Protein AF-A0A9N9B4T7-F1 (afdb_monomer)

Secondary structure (DSSP, 8-state):
---------S-SSSSSHHHHHHHHHHHHHHHHHHHH-TTS-HHHHHTT--GGGS----HHHHHHHHHHHHHHHTT-------S------HHHHHHHGGG-TTHHHHHHHHHHH-GGGHHHHHHHHHHHGGGS-HHHHHHHHHHHHHHTTSSS-HHHHHHHHHHHHHHTT--HHHHHHHHHHT-S-HHHHHHHHHHH-HHHHHTTHHHHHHHHHHHHHHHHHHHHHHHHH-PPPHHHHHHHHHHHHT--SHHHHHHHHHHHHHGGG-TTS--HHHHHHHHHHHTTSTTHHHHHHHHHHHHTT-HHHHHHHHHHHHTS-----TTSHHHHHHHHIIIIIIS-HHHHHHHHHHS-TTT--GGGT-S-HHHHHHHHHHHHHHTTHHHHTT---HHHHHHHHHH--SSPPTTHHHHHHHHHHHHHHT-BTTB-SSPPPPHHHHHHHHHH-SS---HHHHHHHHHHHHHHHHHHHHHHH-TTGGGG---PPPPHHHHHHS-HHHHHHHHHHGGGGTTTTTTHHHHHHHHHHH-GGG--HHHHHHHHHH-TTSS---------PPPHHHHHHHHHHHHHHTTT-HHHHHHHHHHHTTS-HHHHHHTHHHHHHHHHHHHTSTT--HHHHHHHHHHHHHHHTT-HHHHHHHHHHHTS--S-SS-TT-PPPPPPHHHHHH-GGGGGGS-TTGGG-HHHHHHHHHHHHHHHHHHHHHHHHHHHHHTTTS-TTTS-HHHHHHHHHHHHHHHHHHHHHHTS--GGGGG-HHHHHHHHHHHHHHHHHHHHH-HHHHHHHHHH---TTTHHHHHHH-GGGGGGGGTHHHHHT-SSHHHHHHHHHHHHHHHHH---HHHHHHIIIIIHHHHHHHHH-SSPPP--HHHHHHHHHHHHHHHH-HHHHHHHHHHHHHHHHHHHHHHHHHHHHHHHHH---S-EEEEE--HHHHHHHHHHHTTS-GGGEEEEE--HHHHTT-TTTTGGG-TTS----S-TT---S-EEEE-S-HHHHHHHHHHT-GGGGGSS-EEEE---HHHHHHHTPPTT-TT--HHHHHHHHH-------PPPGGGSSS----

Foldseek 3Di:
DDDDDDDDDPPPPCPDLLVVLVVVLQVLLVVLCVLPPPPDDSPPVQVPDDPVNQDEDDPVSVVSVLVCLVCQVVVPDDDDDDDDDDSDHPLSSLSSLLSYPCSLVVLLSNCLVPVVCLLVSLVSLLVNLVSHDPSSNVSSLVSLQSSLPNDPPSQVSLVSSLVSCLVSLGDVQSNLVSCLPRNDCLPVVVVVSCPVDVVSCVVCVVVCVVSVVSSVVVVVVVVVVCLVVDDPDLVVLVVLLVVLLVDQDPLSLLVNVLVVQQCLQPPVNDDPVSVLVSVLSSCPHPNVLVLLLVLLCLVLVVVVLVQLQSCQSSVHRDDGDCPDPSNVVVSCCSDPPPADLLNSLVSLLVLQLVPHPLSSRDPRSNLSSLVSNQSNLVVCSCQVNLHECAVVLLVCLVPAAFLGDLSLLVSLLSLLLQQPVRDDQQDGSYDHDDLVSLLVVLVPPLPDDGSSLLSSLSSLLSNQVSLLVCCVPPLPSVVRHPDHRDDVVSVLSRQLLQSLVCCCPPVNNSSQVNPNVVSVVSCCLQQVLLCDVVLVVVVVVLPVPPDDDDDPPPPDDDPLVCVLVVLVVLLVCCVPPPVVSLVVLQVLLNDQLSSLLVCLLSNQLSPVVVCLDPPHDPSVLVSVLSNLSSVCSGRVLVNLQSNLQSQAPPDPDDDPPDDDDRDDSVNCLQQVLVSLNGDLSCLLRLSSVLVSLSSSSSSLVSSLSVLVSVCSSCVSVDDCVVDPPVNSVVVSLVSVLVSLQSLLVSLDDDPVCPVPVVSSLSSLLSSLVSVLVVCVVPVVSVVVNLQVDHDLVCLLSNLVNRPSCLVVLVCLLVQCPDPDPVSVLSSLLNLLSSCQVDVDPSSLCCLVPGLLVSLCCQLVPPPNDDLFLSNVSSLVSNLSNCVSVCVPCVVSNVVSVVSSVVSVLVVLLVVLVVVVVPDPDQAEEAEEQDPSSVVSNVVVCVVPPVRRYHYHNDDPVVQLVDQPPPCVVCVPFAADDQDPDDEGPAEEEDADDVVSVLVCLVVCGDPSRSYDHHYDYDDDPLVLCQLCPDPPDPSDDPNVVSSVVRDDDDDDDDDDQRNDVVRDPD

Nearest PDB structures (foldseek):
  8rc4-assembly1_b  TM=6.427E-01  e=4.948E-29  Homo sapiens
  8rbx-assembly1_b  TM=6.292E-01  e=5.642E-28  Homo sapiens
  7ycx-assembly1_B  TM=6.363E-01  e=4.067E-27  Homo sapiens
  7pks-assembly1_b  TM=6.336E-01  e=2.732E-26  Homo sapiens
  7cun-assembly1_B  TM=6.127E-01  e=1.893E-21  Homo sapiens

Radius of gyration: 55.65 Å; Cα contacts (8 Å, |Δi|>4): 967; chains: 1; bounding box: 176×66×132 Å

Mean predicted aligned error: 20.14 Å

Organism: NCBI:txid144539

pLDDT: mean 72.72, std 13.68, range [26.34, 95.31]

Solvent-accessible surface area (backbone atoms only — not comparable to full-atom values): 62306 Å² total; per-residue (Å²): 135,88,87,83,82,96,82,78,84,90,77,82,86,67,81,63,66,55,58,51,50,52,49,49,50,51,49,49,35,52,52,36,50,70,58,62,43,94,87,58,75,42,69,68,64,55,69,68,65,48,85,88,73,47,64,71,81,54,74,77,56,50,61,56,49,60,74,47,44,68,46,46,74,67,74,56,86,84,84,81,90,75,91,85,80,78,88,76,50,54,68,53,55,60,71,28,32,54,61,33,81,59,28,60,59,55,52,49,55,53,42,73,79,40,61,88,47,50,69,59,52,52,49,54,58,58,69,48,41,85,68,48,44,74,74,38,40,51,41,45,50,51,40,59,58,56,61,31,72,76,58,95,62,32,52,62,49,40,52,51,53,38,49,58,35,58,77,69,72,44,66,66,63,52,42,52,50,42,37,64,76,59,48,90,54,56,68,69,47,49,55,49,59,61,67,75,48,61,69,71,49,66,78,47,40,89,79,34,47,72,57,51,54,50,41,48,50,53,51,50,54,50,48,54,56,44,63,75,74,47,87,80,57,70,69,60,52,52,50,50,54,53,53,53,68,68,51,82,48,71,68,49,45,53,50,46,50,47,50,55,64,70,52,40,86,45,82,87,77,58,58,76,66,61,51,52,55,42,52,58,55,57,54,71,41,100,66,32,65,60,58,50,52,52,47,51,30,59,76,67,66,41,61,66,60,50,32,52,45,47,16,59,74,71,73,46,94,54,89,73,77,76,85,44,73,55,39,54,52,49,50,45,44,41,50,68,75,73,40,38,59,58,54,48,49,54,48,50,67,69,44,37,49,94,76,45,79,33,90,81,64,49,100,54,30,44,60,53,34,51,50,53,47,40,49,40,55,75,70,42,41,40,62,80,55,59,48,62,52,45,70,58,54,53,49,53,36,66,70,41,54,82,58,56,63,74,66,54,54,61,37,44,47,51,52,38,41,52,37,60,79,65,43,58,88,39,53,40,55,41,57,78,82,55,68,67,66,55,49,53,60,55,69,77,40,80,86,64,87,52,52,28,58,50,50,50,51,46,38,55,51,42,34,41,49,43,48,50,54,48,57,76,74,42,70,78,70,57,82,62,46,72,79,72,57,77,60,68,72,60,61,73,66,50,62,61,52,44,47,51,53,45,46,53,56,38,76,78,31,60,27,34,57,85,45,46,67,57,46,52,51,54,42,50,76,74,47,52,45,76,68,46,65,71,58,54,50,56,50,55,75,66,48,71,85,69,90,60,96,68,84,86,75,79,67,79,82,70,57,74,71,53,52,55,54,51,51,52,49,36,66,70,32,44,90,78,40,51,70,63,34,45,54,53,43,51,55,58,48,72,50,62,40,72,67,51,45,77,45,39,69,61,54,42,59,66,40,51,64,56,62,66,38,94,84,56,58,68,72,54,50,53,38,48,46,49,38,51,57,39,26,42,69,42,41,47,69,65,48,49,39,50,49,54,54,40,38,43,62,82,88,82,85,80,64,102,82,59,84,82,75,76,68,48,68,68,56,42,34,76,40,49,64,62,66,75,68,38,39,74,62,43,76,72,33,60,70,60,35,53,56,49,53,51,50,52,53,34,27,50,50,39,20,55,52,50,52,51,50,51,47,66,67,43,51,85,78,49,59,58,91,82,56,35,76,67,55,52,53,50,50,52,42,50,55,52,32,51,42,51,49,56,54,52,60,64,60,55,89,49,88,79,40,77,85,44,56,68,55,55,53,50,42,39,47,56,52,27,52,52,50,32,52,50,34,71,77,38,57,64,42,52,53,51,40,63,75,69,55,74,66,76,83,48,46,67,56,50,59,72,60,16,83,65,53,68,64,50,66,80,55,41,66,68,36,44,70,41,91,49,66,69,53,17,45,49,30,39,36,50,50,16,52,49,28,61,78,48,81,41,75,69,42,51,49,45,40,63,72,48,45,47,53,51,50,50,51,56,70,70,35,93,76,57,69,79,95,43,71,65,60,55,49,41,53,50,17,50,44,48,36,25,66,70,38,50,92,85,29,46,69,60,36,52,53,52,50,51,53,50,53,52,51,54,48,52,49,54,39,48,55,48,49,55,51,63,75,72,53,90,63,82,63,47,76,50,68,45,58,55,68,73,57,52,55,44,49,50,63,52,40,70,78,45,72,58,88,38,54,46,82,41,89,38,47,72,75,65,47,78,73,40,92,68,65,53,66,81,76,43,81,87,62,74,70,44,70,87,56,96,85,66,64,48,92,56,72,47,77,47,84,61,74,61,68,64,52,54,51,26,61,77,69,40,36,63,75,32,56,39,15,61,52,49,72,48,75,58,75,48,67,72,55,54,53,22,41,67,31,55,94,90,44,90,62,41,47,76,57,14,58,50,42,64,74,76,47,94,81,76,90,86,78,87,80,58,56,86,76,39,88,74,62,50,95,106

Sequence (1066 aa):
MNPADPTADPTSDLTAETSAAIADICSIVSFGQTLYNPVNNVTLHCVQLTDSQVPQLKRERLEEVESVLPFLIYDLPVTTESNIQPSLALKDVIRCLPFLHNGIRLLRSILIEAPVTFHQIVDMLVEIHDFLPPNCQKKIGELLYSMCNVDSNTLDNAAVIRSKITNRHILPALALRLTLNYCNDEITFIYGFLTINPVWIKRQWGSLQSLADSIQRKIFEKMQLELENSEPCQRELELCTEVMKHAQSERLVKLSLCFVLMSVNQPNLWSGDGIRLTLRKLTKSEHSQLFMLIALYINTRQYREIEEIVSATLGTEVLLHFTTNPWKQLEAIFVSDLFPDEVLAQGALLLDPSTFSGLGVSNDPEHLSLKVFFQLLKAGTFHKTNIDIQDWIYRQIIQATTPVHPEMGPMLREYASSIFKWSTKGNSPITPIPESKIKALFETTLVDISASHVLMLLYVLYYNEQARMQVKHNVENWREASTTAYSVNLLESIPIRRILTFSETADKGKAFYDIYPELLGLVAANYPEMFDVVSLLIEEERNPQSDVDLPRTIEKIPPSDVIATEFESIMKMWLRAPDNSYSALKSMATWPPTCLAINAKTIISASLPRLLDSRTQERFLDAFRQIWESMNSVIPHELAVLTVNALMPDGQEEQPNKKVEPYSQQQLMMDPPLLLRCDSRVFRCPTIFRIFIRLVGFYLVGSRHRFRRLYECERAHIDQSRFSDKNFNTMLEVQDSLTLQLLLEICEEKPADQHKKGVLAEIQSITCDFLHQLFIENPNLQKLLHQQSYSTSLIPVVVKNIESMHVCIGYLPELIHQHDYEKRAFGLILASYLCEEWPMQKTLQIAREHVLPSVLEIVTSPKLPPINSTLFDIIQAAIRAAEKFPEELGELKLRMKEEMDELKQRIRDLTTEALLKNTKANKVVAIEGEREFINGFLKQVENENKDKYKLLEASPRSLYTAEYFLPKNFTEVEILPWKQGQLPKEKSFHNAQWLSWMSCIVRRNFVYEFGRVRTYLFCRSDFAQRLMAPKGNIKRNKYAALAESLGSVTEIMKIPAGGYLPKASR

Structure (mmCIF, N/CA/C/O backbone):
data_AF-A0A9N9B4T7-F1
#
_entry.id   AF-A0A9N9B4T7-F1
#
loop_
_atom_site.group_PDB
_atom_site.id
_atom_site.type_symbol
_atom_site.label_atom_id
_atom_site.label_alt_id
_atom_site.label_comp_id
_atom_site.label_asym_id
_atom_site.label_entity_id
_atom_site.label_seq_id
_atom_site.pdbx_PDB_ins_code
_atom_site.Cartn_x
_atom_site.Cartn_y
_atom_site.Cartn_z
_atom_site.occupancy
_atom_site.B_iso_or_equiv
_atom_site.auth_seq_id
_atom_site.auth_comp_id
_atom_site.auth_asym_id
_atom_site.auth_atom_id
_atom_site.pdbx_PDB_model_num
ATOM 1 N N . MET A 1 1 ? 109.302 3.961 -35.862 1.00 31.06 1 MET A N 1
ATOM 2 C CA . MET A 1 1 ? 110.582 3.819 -35.138 1.00 31.06 1 MET A CA 1
ATOM 3 C C . MET A 1 1 ? 110.862 2.332 -35.001 1.00 31.06 1 MET A C 1
ATOM 5 O O . MET A 1 1 ? 110.046 1.665 -34.395 1.00 31.06 1 MET A O 1
ATOM 9 N N . ASN A 1 2 ? 111.942 1.894 -35.655 1.00 26.34 2 ASN A N 1
ATOM 10 C CA . ASN A 1 2 ? 112.618 0.590 -35.756 1.00 26.34 2 ASN A CA 1
ATOM 11 C C . ASN A 1 2 ? 111.886 -0.779 -35.742 1.00 26.34 2 ASN A C 1
ATOM 13 O O . ASN A 1 2 ? 110.920 -0.963 -35.013 1.00 26.34 2 ASN A O 1
ATOM 17 N N . PRO A 1 3 ? 112.391 -1.743 -36.551 1.00 51.81 3 PRO A N 1
ATOM 18 C CA . PRO A 1 3 ? 111.720 -2.990 -36.929 1.00 51.81 3 PRO A CA 1
ATOM 19 C C . PRO A 1 3 ? 112.229 -4.208 -36.131 1.00 51.81 3 PRO A C 1
ATOM 21 O O . PRO A 1 3 ? 113.384 -4.216 -35.710 1.00 51.81 3 PRO A O 1
ATOM 24 N N . ALA A 1 4 ? 111.411 -5.254 -35.977 1.00 28.14 4 ALA A N 1
ATOM 25 C CA . ALA A 1 4 ? 111.887 -6.589 -35.602 1.00 28.14 4 ALA A CA 1
ATOM 26 C C . ALA A 1 4 ? 110.890 -7.687 -36.028 1.00 28.14 4 ALA A C 1
ATOM 28 O O . ALA A 1 4 ? 109.743 -7.687 -35.596 1.00 28.14 4 ALA A O 1
ATOM 29 N N . ASP A 1 5 ? 111.395 -8.561 -36.899 1.00 27.80 5 ASP A N 1
ATOM 30 C CA . ASP A 1 5 ? 111.076 -9.968 -37.181 1.00 27.80 5 ASP A CA 1
ATOM 31 C C . ASP A 1 5 ? 109.634 -10.472 -37.427 1.00 27.80 5 ASP A C 1
ATOM 33 O O . ASP A 1 5 ? 108.801 -10.499 -36.521 1.00 27.80 5 ASP A O 1
ATOM 37 N N . PRO A 1 6 ? 109.368 -11.025 -38.634 1.00 37.22 6 PRO A N 1
ATOM 38 C CA . PRO A 1 6 ? 108.157 -11.755 -38.974 1.00 37.22 6 PRO A CA 1
ATOM 39 C C . PRO A 1 6 ? 108.387 -13.269 -38.842 1.00 37.22 6 PRO A C 1
ATOM 41 O O . PRO A 1 6 ? 108.552 -13.952 -39.844 1.00 37.22 6 PRO A O 1
ATOM 44 N N . THR A 1 7 ? 108.408 -13.822 -37.631 1.00 32.09 7 THR A N 1
ATOM 45 C CA . THR A 1 7 ? 108.334 -15.286 -37.438 1.00 32.09 7 THR A CA 1
ATOM 46 C C . THR A 1 7 ? 107.678 -15.618 -36.101 1.00 32.09 7 THR A C 1
ATOM 48 O O . THR A 1 7 ? 108.343 -15.977 -35.131 1.00 32.09 7 THR A O 1
ATOM 51 N N . ALA A 1 8 ? 106.359 -15.487 -36.050 1.00 29.17 8 ALA A N 1
ATOM 52 C CA . ALA A 1 8 ? 105.518 -16.227 -35.121 1.00 29.17 8 ALA A CA 1
ATOM 53 C C . ALA A 1 8 ? 104.178 -16.441 -35.830 1.00 29.17 8 ALA A C 1
ATOM 55 O O . ALA A 1 8 ? 103.365 -15.526 -35.924 1.00 29.17 8 ALA A O 1
ATOM 56 N N . ASP A 1 9 ? 104.017 -17.627 -36.413 1.00 31.23 9 ASP A N 1
ATOM 57 C CA . ASP A 1 9 ? 102.750 -18.141 -36.923 1.00 31.23 9 ASP A CA 1
ATOM 58 C C . ASP A 1 9 ? 101.640 -17.993 -35.865 1.00 31.23 9 ASP A C 1
ATOM 60 O O . ASP A 1 9 ? 101.771 -18.564 -34.782 1.00 31.23 9 ASP A O 1
ATOM 64 N N . PRO A 1 10 ? 100.514 -17.319 -36.162 1.00 34.47 10 PRO A N 1
ATOM 65 C CA . PRO A 1 10 ? 99.258 -17.515 -35.452 1.00 34.47 10 PRO A CA 1
ATOM 66 C C . PRO A 1 10 ? 98.379 -18.528 -36.211 1.00 34.47 10 PRO A C 1
ATOM 68 O O . PRO A 1 10 ? 97.159 -18.401 -36.241 1.00 34.47 10 PRO A O 1
ATOM 71 N N . THR A 1 11 ? 98.986 -19.496 -36.905 1.00 39.53 11 THR A N 1
ATOM 72 C CA . THR A 1 11 ? 98.292 -20.479 -37.756 1.00 39.53 11 THR A CA 1
ATOM 73 C C . THR A 1 11 ? 98.155 -21.858 -37.104 1.00 39.53 11 THR A C 1
ATOM 75 O O . THR A 1 11 ? 97.725 -22.798 -37.767 1.00 39.53 11 THR A O 1
ATOM 78 N N . SER A 1 12 ? 98.462 -22.014 -35.810 1.00 39.22 12 SER A N 1
ATOM 79 C CA . SER A 1 12 ? 98.488 -23.341 -35.173 1.00 39.22 12 SER A CA 1
ATOM 80 C C . SER A 1 12 ? 97.297 -23.713 -34.282 1.00 39.22 12 SER A C 1
ATOM 82 O O . SER A 1 12 ? 97.234 -24.873 -33.894 1.00 39.22 12 SER A O 1
ATOM 84 N N . ASP A 1 13 ? 96.334 -22.822 -34.013 1.00 38.34 13 ASP A N 1
ATOM 85 C CA . ASP A 1 13 ? 95.231 -23.107 -33.062 1.00 38.34 13 ASP A CA 1
ATOM 86 C C . ASP A 1 13 ? 93.820 -23.123 -33.695 1.00 38.34 13 ASP A C 1
ATOM 88 O O . ASP A 1 13 ? 92.813 -23.031 -33.001 1.00 38.34 13 ASP A O 1
ATOM 92 N N . LEU A 1 14 ? 93.713 -23.274 -35.019 1.00 45.09 14 LEU A N 1
ATOM 93 C CA . LEU A 1 14 ? 92.432 -23.270 -35.754 1.00 45.09 14 LEU A CA 1
ATOM 94 C C . LEU A 1 14 ? 92.170 -24.572 -36.533 1.00 45.09 14 LEU A C 1
ATOM 96 O O . LEU A 1 14 ? 91.533 -24.528 -37.579 1.00 45.09 14 LEU A O 1
ATOM 100 N N . THR A 1 15 ? 92.664 -25.734 -36.090 1.00 51.78 15 THR A N 1
ATOM 101 C CA . THR A 1 15 ? 92.786 -26.911 -36.986 1.00 51.78 15 THR A CA 1
ATOM 102 C C . THR A 1 15 ? 91.996 -28.171 -36.610 1.00 51.78 15 THR A C 1
ATOM 104 O O . THR A 1 15 ? 92.133 -29.185 -37.287 1.00 51.78 15 THR A O 1
ATOM 107 N N . ALA A 1 16 ? 91.084 -28.129 -35.634 1.00 49.19 16 ALA A N 1
ATOM 108 C CA . ALA A 1 16 ? 90.151 -29.248 -35.394 1.00 49.19 16 ALA A CA 1
ATOM 109 C C . ALA A 1 16 ? 88.677 -28.818 -35.311 1.00 49.19 16 ALA A C 1
ATOM 111 O O . ALA A 1 16 ? 87.802 -29.484 -35.867 1.00 49.19 16 ALA A O 1
ATOM 112 N N . GLU A 1 17 ? 88.395 -27.685 -34.671 1.00 45.03 17 GLU A N 1
ATOM 113 C CA . GLU A 1 17 ? 87.023 -27.219 -34.419 1.00 45.03 17 GLU A CA 1
ATOM 114 C C . GLU A 1 17 ? 86.419 -26.482 -35.636 1.00 45.03 17 GLU A C 1
ATOM 116 O O . GLU A 1 17 ? 85.265 -26.719 -35.992 1.00 45.03 17 GLU A O 1
ATOM 121 N N . THR A 1 18 ? 87.225 -25.739 -36.404 1.00 50.09 18 THR A N 1
ATOM 122 C CA . THR A 1 18 ? 86.831 -25.120 -37.694 1.00 50.09 18 THR A CA 1
ATOM 123 C C . THR A 1 18 ? 86.441 -26.148 -38.762 1.00 50.09 18 THR A C 1
ATOM 125 O O . THR A 1 18 ? 85.475 -25.951 -39.499 1.00 50.09 18 THR A O 1
ATOM 128 N N . SER A 1 19 ? 87.144 -27.285 -38.812 1.00 52.88 19 SER A N 1
ATOM 129 C CA . SER A 1 19 ? 86.827 -28.425 -39.681 1.00 52.88 19 SER A CA 1
ATOM 130 C C . SER A 1 19 ? 85.450 -29.014 -39.354 1.00 52.88 19 SER A C 1
ATOM 132 O O . SER A 1 19 ? 84.716 -29.416 -40.257 1.00 52.88 19 SER A O 1
ATOM 134 N N . ALA A 1 20 ? 85.066 -29.041 -38.073 1.00 52.62 20 ALA A N 1
ATOM 135 C CA . ALA A 1 20 ? 83.757 -29.529 -37.643 1.00 52.62 20 ALA A CA 1
ATOM 136 C C . ALA A 1 20 ? 82.625 -28.557 -38.023 1.00 52.62 20 ALA A C 1
ATOM 138 O O . ALA A 1 20 ? 81.584 -29.000 -38.505 1.00 52.62 20 ALA A O 1
ATOM 139 N N . ALA A 1 21 ? 82.842 -27.243 -37.889 1.00 54.56 21 ALA A N 1
ATOM 140 C CA . ALA A 1 21 ? 81.880 -26.224 -38.318 1.00 54.56 21 ALA A CA 1
ATOM 141 C C . ALA A 1 21 ? 81.662 -26.230 -39.845 1.00 54.56 21 ALA A C 1
ATOM 143 O O . ALA A 1 21 ? 80.522 -26.181 -40.313 1.00 54.56 21 ALA A O 1
ATOM 144 N N . ILE A 1 22 ? 82.733 -26.372 -40.637 1.00 57.19 22 ILE A N 1
ATOM 145 C CA . ILE A 1 22 ? 82.646 -26.495 -42.101 1.00 57.19 22 ILE A CA 1
ATOM 146 C C . ILE A 1 22 ? 81.956 -27.811 -42.500 1.00 57.19 22 ILE A C 1
ATOM 148 O O . ILE A 1 22 ? 81.132 -27.813 -43.416 1.00 57.19 22 ILE A O 1
ATOM 152 N N . ALA A 1 23 ? 82.220 -28.921 -41.801 1.00 57.91 23 ALA A N 1
ATOM 153 C CA . ALA A 1 23 ? 81.545 -30.200 -42.038 1.00 57.91 23 ALA A CA 1
ATOM 154 C C . ALA A 1 23 ? 80.037 -30.141 -41.732 1.00 57.91 23 ALA A C 1
ATOM 156 O O . ALA A 1 23 ? 79.236 -30.677 -42.501 1.00 57.91 23 ALA A O 1
ATOM 157 N N . ASP A 1 24 ? 79.635 -29.443 -40.666 1.00 58.25 24 ASP A N 1
ATOM 158 C CA . ASP A 1 24 ? 78.227 -29.210 -40.335 1.00 58.25 24 ASP A CA 1
ATOM 159 C C . ASP A 1 24 ? 77.532 -28.341 -41.391 1.00 58.25 24 ASP A C 1
ATOM 161 O O . ASP A 1 24 ? 76.423 -28.666 -41.818 1.00 58.25 24 ASP A O 1
ATOM 165 N N . ILE A 1 25 ? 78.180 -27.272 -41.873 1.00 57.97 25 ILE A N 1
ATOM 166 C CA . ILE A 1 25 ? 77.633 -26.447 -42.960 1.00 57.97 25 ILE A CA 1
ATOM 167 C C . ILE A 1 25 ? 77.552 -27.254 -44.260 1.00 57.97 25 ILE A C 1
ATOM 169 O O . ILE A 1 25 ? 76.538 -27.179 -44.946 1.00 57.97 25 ILE A O 1
ATOM 173 N N . CYS A 1 26 ? 78.554 -28.072 -44.592 1.00 59.75 26 CYS A N 1
ATOM 174 C CA . CYS A 1 26 ? 78.506 -28.959 -45.758 1.00 59.75 26 CYS A CA 1
ATOM 175 C C . CYS A 1 26 ? 77.386 -30.002 -45.636 1.00 59.75 26 CYS A C 1
ATOM 177 O O . CYS A 1 26 ? 76.712 -30.289 -46.622 1.00 59.75 26 CYS A O 1
ATOM 179 N N . SER A 1 27 ? 77.134 -30.524 -44.433 1.00 59.22 27 SER A N 1
ATOM 180 C CA . SER A 1 27 ? 76.001 -31.408 -44.142 1.00 59.22 27 SER A CA 1
ATOM 181 C C . SER A 1 27 ? 74.664 -30.685 -44.349 1.00 59.22 27 SER A C 1
ATOM 183 O O . SER A 1 27 ? 73.803 -31.178 -45.075 1.00 59.22 27 SER A O 1
ATOM 185 N N . ILE A 1 28 ? 74.523 -29.462 -43.830 1.00 60.84 28 ILE A N 1
ATOM 186 C CA . ILE A 1 28 ? 73.334 -28.611 -44.001 1.00 60.84 28 ILE A CA 1
ATOM 187 C C . ILE A 1 28 ? 73.121 -28.218 -45.470 1.00 60.84 28 ILE A C 1
ATOM 189 O O . ILE A 1 28 ? 71.987 -28.222 -45.946 1.00 60.84 28 ILE A O 1
ATOM 193 N N . VAL A 1 29 ? 74.190 -27.901 -46.202 1.00 61.00 29 VAL A N 1
ATOM 194 C CA . VAL A 1 29 ? 74.127 -27.553 -47.625 1.00 61.00 29 VAL A CA 1
ATOM 195 C C . VAL A 1 29 ? 73.825 -28.780 -48.472 1.00 61.00 29 VAL A C 1
ATOM 197 O O . VAL A 1 29 ? 73.003 -28.683 -49.374 1.00 61.00 29 VAL A O 1
ATOM 200 N N . SER A 1 30 ? 74.377 -29.951 -48.146 1.00 60.88 30 SER A N 1
ATOM 201 C CA . SER A 1 30 ? 73.998 -31.208 -48.800 1.00 60.88 30 SER A CA 1
ATOM 202 C C . SER A 1 30 ? 72.523 -31.544 -48.550 1.00 60.88 30 SER A C 1
ATOM 204 O O . SER A 1 30 ? 71.806 -31.901 -49.483 1.00 60.88 30 SER A O 1
ATOM 206 N N . PHE A 1 31 ? 72.031 -31.312 -47.328 1.00 61.12 31 PHE A N 1
ATOM 207 C CA . PHE A 1 31 ? 70.626 -31.456 -46.963 1.00 61.12 31 PHE A CA 1
ATOM 208 C C . PHE A 1 31 ? 69.742 -30.481 -47.755 1.00 61.12 31 PHE A C 1
ATOM 210 O O . PHE A 1 31 ? 68.778 -30.897 -48.396 1.00 61.12 31 PHE A O 1
ATOM 217 N N . GLY A 1 32 ? 70.106 -29.200 -47.822 1.00 58.28 32 GLY A N 1
ATOM 218 C CA . GLY A 1 32 ? 69.401 -28.219 -48.645 1.00 58.28 32 GLY A CA 1
ATOM 219 C C . GLY A 1 32 ? 69.438 -28.555 -50.139 1.00 58.28 32 GLY A C 1
ATOM 220 O O . GLY A 1 32 ? 68.399 -28.530 -50.789 1.00 58.28 32 GLY A O 1
ATOM 221 N N . GLN A 1 33 ? 70.584 -28.955 -50.693 1.00 62.03 33 GLN A N 1
ATOM 222 C CA . GLN A 1 33 ? 70.728 -29.361 -52.097 1.00 62.03 33 GLN A CA 1
ATOM 223 C C . GLN A 1 33 ? 69.893 -30.608 -52.436 1.00 62.03 33 GLN A C 1
ATOM 225 O O . GLN A 1 33 ? 69.308 -30.661 -53.519 1.00 62.03 33 GLN A O 1
ATOM 230 N N . THR A 1 34 ? 69.760 -31.576 -51.515 1.00 60.19 34 THR A N 1
ATOM 231 C CA . THR A 1 34 ? 68.833 -32.711 -51.696 1.00 60.19 34 THR A CA 1
ATOM 232 C C . THR A 1 34 ? 67.366 -32.285 -51.730 1.00 60.19 34 THR A C 1
ATOM 234 O O . THR A 1 34 ? 66.577 -32.907 -52.439 1.00 60.19 34 THR A O 1
ATOM 237 N N . LEU A 1 35 ? 67.010 -31.198 -51.039 1.00 56.38 35 LEU A N 1
ATOM 238 C CA . LEU A 1 35 ? 65.668 -30.609 -51.069 1.00 56.38 35 LEU A CA 1
ATOM 239 C C . LEU A 1 35 ? 65.450 -29.693 -52.292 1.00 56.38 35 LEU A C 1
ATOM 241 O O . LEU A 1 35 ? 64.324 -29.585 -52.766 1.00 56.38 35 LEU A O 1
ATOM 245 N N . TYR A 1 36 ? 66.504 -29.072 -52.839 1.00 55.34 36 TYR A N 1
ATOM 246 C CA . TYR A 1 36 ? 66.443 -28.131 -53.974 1.00 55.34 36 TYR A CA 1
ATOM 247 C C . TYR A 1 36 ? 66.535 -28.758 -55.370 1.00 55.34 36 TYR A C 1
ATOM 249 O O . TYR A 1 36 ? 66.498 -28.027 -56.360 1.00 55.34 36 TYR A O 1
ATOM 257 N N . ASN A 1 37 ? 66.679 -30.078 -55.493 1.00 55.47 37 ASN A N 1
ATOM 258 C CA . ASN A 1 37 ? 66.933 -30.702 -56.790 1.00 55.47 37 ASN A CA 1
ATOM 259 C C . ASN A 1 37 ? 65.722 -30.523 -57.743 1.00 55.47 37 ASN A C 1
ATOM 261 O O . ASN A 1 37 ? 64.655 -31.083 -57.478 1.00 55.47 37 ASN A O 1
ATOM 265 N N . PRO A 1 38 ? 65.846 -29.785 -58.869 1.00 49.09 38 PRO A N 1
ATOM 266 C CA . PRO A 1 38 ? 64.700 -29.369 -59.689 1.00 49.09 38 PRO A CA 1
ATOM 267 C C . PRO A 1 38 ? 64.000 -30.522 -60.428 1.00 49.09 38 PRO A C 1
ATOM 269 O O . PRO A 1 38 ? 62.970 -30.309 -61.063 1.00 49.09 38 PRO A O 1
ATOM 272 N N . VAL A 1 39 ? 64.553 -31.738 -60.372 1.00 47.41 39 VAL A N 1
ATOM 273 C CA . VAL A 1 39 ? 64.129 -32.880 -61.194 1.00 47.41 39 VAL A CA 1
ATOM 274 C C . VAL A 1 39 ? 63.102 -33.785 -60.492 1.00 47.41 39 VAL A C 1
ATOM 276 O O . VAL A 1 39 ? 62.368 -34.482 -61.182 1.00 47.41 39 VAL A O 1
ATOM 279 N N . ASN A 1 40 ? 62.966 -33.751 -59.158 1.00 42.56 40 ASN A N 1
ATOM 280 C CA . ASN A 1 40 ? 62.052 -34.646 -58.430 1.00 42.56 40 ASN A CA 1
ATOM 281 C C . ASN A 1 40 ? 61.238 -33.911 -57.350 1.00 42.56 40 ASN A C 1
ATOM 283 O O . ASN A 1 40 ? 61.798 -33.474 -56.355 1.00 42.56 40 ASN A O 1
ATOM 287 N N . ASN A 1 41 ? 59.913 -33.825 -57.546 1.00 47.56 41 ASN A N 1
ATOM 288 C CA . ASN A 1 41 ? 58.846 -33.503 -56.575 1.00 47.56 41 ASN A CA 1
ATOM 289 C C . ASN A 1 41 ? 59.289 -32.954 -55.196 1.00 47.56 41 ASN A C 1
ATOM 291 O O . ASN A 1 41 ? 59.127 -33.608 -54.164 1.00 47.56 41 ASN A O 1
ATOM 295 N N . VAL A 1 42 ? 59.757 -31.702 -55.182 1.00 48.22 42 VAL A N 1
ATOM 296 C CA . VAL A 1 42 ? 60.159 -30.941 -53.981 1.00 48.22 42 VAL A CA 1
ATOM 297 C C . VAL A 1 42 ? 59.024 -30.842 -52.942 1.00 48.22 42 VAL A C 1
ATOM 299 O O . VAL A 1 42 ? 59.247 -30.802 -51.734 1.00 48.22 42 VAL A O 1
ATOM 302 N N . THR A 1 43 ? 57.768 -30.887 -53.390 1.00 48.03 43 THR A N 1
ATOM 303 C CA . THR A 1 43 ? 56.581 -30.686 -52.549 1.00 48.03 43 THR A CA 1
ATOM 304 C C . THR A 1 43 ? 56.267 -31.830 -51.583 1.00 48.03 43 THR A C 1
ATOM 306 O O . THR A 1 43 ? 55.606 -31.581 -50.580 1.00 48.03 43 THR A O 1
ATOM 309 N N . LEU A 1 44 ? 56.723 -33.066 -51.824 1.00 43.59 44 LEU A N 1
ATOM 310 C CA . LEU A 1 44 ? 56.310 -34.225 -51.012 1.00 43.59 44 LEU A CA 1
ATOM 311 C C . LEU A 1 44 ? 57.253 -34.503 -49.828 1.00 43.59 44 LEU A C 1
ATOM 313 O O . LEU A 1 44 ? 56.782 -34.861 -48.750 1.00 43.59 44 LEU A O 1
ATOM 317 N N . HIS A 1 45 ? 58.560 -34.261 -49.987 1.00 48.03 45 HIS A N 1
ATOM 318 C CA . HIS A 1 45 ? 59.546 -34.434 -48.910 1.00 48.03 45 HIS A CA 1
ATOM 319 C C . HIS A 1 45 ? 59.569 -33.256 -47.926 1.00 48.03 45 HIS A C 1
ATOM 321 O O . HIS A 1 45 ? 59.698 -33.458 -46.720 1.00 48.03 45 HIS A O 1
ATOM 327 N N . CYS A 1 46 ? 59.374 -32.026 -48.408 1.00 45.84 46 CYS A N 1
ATOM 328 C CA . CYS A 1 46 ? 59.389 -30.833 -47.562 1.00 45.84 46 CYS A CA 1
ATOM 329 C C . CYS A 1 46 ? 58.145 -30.680 -46.663 1.00 45.84 46 CYS A C 1
ATOM 331 O O . CYS A 1 46 ? 58.216 -30.005 -45.639 1.00 45.84 46 CYS A O 1
ATOM 333 N N . VAL A 1 47 ? 57.009 -31.299 -47.016 1.00 45.91 47 VAL A N 1
ATOM 334 C CA . VAL A 1 47 ? 55.764 -31.268 -46.216 1.00 45.91 47 VAL A CA 1
ATOM 335 C C . VAL A 1 47 ? 55.828 -32.214 -45.004 1.00 45.91 47 VAL A C 1
ATOM 337 O O . VAL A 1 47 ? 55.086 -32.023 -44.045 1.00 45.91 47 VAL A O 1
ATOM 340 N N . GLN A 1 48 ? 56.737 -33.196 -45.010 1.00 45.91 48 GLN A N 1
ATOM 341 C CA . GLN A 1 48 ? 56.910 -34.180 -43.930 1.00 45.91 48 GLN A CA 1
ATOM 342 C C . GLN A 1 48 ? 57.931 -33.769 -42.851 1.00 45.91 48 GLN A C 1
ATOM 344 O O . GLN A 1 48 ? 58.079 -34.483 -41.861 1.00 45.91 48 GLN A O 1
ATOM 349 N N . LEU A 1 49 ? 58.623 -32.632 -43.007 1.00 50.22 49 LEU A N 1
ATOM 350 C CA . LEU A 1 49 ? 59.597 -32.145 -42.025 1.00 50.22 49 LEU A CA 1
ATOM 351 C C . LEU A 1 49 ? 58.886 -31.610 -40.769 1.00 50.22 49 LEU A C 1
ATOM 353 O O . LEU A 1 49 ? 58.266 -30.546 -40.795 1.00 50.22 49 LEU A O 1
ATOM 357 N N . THR A 1 50 ? 58.993 -32.339 -39.657 1.00 47.44 50 THR A N 1
ATOM 358 C CA . THR A 1 50 ? 58.604 -31.872 -38.316 1.00 47.44 50 THR A CA 1
ATOM 359 C C . THR A 1 50 ? 59.699 -30.980 -37.717 1.00 47.44 50 THR A C 1
ATOM 361 O O . THR A 1 50 ? 60.870 -31.150 -38.049 1.00 47.44 50 THR A O 1
ATOM 364 N N . ASP A 1 51 ? 59.364 -30.066 -36.793 1.00 50.81 51 ASP A N 1
ATOM 365 C CA . ASP A 1 51 ? 60.334 -29.142 -36.155 1.00 50.81 51 ASP A CA 1
ATOM 366 C C . ASP A 1 51 ? 61.557 -29.850 -35.525 1.00 50.81 51 ASP A C 1
ATOM 368 O O . ASP A 1 51 ? 62.616 -29.247 -35.379 1.00 50.81 51 ASP A O 1
ATOM 372 N N . SER A 1 52 ? 61.443 -31.144 -35.205 1.00 46.25 52 SER A N 1
ATOM 373 C CA . SER A 1 52 ? 62.523 -31.999 -34.692 1.00 46.25 52 SER A CA 1
ATOM 374 C C . SER A 1 52 ? 63.575 -32.430 -35.726 1.00 46.25 52 SER A C 1
ATOM 376 O O . SER A 1 52 ? 64.642 -32.892 -35.331 1.00 46.25 52 SER A O 1
ATOM 378 N N . GLN A 1 53 ? 63.289 -32.319 -37.027 1.00 51.94 53 GLN A N 1
ATOM 379 C CA . GLN A 1 53 ? 64.185 -32.717 -38.126 1.00 51.94 53 GLN A CA 1
ATOM 380 C C . GLN A 1 53 ? 64.913 -31.527 -38.770 1.00 51.94 53 GLN A C 1
ATOM 382 O O . GLN A 1 53 ? 65.703 -31.706 -39.694 1.00 51.94 53 GLN A O 1
ATOM 387 N N . VAL A 1 54 ? 64.658 -30.310 -38.282 1.00 56.97 54 VAL A N 1
ATOM 388 C CA . VAL A 1 54 ? 65.343 -29.091 -38.715 1.00 56.97 54 VAL A CA 1
ATOM 389 C C . VAL A 1 54 ? 66.698 -28.987 -38.000 1.00 56.97 54 VAL A C 1
ATOM 391 O O . VAL A 1 54 ? 66.718 -28.909 -36.769 1.00 56.97 54 VAL A O 1
ATOM 394 N N . PRO A 1 55 ? 67.838 -28.953 -38.716 1.00 58.34 55 PRO A N 1
ATOM 395 C CA . PRO A 1 55 ? 69.144 -28.829 -38.076 1.00 58.34 55 PRO A CA 1
ATOM 396 C C . PRO A 1 55 ? 69.267 -27.499 -37.304 1.00 58.34 55 PRO A C 1
ATOM 398 O O . PRO A 1 55 ? 68.998 -26.415 -37.831 1.00 58.34 55 PRO A O 1
ATOM 401 N N . GLN A 1 56 ? 69.680 -27.582 -36.034 1.00 54.50 56 GLN A N 1
ATOM 402 C CA . GLN A 1 56 ? 70.003 -26.439 -35.174 1.00 54.50 56 GLN A CA 1
ATOM 403 C C . GLN A 1 56 ? 71.515 -26.364 -34.954 1.00 54.50 56 GLN A C 1
ATOM 405 O O . GLN A 1 56 ? 72.114 -27.269 -34.376 1.00 54.50 56 GLN A O 1
ATOM 410 N N . LEU A 1 57 ? 72.124 -25.248 -35.354 1.00 58.00 57 LEU A N 1
ATOM 411 C CA . LEU A 1 57 ? 73.497 -24.924 -34.967 1.00 58.00 57 LEU A CA 1
ATOM 412 C C . LEU A 1 57 ? 73.504 -24.475 -33.497 1.00 58.00 57 LEU A C 1
ATOM 414 O O . LEU A 1 57 ? 72.808 -23.519 -33.138 1.00 58.00 57 LEU A O 1
ATOM 418 N N . LYS A 1 58 ? 74.264 -25.172 -32.642 1.00 57.00 58 LYS A N 1
ATOM 419 C CA . LYS A 1 58 ? 74.487 -24.770 -31.241 1.00 57.00 58 LYS A CA 1
ATOM 420 C C . LYS A 1 58 ? 75.159 -23.391 -31.194 1.00 57.00 58 LYS A C 1
ATOM 422 O O . LYS A 1 58 ? 75.936 -23.055 -32.079 1.00 57.00 58 LYS A O 1
ATOM 427 N N . ARG A 1 59 ? 74.867 -22.603 -30.152 1.00 52.81 59 ARG A N 1
ATOM 428 C CA . ARG A 1 59 ? 75.312 -21.201 -30.009 1.00 52.81 59 ARG A CA 1
ATOM 429 C C . ARG A 1 59 ? 76.838 -21.034 -30.069 1.00 52.81 59 ARG A C 1
ATOM 431 O O . ARG A 1 59 ? 77.293 -20.100 -30.707 1.00 52.81 59 ARG A O 1
ATOM 438 N N . GLU A 1 60 ? 77.578 -21.970 -29.480 1.00 53.44 60 GLU A N 1
ATOM 439 C CA . GLU A 1 60 ? 79.052 -22.011 -29.471 1.00 53.44 60 GLU A CA 1
ATOM 440 C C . GLU A 1 60 ? 79.635 -22.160 -30.891 1.00 53.44 60 GLU A C 1
ATOM 442 O O . GLU A 1 60 ? 80.568 -21.460 -31.253 1.00 53.44 60 GLU A O 1
ATOM 447 N N . ARG A 1 61 ? 78.993 -22.955 -31.761 1.00 55.03 61 ARG A N 1
ATOM 448 C CA . ARG A 1 61 ? 79.416 -23.149 -33.163 1.00 55.03 61 ARG A CA 1
ATOM 449 C C . ARG A 1 61 ? 79.052 -21.981 -34.085 1.00 55.03 61 ARG A C 1
ATOM 451 O O . ARG A 1 61 ? 79.484 -21.943 -35.227 1.00 55.03 61 ARG A O 1
ATOM 458 N N . LEU A 1 62 ? 78.210 -21.048 -33.637 1.00 56.81 62 LEU A N 1
ATOM 459 C CA . LEU A 1 62 ? 77.773 -19.896 -34.436 1.00 56.81 62 LEU A CA 1
ATOM 460 C C . LEU A 1 62 ? 78.833 -18.785 -34.440 1.00 56.81 62 LEU A C 1
ATOM 462 O O . LEU A 1 62 ? 79.053 -18.181 -35.483 1.00 56.81 62 LEU A O 1
ATOM 466 N N . GLU A 1 63 ? 79.523 -18.590 -33.313 1.00 54.41 63 GLU A N 1
ATOM 467 C CA . GLU A 1 63 ? 80.667 -17.670 -33.182 1.00 54.41 63 GLU A CA 1
ATOM 468 C C . GLU A 1 63 ? 81.867 -18.163 -34.018 1.00 54.41 63 GLU A C 1
ATOM 470 O O . GLU A 1 63 ? 82.565 -17.378 -34.657 1.00 54.41 63 GLU A O 1
ATOM 475 N N . GLU A 1 64 ? 82.046 -19.485 -34.122 1.00 57.03 64 GLU A N 1
ATOM 476 C CA . GLU A 1 64 ? 83.054 -20.111 -34.988 1.00 57.03 64 GLU A CA 1
ATOM 477 C C . GLU A 1 64 ? 82.740 -19.919 -36.481 1.00 57.03 64 GLU A C 1
ATOM 479 O O . GLU A 1 64 ? 83.632 -19.610 -37.271 1.00 57.03 64 GLU A O 1
ATOM 484 N N . VAL A 1 65 ? 81.471 -20.034 -36.887 1.00 56.34 65 VAL A N 1
ATOM 485 C CA . VAL A 1 65 ? 81.048 -19.778 -38.276 1.00 56.34 65 VAL A CA 1
ATOM 486 C C . VAL A 1 65 ? 81.199 -18.302 -38.650 1.00 56.34 65 VAL A C 1
ATOM 488 O O . VAL A 1 65 ? 81.562 -18.004 -39.788 1.00 56.34 65 VAL A O 1
ATOM 491 N N . GLU A 1 66 ? 81.004 -17.380 -37.703 1.00 55.22 66 GLU A N 1
ATOM 492 C CA . GLU A 1 66 ? 81.262 -15.951 -37.914 1.00 55.22 66 GLU A CA 1
ATOM 493 C C . GLU A 1 66 ? 82.739 -15.663 -38.230 1.00 55.22 66 GLU A C 1
ATOM 495 O O . GLU A 1 66 ? 83.023 -14.830 -39.088 1.00 55.22 66 GLU A O 1
ATOM 500 N N . SER A 1 67 ? 83.678 -16.424 -37.654 1.00 54.56 67 SER A N 1
ATOM 501 C CA . SER A 1 67 ? 85.113 -16.310 -37.969 1.00 54.56 67 SER A CA 1
ATOM 502 C C . SER A 1 67 ? 85.495 -16.809 -39.378 1.00 54.56 67 SER A C 1
ATOM 504 O O . SER A 1 67 ? 86.512 -16.388 -39.931 1.00 54.56 67 SER A O 1
ATOM 506 N N . VAL A 1 68 ? 84.667 -17.671 -39.988 1.00 55.75 68 VAL A N 1
ATOM 507 C CA . VAL A 1 68 ? 84.890 -18.276 -41.320 1.00 55.75 68 VAL A CA 1
ATOM 508 C C . VAL A 1 68 ? 84.163 -17.508 -42.443 1.00 55.75 68 VAL A C 1
ATOM 510 O O . VAL A 1 68 ? 84.497 -17.659 -43.621 1.00 55.75 68 VAL A O 1
ATOM 513 N N . LEU A 1 69 ? 83.211 -16.628 -42.103 1.00 58.56 69 LEU A N 1
ATOM 514 C CA . LEU A 1 69 ? 82.433 -15.821 -43.056 1.00 58.56 69 LEU A CA 1
ATOM 515 C C . LEU A 1 69 ? 83.281 -15.036 -44.078 1.00 58.56 69 LEU A C 1
ATOM 517 O O . LEU A 1 69 ? 82.944 -15.100 -45.263 1.00 58.56 69 LEU A O 1
ATOM 521 N N . PRO A 1 70 ? 84.395 -14.368 -43.709 1.00 53.09 70 PRO A N 1
ATOM 522 C CA . PRO A 1 70 ? 85.233 -13.660 -44.680 1.00 53.09 70 PRO A CA 1
ATOM 523 C C . PRO A 1 70 ? 85.829 -14.590 -45.749 1.00 53.09 70 PRO A C 1
ATOM 525 O O . PRO A 1 70 ? 85.948 -14.208 -46.911 1.00 53.09 70 PRO A O 1
ATOM 528 N N . PHE A 1 71 ? 86.148 -15.839 -45.395 1.00 55.72 71 PHE A N 1
ATOM 529 C CA . PHE A 1 71 ? 86.709 -16.823 -46.327 1.00 55.72 71 PHE A CA 1
ATOM 530 C C . PHE A 1 71 ? 85.662 -17.357 -47.317 1.00 55.72 71 PHE A C 1
ATOM 532 O O . PHE A 1 71 ? 85.994 -17.614 -48.473 1.00 55.72 71 PHE A O 1
ATOM 539 N N . LEU A 1 72 ? 84.396 -17.459 -46.891 1.00 57.34 72 LEU A N 1
ATOM 540 C CA . LEU A 1 72 ? 83.252 -17.860 -47.726 1.00 57.34 72 LEU A CA 1
ATOM 541 C C . LEU A 1 72 ? 82.728 -16.734 -48.633 1.00 57.34 72 LEU A C 1
ATOM 543 O O . LEU A 1 72 ? 82.139 -17.010 -49.674 1.00 57.34 72 LEU A O 1
ATOM 547 N N . ILE A 1 73 ? 82.904 -15.469 -48.239 1.00 56.19 73 ILE A N 1
ATOM 548 C CA . ILE A 1 73 ? 82.456 -14.297 -49.010 1.00 56.19 73 ILE A CA 1
ATOM 549 C C . ILE A 1 73 ? 83.428 -13.970 -50.158 1.00 56.19 73 ILE A C 1
ATOM 551 O O . ILE A 1 73 ? 82.982 -13.548 -51.225 1.00 56.19 73 ILE A O 1
ATOM 555 N N . TYR A 1 74 ? 84.736 -14.171 -49.953 1.00 53.31 74 TYR A N 1
ATOM 556 C CA . TYR A 1 74 ? 85.794 -13.817 -50.913 1.00 53.31 74 TYR A CA 1
ATOM 557 C C . TYR A 1 74 ? 86.390 -15.013 -51.691 1.00 53.31 74 TYR A C 1
ATOM 559 O O . TYR A 1 74 ? 87.385 -14.826 -52.389 1.00 53.31 74 TYR A O 1
ATOM 567 N N . ASP A 1 75 ? 85.801 -16.216 -51.596 1.00 51.00 75 ASP A N 1
ATOM 568 C CA . ASP A 1 75 ? 86.250 -17.452 -52.276 1.00 51.00 75 ASP A CA 1
ATOM 569 C C . ASP A 1 75 ? 87.771 -17.730 -52.117 1.00 51.00 75 ASP A C 1
ATOM 571 O O . ASP A 1 75 ? 88.475 -18.063 -53.076 1.00 51.00 75 ASP A O 1
ATOM 575 N N . LEU A 1 76 ? 88.316 -17.578 -50.902 1.00 44.16 76 LEU A N 1
ATOM 576 C CA . LEU A 1 76 ? 89.740 -17.830 -50.623 1.00 44.16 76 LEU A CA 1
ATOM 577 C C . LEU A 1 76 ? 90.001 -19.332 -50.357 1.00 44.16 76 LEU A C 1
ATOM 579 O O . LEU A 1 76 ? 89.277 -19.942 -49.569 1.00 44.16 76 LEU A O 1
ATOM 583 N N . PRO A 1 77 ? 91.035 -19.959 -50.960 1.00 40.81 77 PRO A N 1
ATOM 584 C CA . PRO A 1 77 ? 91.303 -21.387 -50.784 1.00 40.81 77 PRO A CA 1
ATOM 585 C C . PRO A 1 77 ? 91.875 -21.693 -49.391 1.00 40.81 77 PRO A C 1
ATOM 587 O O . PRO A 1 77 ? 92.932 -21.184 -49.021 1.00 40.81 77 PRO A O 1
ATOM 590 N N . VAL A 1 78 ? 91.206 -22.572 -48.639 1.00 42.25 78 VAL A N 1
ATOM 591 C CA . VAL A 1 78 ? 91.699 -23.102 -47.357 1.00 42.25 78 VAL A CA 1
ATOM 592 C C . VAL A 1 78 ? 92.670 -24.258 -47.639 1.00 42.25 78 VAL A C 1
ATOM 594 O O . VAL A 1 78 ? 92.275 -25.311 -48.134 1.00 42.25 78 VAL A O 1
ATOM 597 N N . THR A 1 79 ? 93.957 -24.071 -47.358 1.00 38.03 79 THR A N 1
ATOM 598 C CA . THR A 1 79 ? 94.972 -25.144 -47.290 1.00 38.03 79 THR A CA 1
ATOM 599 C C . THR A 1 79 ? 94.830 -25.835 -45.919 1.00 38.03 79 THR A C 1
ATOM 601 O O . THR A 1 79 ? 94.690 -25.116 -44.939 1.00 38.03 79 THR A O 1
ATOM 604 N N . THR A 1 80 ? 94.796 -27.155 -45.695 1.00 36.12 80 THR A N 1
ATOM 605 C CA . THR A 1 80 ? 95.524 -28.303 -46.267 1.00 36.12 80 THR A CA 1
ATOM 606 C C . THR A 1 80 ? 94.930 -29.626 -45.732 1.00 36.12 80 THR A C 1
ATOM 608 O O . THR A 1 80 ? 94.499 -29.691 -44.588 1.00 36.12 80 THR A O 1
ATOM 611 N N . GLU A 1 81 ? 95.023 -30.684 -46.549 1.00 34.53 81 GLU A N 1
ATOM 612 C CA . GLU A 1 81 ? 95.118 -32.117 -46.189 1.00 34.53 81 GLU A CA 1
ATOM 613 C C . GLU A 1 81 ? 94.014 -32.782 -45.338 1.00 34.53 81 GLU A C 1
ATOM 615 O O . GLU A 1 81 ? 94.179 -33.100 -44.166 1.00 34.53 81 GLU A O 1
ATOM 620 N N . SER A 1 82 ? 92.924 -33.192 -45.984 1.00 30.25 82 SER A N 1
ATOM 621 C CA . SER A 1 82 ? 92.607 -34.613 -46.233 1.00 30.25 82 SER A CA 1
ATOM 622 C C . SER A 1 82 ? 91.205 -34.741 -46.840 1.00 30.25 82 SER A C 1
ATOM 624 O O . SER A 1 82 ? 90.306 -33.959 -46.572 1.00 30.25 82 SER A O 1
ATOM 626 N N . ASN A 1 83 ? 91.090 -35.696 -47.759 1.00 39.94 83 ASN A N 1
ATOM 627 C CA . ASN A 1 83 ? 89.971 -36.003 -48.647 1.00 39.94 83 ASN A CA 1
ATOM 628 C C . ASN A 1 83 ? 88.545 -35.562 -48.241 1.00 39.94 83 ASN A C 1
ATOM 630 O O . ASN A 1 83 ? 88.032 -35.936 -47.191 1.00 39.94 83 ASN A O 1
ATOM 634 N N . ILE A 1 84 ? 87.874 -34.997 -49.261 1.00 39.12 84 ILE A N 1
ATOM 635 C CA . ILE A 1 84 ? 86.446 -34.662 -49.425 1.00 39.12 84 ILE A CA 1
ATOM 636 C C . ILE A 1 84 ? 86.078 -33.251 -48.948 1.00 39.12 84 ILE A C 1
ATOM 638 O O . ILE A 1 84 ? 85.878 -33.050 -47.760 1.00 39.12 84 ILE A O 1
ATOM 642 N N . GLN A 1 85 ? 85.845 -32.323 -49.891 1.00 41.75 85 GLN A N 1
ATOM 643 C CA . GLN A 1 85 ? 84.705 -31.391 -49.831 1.00 41.75 85 GLN A CA 1
ATOM 644 C C . GLN A 1 85 ? 84.472 -30.654 -51.171 1.00 41.75 85 GLN A C 1
ATOM 646 O O . GLN A 1 85 ? 85.436 -30.291 -51.847 1.00 41.75 85 GLN A O 1
ATOM 651 N N . PRO A 1 86 ? 83.206 -30.453 -51.594 1.00 44.44 86 PRO A N 1
ATOM 652 C CA . PRO A 1 86 ? 82.870 -29.596 -52.728 1.00 44.44 86 PRO A CA 1
ATOM 653 C C . PRO A 1 86 ? 83.092 -28.128 -52.334 1.00 44.44 86 PRO A C 1
ATOM 655 O O . PRO A 1 86 ? 82.868 -27.758 -51.185 1.00 44.44 86 PRO A O 1
ATOM 658 N N . SER A 1 87 ? 83.514 -27.285 -53.277 1.00 49.50 87 SER A N 1
ATOM 659 C CA . SER A 1 87 ? 83.595 -25.832 -53.086 1.00 49.50 87 SER A CA 1
ATOM 660 C C . SER A 1 87 ? 82.244 -25.295 -52.598 1.00 49.50 87 SER A C 1
ATOM 662 O O . SER A 1 87 ? 81.274 -25.274 -53.360 1.00 49.50 87 SER A O 1
ATOM 664 N N . LEU A 1 88 ? 82.158 -24.911 -51.327 1.00 56.53 88 LEU A N 1
ATOM 665 C CA . LEU A 1 88 ? 80.930 -24.416 -50.723 1.00 56.53 88 LEU A CA 1
ATOM 666 C C . LEU A 1 88 ? 80.701 -22.964 -51.167 1.00 56.53 88 LEU A C 1
ATOM 668 O O . LEU A 1 88 ? 81.246 -22.038 -50.578 1.00 56.53 88 LEU A O 1
ATOM 672 N N . ALA A 1 89 ? 79.917 -22.755 -52.224 1.00 61.31 89 ALA A N 1
ATOM 673 C CA . ALA A 1 89 ? 79.620 -21.411 -52.707 1.00 61.31 89 ALA A CA 1
ATOM 674 C C . ALA A 1 89 ? 78.660 -20.682 -51.749 1.00 61.31 89 ALA A C 1
ATOM 676 O O . ALA A 1 89 ? 77.650 -21.253 -51.324 1.00 61.31 89 ALA A O 1
ATOM 677 N N . LEU A 1 90 ? 78.894 -19.387 -51.492 1.00 63.91 90 LEU A N 1
ATOM 678 C CA . LEU A 1 90 ? 78.014 -18.519 -50.685 1.00 63.91 90 LEU A CA 1
ATOM 679 C C . LEU A 1 90 ? 76.535 -18.615 -51.110 1.00 63.91 90 LEU A C 1
ATOM 681 O O . LEU A 1 90 ? 75.625 -18.584 -50.281 1.00 63.91 90 LEU A O 1
ATOM 685 N N . LYS A 1 91 ? 76.295 -18.804 -52.414 1.00 63.25 91 LYS A N 1
ATOM 686 C CA . LYS A 1 91 ? 74.960 -19.006 -52.988 1.00 63.25 91 LYS A CA 1
ATOM 687 C C . LYS A 1 91 ? 74.237 -20.195 -52.361 1.00 63.25 91 LYS A C 1
ATOM 689 O O . LYS A 1 91 ? 73.072 -20.056 -52.007 1.00 63.25 91 LYS A O 1
ATOM 694 N N . ASP A 1 92 ? 74.913 -21.327 -52.189 1.00 63.88 92 ASP A N 1
ATOM 695 C CA . ASP A 1 92 ? 74.311 -22.556 -51.665 1.00 63.88 92 ASP A CA 1
ATOM 696 C C . ASP A 1 92 ? 74.008 -22.454 -50.167 1.00 63.88 92 ASP A C 1
ATOM 698 O O . ASP A 1 92 ? 72.980 -22.954 -49.712 1.00 63.88 92 ASP A O 1
ATOM 702 N N . VAL A 1 93 ? 74.822 -21.705 -49.419 1.00 66.81 93 VAL A N 1
ATOM 703 C CA . VAL A 1 93 ? 74.554 -21.376 -48.010 1.00 66.81 93 VAL A CA 1
ATOM 704 C C . VAL A 1 93 ? 73.298 -20.511 -47.883 1.00 66.81 93 VAL A C 1
ATOM 706 O O . VAL A 1 93 ? 72.420 -20.821 -47.077 1.00 66.81 93 VAL A O 1
ATOM 709 N N . ILE A 1 94 ? 73.159 -19.478 -48.724 1.00 68.44 94 ILE A N 1
ATOM 710 C CA . ILE A 1 94 ? 71.983 -18.590 -48.732 1.00 68.44 94 ILE A CA 1
ATOM 711 C C . ILE A 1 94 ? 70.703 -19.371 -49.051 1.00 68.44 94 ILE A C 1
ATOM 713 O O . ILE A 1 94 ? 69.678 -19.153 -48.400 1.00 68.44 94 ILE A O 1
ATOM 717 N N . ARG A 1 95 ? 70.758 -20.326 -49.994 1.00 68.50 95 ARG A N 1
ATOM 718 C CA . ARG A 1 95 ? 69.606 -21.185 -50.322 1.00 68.50 95 ARG A CA 1
ATOM 719 C C . ARG A 1 95 ? 69.130 -22.005 -49.120 1.00 68.50 95 ARG A C 1
ATOM 721 O O . ARG A 1 95 ? 67.941 -22.269 -48.998 1.00 68.50 95 ARG A O 1
ATOM 728 N N . CYS A 1 96 ? 70.028 -22.380 -48.213 1.00 68.25 96 CYS A N 1
ATOM 729 C CA . CYS A 1 96 ? 69.712 -23.246 -47.074 1.00 68.25 96 CYS A CA 1
ATOM 730 C C . CYS A 1 96 ? 69.181 -22.494 -45.839 1.00 68.25 96 CYS A C 1
ATOM 732 O O . CYS A 1 96 ? 68.609 -23.118 -44.944 1.00 68.25 96 CYS A O 1
ATOM 734 N N . LEU A 1 97 ? 69.305 -21.161 -45.792 1.00 68.88 97 LEU A N 1
ATOM 735 C CA . LEU A 1 97 ? 68.870 -20.324 -44.662 1.00 68.88 97 LEU A CA 1
ATOM 736 C C . LEU A 1 97 ? 67.406 -20.524 -44.219 1.00 68.88 97 LEU A C 1
ATOM 738 O O . LEU A 1 97 ? 67.174 -20.554 -43.007 1.00 68.88 97 LEU A O 1
ATOM 742 N N . PRO A 1 98 ? 66.410 -20.703 -45.116 1.00 68.44 98 PRO A N 1
ATOM 743 C CA . PRO A 1 98 ? 65.011 -20.908 -44.715 1.00 68.44 98 PRO A CA 1
ATOM 744 C C . PRO A 1 98 ? 64.770 -22.207 -43.935 1.00 68.44 98 PRO A C 1
ATOM 746 O O . PRO A 1 98 ? 63.767 -22.333 -43.225 1.00 68.44 98 PRO A O 1
ATOM 749 N N . PHE A 1 99 ? 65.678 -23.177 -44.067 1.00 66.81 99 PHE A N 1
ATOM 750 C CA . PHE A 1 99 ? 65.617 -24.468 -43.391 1.00 66.81 99 PHE A CA 1
ATOM 751 C C . PHE A 1 99 ? 66.345 -24.473 -42.049 1.00 66.81 99 PHE A C 1
ATOM 753 O O . PHE A 1 99 ? 66.271 -25.472 -41.349 1.00 66.81 99 PHE A O 1
ATOM 760 N N . LEU A 1 100 ? 67.008 -23.381 -41.657 1.00 67.81 100 LEU A N 1
ATOM 761 C CA . LEU A 1 100 ? 67.738 -23.279 -40.395 1.00 67.81 100 LEU A CA 1
ATOM 762 C C . LEU A 1 100 ? 66.936 -22.534 -39.332 1.00 67.81 100 LEU A C 1
ATOM 764 O O . LEU A 1 100 ? 66.330 -21.495 -39.590 1.00 67.81 100 LEU A O 1
ATOM 768 N N . HIS A 1 101 ? 66.991 -23.022 -38.092 1.00 64.06 101 HIS A N 1
ATOM 769 C CA . HIS A 1 101 ? 66.335 -22.346 -36.968 1.00 64.06 101 HIS A CA 1
ATOM 770 C C . HIS A 1 101 ? 66.999 -20.997 -36.624 1.00 64.06 101 HIS A C 1
ATOM 772 O O . HIS A 1 101 ? 66.315 -20.039 -36.284 1.00 64.06 101 HIS A O 1
ATOM 778 N N . ASN A 1 102 ? 68.325 -20.895 -36.788 1.00 66.44 102 ASN A N 1
ATOM 779 C CA . ASN A 1 102 ? 69.105 -19.673 -36.540 1.00 66.44 102 ASN A CA 1
ATOM 780 C C . ASN A 1 102 ? 69.407 -18.867 -37.822 1.00 66.44 102 ASN A C 1
ATOM 782 O O . ASN A 1 102 ? 70.268 -17.987 -37.799 1.00 66.44 102 ASN A O 1
ATOM 786 N N . GLY A 1 103 ? 68.713 -19.136 -38.937 1.00 67.69 103 GLY A N 1
ATOM 787 C CA . GLY A 1 103 ? 69.013 -18.542 -40.250 1.00 67.69 103 GLY A CA 1
ATOM 788 C C . GLY A 1 103 ? 68.986 -17.008 -40.276 1.00 67.69 103 GLY A C 1
ATOM 789 O O . GLY A 1 103 ? 69.776 -16.395 -40.984 1.00 67.69 103 GLY A O 1
ATOM 790 N N . ILE A 1 104 ? 68.150 -16.376 -39.444 1.00 69.31 104 ILE A N 1
ATOM 791 C CA . ILE A 1 104 ? 68.064 -14.908 -39.327 1.00 69.31 104 ILE A CA 1
ATOM 792 C C . ILE A 1 104 ? 69.351 -14.305 -38.751 1.00 69.31 104 ILE A C 1
ATOM 794 O O . ILE A 1 104 ? 69.773 -13.236 -39.182 1.00 69.31 104 ILE A O 1
ATOM 798 N N . ARG A 1 105 ? 69.989 -14.975 -37.783 1.00 67.94 105 ARG A N 1
ATOM 799 C CA . ARG A 1 105 ? 71.248 -14.498 -37.192 1.00 67.94 105 ARG A CA 1
ATOM 800 C C . ARG A 1 105 ? 72.391 -14.602 -38.190 1.00 67.94 105 ARG A C 1
ATOM 802 O O . ARG A 1 105 ? 73.068 -13.610 -38.408 1.00 67.94 105 ARG A O 1
ATOM 809 N N . LEU A 1 106 ? 72.511 -15.750 -38.859 1.00 69.25 106 LEU A N 1
ATOM 810 C CA . LEU A 1 106 ? 73.540 -15.965 -39.876 1.00 69.25 106 LEU A CA 1
ATOM 811 C C . LEU A 1 106 ? 73.409 -14.963 -41.032 1.00 69.25 106 LEU A C 1
ATOM 813 O O . LEU A 1 106 ? 74.393 -14.375 -41.461 1.00 69.25 106 LEU A O 1
ATOM 817 N N . LEU A 1 107 ? 72.178 -14.725 -41.498 1.00 73.19 107 LEU A N 1
ATOM 818 C CA . LEU A 1 107 ? 71.887 -13.744 -42.542 1.00 73.19 107 LEU A CA 1
ATOM 819 C C . LEU A 1 107 ? 72.308 -12.327 -42.134 1.00 73.19 107 LEU A C 1
ATOM 821 O O . LEU A 1 107 ? 72.862 -11.600 -42.953 1.00 73.19 107 LEU A O 1
ATOM 825 N N . ARG A 1 108 ? 72.066 -11.933 -40.878 1.00 69.44 108 ARG A N 1
ATOM 826 C CA . ARG A 1 108 ? 72.507 -10.631 -40.360 1.00 69.44 108 ARG A CA 1
ATOM 827 C C . ARG A 1 108 ? 74.028 -10.527 -40.324 1.00 69.44 108 ARG A C 1
ATOM 829 O O . ARG A 1 108 ? 74.544 -9.528 -40.803 1.00 69.44 108 ARG A O 1
ATOM 836 N N . SER A 1 109 ? 74.726 -11.549 -39.835 1.00 66.94 109 SER A N 1
ATOM 837 C CA . SER A 1 109 ? 76.194 -11.555 -39.792 1.00 66.94 109 SER A CA 1
ATOM 838 C C . SER A 1 109 ? 76.807 -11.512 -41.206 1.00 66.94 109 SER A C 1
ATOM 840 O O . SER A 1 109 ? 77.737 -10.751 -41.437 1.00 66.94 109 SER A O 1
ATOM 842 N N . ILE A 1 110 ? 76.221 -12.212 -42.193 1.00 69.31 110 ILE A N 1
ATOM 843 C CA . ILE A 1 110 ? 76.632 -12.136 -43.615 1.00 69.31 110 ILE A CA 1
ATOM 844 C C . ILE A 1 110 ? 76.467 -10.718 -44.181 1.00 69.31 110 ILE A C 1
ATOM 846 O O . ILE A 1 110 ? 77.323 -10.231 -44.917 1.00 69.31 110 ILE A O 1
ATOM 850 N N . LEU A 1 111 ? 75.356 -10.053 -43.861 1.00 70.19 111 LEU A N 1
ATOM 851 C CA . LEU A 1 111 ? 75.061 -8.715 -44.374 1.00 70.19 111 LEU A CA 1
ATOM 852 C C . LEU A 1 111 ? 75.935 -7.628 -43.738 1.00 70.19 111 LEU A C 1
ATOM 854 O O . LEU A 1 111 ? 76.310 -6.698 -44.444 1.00 70.19 111 LEU A O 1
ATOM 858 N N . ILE A 1 112 ? 76.287 -7.770 -42.453 1.00 68.62 112 ILE A N 1
ATOM 859 C CA . ILE A 1 112 ? 77.199 -6.856 -41.743 1.00 68.62 112 ILE A CA 1
ATOM 860 C C . ILE A 1 112 ? 78.603 -6.891 -42.369 1.00 68.62 112 ILE A C 1
ATOM 862 O O . ILE A 1 112 ? 79.217 -5.844 -42.552 1.00 68.62 112 ILE A O 1
ATOM 866 N N . GLU A 1 113 ? 79.089 -8.077 -42.743 1.00 65.25 113 GLU A N 1
ATOM 867 C CA . GLU A 1 113 ? 80.421 -8.258 -43.340 1.00 65.25 113 GLU A CA 1
ATOM 868 C C . GLU A 1 113 ? 80.480 -7.870 -44.836 1.00 65.25 113 GLU A C 1
ATOM 870 O O . GLU A 1 113 ? 81.535 -7.471 -45.332 1.00 65.25 113 GLU A O 1
ATOM 875 N N . ALA A 1 114 ? 79.366 -7.958 -45.584 1.00 65.88 114 ALA A N 1
ATOM 876 C CA . ALA A 1 114 ? 79.336 -7.684 -47.029 1.00 65.88 114 ALA A CA 1
ATOM 877 C C . ALA A 1 114 ? 78.025 -7.030 -47.536 1.00 65.88 114 ALA A C 1
ATOM 879 O O . ALA A 1 114 ? 77.256 -7.660 -48.279 1.00 65.88 114 ALA A O 1
ATOM 880 N N . PRO A 1 115 ? 77.793 -5.731 -47.264 1.00 63.78 115 PRO A N 1
ATOM 881 C CA . PRO A 1 115 ? 76.545 -5.035 -47.612 1.00 63.78 115 PRO A CA 1
ATOM 882 C C . PRO A 1 115 ? 76.278 -4.948 -49.128 1.00 63.78 115 PRO A C 1
ATOM 884 O O . PRO A 1 115 ? 75.130 -4.910 -49.570 1.00 63.78 115 PRO A O 1
ATOM 887 N N . VAL A 1 116 ? 77.323 -5.001 -49.966 1.00 62.25 116 VAL A N 1
ATOM 888 C CA . VAL A 1 116 ? 77.216 -4.946 -51.443 1.00 62.25 116 VAL A CA 1
ATOM 889 C C . VAL A 1 116 ? 76.442 -6.146 -52.020 1.00 62.25 116 VAL A C 1
ATOM 891 O O . VAL A 1 116 ? 75.876 -6.067 -53.111 1.00 62.25 116 VAL A O 1
ATOM 894 N N . THR A 1 117 ? 76.355 -7.256 -51.281 1.00 68.00 117 THR A N 1
ATOM 895 C CA . THR A 1 117 ? 75.658 -8.480 -51.715 1.00 68.00 117 THR A CA 1
ATOM 896 C C . THR A 1 117 ? 74.146 -8.465 -51.449 1.00 68.00 117 THR A C 1
ATOM 898 O O . THR A 1 117 ? 73.438 -9.368 -51.898 1.00 68.00 117 THR A O 1
ATOM 901 N N . PHE A 1 118 ? 73.614 -7.418 -50.801 1.00 74.69 118 PHE A N 1
ATOM 902 C CA . PHE A 1 118 ? 72.208 -7.305 -50.388 1.00 74.69 118 PHE A CA 1
ATOM 903 C C . PHE A 1 118 ? 71.207 -7.623 -51.511 1.00 74.69 118 PHE A C 1
ATOM 905 O O . PHE A 1 118 ? 70.344 -8.487 -51.354 1.00 74.69 118 PHE A O 1
ATOM 912 N N . HIS A 1 119 ? 71.338 -6.985 -52.680 1.00 74.44 119 HIS A N 1
ATOM 913 C CA . HIS A 1 119 ? 70.407 -7.203 -53.794 1.00 74.44 119 HIS A CA 1
ATOM 914 C C . HIS A 1 119 ? 70.434 -8.639 -54.320 1.00 74.44 119 HIS A C 1
ATOM 916 O O . HIS A 1 119 ? 69.374 -9.168 -54.655 1.00 74.44 119 HIS A O 1
ATOM 922 N N . GLN A 1 120 ? 71.622 -9.252 -54.358 1.00 73.19 120 GLN A N 1
ATOM 923 C CA . GLN A 1 120 ? 71.823 -10.623 -54.822 1.00 73.19 120 GLN A CA 1
ATOM 924 C C . GLN A 1 120 ? 71.213 -11.625 -53.836 1.00 73.19 120 GLN A C 1
ATOM 926 O O . GLN A 1 120 ? 70.573 -12.586 -54.254 1.00 73.19 120 GLN A O 1
ATOM 931 N N . ILE A 1 121 ? 71.349 -11.376 -52.529 1.00 73.38 121 ILE A N 1
ATOM 932 C CA . ILE A 1 121 ? 70.730 -12.188 -51.475 1.00 73.38 121 ILE A CA 1
ATOM 933 C C . ILE A 1 121 ? 69.200 -12.113 -51.556 1.00 73.38 121 ILE A C 1
ATOM 935 O O . ILE A 1 121 ? 68.538 -13.150 -51.508 1.00 73.38 121 ILE A O 1
ATOM 939 N N . VAL A 1 122 ? 68.632 -10.913 -51.742 1.00 77.88 122 VAL A N 1
ATOM 940 C CA . VAL A 1 122 ? 67.178 -10.745 -51.918 1.00 77.88 122 VAL A CA 1
ATOM 941 C C . VAL A 1 122 ? 66.681 -11.494 -53.158 1.00 77.88 122 VAL A C 1
ATOM 943 O O . VAL A 1 122 ? 65.669 -12.184 -53.063 1.00 77.88 122 VAL A O 1
ATOM 946 N N . ASP A 1 123 ? 67.383 -11.405 -54.294 1.00 76.56 123 ASP A N 1
ATOM 947 C CA . ASP A 1 123 ? 67.003 -12.137 -55.515 1.00 76.56 123 ASP A CA 1
ATOM 948 C C . ASP A 1 123 ? 67.017 -13.651 -55.293 1.00 76.56 123 ASP A C 1
ATOM 950 O O . ASP A 1 123 ? 66.043 -14.327 -55.620 1.00 76.56 123 ASP A O 1
ATOM 954 N N . MET A 1 124 ? 68.058 -14.176 -54.645 1.00 73.06 124 MET A N 1
ATOM 955 C CA . MET A 1 124 ? 68.169 -15.608 -54.361 1.00 73.06 124 MET A CA 1
ATOM 956 C C . MET A 1 124 ? 67.070 -16.114 -53.417 1.00 73.06 124 MET A C 1
ATOM 958 O O . MET A 1 124 ? 66.498 -17.174 -53.663 1.00 73.06 124 MET A O 1
ATOM 962 N N . LEU A 1 125 ? 66.738 -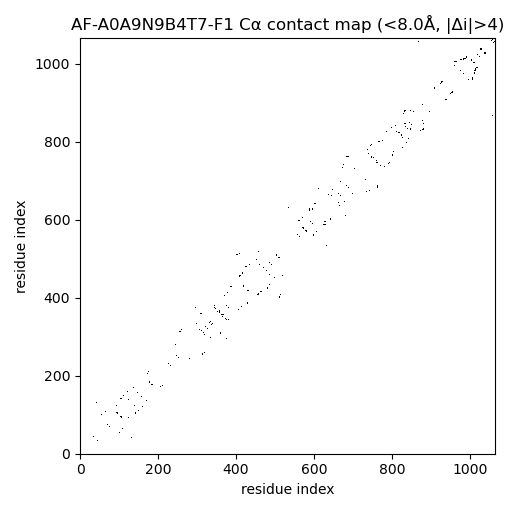15.368 -52.357 1.00 74.94 125 LEU A N 1
ATOM 963 C CA . LEU A 1 125 ? 65.673 -15.749 -51.419 1.00 74.94 125 LEU A CA 1
ATOM 964 C C . LEU A 1 125 ? 64.276 -15.672 -52.057 1.00 74.94 125 LEU A C 1
ATOM 966 O O . LEU A 1 125 ? 63.414 -16.498 -51.753 1.00 74.94 125 LEU A O 1
ATOM 970 N N . VAL A 1 126 ? 64.052 -14.708 -52.955 1.00 79.88 126 VAL A N 1
ATOM 971 C CA . VAL A 1 126 ? 62.789 -14.542 -53.688 1.00 79.88 126 VAL A CA 1
ATOM 972 C C . VAL A 1 126 ? 62.605 -15.623 -54.759 1.00 79.88 126 VAL A C 1
ATOM 974 O O . VAL A 1 126 ? 61.513 -16.170 -54.870 1.00 79.88 126 VAL A O 1
ATOM 977 N N . GLU A 1 127 ? 63.649 -15.983 -55.513 1.00 77.12 127 GLU A N 1
ATOM 978 C CA . GLU A 1 127 ? 63.595 -17.035 -56.549 1.00 77.12 127 GLU A CA 1
ATOM 979 C C . GLU A 1 127 ? 63.237 -18.414 -55.992 1.00 77.12 127 GLU A C 1
ATOM 981 O O . GLU A 1 127 ? 62.594 -19.233 -56.644 1.00 77.12 127 GLU A O 1
ATOM 986 N N . ILE A 1 128 ? 63.660 -18.663 -54.763 1.00 72.06 128 ILE A N 1
ATOM 987 C CA . ILE A 1 128 ? 63.510 -19.932 -54.067 1.00 72.06 128 ILE A CA 1
ATOM 988 C C . ILE A 1 128 ? 62.113 -20.119 -53.457 1.00 72.06 128 ILE A C 1
ATOM 990 O O . ILE A 1 128 ? 61.686 -21.252 -53.229 1.00 72.06 128 ILE A O 1
ATOM 994 N N . HIS A 1 129 ? 61.402 -19.024 -53.186 1.00 75.81 129 HIS A N 1
ATOM 995 C CA . HIS A 1 129 ? 60.133 -19.015 -52.457 1.00 75.81 129 HIS A CA 1
ATOM 996 C C . HIS A 1 129 ? 59.084 -19.984 -53.039 1.00 75.81 129 HIS A C 1
ATOM 998 O O . HIS A 1 129 ? 58.419 -20.703 -52.287 1.00 75.81 129 HIS A O 1
ATOM 1004 N N . ASP A 1 130 ? 58.955 -20.035 -54.367 1.00 68.12 130 ASP A N 1
ATOM 1005 C CA . ASP A 1 130 ? 57.911 -20.812 -55.053 1.00 68.12 130 ASP A CA 1
ATOM 1006 C C . ASP A 1 130 ? 58.106 -22.329 -54.933 1.00 68.12 130 ASP A C 1
ATOM 1008 O O . ASP A 1 130 ? 57.152 -23.095 -55.062 1.00 68.12 130 ASP A O 1
ATOM 1012 N N . PHE A 1 131 ? 59.329 -22.762 -54.626 1.00 65.62 131 PHE A N 1
ATOM 1013 C CA . PHE A 1 131 ? 59.697 -24.170 -54.503 1.00 65.62 131 PHE A CA 1
ATOM 1014 C C . PHE A 1 131 ? 59.583 -24.696 -53.064 1.00 65.62 131 PHE A C 1
ATOM 1016 O O . PHE A 1 131 ? 59.812 -25.878 -52.827 1.00 65.62 131 PHE A O 1
ATOM 1023 N N . LEU A 1 132 ? 59.225 -23.850 -52.092 1.00 66.50 132 LEU A N 1
ATOM 1024 C CA . LEU A 1 132 ? 59.269 -24.180 -50.665 1.00 66.50 132 LEU A CA 1
ATOM 1025 C C . LEU A 1 132 ? 57.897 -24.481 -50.036 1.00 66.50 132 LEU A C 1
ATOM 1027 O O . LEU A 1 132 ? 56.877 -23.961 -50.483 1.00 66.50 132 LEU A O 1
ATOM 1031 N N . PRO A 1 133 ? 57.847 -25.271 -48.944 1.00 66.19 133 PRO A N 1
ATOM 1032 C CA . PRO A 1 133 ? 56.622 -25.504 -48.177 1.00 66.19 133 PRO A CA 1
ATOM 1033 C C . PRO A 1 133 ? 56.163 -24.232 -47.430 1.00 66.19 133 PRO A C 1
ATOM 1035 O O . PRO A 1 133 ? 56.983 -23.361 -47.117 1.00 66.19 133 PRO A O 1
ATOM 1038 N N . PRO A 1 134 ? 54.877 -24.137 -47.035 1.00 66.25 134 PRO A N 1
ATOM 1039 C CA . PRO A 1 134 ? 54.291 -22.917 -46.463 1.00 66.25 134 PRO A CA 1
ATOM 1040 C C . PRO A 1 134 ? 54.971 -22.426 -45.170 1.00 66.25 134 PRO A C 1
ATOM 1042 O O . PRO A 1 134 ? 55.036 -21.221 -44.929 1.00 66.25 134 PRO A O 1
ATOM 1045 N N . ASN A 1 135 ? 55.524 -23.325 -44.347 1.00 65.88 135 ASN A N 1
ATOM 1046 C CA . ASN A 1 135 ? 56.257 -22.951 -43.127 1.00 65.88 135 ASN A CA 1
ATOM 1047 C C . ASN A 1 135 ? 57.608 -22.280 -43.439 1.00 65.88 135 ASN A C 1
ATOM 1049 O O . ASN A 1 135 ? 57.997 -21.329 -42.763 1.00 65.88 135 ASN A O 1
ATOM 1053 N N . CYS A 1 136 ? 58.301 -22.724 -44.491 1.00 67.88 136 CYS A N 1
ATOM 1054 C CA . CYS A 1 136 ? 59.560 -22.127 -44.944 1.00 67.88 136 CYS A CA 1
ATOM 1055 C C . CYS A 1 136 ? 59.324 -20.838 -45.743 1.00 67.88 136 CYS A C 1
ATOM 1057 O O . CYS A 1 136 ? 60.095 -19.893 -45.607 1.00 67.88 136 CYS A O 1
ATOM 1059 N N . GLN A 1 137 ? 58.221 -20.746 -46.495 1.00 73.19 137 GLN A N 1
ATOM 1060 C CA . GLN A 1 137 ? 57.789 -19.499 -47.142 1.00 73.19 137 GLN A CA 1
ATOM 1061 C C . GLN A 1 137 ? 57.544 -18.379 -46.115 1.00 73.19 137 GLN A C 1
ATOM 1063 O O . GLN A 1 137 ? 57.975 -17.245 -46.317 1.00 73.19 137 GLN A O 1
ATOM 1068 N N . LYS A 1 138 ? 56.935 -18.698 -44.961 1.00 72.00 138 LYS A N 1
ATOM 1069 C CA . LYS A 1 138 ? 56.793 -17.747 -43.841 1.00 72.00 138 LYS A CA 1
ATOM 1070 C C . LYS A 1 138 ? 58.145 -17.304 -43.272 1.00 72.00 138 LYS A C 1
ATOM 1072 O O . LYS A 1 138 ? 58.347 -16.106 -43.087 1.00 72.00 138 LYS A O 1
ATOM 1077 N N . LYS A 1 139 ? 59.084 -18.238 -43.070 1.00 72.38 139 LYS A N 1
ATOM 1078 C CA . LYS A 1 139 ? 60.456 -17.926 -42.621 1.00 72.38 139 LYS A CA 1
ATOM 1079 C C . LYS A 1 139 ? 61.222 -17.055 -43.618 1.00 72.38 139 LYS A C 1
ATOM 1081 O O . LYS A 1 139 ? 61.964 -16.183 -43.186 1.00 72.38 139 LYS A O 1
ATOM 1086 N N . ILE A 1 140 ? 61.013 -17.215 -44.930 1.00 79.00 140 ILE A N 1
ATOM 1087 C CA . ILE A 1 140 ? 61.549 -16.274 -45.932 1.00 79.00 140 ILE A CA 1
ATOM 1088 C C . ILE A 1 140 ? 61.016 -14.866 -45.686 1.00 79.00 140 ILE A C 1
ATOM 1090 O O . ILE A 1 140 ? 61.786 -13.911 -45.727 1.00 79.00 140 ILE A O 1
ATOM 1094 N N . GLY A 1 141 ? 59.725 -14.730 -45.376 1.00 77.56 141 GLY A N 1
ATOM 1095 C CA . GLY A 1 141 ? 59.152 -13.442 -44.998 1.00 77.56 141 GLY A CA 1
ATOM 1096 C C . GLY A 1 141 ? 59.839 -12.814 -43.778 1.00 77.56 141 GLY A C 1
ATOM 1097 O O . GLY A 1 141 ? 60.127 -11.620 -43.776 1.00 77.56 141 GLY A O 1
ATOM 1098 N N . GLU A 1 142 ? 60.158 -13.611 -42.758 1.00 77.31 142 GLU A N 1
ATOM 1099 C CA . GLU A 1 142 ? 60.880 -13.154 -41.561 1.00 77.31 142 GLU A CA 1
ATOM 1100 C C . GLU A 1 142 ? 62.348 -12.807 -41.848 1.00 77.31 142 GLU A C 1
ATOM 1102 O O . GLU A 1 142 ? 62.842 -11.790 -41.357 1.00 77.31 142 GLU A O 1
ATOM 1107 N N . LEU A 1 143 ? 63.025 -13.603 -42.683 1.00 77.38 143 LEU A N 1
ATOM 1108 C CA . LEU A 1 143 ? 64.387 -13.347 -43.149 1.00 77.38 143 LEU A CA 1
ATOM 1109 C C . LEU A 1 143 ? 64.448 -12.018 -43.904 1.00 77.38 143 LEU A C 1
ATOM 1111 O O . LEU A 1 143 ? 65.183 -11.130 -43.482 1.00 77.38 143 LEU A O 1
ATOM 1115 N N . LEU A 1 144 ? 63.613 -11.833 -44.931 1.00 80.94 144 LEU A N 1
ATOM 1116 C CA . LEU A 1 144 ? 63.549 -10.602 -45.727 1.00 80.94 144 LEU A CA 1
ATOM 1117 C C . LEU A 1 144 ? 63.188 -9.380 -44.871 1.00 80.94 144 LEU A C 1
ATOM 1119 O O . LEU A 1 144 ? 63.804 -8.329 -45.019 1.00 80.94 144 LEU A O 1
ATOM 1123 N N . TYR A 1 145 ? 62.255 -9.515 -43.923 1.00 80.94 145 TYR A N 1
ATOM 1124 C CA . TYR A 1 145 ? 61.932 -8.437 -42.982 1.00 80.94 145 TYR A CA 1
ATOM 1125 C C . TYR A 1 145 ? 63.119 -8.080 -42.075 1.00 80.94 145 TYR A C 1
ATOM 1127 O O . TYR A 1 145 ? 63.358 -6.913 -41.774 1.00 80.94 145 TYR A O 1
ATOM 1135 N N . SER A 1 146 ? 63.890 -9.079 -41.636 1.00 74.25 146 SER A N 1
ATOM 1136 C CA . SER A 1 146 ? 65.049 -8.866 -40.767 1.00 74.25 146 SER A CA 1
ATOM 1137 C C . SER A 1 146 ? 66.209 -8.143 -41.461 1.00 74.25 146 SER A C 1
ATOM 1139 O O . SER A 1 146 ? 66.960 -7.453 -40.769 1.00 74.25 146 SER A O 1
ATOM 1141 N N . MET A 1 147 ? 66.316 -8.257 -42.793 1.00 74.81 147 MET A N 1
ATOM 1142 C CA . MET A 1 147 ? 67.324 -7.571 -43.615 1.00 74.81 147 MET A CA 1
ATOM 1143 C C . MET A 1 147 ? 67.111 -6.054 -43.651 1.00 74.81 147 MET A C 1
ATOM 1145 O O . MET A 1 147 ? 68.068 -5.305 -43.817 1.00 74.81 147 MET A O 1
ATOM 1149 N N . CYS A 1 148 ? 65.878 -5.578 -43.448 1.00 73.75 148 CYS A N 1
ATOM 1150 C CA . CYS A 1 148 ? 65.571 -4.147 -43.446 1.00 73.75 148 CYS A CA 1
ATOM 1151 C C . CYS A 1 148 ? 66.203 -3.381 -42.269 1.00 73.75 148 CYS A C 1
ATOM 1153 O O . CYS A 1 148 ? 66.299 -2.165 -42.354 1.00 73.75 148 CYS A O 1
ATOM 1155 N N . ASN A 1 149 ? 66.633 -4.062 -41.196 1.00 68.81 149 ASN A N 1
ATOM 1156 C CA . ASN A 1 149 ? 67.127 -3.446 -39.952 1.00 68.81 149 ASN A CA 1
ATOM 1157 C C . ASN A 1 149 ? 68.658 -3.511 -39.770 1.00 68.81 149 ASN A C 1
ATOM 1159 O O . ASN A 1 149 ? 69.134 -3.243 -38.669 1.00 68.81 149 ASN A O 1
ATOM 1163 N N . VAL A 1 150 ? 69.417 -3.939 -40.785 1.00 65.94 150 VAL A N 1
ATOM 1164 C CA . VAL A 1 150 ? 70.863 -4.211 -40.644 1.00 65.94 150 VAL A CA 1
ATOM 1165 C C . VAL A 1 150 ? 71.731 -2.962 -40.865 1.00 65.94 150 VAL A C 1
ATOM 1167 O O . VAL A 1 150 ? 72.712 -2.800 -40.149 1.00 65.94 150 VAL A O 1
ATOM 1170 N N . ASP A 1 151 ? 71.321 -2.039 -41.746 1.00 60.88 151 ASP A N 1
ATOM 1171 C CA . ASP A 1 151 ? 72.091 -0.839 -42.126 1.00 60.88 151 ASP A CA 1
ATOM 1172 C C . ASP A 1 151 ? 71.319 0.475 -41.893 1.00 60.88 151 ASP A C 1
ATOM 1174 O O . ASP A 1 151 ? 70.100 0.478 -41.724 1.00 60.88 151 ASP A O 1
ATOM 1178 N N . SER A 1 152 ? 72.010 1.622 -41.959 1.00 58.94 152 SER A N 1
ATOM 1179 C CA . SER A 1 152 ? 71.417 2.968 -41.834 1.00 58.94 152 SER A CA 1
ATOM 1180 C C . SER A 1 152 ? 70.404 3.333 -42.938 1.00 58.94 152 SER A C 1
ATOM 1182 O O . SER A 1 152 ? 69.550 4.188 -42.709 1.00 58.94 152 SER A O 1
ATOM 1184 N N . ASN A 1 153 ? 70.427 2.655 -44.095 1.00 65.56 153 ASN A N 1
ATOM 1185 C CA . ASN A 1 153 ? 69.524 2.881 -45.240 1.00 65.56 153 ASN A CA 1
ATOM 1186 C C . ASN A 1 153 ? 68.275 1.971 -45.215 1.00 65.56 153 ASN A C 1
ATOM 1188 O O . ASN A 1 153 ? 67.924 1.311 -46.195 1.00 65.56 153 ASN A O 1
ATOM 1192 N N . THR A 1 154 ? 67.589 1.922 -44.073 1.00 66.12 154 THR A N 1
ATOM 1193 C CA . THR A 1 154 ? 66.427 1.039 -43.832 1.00 66.12 154 THR A CA 1
ATOM 1194 C C . THR A 1 154 ? 65.248 1.279 -44.794 1.00 66.12 154 THR A C 1
ATOM 1196 O O . THR A 1 154 ? 64.600 0.326 -45.232 1.00 66.12 154 THR A O 1
ATOM 1199 N N . LEU A 1 155 ? 64.999 2.539 -45.170 1.00 67.56 155 LEU A N 1
ATOM 1200 C CA . LEU A 1 155 ? 63.913 2.976 -46.061 1.00 67.56 155 LEU A CA 1
ATOM 1201 C C . LEU A 1 155 ? 64.066 2.441 -47.496 1.00 67.56 155 LEU A C 1
ATOM 1203 O O . LEU A 1 155 ? 63.138 1.837 -48.040 1.00 67.56 155 LEU A O 1
ATOM 1207 N N . ASP A 1 156 ? 65.251 2.606 -48.083 1.00 71.62 156 ASP A N 1
ATOM 1208 C CA . ASP A 1 156 ? 65.534 2.185 -49.461 1.00 71.62 156 ASP A CA 1
ATOM 1209 C C . ASP A 1 156 ? 65.557 0.657 -49.578 1.00 71.62 156 ASP A C 1
ATOM 1211 O O . ASP A 1 156 ? 64.980 0.076 -50.502 1.00 71.62 156 ASP A O 1
ATOM 1215 N N . ASN A 1 157 ? 66.132 -0.015 -48.577 1.00 75.31 157 ASN A N 1
ATOM 1216 C CA . ASN A 1 157 ? 66.164 -1.472 -48.491 1.00 75.31 157 ASN A CA 1
ATOM 1217 C C . ASN A 1 157 ? 64.748 -2.071 -48.422 1.00 75.31 157 ASN A C 1
ATOM 1219 O O . ASN A 1 157 ? 64.443 -3.044 -49.121 1.00 75.31 157 ASN A O 1
ATOM 1223 N N . ALA A 1 158 ? 63.854 -1.470 -47.629 1.00 78.62 158 ALA A N 1
ATOM 1224 C CA . ALA A 1 158 ? 62.455 -1.881 -47.544 1.00 78.62 158 ALA A CA 1
ATOM 1225 C C . ALA A 1 158 ? 61.693 -1.653 -48.864 1.00 78.62 158 ALA A C 1
ATOM 1227 O O . ALA A 1 158 ? 60.919 -2.522 -49.278 1.00 78.62 158 ALA A O 1
ATOM 1228 N N . ALA A 1 159 ? 61.933 -0.534 -49.558 1.00 77.31 159 ALA A N 1
ATOM 1229 C CA . ALA A 1 159 ? 61.308 -0.236 -50.849 1.00 77.31 159 ALA A CA 1
ATOM 1230 C C . ALA A 1 159 ? 61.728 -1.229 -51.949 1.00 77.31 159 ALA A C 1
ATOM 1232 O O . ALA A 1 159 ? 60.884 -1.715 -52.709 1.00 77.31 159 ALA A O 1
ATOM 1233 N N . VAL A 1 160 ? 63.011 -1.597 -51.994 1.00 80.00 160 VAL A N 1
ATOM 1234 C CA . VAL A 1 160 ? 63.553 -2.585 -52.942 1.00 80.00 160 VAL A CA 1
ATOM 1235 C C . VAL A 1 160 ? 62.949 -3.970 -52.707 1.00 80.00 160 VAL A C 1
ATOM 1237 O O . VAL A 1 160 ? 62.486 -4.608 -53.657 1.00 80.00 160 VAL A O 1
ATOM 1240 N N . ILE A 1 161 ? 62.919 -4.433 -51.452 1.00 80.19 161 ILE A N 1
ATOM 1241 C CA . ILE A 1 161 ? 62.330 -5.731 -51.091 1.00 80.19 161 ILE A CA 1
ATOM 1242 C C . ILE A 1 161 ? 60.831 -5.743 -51.427 1.00 80.19 161 ILE A C 1
ATOM 1244 O O . ILE A 1 161 ? 60.356 -6.678 -52.075 1.00 80.19 161 ILE A O 1
ATOM 1248 N N . ARG A 1 162 ? 60.094 -4.679 -51.072 1.00 85.19 162 ARG A N 1
ATOM 1249 C CA . ARG A 1 162 ? 58.663 -4.527 -51.388 1.00 85.19 162 ARG A CA 1
ATOM 1250 C C . ARG A 1 162 ? 58.401 -4.595 -52.894 1.00 85.19 162 ARG A C 1
ATOM 1252 O O . ARG A 1 162 ? 57.483 -5.301 -53.308 1.00 85.19 162 ARG A O 1
ATOM 1259 N N . SER A 1 163 ? 59.213 -3.927 -53.714 1.00 81.06 163 SER A N 1
ATOM 1260 C CA . SER A 1 163 ? 59.090 -3.955 -55.179 1.00 81.06 163 SER A CA 1
ATOM 1261 C C . SER A 1 163 ? 59.325 -5.358 -55.755 1.00 81.06 163 SER A C 1
ATOM 1263 O O . SER A 1 163 ? 58.482 -5.874 -56.492 1.00 81.06 163 SER A O 1
ATOM 1265 N N . LYS A 1 164 ? 60.411 -6.038 -55.356 1.00 78.56 164 LYS A N 1
ATOM 1266 C CA . LYS A 1 164 ? 60.746 -7.391 -55.847 1.00 78.56 164 LYS A CA 1
ATOM 1267 C C . LYS A 1 164 ? 59.685 -8.437 -55.483 1.00 78.56 164 LYS A C 1
ATOM 1269 O O . LYS A 1 164 ? 59.306 -9.244 -56.329 1.00 78.56 164 LYS A O 1
ATOM 1274 N N . ILE A 1 165 ? 59.164 -8.383 -54.257 1.00 81.06 165 ILE A N 1
ATOM 1275 C CA . ILE A 1 165 ? 58.094 -9.267 -53.770 1.00 81.06 165 ILE A CA 1
ATOM 1276 C C . ILE A 1 165 ? 56.774 -9.007 -54.512 1.00 81.06 165 ILE A C 1
ATOM 1278 O O . ILE A 1 165 ? 56.100 -9.951 -54.929 1.00 81.06 165 ILE A O 1
ATOM 1282 N N . THR A 1 166 ? 56.421 -7.733 -54.722 1.00 78.62 166 THR A N 1
ATOM 1283 C CA . THR A 1 166 ? 55.171 -7.343 -55.397 1.00 78.62 166 THR A CA 1
ATOM 1284 C C . THR A 1 166 ? 55.187 -7.734 -56.877 1.00 78.62 166 THR A C 1
ATOM 1286 O O . THR A 1 166 ? 54.200 -8.282 -57.366 1.00 78.62 166 THR A O 1
ATOM 1289 N N . ASN A 1 167 ? 56.321 -7.551 -57.566 1.00 79.81 167 ASN A N 1
ATOM 1290 C CA . ASN A 1 167 ? 56.499 -7.932 -58.974 1.00 79.81 167 ASN A CA 1
ATOM 1291 C C . ASN A 1 167 ? 56.419 -9.450 -59.205 1.00 79.81 167 ASN A C 1
ATOM 1293 O O . ASN A 1 167 ? 56.019 -9.887 -60.280 1.00 79.81 167 ASN A O 1
ATOM 1297 N N . ARG A 1 168 ? 56.793 -10.260 -58.207 1.00 74.25 168 ARG A N 1
ATOM 1298 C CA . ARG A 1 168 ? 56.701 -11.730 -58.247 1.00 74.25 168 ARG A CA 1
ATOM 1299 C C . ARG A 1 168 ? 55.376 -12.276 -57.693 1.00 74.25 168 ARG A C 1
ATOM 1301 O O . ARG A 1 168 ? 55.155 -13.477 -57.771 1.00 74.25 168 ARG A O 1
ATOM 1308 N N . HIS A 1 169 ? 54.495 -11.424 -57.159 1.00 77.94 169 HIS A N 1
ATOM 1309 C CA . HIS A 1 169 ? 53.220 -11.804 -56.527 1.00 77.94 169 HIS A CA 1
ATOM 1310 C C . HIS A 1 169 ? 53.363 -12.845 -55.400 1.00 77.94 169 HIS A C 1
ATOM 1312 O O . HIS A 1 169 ? 52.562 -13.774 -55.276 1.00 77.94 169 HIS A O 1
ATOM 1318 N N . ILE A 1 170 ? 54.371 -12.679 -54.544 1.00 76.69 170 ILE A N 1
ATOM 1319 C CA . ILE A 1 170 ? 54.625 -13.543 -53.378 1.00 76.69 170 ILE A CA 1
ATOM 1320 C C . ILE A 1 170 ? 54.469 -12.744 -52.074 1.00 76.69 170 ILE A C 1
ATOM 1322 O O . ILE A 1 170 ? 54.469 -11.523 -52.103 1.00 76.69 170 ILE A O 1
ATOM 1326 N N . LEU A 1 171 ? 54.282 -13.405 -50.925 1.00 76.56 171 LEU A N 1
ATOM 1327 C CA . LEU A 1 171 ? 54.270 -12.794 -49.575 1.00 76.56 171 LEU A CA 1
ATOM 1328 C C . LEU A 1 171 ? 53.528 -11.431 -49.430 1.00 76.56 171 LEU A C 1
ATOM 1330 O O . LEU A 1 171 ? 54.120 -10.450 -48.964 1.00 76.56 171 LEU A O 1
ATOM 1334 N N . PRO A 1 172 ? 52.218 -11.346 -49.736 1.00 75.19 172 PRO A N 1
ATOM 1335 C CA . PRO A 1 172 ? 51.454 -10.092 -49.662 1.00 75.19 172 PRO A CA 1
ATOM 1336 C C . PRO A 1 172 ? 51.429 -9.481 -48.249 1.00 75.19 172 PRO A C 1
ATOM 1338 O O . PRO A 1 172 ? 51.439 -8.261 -48.101 1.00 75.19 172 PRO A O 1
ATOM 1341 N N . ALA A 1 173 ? 51.468 -10.309 -47.198 1.00 74.81 173 ALA A N 1
ATOM 1342 C CA . ALA A 1 173 ? 51.505 -9.845 -45.808 1.00 74.81 173 ALA A CA 1
ATOM 1343 C C . ALA A 1 173 ? 52.793 -9.079 -45.473 1.00 74.81 173 ALA A C 1
ATOM 1345 O O . ALA A 1 173 ? 52.754 -8.089 -44.744 1.00 74.81 173 ALA A O 1
ATOM 1346 N N . LEU A 1 174 ? 53.931 -9.502 -46.035 1.00 80.62 174 LEU A N 1
ATOM 1347 C CA . LEU A 1 174 ? 55.199 -8.802 -45.862 1.00 80.62 174 LEU A CA 1
ATOM 1348 C C . LEU A 1 174 ? 55.189 -7.469 -46.618 1.00 80.62 174 LEU A C 1
ATOM 1350 O O . LEU A 1 174 ? 55.616 -6.464 -46.061 1.00 80.62 174 LEU A O 1
ATOM 1354 N N . ALA A 1 175 ? 54.648 -7.433 -47.840 1.00 78.00 175 ALA A N 1
ATOM 1355 C CA . ALA A 1 175 ? 54.522 -6.196 -48.612 1.00 78.00 175 ALA A CA 1
ATOM 1356 C C . ALA A 1 175 ? 53.689 -5.132 -47.868 1.00 78.00 175 ALA A C 1
ATOM 1358 O O . ALA A 1 175 ? 54.108 -3.976 -47.771 1.00 78.00 175 ALA A O 1
ATOM 1359 N N . LEU A 1 176 ? 52.562 -5.527 -47.263 1.00 76.62 176 LEU A N 1
ATOM 1360 C CA . LEU A 1 176 ? 51.751 -4.636 -46.423 1.00 76.62 176 LEU A CA 1
ATOM 1361 C C . LEU A 1 176 ? 52.482 -4.226 -45.135 1.00 76.62 176 LEU A C 1
ATOM 1363 O O . LEU A 1 176 ? 52.477 -3.052 -44.779 1.00 76.62 176 LEU A O 1
ATOM 1367 N N . ARG A 1 177 ? 53.179 -5.151 -44.464 1.00 77.69 177 ARG A N 1
ATOM 1368 C CA . ARG A 1 177 ? 53.950 -4.849 -43.245 1.00 77.69 177 ARG A CA 1
ATOM 1369 C C . ARG A 1 177 ? 55.110 -3.877 -43.499 1.00 77.69 177 ARG A C 1
ATOM 1371 O O . ARG A 1 177 ? 55.353 -2.996 -42.679 1.00 77.69 177 ARG A O 1
ATOM 1378 N N . LEU A 1 178 ? 55.805 -4.010 -44.630 1.00 79.31 178 LEU A N 1
ATOM 1379 C CA . LEU A 1 178 ? 56.849 -3.070 -45.057 1.00 79.31 178 LEU A CA 1
ATOM 1380 C C . LEU A 1 178 ? 56.263 -1.692 -45.387 1.00 79.31 178 LEU A C 1
ATOM 1382 O O . LEU A 1 178 ? 56.863 -0.671 -45.052 1.00 79.31 178 LEU A O 1
ATOM 1386 N N . THR A 1 179 ? 55.070 -1.666 -45.984 1.00 79.88 179 THR A N 1
ATOM 1387 C CA . THR A 1 179 ? 54.338 -0.426 -46.273 1.00 79.88 179 THR A CA 1
ATOM 1388 C C . THR A 1 179 ? 53.905 0.283 -44.987 1.00 79.88 179 THR A C 1
ATOM 1390 O O . THR A 1 179 ? 54.081 1.489 -44.865 1.00 79.88 179 THR A O 1
ATOM 1393 N N . LEU A 1 180 ? 53.416 -0.463 -43.990 1.00 77.12 180 LEU A N 1
ATOM 1394 C CA . LEU A 1 180 ? 53.018 0.077 -42.688 1.00 77.12 180 LEU A CA 1
ATOM 1395 C C . LEU A 1 180 ? 54.209 0.696 -41.936 1.00 77.12 180 LEU A C 1
ATOM 1397 O O . LEU A 1 180 ? 54.096 1.815 -41.439 1.00 77.12 180 LEU A O 1
ATOM 1401 N N . ASN A 1 181 ? 55.336 -0.019 -41.860 1.00 76.12 181 ASN A N 1
ATOM 1402 C CA . ASN A 1 181 ? 56.423 0.320 -40.935 1.00 76.12 181 ASN A CA 1
ATOM 1403 C C . ASN A 1 181 ? 57.508 1.225 -41.528 1.00 76.12 181 ASN A C 1
ATOM 1405 O O . ASN A 1 181 ? 58.116 1.983 -40.779 1.00 76.12 181 ASN A O 1
ATOM 1409 N N . TYR A 1 182 ? 57.771 1.141 -42.836 1.00 74.25 182 TYR A N 1
ATOM 1410 C CA . TYR A 1 182 ? 58.937 1.797 -43.440 1.00 74.25 182 TYR A CA 1
ATOM 1411 C C . TYR A 1 182 ? 58.603 2.694 -44.631 1.00 74.25 182 TYR A C 1
ATOM 1413 O O . TYR A 1 182 ? 59.395 3.571 -44.935 1.00 74.25 182 TYR A O 1
ATOM 1421 N N . CYS A 1 183 ? 57.470 2.521 -45.320 1.00 72.75 183 CYS A N 1
ATOM 1422 C CA . CYS A 1 183 ? 57.182 3.295 -46.534 1.00 72.75 183 CYS A CA 1
ATOM 1423 C C . CYS A 1 183 ? 56.211 4.464 -46.269 1.00 72.75 183 CYS A C 1
ATOM 1425 O O . CYS A 1 183 ? 55.371 4.388 -45.373 1.00 72.75 183 CYS A O 1
ATOM 1427 N N . ASN A 1 184 ? 56.324 5.533 -47.069 1.00 67.31 184 ASN A N 1
ATOM 1428 C CA . ASN A 1 184 ? 55.504 6.755 -4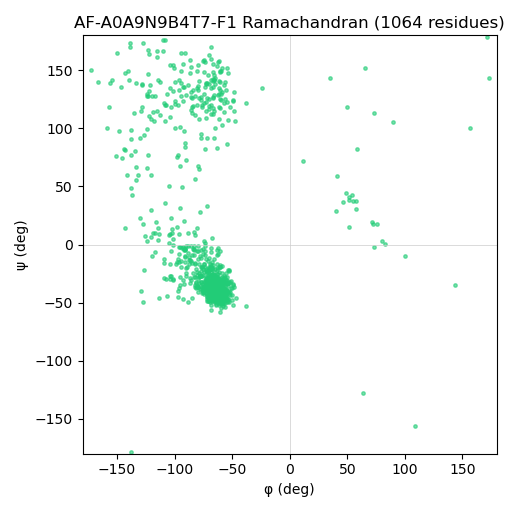6.983 1.00 67.31 184 ASN A CA 1
ATOM 1429 C C . ASN A 1 184 ? 54.586 6.971 -48.209 1.00 67.31 184 ASN A C 1
ATOM 1431 O O . ASN A 1 184 ? 54.009 8.044 -48.355 1.00 67.31 184 ASN A O 1
ATOM 1435 N N . ASP A 1 185 ? 54.478 5.980 -49.099 1.00 73.75 185 ASP A N 1
ATOM 1436 C CA . ASP A 1 185 ? 53.688 5.980 -50.340 1.00 73.75 185 ASP A CA 1
ATOM 1437 C C . ASP A 1 185 ? 52.450 5.065 -50.244 1.00 73.75 185 ASP A C 1
ATOM 1439 O O . ASP A 1 185 ? 52.078 4.404 -51.217 1.00 73.75 185 ASP A O 1
ATOM 1443 N N . GLU A 1 186 ? 51.817 4.987 -49.068 1.00 72.56 186 GLU A N 1
ATOM 1444 C CA . GLU A 1 186 ? 50.793 3.979 -48.764 1.00 72.56 186 GLU A CA 1
ATOM 1445 C C . GLU A 1 186 ? 49.618 4.010 -49.756 1.00 72.56 186 GLU A C 1
ATOM 1447 O O . GLU A 1 186 ? 49.185 2.961 -50.226 1.00 72.56 186 GLU A O 1
ATOM 1452 N N . ILE A 1 187 ? 49.144 5.200 -50.138 1.00 67.94 187 ILE A N 1
ATOM 1453 C CA . ILE A 1 187 ? 47.992 5.376 -51.039 1.00 67.94 187 ILE A CA 1
ATOM 1454 C C . ILE A 1 187 ? 48.327 4.912 -52.465 1.00 67.94 187 ILE A C 1
ATOM 1456 O O . ILE A 1 187 ? 47.618 4.079 -53.037 1.00 67.94 187 ILE A O 1
ATOM 1460 N N . THR A 1 188 ? 49.431 5.406 -53.031 1.00 70.94 188 THR A N 1
ATOM 1461 C CA . THR A 1 188 ? 49.871 5.084 -54.398 1.00 70.94 188 THR A CA 1
ATOM 1462 C C . THR A 1 188 ? 50.194 3.599 -54.536 1.00 70.94 188 THR A C 1
ATOM 1464 O O . THR A 1 188 ? 49.841 2.965 -55.534 1.00 70.94 188 THR A O 1
ATOM 1467 N N . PHE A 1 189 ? 50.819 3.020 -53.507 1.00 76.25 189 PHE A N 1
ATOM 1468 C CA . PHE A 1 189 ? 51.121 1.600 -53.486 1.00 76.25 189 PHE A CA 1
ATOM 1469 C C . PHE A 1 189 ? 49.871 0.742 -53.351 1.00 76.25 189 PHE A C 1
ATOM 1471 O O . PHE A 1 189 ? 49.746 -0.206 -54.111 1.00 76.25 189 PHE A O 1
ATOM 1478 N N . ILE A 1 190 ? 48.939 1.050 -52.440 1.00 70.50 190 ILE A N 1
ATOM 1479 C CA . ILE A 1 190 ? 47.707 0.259 -52.277 1.00 70.50 190 ILE A CA 1
ATOM 1480 C C . ILE A 1 190 ? 46.869 0.285 -53.551 1.00 70.50 190 ILE A C 1
ATOM 1482 O O . ILE A 1 190 ? 46.331 -0.749 -53.948 1.00 70.50 190 ILE A O 1
ATOM 1486 N N . TYR A 1 191 ? 46.803 1.433 -54.229 1.00 68.50 191 TYR A N 1
ATOM 1487 C CA . TYR A 1 191 ? 46.135 1.536 -55.521 1.00 68.50 191 TYR A CA 1
ATOM 1488 C C . TYR A 1 191 ? 46.752 0.579 -56.555 1.00 68.50 191 TYR A C 1
ATOM 1490 O O . TYR A 1 191 ? 46.029 -0.201 -57.177 1.00 68.50 191 TYR A O 1
ATOM 1498 N N . GLY A 1 192 ? 48.084 0.557 -56.688 1.00 68.75 192 GLY A N 1
ATOM 1499 C CA . GLY A 1 192 ? 48.792 -0.410 -57.539 1.00 68.75 192 GLY A CA 1
ATOM 1500 C C . GLY A 1 192 ? 48.627 -1.863 -57.070 1.00 68.75 192 GLY A C 1
ATOM 1501 O O . GLY A 1 192 ? 48.341 -2.763 -57.852 1.00 68.75 192 GLY A O 1
ATOM 1502 N N . PHE A 1 193 ? 48.731 -2.100 -55.767 1.00 70.25 193 PHE A N 1
ATOM 1503 C CA . PHE A 1 193 ? 48.633 -3.408 -55.128 1.00 70.25 193 PHE A CA 1
ATOM 1504 C C . PHE A 1 193 ? 47.276 -4.071 -55.399 1.00 70.25 193 PHE A C 1
ATOM 1506 O O . PHE A 1 193 ? 47.230 -5.244 -55.761 1.00 70.25 193 PHE A O 1
ATOM 1513 N N . LEU A 1 194 ? 46.177 -3.316 -55.302 1.00 66.06 194 LEU A N 1
ATOM 1514 C CA . LEU A 1 194 ? 44.820 -3.810 -55.556 1.00 66.06 194 LEU A CA 1
ATOM 1515 C C . LEU A 1 194 ? 44.500 -3.978 -57.051 1.00 66.06 194 LEU A C 1
ATOM 1517 O O . LEU A 1 194 ? 43.669 -4.819 -57.398 1.00 66.06 194 LEU A O 1
ATOM 1521 N N . THR A 1 195 ? 45.139 -3.208 -57.938 1.00 66.31 195 THR A N 1
ATOM 1522 C CA . THR A 1 195 ? 44.855 -3.228 -59.386 1.00 66.31 195 THR A CA 1
ATOM 1523 C C . THR A 1 195 ? 45.636 -4.293 -60.157 1.00 66.31 195 THR A C 1
ATOM 1525 O O . THR A 1 195 ? 45.133 -4.791 -61.162 1.00 66.31 195 THR A O 1
ATOM 1528 N N . ILE A 1 196 ? 46.830 -4.685 -59.698 1.00 64.12 196 ILE A N 1
ATOM 1529 C CA . ILE A 1 196 ? 47.735 -5.554 -60.470 1.00 64.12 196 ILE A CA 1
ATOM 1530 C C . ILE A 1 196 ? 47.293 -7.035 -60.488 1.00 64.12 196 ILE A C 1
ATOM 1532 O O . ILE A 1 196 ? 47.377 -7.668 -61.540 1.00 64.12 196 ILE A O 1
ATOM 1536 N N . ASN A 1 197 ? 46.807 -7.619 -59.377 1.00 64.81 197 ASN A N 1
ATOM 1537 C CA . ASN A 1 197 ? 46.273 -8.997 -59.376 1.00 64.81 197 ASN A CA 1
ATOM 1538 C C . ASN A 1 197 ? 45.321 -9.294 -58.187 1.00 64.81 197 ASN A C 1
ATOM 1540 O O . ASN A 1 197 ? 45.779 -9.624 -57.088 1.00 64.81 197 ASN A O 1
ATOM 1544 N N . PRO A 1 198 ? 43.989 -9.277 -58.381 1.00 62.19 198 PRO A N 1
ATOM 1545 C CA . PRO A 1 198 ? 43.026 -9.467 -57.292 1.00 62.19 198 PRO A CA 1
ATOM 1546 C C . PRO A 1 198 ? 42.947 -10.916 -56.768 1.00 62.19 198 PRO A C 1
ATOM 1548 O O . PRO A 1 198 ? 42.519 -11.144 -55.635 1.00 62.19 198 PRO A O 1
ATOM 1551 N N . VAL A 1 199 ? 43.367 -11.917 -57.555 1.00 64.50 199 VAL A N 1
ATOM 1552 C CA . VAL A 1 199 ? 43.289 -13.344 -57.175 1.00 64.50 199 VAL A CA 1
ATOM 1553 C C . VAL A 1 199 ? 44.362 -13.708 -56.146 1.00 64.50 199 VAL A C 1
ATOM 1555 O O . VAL A 1 199 ? 44.097 -14.484 -55.224 1.00 64.50 199 VAL A O 1
ATOM 1558 N N . TRP A 1 200 ? 45.548 -13.111 -56.277 1.00 67.81 200 TRP A N 1
ATOM 1559 C CA . TRP A 1 200 ? 46.662 -13.225 -55.332 1.00 67.81 200 TRP A CA 1
ATOM 1560 C C . TRP A 1 200 ? 46.261 -12.787 -53.914 1.00 67.81 200 TRP A C 1
ATOM 1562 O O . TRP A 1 200 ? 46.532 -13.484 -52.936 1.00 67.81 200 TRP A O 1
ATOM 1572 N N . ILE A 1 201 ? 45.515 -11.686 -53.821 1.00 65.25 201 ILE A N 1
ATOM 1573 C CA . ILE A 1 201 ? 45.073 -11.069 -52.566 1.00 65.25 201 ILE A CA 1
ATOM 1574 C C . ILE A 1 201 ? 43.916 -11.853 -51.936 1.00 65.25 201 ILE A C 1
ATOM 1576 O O . ILE A 1 201 ? 43.909 -12.120 -50.732 1.00 65.25 201 ILE A O 1
ATOM 1580 N N . LYS A 1 202 ? 42.954 -12.297 -52.755 1.00 64.44 202 LYS A N 1
ATOM 1581 C CA . LYS A 1 202 ? 41.740 -12.978 -52.282 1.00 64.44 202 LYS A CA 1
ATOM 1582 C C . LYS A 1 202 ? 42.029 -14.300 -51.560 1.00 64.44 202 LYS A C 1
ATOM 1584 O O . LYS A 1 202 ? 41.297 -14.662 -50.645 1.00 64.44 202 LYS A O 1
ATOM 1589 N N . ARG A 1 203 ? 43.107 -15.005 -51.931 1.00 67.12 203 ARG A N 1
ATOM 1590 C CA . ARG A 1 203 ? 43.513 -16.277 -51.300 1.00 67.12 203 ARG A CA 1
ATOM 1591 C C . ARG A 1 203 ? 44.054 -16.118 -49.876 1.00 67.12 203 ARG A C 1
ATOM 1593 O O . ARG A 1 203 ? 43.984 -17.074 -49.113 1.00 67.12 203 ARG A O 1
ATOM 1600 N N . GLN A 1 204 ? 44.589 -14.948 -49.519 1.00 66.38 204 GLN A N 1
ATOM 1601 C CA . GLN A 1 204 ? 45.231 -14.706 -48.217 1.00 66.38 204 GLN A CA 1
ATOM 1602 C C . GLN A 1 204 ? 44.566 -13.587 -47.401 1.00 66.38 204 GLN A C 1
ATOM 1604 O O . GLN A 1 204 ? 45.051 -13.255 -46.320 1.00 66.38 204 GLN A O 1
ATOM 1609 N N . TRP A 1 205 ? 43.430 -13.052 -47.864 1.00 67.00 205 TRP A N 1
ATOM 1610 C CA . TRP A 1 205 ? 42.740 -11.904 -47.260 1.00 67.00 205 TRP A CA 1
ATOM 1611 C C . TRP A 1 205 ? 42.472 -12.051 -45.757 1.00 67.00 205 TRP A C 1
ATOM 1613 O O . TRP A 1 205 ? 42.727 -11.118 -45.002 1.00 67.00 205 TRP A O 1
ATOM 1623 N N . GLY A 1 206 ? 42.066 -13.240 -45.296 1.00 64.00 206 GLY A N 1
ATOM 1624 C CA . GLY A 1 206 ? 41.818 -13.491 -43.868 1.00 64.00 206 GLY A CA 1
ATOM 1625 C C . GLY A 1 206 ? 43.044 -13.270 -42.968 1.00 64.00 206 GLY A C 1
ATOM 1626 O O . GLY A 1 206 ? 42.893 -12.879 -41.819 1.00 64.00 206 GLY A O 1
ATOM 1627 N N . SER A 1 207 ? 44.263 -13.454 -43.491 1.00 63.72 207 SER A N 1
ATOM 1628 C CA . SER A 1 207 ? 45.517 -13.158 -42.771 1.00 63.72 207 SER A CA 1
ATOM 1629 C C . SER A 1 207 ? 45.998 -11.709 -42.926 1.00 63.72 207 SER A C 1
ATOM 1631 O O . SER A 1 207 ? 46.886 -11.275 -42.198 1.00 63.72 207 SER A O 1
ATOM 1633 N N . LEU A 1 208 ? 45.421 -10.965 -43.875 1.00 68.00 208 LEU A N 1
ATOM 1634 C CA . LEU A 1 208 ? 45.794 -9.589 -44.214 1.00 68.00 208 LEU A CA 1
ATOM 1635 C C . LEU A 1 208 ? 44.889 -8.552 -43.543 1.00 68.00 208 LEU A C 1
ATOM 1637 O O . LEU A 1 208 ? 45.264 -7.387 -43.499 1.00 68.00 208 LEU A O 1
ATOM 1641 N N . GLN A 1 209 ? 43.730 -8.956 -43.016 1.00 66.12 209 GLN A N 1
ATOM 1642 C CA . GLN A 1 209 ? 42.702 -8.048 -42.506 1.00 66.12 209 GLN A CA 1
ATOM 1643 C C . GLN A 1 209 ? 43.220 -7.119 -41.395 1.00 66.12 209 GLN A C 1
ATOM 1645 O O . GLN A 1 209 ? 43.106 -5.909 -41.524 1.00 66.12 209 GLN A O 1
ATOM 1650 N N . SER A 1 210 ? 43.927 -7.641 -40.388 1.00 71.38 210 SER A N 1
ATOM 1651 C CA . SER A 1 210 ? 44.487 -6.814 -39.302 1.00 71.38 210 SER A CA 1
ATOM 1652 C C . SER A 1 210 ? 45.564 -5.821 -39.767 1.00 71.38 210 SER A C 1
ATOM 1654 O O . SER A 1 210 ? 45.703 -4.729 -39.207 1.00 71.38 210 SER A O 1
ATOM 1656 N N . LEU A 1 211 ? 46.334 -6.180 -40.801 1.00 70.25 211 LEU A N 1
ATOM 1657 C CA . LEU A 1 211 ? 47.318 -5.293 -41.427 1.00 70.25 211 LEU A CA 1
ATOM 1658 C C . LEU A 1 211 ? 46.631 -4.241 -42.300 1.00 70.25 211 LEU A C 1
ATOM 1660 O O . LEU A 1 211 ? 47.019 -3.079 -42.248 1.00 70.25 211 LEU A O 1
ATOM 1664 N N . ALA A 1 212 ? 45.600 -4.625 -43.050 1.00 66.81 212 ALA A N 1
ATOM 1665 C CA . ALA A 1 212 ? 44.783 -3.710 -43.835 1.00 66.81 212 ALA A CA 1
ATOM 1666 C C . ALA A 1 212 ? 44.078 -2.684 -42.934 1.00 66.81 212 ALA A C 1
ATOM 1668 O O . ALA A 1 212 ? 44.165 -1.497 -43.224 1.00 66.81 212 ALA A O 1
ATOM 1669 N N . ASP A 1 213 ? 43.511 -3.103 -41.799 1.00 68.88 213 ASP A N 1
ATOM 1670 C CA . ASP A 1 213 ? 42.888 -2.211 -40.809 1.00 68.88 213 ASP A CA 1
ATOM 1671 C C . ASP A 1 213 ? 43.914 -1.249 -40.181 1.00 68.88 213 ASP A C 1
ATOM 1673 O O . ASP A 1 213 ? 43.619 -0.095 -39.874 1.00 68.88 213 ASP A O 1
ATOM 1677 N N . SER A 1 214 ? 45.155 -1.705 -39.985 1.00 72.62 214 SER A N 1
ATOM 1678 C CA . SER A 1 214 ? 46.241 -0.869 -39.449 1.00 72.62 214 SER A CA 1
ATOM 1679 C C . SER A 1 214 ? 46.751 0.145 -40.475 1.00 72.62 214 SER A C 1
ATOM 1681 O O . SER A 1 214 ? 47.027 1.290 -40.128 1.00 72.62 214 SER A O 1
ATOM 1683 N N . ILE A 1 215 ? 46.831 -0.248 -41.748 1.00 71.12 215 ILE A N 1
ATOM 1684 C CA . ILE A 1 215 ? 47.170 0.657 -42.849 1.00 71.12 215 ILE A CA 1
ATOM 1685 C C . ILE A 1 215 ? 46.035 1.653 -43.092 1.00 71.12 215 ILE A C 1
ATOM 1687 O O . ILE A 1 215 ? 46.303 2.834 -43.279 1.00 71.12 215 ILE A O 1
ATOM 1691 N N . GLN A 1 216 ? 44.779 1.206 -43.036 1.00 68.88 216 GLN A N 1
ATOM 1692 C CA . GLN A 1 216 ? 43.608 2.070 -43.115 1.00 68.88 216 GLN A CA 1
ATOM 1693 C C . GLN A 1 216 ? 43.669 3.139 -42.022 1.00 68.88 216 GLN A C 1
ATOM 1695 O O . GLN A 1 216 ? 43.600 4.317 -42.350 1.00 68.88 216 GLN A O 1
ATOM 1700 N N . ARG A 1 217 ? 43.898 2.763 -40.756 1.00 69.81 217 ARG A N 1
ATOM 1701 C CA . ARG A 1 217 ? 44.084 3.729 -39.658 1.00 69.81 217 ARG A CA 1
ATOM 1702 C C . ARG A 1 217 ? 45.210 4.726 -39.936 1.00 69.81 217 ARG A C 1
ATOM 1704 O O . ARG A 1 217 ? 44.968 5.921 -39.858 1.00 69.81 217 ARG A O 1
ATOM 1711 N N . LYS A 1 218 ? 46.389 4.259 -40.366 1.00 70.25 218 LYS A N 1
ATOM 1712 C CA . LYS A 1 218 ? 47.529 5.132 -40.710 1.00 70.25 218 LYS A CA 1
ATOM 1713 C C . LYS A 1 218 ? 47.206 6.111 -41.850 1.00 70.25 218 LYS A C 1
ATOM 1715 O O . LYS A 1 218 ? 47.626 7.264 -41.809 1.00 70.25 218 LYS A O 1
ATOM 1720 N N . ILE A 1 219 ? 46.467 5.667 -42.871 1.00 70.12 219 ILE A N 1
ATOM 1721 C CA . ILE A 1 219 ? 46.018 6.522 -43.982 1.00 70.12 219 ILE A CA 1
ATOM 1722 C C . ILE A 1 219 ? 44.989 7.538 -43.491 1.00 70.12 219 ILE A C 1
ATOM 1724 O O . ILE A 1 219 ? 45.088 8.701 -43.857 1.00 70.12 219 ILE A O 1
ATOM 1728 N N . PHE A 1 220 ? 44.035 7.134 -42.652 1.00 65.12 220 PHE A N 1
ATOM 1729 C CA . PHE A 1 220 ? 43.046 8.044 -42.074 1.00 65.12 220 PHE A CA 1
ATOM 1730 C C . PHE A 1 220 ? 43.682 9.080 -41.140 1.00 65.12 220 PHE A C 1
ATOM 1732 O O . PHE A 1 220 ? 43.346 10.250 -41.259 1.00 65.12 220 PHE A O 1
ATOM 1739 N N . GLU A 1 221 ? 44.648 8.699 -40.301 1.00 65.69 221 GLU A N 1
ATOM 1740 C CA . GLU A 1 221 ? 45.418 9.632 -39.463 1.00 65.69 221 GLU A CA 1
ATOM 1741 C C . GLU A 1 221 ? 46.199 10.645 -40.316 1.00 65.69 221 GLU A C 1
ATOM 1743 O O . GLU A 1 221 ? 46.147 11.847 -40.052 1.00 65.69 221 GLU A O 1
ATOM 1748 N N . LYS A 1 222 ? 46.874 10.186 -41.384 1.00 66.00 222 LYS A N 1
ATOM 1749 C CA . LYS A 1 222 ? 47.546 11.076 -42.350 1.00 66.00 222 LYS A CA 1
ATOM 1750 C C . LYS A 1 222 ? 46.557 11.992 -43.072 1.00 66.00 222 LYS A C 1
ATOM 1752 O O . LYS A 1 222 ? 46.816 13.185 -43.164 1.00 66.00 222 LYS A O 1
ATOM 1757 N N . MET A 1 223 ? 45.426 11.464 -43.543 1.00 62.03 223 MET A N 1
ATOM 1758 C CA . MET A 1 223 ? 44.383 12.260 -44.196 1.00 62.03 223 MET A CA 1
ATOM 1759 C C . MET A 1 223 ? 43.790 13.296 -43.243 1.00 62.03 223 MET A C 1
ATOM 1761 O O . MET A 1 223 ? 43.571 14.420 -43.662 1.00 62.03 223 MET A O 1
ATOM 1765 N N . GLN A 1 224 ? 43.547 12.955 -41.977 1.00 57.59 224 GLN A N 1
ATOM 1766 C CA . GLN A 1 224 ? 43.012 13.883 -40.979 1.00 57.59 224 GLN A CA 1
ATOM 1767 C C . GLN A 1 224 ? 44.003 15.024 -40.699 1.00 57.59 224 GLN A C 1
ATOM 1769 O O . GLN A 1 224 ? 43.611 16.188 -40.721 1.00 57.59 224 GLN A O 1
ATOM 1774 N N . LEU A 1 225 ? 45.297 14.705 -40.566 1.00 59.47 225 LEU A N 1
ATOM 1775 C CA . LEU A 1 225 ? 46.376 15.694 -40.471 1.00 59.47 225 LEU A CA 1
ATOM 1776 C C . LEU A 1 225 ? 46.511 16.553 -41.742 1.00 59.47 225 LEU A C 1
ATOM 1778 O O . LEU A 1 225 ? 46.795 17.744 -41.643 1.00 59.47 225 LEU A O 1
ATOM 1782 N N . GLU A 1 226 ? 46.319 15.993 -42.938 1.00 58.69 226 GLU A N 1
ATOM 1783 C CA . GLU A 1 226 ? 46.358 16.746 -44.203 1.00 58.69 226 GLU A CA 1
ATOM 1784 C C . GLU A 1 226 ? 45.106 17.611 -44.418 1.00 58.69 226 GLU A C 1
ATOM 1786 O O . GLU A 1 226 ? 45.230 18.734 -44.898 1.00 58.69 226 GLU A O 1
ATOM 1791 N N . LEU A 1 227 ? 43.917 17.151 -44.020 1.00 55.66 227 LEU A N 1
ATOM 1792 C CA . LEU A 1 227 ? 42.657 17.911 -44.055 1.00 55.66 227 LEU A CA 1
ATOM 1793 C C . LEU A 1 227 ? 42.653 19.092 -43.074 1.00 55.66 227 LEU A C 1
ATOM 1795 O O . LEU A 1 227 ? 41.983 20.092 -43.329 1.00 55.66 227 LEU A O 1
ATOM 1799 N N . GLU A 1 228 ? 43.392 18.990 -41.968 1.00 52.91 228 GLU A N 1
ATOM 1800 C CA . GLU A 1 228 ? 43.606 20.097 -41.027 1.00 52.91 228 GLU A CA 1
ATOM 1801 C C . GLU A 1 228 ? 44.636 21.120 -41.541 1.00 52.91 228 GLU A C 1
ATOM 1803 O O . GLU A 1 228 ? 44.550 22.296 -41.188 1.00 52.91 228 GLU A O 1
ATOM 1808 N N . ASN A 1 229 ? 45.583 20.702 -42.395 1.00 52.59 229 ASN A N 1
ATOM 1809 C CA . ASN A 1 229 ? 46.722 21.524 -42.827 1.00 52.59 229 ASN A CA 1
ATOM 1810 C C . ASN A 1 229 ? 46.681 21.998 -44.296 1.00 52.59 229 ASN A C 1
ATOM 1812 O O . ASN A 1 229 ? 47.468 22.872 -44.663 1.00 52.59 229 ASN A O 1
ATOM 1816 N N . SER A 1 230 ? 45.804 21.456 -45.148 1.00 52.50 230 SER A N 1
ATOM 1817 C CA . SER A 1 230 ? 45.719 21.797 -46.577 1.00 52.50 230 SER A CA 1
ATOM 1818 C C . SER A 1 230 ? 44.296 22.164 -47.011 1.00 52.50 230 SER A C 1
ATOM 1820 O O . SER A 1 230 ? 43.324 21.510 -46.640 1.00 52.50 230 SER A O 1
ATOM 1822 N N . GLU A 1 231 ? 44.168 23.224 -47.818 1.00 52.81 231 GLU A N 1
ATOM 1823 C CA . GLU A 1 231 ? 42.914 23.549 -48.502 1.00 52.81 231 GLU A CA 1
ATOM 1824 C C . GLU A 1 231 ? 42.728 22.583 -49.689 1.00 52.81 231 GLU A C 1
ATOM 1826 O O . GLU A 1 231 ? 43.559 22.583 -50.604 1.00 52.81 231 GLU A O 1
ATOM 1831 N N . PRO A 1 232 ? 41.670 21.753 -49.720 1.00 57.75 232 PRO A N 1
ATOM 1832 C CA . PRO A 1 232 ? 41.402 20.878 -50.858 1.00 57.75 232 PRO A CA 1
ATOM 1833 C C . PRO A 1 232 ? 41.174 21.691 -52.140 1.00 57.75 232 PRO A C 1
ATOM 1835 O O . PRO A 1 232 ? 40.511 22.731 -52.137 1.00 57.75 232 PRO A O 1
ATOM 1838 N N . CYS A 1 233 ? 41.701 21.209 -53.267 1.00 56.28 233 CYS A N 1
ATOM 1839 C CA . CYS A 1 233 ? 41.589 21.913 -54.539 1.00 56.28 233 CYS A CA 1
ATOM 1840 C C . CYS A 1 233 ? 40.116 21.942 -54.996 1.00 56.28 233 CYS A C 1
ATOM 1842 O O . CYS A 1 233 ? 39.471 20.899 -55.107 1.00 56.28 233 CYS A O 1
ATOM 1844 N N . GLN A 1 234 ? 39.571 23.125 -55.305 1.00 56.94 234 GLN A N 1
ATOM 1845 C CA . GLN A 1 234 ? 38.148 23.338 -55.639 1.00 56.94 234 GLN A CA 1
ATOM 1846 C C . GLN A 1 234 ? 37.615 22.379 -56.727 1.00 56.94 234 GLN A C 1
ATOM 1848 O O . GLN A 1 234 ? 36.466 21.945 -56.684 1.00 56.94 234 GLN A O 1
ATOM 1853 N N . ARG A 1 235 ? 38.479 21.972 -57.663 1.00 58.47 235 ARG A N 1
ATOM 1854 C CA . ARG A 1 235 ? 38.161 21.046 -58.759 1.00 58.47 235 ARG A CA 1
ATOM 1855 C C . ARG A 1 235 ? 37.931 19.597 -58.307 1.00 58.47 235 ARG A C 1
ATOM 1857 O O . ARG A 1 235 ? 37.110 18.898 -58.892 1.00 58.47 235 ARG A O 1
ATOM 1864 N N . GLU A 1 236 ? 38.649 19.139 -57.286 1.00 62.53 236 GLU A N 1
ATOM 1865 C CA . GLU A 1 236 ? 38.496 17.788 -56.721 1.00 62.53 236 GLU A CA 1
ATOM 1866 C C . GLU A 1 236 ? 37.203 17.688 -55.908 1.00 62.53 236 GLU A C 1
ATOM 1868 O O . GLU A 1 236 ? 36.488 16.689 -55.965 1.00 62.53 236 GLU A O 1
ATOM 1873 N N . LEU A 1 237 ? 36.847 18.777 -55.230 1.00 60.53 237 LEU A N 1
ATOM 1874 C CA . LEU A 1 237 ? 35.600 18.904 -54.486 1.00 60.53 237 LEU A CA 1
ATOM 1875 C C . LEU A 1 237 ? 34.375 18.921 -55.406 1.00 60.53 237 LEU A C 1
ATOM 1877 O O . LEU A 1 237 ? 33.398 18.226 -55.130 1.00 60.53 237 LEU A O 1
ATOM 1881 N N . GLU A 1 238 ? 34.431 19.643 -56.529 1.00 63.06 238 GLU A N 1
ATOM 1882 C CA . GLU A 1 238 ? 33.371 19.623 -57.548 1.00 63.06 238 GLU A CA 1
ATOM 1883 C C . GLU A 1 238 ? 33.134 18.203 -58.084 1.00 63.06 238 GLU A C 1
ATOM 1885 O O . GLU A 1 238 ? 31.987 17.753 -58.155 1.00 63.06 238 GLU A O 1
ATOM 1890 N N . LEU A 1 239 ? 34.207 17.456 -58.359 1.00 67.38 239 LEU A N 1
ATOM 1891 C CA . LEU A 1 239 ? 34.131 16.050 -58.765 1.00 67.38 239 LEU A CA 1
ATOM 1892 C C . LEU A 1 239 ? 33.476 15.175 -57.686 1.00 67.38 239 LEU A C 1
ATOM 1894 O O . LEU A 1 239 ? 32.570 14.403 -58.002 1.00 67.38 239 LEU A O 1
ATOM 1898 N N . CYS A 1 240 ? 33.858 15.331 -56.415 1.00 67.81 240 CYS A N 1
ATOM 1899 C CA . CYS A 1 240 ? 33.223 14.620 -55.302 1.00 67.81 240 CYS A CA 1
ATOM 1900 C C . CYS A 1 240 ? 31.725 14.945 -55.190 1.00 67.81 240 CYS A C 1
ATOM 1902 O O . CYS A 1 240 ? 30.912 14.038 -55.010 1.00 67.81 240 CYS A O 1
ATOM 1904 N N . THR A 1 241 ? 31.324 16.212 -55.358 1.00 65.62 241 THR A N 1
ATOM 1905 C CA . THR A 1 241 ? 29.897 16.584 -55.354 1.00 65.62 241 THR A CA 1
ATOM 1906 C C . THR A 1 241 ? 29.120 15.990 -56.522 1.00 65.62 241 THR A C 1
ATOM 1908 O O . THR A 1 241 ? 27.956 15.626 -56.353 1.00 65.62 241 THR A O 1
ATOM 1911 N N . GLU A 1 242 ? 29.747 15.827 -57.685 1.00 67.56 242 GLU A N 1
ATOM 1912 C CA . GLU A 1 242 ? 29.116 15.181 -58.834 1.00 67.56 242 GLU A CA 1
ATOM 1913 C C . GLU A 1 242 ? 28.950 13.672 -58.612 1.00 67.56 242 GLU A C 1
ATOM 1915 O O . GLU A 1 242 ? 27.880 13.122 -58.878 1.00 67.56 242 GLU A O 1
ATOM 1920 N N . VAL A 1 243 ? 29.943 13.012 -58.005 1.00 72.56 243 VAL A N 1
ATOM 1921 C CA . VAL A 1 243 ? 29.844 11.602 -57.591 1.00 72.56 243 VAL A CA 1
ATOM 1922 C C . VAL A 1 243 ? 28.715 11.402 -56.575 1.00 72.56 243 VAL A C 1
ATOM 1924 O O . VAL A 1 243 ? 27.914 10.477 -56.725 1.00 72.56 243 VAL A O 1
ATOM 1927 N N . MET A 1 244 ? 28.584 12.298 -55.589 1.00 70.62 244 MET A N 1
ATOM 1928 C CA . MET A 1 244 ? 27.504 12.239 -54.595 1.00 70.62 244 MET A CA 1
ATOM 1929 C C . MET A 1 244 ? 26.110 12.361 -55.230 1.00 70.62 244 MET A C 1
ATOM 1931 O O . MET A 1 244 ? 25.184 11.671 -54.809 1.00 70.62 244 MET A O 1
ATOM 1935 N N . LYS A 1 245 ? 25.938 13.181 -56.278 1.00 68.31 245 LYS A N 1
ATOM 1936 C CA . LYS A 1 245 ? 24.646 13.317 -56.986 1.00 68.31 245 LYS A CA 1
ATOM 1937 C C . LYS A 1 245 ? 24.218 12.044 -57.724 1.00 68.31 245 LYS A C 1
ATOM 1939 O O . LYS A 1 245 ? 23.024 11.879 -57.972 1.00 68.31 245 LYS A O 1
ATOM 1944 N N . HIS A 1 246 ? 25.166 11.176 -58.076 1.00 71.00 246 HIS A N 1
ATOM 1945 C CA . HIS A 1 246 ? 24.934 9.916 -58.786 1.00 71.00 246 HIS A CA 1
ATOM 1946 C C . HIS A 1 246 ? 24.967 8.678 -57.872 1.00 71.00 246 HIS A C 1
ATOM 1948 O O . HIS A 1 246 ? 24.853 7.552 -58.361 1.00 71.00 246 HIS A O 1
ATOM 1954 N N . ALA A 1 247 ? 25.092 8.855 -56.553 1.00 67.50 247 ALA A N 1
ATOM 1955 C CA . ALA A 1 247 ? 25.114 7.752 -55.599 1.00 67.50 247 ALA A CA 1
ATOM 1956 C C . ALA A 1 247 ? 23.751 7.030 -55.537 1.00 67.50 247 ALA A C 1
ATOM 1958 O O . ALA A 1 247 ? 22.764 7.584 -55.060 1.00 67.50 247 ALA A O 1
ATOM 1959 N N . GLN A 1 248 ? 23.707 5.777 -56.007 1.00 64.69 248 GLN A N 1
ATOM 1960 C CA . GLN A 1 248 ? 22.508 4.917 -55.976 1.00 64.69 248 GLN A CA 1
ATOM 1961 C C . GLN A 1 248 ? 22.609 3.750 -54.980 1.00 64.69 248 GLN A C 1
ATOM 1963 O O . GLN A 1 248 ? 21.605 3.134 -54.649 1.00 64.69 248 GLN A O 1
ATOM 1968 N N . SER A 1 249 ? 23.814 3.428 -54.500 1.00 70.75 249 SER A N 1
ATOM 1969 C CA . SER A 1 249 ? 24.038 2.349 -53.529 1.00 70.75 249 SER A CA 1
ATOM 1970 C C . SER A 1 249 ? 23.904 2.861 -52.094 1.00 70.75 249 SER A C 1
ATOM 1972 O O . SER A 1 249 ? 24.493 3.890 -51.766 1.00 70.75 249 SER A O 1
ATOM 1974 N N . GLU A 1 250 ? 23.238 2.098 -51.219 1.00 65.56 250 GLU A N 1
ATOM 1975 C CA . GLU A 1 250 ? 23.099 2.388 -49.780 1.00 65.56 250 GLU A CA 1
ATOM 1976 C C . GLU A 1 250 ? 24.428 2.785 -49.120 1.00 65.56 250 GLU A C 1
ATOM 1978 O O . GLU A 1 250 ? 24.513 3.784 -48.406 1.00 65.56 250 GLU A O 1
ATOM 1983 N N . ARG A 1 251 ? 25.499 2.034 -49.402 1.00 70.31 251 ARG A N 1
ATOM 1984 C CA . ARG A 1 251 ? 26.826 2.289 -48.831 1.00 70.31 251 ARG A CA 1
ATOM 1985 C C . ARG A 1 251 ? 27.404 3.623 -49.300 1.00 70.31 251 ARG A C 1
ATOM 1987 O O . ARG A 1 251 ? 27.979 4.349 -48.498 1.00 70.31 251 ARG A O 1
ATOM 1994 N N . LEU A 1 252 ? 27.238 3.959 -50.580 1.00 71.50 252 LEU A N 1
ATOM 1995 C CA . LEU A 1 252 ? 27.710 5.233 -51.129 1.00 71.50 252 LEU A CA 1
ATOM 1996 C C . LEU A 1 252 ? 26.906 6.411 -50.585 1.00 71.50 252 LEU A C 1
ATOM 1998 O O . LEU A 1 252 ? 27.489 7.451 -50.303 1.00 71.50 252 LEU A O 1
ATOM 2002 N N . VAL A 1 253 ? 25.599 6.247 -50.385 1.00 72.06 253 VAL A N 1
ATOM 2003 C CA . VAL A 1 253 ? 24.735 7.272 -49.786 1.00 72.06 253 VAL A CA 1
ATOM 2004 C C . VAL A 1 253 ? 25.139 7.549 -48.330 1.00 72.06 253 VAL A C 1
ATOM 2006 O O . VAL A 1 253 ? 25.301 8.712 -47.960 1.00 72.06 253 VAL A O 1
ATOM 2009 N N . LYS A 1 254 ? 25.395 6.502 -47.530 1.00 71.75 254 LYS A N 1
ATOM 2010 C CA . LYS A 1 254 ? 25.903 6.627 -46.150 1.00 71.75 254 LYS A CA 1
ATOM 2011 C C . LYS A 1 254 ? 27.272 7.320 -46.099 1.00 71.75 254 LYS A C 1
ATOM 2013 O O . LYS A 1 254 ? 27.451 8.268 -45.342 1.00 71.75 254 LYS A O 1
ATOM 2018 N N . LEU A 1 255 ? 28.212 6.908 -46.953 1.00 75.25 255 LEU A N 1
ATOM 2019 C CA . LEU A 1 255 ? 29.544 7.523 -47.035 1.00 75.25 255 LEU A CA 1
ATOM 2020 C C . LEU A 1 255 ? 29.494 8.980 -47.516 1.00 75.25 255 LEU A C 1
ATOM 2022 O O . LEU A 1 255 ? 30.232 9.814 -46.999 1.00 75.25 255 LEU A O 1
ATOM 2026 N N . SER A 1 256 ? 28.598 9.299 -48.455 1.00 74.44 256 SER A N 1
ATOM 2027 C CA . SER A 1 256 ? 28.377 10.671 -48.931 1.00 74.44 256 SER A CA 1
ATOM 2028 C C . SER A 1 256 ? 27.898 11.577 -47.797 1.00 74.44 256 SER A C 1
ATOM 2030 O O . SER A 1 256 ? 28.347 12.713 -47.682 1.00 74.44 256 SER A O 1
ATOM 2032 N N . LEU A 1 257 ? 27.030 11.073 -46.917 1.00 74.31 257 LEU A N 1
ATOM 2033 C CA . LEU A 1 257 ? 26.566 11.825 -45.754 1.00 74.31 257 LEU A CA 1
ATOM 2034 C C . LEU A 1 257 ? 27.669 12.025 -44.707 1.00 74.31 257 LEU A C 1
ATOM 2036 O O . LEU A 1 257 ? 27.843 13.145 -44.234 1.00 74.31 257 LEU A O 1
ATOM 2040 N N . CYS A 1 258 ? 28.454 10.992 -44.389 1.00 74.75 258 CYS A N 1
ATOM 2041 C CA . CYS A 1 258 ? 29.609 11.142 -43.498 1.00 74.75 258 CYS A CA 1
ATOM 2042 C C . CYS A 1 258 ? 30.625 12.151 -44.057 1.00 74.75 258 CYS A C 1
ATOM 2044 O O . CYS A 1 258 ? 31.141 12.980 -43.313 1.00 74.75 258 CYS A O 1
ATOM 2046 N N . PHE A 1 259 ? 30.866 12.137 -45.372 1.00 75.38 259 PHE A N 1
ATOM 2047 C CA . PHE A 1 259 ? 31.724 13.119 -46.036 1.00 75.38 259 PHE A CA 1
ATOM 2048 C C . PHE A 1 259 ? 31.181 14.546 -45.892 1.00 75.38 259 PHE A C 1
ATOM 2050 O O . PHE A 1 259 ? 31.940 15.453 -45.548 1.00 75.38 259 PHE A O 1
ATOM 2057 N N . VAL A 1 260 ? 29.870 14.748 -46.082 1.00 74.00 260 VAL A N 1
ATOM 2058 C CA . VAL A 1 260 ? 29.223 16.053 -45.864 1.00 74.00 260 VAL A CA 1
ATOM 2059 C C . VAL A 1 260 ? 29.402 16.523 -44.420 1.00 74.00 260 VAL A C 1
ATOM 2061 O O . VAL A 1 260 ? 29.753 17.678 -44.221 1.00 74.00 260 VAL A O 1
ATOM 2064 N N . LEU A 1 261 ? 29.219 15.641 -43.430 1.00 73.50 261 LEU A N 1
ATOM 2065 C CA . LEU A 1 261 ? 29.342 15.965 -42.000 1.00 73.50 261 LEU A CA 1
ATOM 2066 C C . LEU A 1 261 ? 30.788 16.250 -41.551 1.00 73.50 261 LEU A C 1
ATOM 2068 O O . LEU A 1 261 ? 30.997 17.100 -40.689 1.00 73.50 261 LEU A O 1
ATOM 2072 N N . MET A 1 262 ? 31.791 15.594 -42.141 1.00 72.50 262 MET A N 1
ATOM 2073 C CA . MET A 1 262 ? 33.207 15.862 -41.840 1.00 72.50 262 MET A CA 1
ATOM 2074 C C . MET A 1 262 ? 33.732 17.141 -42.510 1.00 72.50 262 MET A C 1
ATOM 2076 O O . MET A 1 262 ? 34.578 17.836 -41.954 1.00 72.50 262 MET A O 1
ATOM 2080 N N . SER A 1 263 ? 33.220 17.489 -43.693 1.00 68.88 263 SER A N 1
ATOM 2081 C CA . SER A 1 263 ? 33.692 18.637 -44.488 1.00 68.88 263 SER A CA 1
ATOM 2082 C C . SER A 1 263 ? 32.987 19.962 -44.159 1.00 68.88 263 SER A C 1
ATOM 2084 O O . SER A 1 263 ? 33.168 20.959 -44.857 1.00 68.88 263 SER A O 1
ATOM 2086 N N . VAL A 1 264 ? 32.195 20.009 -43.081 1.00 65.81 264 VAL A N 1
ATOM 2087 C CA . VAL A 1 264 ? 31.409 21.191 -42.674 1.00 65.81 264 VAL A CA 1
ATOM 2088 C C . VAL A 1 264 ? 32.289 22.371 -42.272 1.00 65.81 264 VAL A C 1
ATOM 2090 O O . VAL A 1 264 ? 31.927 23.516 -42.512 1.00 65.81 264 VAL A O 1
ATOM 2093 N N . ASN A 1 265 ? 33.471 22.122 -41.709 1.00 59.34 265 ASN A N 1
ATOM 2094 C CA . ASN A 1 265 ? 34.362 23.179 -41.215 1.00 59.34 265 ASN A CA 1
ATOM 2095 C C . ASN A 1 265 ? 35.075 23.979 -42.312 1.00 59.34 265 ASN A C 1
ATOM 2097 O O . ASN A 1 265 ? 35.812 24.908 -41.994 1.00 59.34 265 ASN A O 1
ATOM 2101 N N . GLN A 1 266 ? 34.857 23.645 -43.582 1.00 63.56 266 GLN A N 1
ATOM 2102 C CA . GLN A 1 266 ? 35.481 24.308 -44.718 1.00 63.56 266 GLN A CA 1
ATOM 2103 C C . GLN A 1 266 ? 34.498 25.331 -45.329 1.00 63.56 266 GLN A C 1
ATOM 2105 O O . GLN A 1 266 ? 33.587 24.956 -46.070 1.00 63.56 266 GLN A O 1
ATOM 2110 N N . PRO A 1 267 ? 34.640 26.638 -45.036 1.00 52.62 267 PRO A N 1
ATOM 2111 C CA . PRO A 1 267 ? 33.659 27.659 -45.418 1.00 52.62 267 PRO A CA 1
ATOM 2112 C C . PRO A 1 267 ? 33.587 27.924 -46.934 1.00 52.62 267 PRO A C 1
ATOM 2114 O O . PRO A 1 267 ? 32.556 28.381 -47.421 1.00 52.62 267 PRO A O 1
ATOM 2117 N N . ASN A 1 268 ? 34.643 27.602 -47.693 1.00 53.59 268 ASN A N 1
ATOM 2118 C CA . ASN A 1 268 ? 34.707 27.779 -49.154 1.00 53.59 268 ASN A CA 1
ATOM 2119 C C . ASN A 1 268 ? 34.054 26.629 -49.945 1.00 53.59 268 ASN A C 1
ATOM 2121 O O . ASN A 1 268 ? 33.910 26.709 -51.163 1.00 53.59 268 ASN A O 1
ATOM 2125 N N . LEU A 1 269 ? 33.682 25.545 -49.263 1.00 53.91 269 LEU A N 1
ATOM 2126 C CA . LEU A 1 269 ? 33.370 24.241 -49.860 1.00 53.91 269 LEU A CA 1
ATOM 2127 C C . LEU A 1 269 ? 31.907 24.130 -50.332 1.00 53.91 269 LEU A C 1
ATOM 2129 O O . LEU A 1 269 ? 31.533 23.230 -51.080 1.00 53.91 269 LEU A O 1
ATOM 2133 N N . TRP A 1 270 ? 31.066 25.066 -49.899 1.00 55.94 270 TRP A N 1
ATOM 2134 C CA . TRP A 1 270 ? 29.637 24.845 -49.771 1.00 55.94 270 TRP A CA 1
ATOM 2135 C C . TRP A 1 270 ? 28.840 26.106 -50.125 1.00 55.94 270 TRP A C 1
ATOM 2137 O O . TRP A 1 270 ? 28.398 26.862 -49.264 1.00 55.94 270 TRP A O 1
ATOM 2147 N N . SER A 1 271 ? 28.614 26.337 -51.422 1.00 56.53 271 SER A N 1
ATOM 2148 C CA . SER A 1 271 ? 27.571 27.283 -51.846 1.00 56.53 271 SER A CA 1
ATOM 2149 C C . SER A 1 271 ? 26.217 26.796 -51.309 1.00 56.53 271 SER A C 1
ATOM 2151 O O . SER A 1 271 ? 25.874 25.622 -51.493 1.00 56.53 271 SER A O 1
ATOM 2153 N N . GLY A 1 272 ? 25.458 27.671 -50.642 1.00 57.53 272 GLY A N 1
ATOM 2154 C CA . GLY A 1 272 ? 24.221 27.289 -49.947 1.00 57.53 272 GLY A CA 1
ATOM 2155 C C . GLY A 1 272 ? 23.250 26.481 -50.817 1.00 57.53 272 GLY A C 1
ATOM 2156 O O . GLY A 1 272 ? 22.677 25.501 -50.350 1.00 57.53 272 GLY A O 1
ATOM 2157 N N . ASP A 1 273 ? 23.133 26.803 -52.108 1.00 59.12 273 ASP A N 1
ATOM 2158 C CA . ASP A 1 273 ? 22.195 26.138 -53.021 1.00 59.12 273 ASP A CA 1
ATOM 2159 C C . ASP A 1 273 ? 22.684 24.777 -53.557 1.00 59.12 273 ASP A C 1
ATOM 2161 O O . ASP A 1 273 ? 21.873 23.876 -53.798 1.00 59.12 273 ASP A O 1
ATOM 2165 N N . GLY A 1 274 ? 24.000 24.572 -53.691 1.00 61.50 274 GLY A N 1
ATOM 2166 C CA . GLY A 1 274 ? 24.586 23.324 -54.199 1.00 61.50 274 GLY A CA 1
ATOM 2167 C C . GLY A 1 274 ? 24.465 22.149 -53.221 1.00 61.50 274 GLY A C 1
ATOM 2168 O O . GLY A 1 274 ? 24.081 21.043 -53.624 1.00 61.50 274 GLY A O 1
ATOM 2169 N N . ILE A 1 275 ? 24.707 22.389 -51.924 1.00 65.06 275 ILE A N 1
ATOM 2170 C CA . ILE A 1 275 ? 24.454 21.391 -50.867 1.00 65.06 275 ILE A CA 1
ATOM 2171 C C . ILE A 1 275 ? 22.976 21.051 -50.817 1.00 65.06 275 ILE A C 1
ATOM 2173 O O . ILE A 1 275 ? 22.618 19.877 -50.793 1.00 65.06 275 ILE A O 1
ATOM 2177 N N . ARG A 1 276 ? 22.113 22.076 -50.803 1.00 66.69 276 ARG A N 1
ATOM 2178 C CA . ARG A 1 276 ? 20.662 21.907 -50.675 1.00 66.69 276 ARG A CA 1
ATOM 2179 C C . ARG A 1 276 ? 20.121 20.990 -51.763 1.00 66.69 276 ARG A C 1
ATOM 2181 O O . ARG A 1 276 ? 19.354 20.079 -51.466 1.00 66.69 276 ARG A O 1
ATOM 2188 N N . LEU A 1 277 ? 20.548 21.178 -53.012 1.00 66.44 277 LEU A N 1
ATOM 2189 C CA . LEU A 1 277 ? 20.150 20.318 -54.131 1.00 66.44 277 LEU A CA 1
ATOM 2190 C C . LEU A 1 277 ? 20.704 18.892 -54.014 1.00 66.44 277 LEU A C 1
ATOM 2192 O O . LEU A 1 277 ? 20.006 17.940 -54.363 1.00 66.44 277 LEU A O 1
ATOM 2196 N N . THR A 1 278 ? 21.929 18.736 -53.513 1.00 66.62 278 THR A N 1
ATOM 2197 C CA . THR A 1 278 ? 22.577 17.427 -53.347 1.00 66.62 278 THR A CA 1
ATOM 2198 C C . THR A 1 278 ? 21.933 16.635 -52.203 1.00 66.62 278 THR A C 1
ATOM 2200 O O . THR A 1 278 ? 21.505 15.502 -52.413 1.00 66.62 278 THR A O 1
ATOM 2203 N N . LEU A 1 279 ? 21.717 17.255 -51.038 1.00 70.00 279 LEU A N 1
ATOM 2204 C CA . LEU A 1 279 ? 20.989 16.662 -49.911 1.00 70.00 279 LEU A CA 1
ATOM 2205 C C . LEU A 1 279 ? 19.522 16.367 -50.263 1.00 70.00 279 LEU A C 1
ATOM 2207 O O . LEU A 1 279 ? 19.026 15.294 -49.929 1.00 70.00 279 LEU A O 1
ATOM 2211 N N . ARG A 1 280 ? 18.829 17.235 -51.017 1.00 69.69 280 ARG A N 1
ATOM 2212 C CA . ARG A 1 280 ? 17.460 16.956 -51.513 1.00 69.69 280 ARG A CA 1
ATOM 2213 C C . ARG A 1 280 ? 17.382 15.768 -52.474 1.00 69.69 280 ARG A C 1
ATOM 2215 O O . ARG A 1 280 ? 16.330 15.147 -52.580 1.00 69.69 280 ARG A O 1
ATOM 2222 N N . LYS A 1 281 ? 18.450 15.463 -53.216 1.00 68.25 281 LYS A N 1
ATOM 2223 C CA . LYS A 1 281 ? 18.505 14.273 -54.081 1.00 68.25 281 LYS A CA 1
ATOM 2224 C C . LYS A 1 281 ? 18.818 13.012 -53.278 1.00 68.25 281 LYS A C 1
ATOM 2226 O O . LYS A 1 281 ? 18.165 11.998 -53.495 1.00 68.25 281 LYS A O 1
ATOM 2231 N N . LEU A 1 282 ? 19.740 13.096 -52.320 1.00 66.25 282 LEU A N 1
ATOM 2232 C CA . LEU A 1 282 ? 20.098 11.979 -51.440 1.00 66.25 282 LEU A CA 1
ATOM 2233 C C . LEU A 1 282 ? 18.933 11.557 -50.524 1.00 66.25 282 LEU A C 1
ATOM 2235 O O . LEU A 1 282 ? 18.699 10.365 -50.335 1.00 66.25 282 LEU A O 1
ATOM 2239 N N . THR A 1 283 ? 18.140 12.517 -50.038 1.00 63.72 283 THR A N 1
ATOM 2240 C CA . THR A 1 283 ? 16.947 12.274 -49.197 1.00 63.72 283 THR A CA 1
ATOM 2241 C C . THR A 1 283 ? 15.766 11.642 -49.939 1.00 63.72 283 THR A C 1
ATOM 2243 O O . THR A 1 283 ? 14.915 11.034 -49.299 1.00 63.72 283 THR A O 1
ATOM 2246 N N . LYS A 1 284 ? 15.713 11.733 -51.277 1.00 62.31 284 LYS A N 1
ATOM 2247 C CA . LYS A 1 284 ? 14.684 11.080 -52.112 1.00 62.31 284 LYS A CA 1
ATOM 2248 C C . LYS A 1 284 ? 14.956 9.596 -52.387 1.00 62.31 284 LYS A C 1
ATOM 2250 O O . LYS A 1 284 ? 14.131 8.950 -53.026 1.00 62.31 284 LYS A O 1
ATOM 2255 N N . SER A 1 285 ? 16.105 9.070 -51.964 1.00 61.03 285 SER A N 1
ATOM 2256 C CA . SER A 1 285 ? 16.427 7.645 -52.094 1.00 61.03 285 SER A CA 1
ATOM 2257 C C . SER A 1 285 ? 15.651 6.795 -51.077 1.00 61.03 285 SER A C 1
ATOM 2259 O O . SER A 1 285 ? 15.227 7.292 -50.035 1.00 61.03 285 SER A O 1
ATOM 2261 N N . GLU A 1 286 ? 15.511 5.493 -51.346 1.00 54.16 286 GLU A N 1
ATOM 2262 C CA . GLU A 1 286 ? 14.868 4.506 -50.454 1.00 54.16 286 GLU A CA 1
ATOM 2263 C C . GLU A 1 286 ? 15.563 4.373 -49.073 1.00 54.16 286 GLU A C 1
ATOM 2265 O O . GLU A 1 286 ? 15.049 3.718 -48.172 1.00 54.16 286 GLU A O 1
ATOM 2270 N N . HIS A 1 287 ? 16.705 5.043 -48.868 1.00 56.19 287 HIS A N 1
ATOM 2271 C CA . HIS A 1 287 ? 17.534 5.015 -47.655 1.00 56.19 287 HIS A CA 1
ATOM 2272 C C . HIS A 1 287 ? 17.379 6.269 -46.763 1.00 56.19 287 HIS A C 1
ATOM 2274 O O . HIS A 1 287 ? 18.260 6.598 -45.964 1.00 56.19 287 HIS A O 1
ATOM 2280 N N . SER A 1 288 ? 16.251 6.977 -46.879 1.00 62.66 288 SER A N 1
ATOM 2281 C CA . SER A 1 288 ? 15.928 8.228 -46.168 1.00 62.66 288 SER A CA 1
ATOM 2282 C C . SER A 1 288 ? 15.904 8.125 -44.633 1.00 62.66 288 SER A C 1
ATOM 2284 O O . SER A 1 288 ? 16.035 9.139 -43.949 1.00 62.66 288 SER A O 1
ATOM 2286 N N . GLN A 1 289 ? 15.803 6.917 -44.072 1.00 64.00 289 GLN A N 1
ATOM 2287 C CA . GLN A 1 289 ? 15.705 6.682 -42.626 1.00 64.00 289 GLN A CA 1
ATOM 2288 C C . GLN A 1 289 ? 16.953 7.116 -41.842 1.00 64.00 289 GLN A C 1
ATOM 2290 O O . GLN A 1 289 ? 16.821 7.645 -40.742 1.00 64.00 289 GLN A O 1
ATOM 2295 N N . LEU A 1 290 ? 18.157 6.971 -42.413 1.00 68.75 290 LEU A N 1
ATOM 2296 C CA . LEU A 1 290 ? 19.396 7.418 -41.762 1.00 68.75 290 LEU A CA 1
ATOM 2297 C C . LEU A 1 290 ? 19.513 8.951 -41.752 1.00 68.75 290 LEU A C 1
ATOM 2299 O O . LEU A 1 290 ? 19.961 9.537 -40.769 1.00 68.75 290 LEU A O 1
ATOM 2303 N N . PHE A 1 291 ? 19.052 9.610 -42.819 1.00 70.06 291 PHE A N 1
ATOM 2304 C CA . PHE A 1 291 ? 18.982 11.072 -42.876 1.00 70.06 291 PHE A CA 1
ATOM 2305 C C . PHE A 1 291 ? 17.959 11.622 -41.884 1.00 70.06 291 PHE A C 1
ATOM 2307 O O . PHE A 1 291 ? 18.249 12.614 -41.222 1.00 70.06 291 PHE A O 1
ATOM 2314 N N . MET A 1 292 ? 16.802 10.962 -41.743 1.00 69.69 292 MET A N 1
ATOM 2315 C CA . MET A 1 292 ? 15.818 11.305 -40.714 1.00 69.69 292 MET A CA 1
ATOM 2316 C C . MET A 1 292 ? 16.418 11.145 -39.316 1.00 69.69 292 MET A C 1
ATOM 2318 O O . MET A 1 292 ? 16.336 12.071 -38.524 1.00 69.69 292 MET A O 1
ATOM 2322 N N . LEU A 1 293 ? 17.091 10.028 -39.028 1.00 70.69 293 LEU A N 1
ATOM 2323 C CA . LEU A 1 293 ? 17.722 9.781 -37.730 1.00 70.69 293 LEU A CA 1
ATOM 2324 C C . LEU A 1 293 ? 18.767 10.852 -37.361 1.00 70.69 293 LEU A C 1
ATOM 2326 O O . LEU A 1 293 ? 18.752 11.372 -36.249 1.00 70.69 293 LEU A O 1
ATOM 2330 N N . ILE A 1 294 ? 19.647 11.223 -38.295 1.00 72.81 294 ILE A N 1
ATOM 2331 C CA . ILE A 1 294 ? 20.648 12.274 -38.057 1.00 72.81 294 ILE A CA 1
ATOM 2332 C C . ILE A 1 294 ? 19.981 13.645 -37.911 1.00 72.81 294 ILE A C 1
ATOM 2334 O O . ILE A 1 294 ? 20.349 14.403 -37.018 1.00 72.81 294 ILE A O 1
ATOM 2338 N N . ALA A 1 295 ? 18.959 13.957 -38.714 1.00 72.19 295 ALA A N 1
ATOM 2339 C CA . ALA A 1 295 ? 18.191 15.192 -38.559 1.00 72.19 295 ALA A CA 1
ATOM 2340 C C . ALA A 1 295 ? 17.485 15.268 -37.189 1.00 72.19 295 ALA A C 1
ATOM 2342 O O . ALA A 1 295 ? 17.454 16.329 -36.564 1.00 72.19 295 ALA A O 1
ATOM 2343 N N . LEU A 1 296 ? 16.985 14.136 -36.687 1.00 69.12 296 LEU A N 1
ATOM 2344 C CA . LEU A 1 296 ? 16.390 14.006 -35.357 1.00 69.12 296 LEU A CA 1
ATOM 2345 C C . LEU A 1 296 ? 17.426 14.228 -34.242 1.00 69.12 296 LEU A C 1
ATOM 2347 O O . LEU A 1 296 ? 17.143 14.958 -33.289 1.00 69.12 296 LEU A O 1
ATOM 2351 N N . TYR A 1 297 ? 18.641 13.686 -34.366 1.00 72.75 297 TYR A N 1
ATOM 2352 C CA . TYR A 1 297 ? 19.726 13.950 -33.410 1.00 72.75 297 TYR A CA 1
ATOM 2353 C C . TYR A 1 297 ? 20.223 15.395 -33.427 1.00 72.75 297 TYR A C 1
ATOM 2355 O O . TYR A 1 297 ? 20.505 15.961 -32.371 1.00 72.75 297 TYR A O 1
ATOM 2363 N N . ILE A 1 298 ? 20.255 16.028 -34.602 1.00 74.38 298 ILE A N 1
ATOM 2364 C CA . ILE A 1 298 ? 20.574 17.453 -34.728 1.00 74.38 298 ILE A CA 1
ATOM 2365 C C . ILE A 1 298 ? 19.507 18.300 -34.013 1.00 74.38 298 ILE A C 1
ATOM 2367 O O . ILE A 1 298 ? 19.859 19.150 -33.198 1.00 74.38 298 ILE A O 1
ATOM 2371 N N . ASN A 1 299 ? 18.213 18.027 -34.229 1.00 72.12 299 ASN A N 1
ATOM 2372 C CA . ASN A 1 299 ? 17.122 18.780 -33.588 1.00 72.12 299 ASN A CA 1
ATOM 2373 C C . ASN A 1 299 ? 17.121 18.611 -32.053 1.00 72.12 299 ASN A C 1
ATOM 2375 O O . ASN A 1 299 ? 16.895 19.556 -31.298 1.00 72.12 299 ASN A O 1
ATOM 2379 N N . THR A 1 300 ? 17.439 17.406 -31.575 1.00 66.75 300 THR A N 1
ATOM 2380 C CA . THR A 1 300 ? 17.527 17.084 -30.139 1.00 66.75 300 THR A CA 1
ATOM 2381 C C . THR A 1 300 ? 18.874 17.464 -29.504 1.00 66.75 300 THR A C 1
ATOM 2383 O O . THR A 1 300 ? 19.035 17.318 -28.291 1.00 66.75 300 THR A O 1
ATOM 2386 N N . ARG A 1 301 ? 19.822 18.006 -30.289 1.00 72.56 301 ARG A N 1
ATOM 2387 C CA . ARG A 1 301 ? 21.189 18.401 -29.886 1.00 72.56 301 ARG A CA 1
ATOM 2388 C C . ARG A 1 301 ? 22.025 17.263 -29.286 1.00 72.56 301 ARG A C 1
ATOM 2390 O O . ARG A 1 301 ? 22.898 17.491 -28.448 1.00 72.56 301 ARG A O 1
ATOM 2397 N N . GLN A 1 302 ? 21.765 16.039 -29.726 1.00 72.50 302 GLN A N 1
ATOM 2398 C CA . GLN A 1 302 ? 22.479 14.822 -29.342 1.00 72.50 302 GLN A CA 1
ATOM 2399 C C . GLN A 1 302 ? 23.652 14.574 -30.299 1.00 72.50 302 GLN A C 1
ATOM 2401 O O . GLN A 1 302 ? 23.602 13.733 -31.192 1.00 72.50 302 GLN A O 1
ATOM 2406 N N . TYR A 1 303 ? 24.701 15.391 -30.162 1.00 78.75 303 TYR A N 1
ATOM 2407 C CA . TYR A 1 303 ? 25.835 15.390 -31.093 1.00 78.75 303 TYR A CA 1
ATOM 2408 C C . TYR A 1 303 ? 26.746 14.163 -30.962 1.00 78.75 303 TYR A C 1
ATOM 2410 O O . TYR A 1 303 ? 27.312 13.714 -31.954 1.00 78.75 303 TYR A O 1
ATOM 2418 N N . ARG A 1 304 ? 26.849 13.588 -29.760 1.00 73.06 304 ARG A N 1
ATOM 2419 C CA . ARG A 1 304 ? 27.683 12.410 -29.486 1.00 73.06 304 ARG A CA 1
ATOM 2420 C C . ARG A 1 304 ? 27.193 11.182 -30.251 1.00 73.06 304 ARG A C 1
ATOM 2422 O O . ARG A 1 304 ? 27.980 10.436 -30.816 1.00 73.06 304 ARG A O 1
ATOM 2429 N N . GLU A 1 305 ? 25.882 11.012 -30.320 1.00 70.50 305 GLU A N 1
ATOM 2430 C CA . GLU A 1 305 ? 25.233 9.942 -31.064 1.00 70.50 305 GLU A CA 1
ATOM 2431 C C . GLU A 1 305 ? 25.515 10.070 -32.568 1.00 70.50 305 GLU A C 1
ATOM 2433 O O . GLU A 1 305 ? 25.692 9.067 -33.250 1.00 70.50 305 GLU A O 1
ATOM 2438 N N . ILE A 1 306 ? 25.638 11.295 -33.091 1.00 75.81 306 ILE A N 1
ATOM 2439 C CA . ILE A 1 306 ? 26.035 11.533 -34.486 1.00 75.81 306 ILE A CA 1
ATOM 2440 C C . ILE A 1 306 ? 27.491 11.101 -34.712 1.00 75.81 306 ILE A C 1
ATOM 2442 O O . ILE A 1 306 ? 27.771 10.457 -35.723 1.00 75.81 306 ILE A O 1
ATOM 2446 N N . GLU A 1 307 ? 28.405 11.399 -33.783 1.00 73.19 307 GLU A N 1
ATOM 2447 C CA . GLU A 1 307 ? 29.801 10.937 -33.860 1.00 73.19 307 GLU A CA 1
ATOM 2448 C C . GLU A 1 307 ? 29.898 9.414 -33.819 1.00 73.19 307 GLU A C 1
ATOM 2450 O O . GLU A 1 307 ? 30.636 8.835 -34.612 1.00 73.19 307 GLU A O 1
ATOM 2455 N N . GLU A 1 308 ? 29.124 8.755 -32.954 1.00 71.56 308 GLU A N 1
ATOM 2456 C CA . GLU A 1 308 ? 29.075 7.293 -32.858 1.00 71.56 308 GLU A CA 1
ATOM 2457 C C . GLU A 1 308 ? 28.536 6.666 -34.155 1.00 71.56 308 GLU A C 1
ATOM 2459 O O . GLU A 1 308 ? 29.126 5.716 -34.665 1.00 71.56 308 GLU A O 1
ATOM 2464 N N . ILE A 1 309 ? 27.486 7.238 -34.760 1.00 71.69 309 ILE A N 1
ATOM 2465 C CA . ILE A 1 309 ? 26.933 6.787 -36.052 1.00 71.69 309 ILE A CA 1
ATOM 2466 C C . ILE A 1 309 ? 27.953 6.954 -37.183 1.00 71.69 309 ILE A C 1
ATOM 2468 O O . ILE A 1 309 ? 28.137 6.048 -38.004 1.00 71.69 309 ILE A O 1
ATOM 2472 N N . VAL A 1 310 ? 28.616 8.110 -37.248 1.00 72.81 310 VAL A N 1
ATOM 2473 C CA . VAL A 1 310 ? 29.626 8.411 -38.272 1.00 72.81 310 VAL A CA 1
ATOM 2474 C C . VAL A 1 310 ? 30.848 7.510 -38.093 1.00 72.81 310 VAL A C 1
ATOM 2476 O O . VAL A 1 310 ? 31.322 6.928 -39.071 1.00 72.81 310 VAL A O 1
ATOM 2479 N N . SER A 1 311 ? 31.290 7.309 -36.852 1.00 72.12 311 SER A N 1
ATOM 2480 C CA . SER A 1 311 ? 32.418 6.442 -36.506 1.00 72.12 311 SER A CA 1
ATOM 2481 C C . SER A 1 311 ? 32.117 4.969 -36.790 1.00 72.12 311 SER A C 1
ATOM 2483 O O . SER A 1 311 ? 32.944 4.274 -37.378 1.00 72.12 311 SER A O 1
ATOM 2485 N N . ALA A 1 312 ? 30.906 4.495 -36.478 1.00 68.50 312 ALA A N 1
ATOM 2486 C CA . ALA A 1 312 ? 30.453 3.141 -36.802 1.00 68.50 312 ALA A CA 1
ATOM 2487 C C . ALA A 1 312 ? 30.348 2.912 -38.318 1.00 68.50 312 ALA A C 1
ATOM 2489 O O . ALA A 1 312 ? 30.697 1.843 -38.818 1.00 68.50 312 ALA A O 1
ATOM 2490 N N . THR A 1 313 ? 29.916 3.928 -39.071 1.00 69.00 313 THR A N 1
ATOM 2491 C CA . THR A 1 313 ? 29.792 3.847 -40.536 1.00 69.00 313 THR A CA 1
ATOM 2492 C C . THR A 1 313 ? 31.158 3.851 -41.236 1.00 69.00 313 THR A C 1
ATOM 2494 O O . THR A 1 313 ? 31.317 3.207 -42.275 1.00 69.00 313 THR A O 1
ATOM 2497 N N . LEU A 1 314 ? 32.143 4.571 -40.688 1.00 68.62 314 LEU A N 1
ATOM 2498 C CA . LEU A 1 314 ? 33.499 4.681 -41.242 1.00 68.62 314 LEU A CA 1
ATOM 2499 C C . LEU A 1 314 ? 34.464 3.603 -40.713 1.00 68.62 314 LEU A C 1
ATOM 2501 O O . LEU A 1 314 ? 35.461 3.306 -41.371 1.00 68.62 314 LEU A O 1
ATOM 2505 N N . GLY A 1 315 ? 34.151 2.982 -39.570 1.00 63.91 315 GLY A N 1
ATOM 2506 C CA . GLY A 1 315 ? 35.000 1.991 -38.903 1.00 63.91 315 GLY A CA 1
ATOM 2507 C C . GLY A 1 315 ? 36.204 2.595 -38.167 1.00 63.91 315 GLY A C 1
ATOM 2508 O O . GLY A 1 315 ? 37.165 1.881 -37.886 1.00 63.91 315 GLY A O 1
ATOM 2509 N N . THR A 1 316 ? 36.176 3.899 -37.882 1.00 64.88 316 THR A N 1
ATOM 2510 C CA . THR A 1 316 ? 37.251 4.671 -37.232 1.00 64.88 316 THR A CA 1
ATOM 2511 C C . THR A 1 316 ? 36.645 5.723 -36.306 1.00 64.88 316 THR A C 1
ATOM 2513 O O . THR A 1 316 ? 35.586 6.254 -36.624 1.00 64.88 316 THR A O 1
ATOM 2516 N N . GLU A 1 317 ? 37.309 6.063 -35.199 1.00 64.06 317 GLU A N 1
ATOM 2517 C CA . GLU A 1 317 ? 36.868 7.156 -34.319 1.00 64.06 317 GLU A CA 1
ATOM 2518 C C . GLU A 1 317 ? 37.032 8.506 -35.030 1.00 64.06 317 GLU A C 1
ATOM 2520 O O . GLU A 1 317 ? 38.135 8.873 -35.435 1.00 64.06 317 GLU A O 1
ATOM 2525 N N . VAL A 1 318 ? 35.927 9.232 -35.208 1.00 67.00 318 VAL A N 1
ATOM 2526 C CA . VAL A 1 318 ? 35.905 10.553 -35.846 1.00 67.00 318 VAL A CA 1
ATOM 2527 C C . VAL A 1 318 ? 35.363 11.579 -34.861 1.00 67.00 318 VAL A C 1
ATOM 2529 O O . VAL A 1 318 ? 34.269 11.411 -34.328 1.00 67.00 318 VAL A O 1
ATOM 2532 N N . LEU A 1 319 ? 36.112 12.666 -34.665 1.00 65.75 319 LEU A N 1
ATOM 2533 C CA . LEU A 1 319 ? 35.700 13.814 -33.856 1.00 65.75 319 LEU A CA 1
ATOM 2534 C C . LEU A 1 319 ? 35.134 14.909 -34.761 1.00 65.75 319 LEU A C 1
ATOM 2536 O O . LEU A 1 319 ? 35.827 15.432 -35.639 1.00 65.75 319 LEU A O 1
ATOM 2540 N N . LEU A 1 320 ? 33.873 15.275 -34.542 1.00 69.19 320 LEU A N 1
ATOM 2541 C CA . LEU A 1 320 ? 33.198 16.318 -35.307 1.00 69.19 320 LEU A CA 1
ATOM 2542 C C . LEU A 1 320 ? 33.175 17.617 -34.490 1.00 69.19 320 LEU A C 1
ATOM 2544 O O . LEU A 1 320 ? 32.808 17.654 -33.319 1.00 69.19 320 LEU A O 1
ATOM 2548 N N . HIS A 1 321 ? 33.555 18.735 -35.111 1.00 66.88 321 HIS A N 1
ATOM 2549 C CA . HIS A 1 321 ? 33.601 20.025 -34.415 1.00 66.88 321 HIS A CA 1
ATOM 2550 C C . HIS A 1 321 ? 32.265 20.768 -34.555 1.00 66.88 321 HIS A C 1
ATOM 2552 O O . HIS A 1 321 ? 32.080 21.597 -35.443 1.00 66.88 321 HIS A O 1
ATOM 2558 N N . PHE A 1 322 ? 31.330 20.492 -33.647 1.00 64.56 322 PHE A N 1
ATOM 2559 C CA . PHE A 1 322 ? 29.960 21.030 -33.676 1.00 64.56 322 PHE A CA 1
ATOM 2560 C C . PHE A 1 322 ? 29.819 22.516 -33.284 1.00 64.56 322 PHE A C 1
ATOM 2562 O O . PHE A 1 322 ? 28.729 23.084 -33.336 1.00 64.56 322 PHE A O 1
ATOM 2569 N N . THR A 1 323 ? 30.896 23.174 -32.847 1.00 58.41 323 THR A N 1
ATOM 2570 C CA . THR A 1 323 ? 30.869 24.549 -32.306 1.00 58.41 323 THR A CA 1
ATOM 2571 C C . THR A 1 323 ? 31.115 25.645 -33.347 1.00 58.41 323 THR A C 1
ATOM 2573 O O . THR A 1 323 ? 31.032 26.832 -33.021 1.00 58.41 323 THR A O 1
ATOM 2576 N N . THR A 1 324 ? 31.398 25.285 -34.598 1.00 64.69 324 THR A N 1
ATOM 2577 C CA . THR A 1 324 ? 31.754 26.231 -35.662 1.00 64.69 324 THR A CA 1
ATOM 2578 C C . THR A 1 324 ? 30.512 26.907 -36.277 1.00 64.69 324 THR A C 1
ATOM 2580 O O . THR A 1 324 ? 29.418 26.348 -36.335 1.00 64.69 324 THR A O 1
ATOM 2583 N N . ASN A 1 325 ? 30.650 28.151 -36.756 1.00 62.62 325 ASN A N 1
ATOM 2584 C CA . ASN A 1 325 ? 29.582 28.859 -37.484 1.00 62.62 325 ASN A CA 1
ATOM 2585 C C . ASN A 1 325 ? 29.021 28.104 -38.713 1.00 62.62 325 ASN A C 1
ATOM 2587 O O . ASN A 1 325 ? 27.802 28.140 -38.892 1.00 62.62 325 ASN A O 1
ATOM 2591 N N . PRO A 1 326 ? 29.826 27.417 -39.549 1.00 65.19 326 PRO A N 1
ATOM 2592 C CA . PRO A 1 326 ? 29.285 26.616 -40.648 1.00 65.19 326 PRO A CA 1
ATOM 2593 C C . PRO A 1 326 ? 28.442 25.421 -40.178 1.00 65.19 326 PRO A C 1
ATOM 2595 O O . PRO A 1 326 ? 27.465 25.085 -40.846 1.00 65.19 326 PRO A O 1
ATOM 2598 N N . TRP A 1 327 ? 28.713 24.843 -38.999 1.00 71.31 327 TRP A N 1
ATOM 2599 C CA . TRP A 1 327 ? 27.833 23.822 -38.420 1.00 71.31 327 TRP A CA 1
ATOM 2600 C C . TRP A 1 327 ? 26.436 24.372 -38.125 1.00 71.31 327 TRP A C 1
ATOM 2602 O O . TRP A 1 327 ? 25.446 23.750 -38.493 1.00 71.31 327 TRP A O 1
ATOM 2612 N N . LYS A 1 328 ? 26.331 25.585 -37.568 1.00 69.38 328 LYS A N 1
ATOM 2613 C CA . LYS A 1 328 ? 25.030 26.243 -37.329 1.00 69.38 328 LYS A CA 1
ATOM 2614 C C . LYS A 1 328 ? 24.259 26.534 -38.621 1.00 69.38 328 LYS A C 1
ATOM 2616 O O . LYS A 1 328 ? 23.031 26.511 -38.627 1.00 69.38 328 LYS A O 1
ATOM 2621 N N . GLN A 1 329 ? 24.962 26.820 -39.718 1.00 68.81 329 GLN A N 1
ATOM 2622 C CA . GLN A 1 329 ? 24.336 26.998 -41.033 1.00 68.81 329 GLN A CA 1
ATOM 2623 C C . GLN A 1 329 ? 23.808 25.670 -41.581 1.00 68.81 329 GLN A C 1
ATOM 2625 O O . GLN A 1 329 ? 22.709 25.628 -42.130 1.00 68.81 329 GLN A O 1
ATOM 2630 N N . LEU A 1 330 ? 24.550 24.580 -41.394 1.00 70.88 330 LEU A N 1
ATOM 2631 C CA . LEU A 1 330 ? 24.107 23.241 -41.765 1.00 70.88 330 LEU A CA 1
ATOM 2632 C C . LEU A 1 330 ? 22.949 22.755 -40.882 1.00 70.88 330 LEU A C 1
ATOM 2634 O O . LEU A 1 330 ? 21.971 22.243 -41.415 1.00 70.88 330 LEU A O 1
ATOM 2638 N N . GLU A 1 331 ? 23.002 22.990 -39.570 1.00 69.94 331 GLU A N 1
ATOM 2639 C CA . GLU A 1 331 ? 21.896 22.762 -38.630 1.00 69.94 331 GLU A CA 1
ATOM 2640 C C . GLU A 1 331 ? 20.634 23.490 -39.106 1.00 69.94 331 GLU A C 1
ATOM 2642 O O . GLU A 1 331 ? 19.576 22.876 -39.223 1.00 69.94 331 GLU A O 1
ATOM 2647 N N . ALA A 1 332 ? 20.751 24.764 -39.499 1.00 69.25 332 ALA A N 1
ATOM 2648 C CA . ALA A 1 332 ? 19.636 25.510 -40.071 1.00 69.25 332 ALA A CA 1
ATOM 2649 C C . ALA A 1 332 ? 19.116 24.877 -41.376 1.00 69.25 332 ALA A C 1
ATOM 2651 O O . ALA A 1 332 ? 17.905 24.770 -41.549 1.00 69.25 332 ALA A O 1
ATOM 2652 N N . ILE A 1 333 ? 19.983 24.402 -42.276 1.00 70.25 333 ILE A N 1
ATOM 2653 C CA . ILE A 1 333 ? 19.564 23.728 -43.519 1.00 70.25 333 ILE A CA 1
ATOM 2654 C C . ILE A 1 333 ? 18.841 22.400 -43.221 1.00 70.25 333 ILE A C 1
ATOM 2656 O O . ILE A 1 333 ? 17.823 22.099 -43.844 1.00 70.25 333 ILE A O 1
ATOM 2660 N N . PHE A 1 334 ? 19.317 21.611 -42.257 1.00 69.56 334 PHE A N 1
ATOM 2661 C CA . PHE A 1 334 ? 18.665 20.357 -41.871 1.00 69.56 334 PHE A CA 1
ATOM 2662 C C . PHE A 1 334 ? 17.313 20.593 -41.182 1.00 69.56 334 PHE A C 1
ATOM 2664 O O . PHE A 1 334 ? 16.335 19.953 -41.562 1.00 69.56 334 PHE A O 1
ATOM 2671 N N . VAL A 1 335 ? 17.244 21.532 -40.232 1.00 68.50 335 VAL A N 1
ATOM 2672 C CA . VAL A 1 335 ? 16.055 21.791 -39.396 1.00 68.50 335 VAL A CA 1
ATOM 2673 C C . VAL A 1 335 ? 14.987 22.628 -40.116 1.00 68.50 335 VAL A C 1
ATOM 2675 O O . VAL A 1 335 ? 13.799 22.389 -39.930 1.00 68.50 335 VAL A O 1
ATOM 2678 N N . SER A 1 336 ? 15.373 23.608 -40.943 1.00 66.44 336 SER A N 1
ATOM 2679 C CA . SER A 1 336 ? 14.412 24.526 -41.586 1.00 66.44 336 SER A CA 1
ATOM 2680 C C . SER A 1 336 ? 14.091 24.205 -43.051 1.00 66.44 336 SER A C 1
ATOM 2682 O O . SER A 1 336 ? 12.966 24.456 -43.478 1.00 66.44 336 SER A O 1
ATOM 2684 N N . ASP A 1 337 ? 15.029 23.627 -43.817 1.00 65.69 337 ASP A N 1
ATOM 2685 C CA . ASP A 1 337 ? 14.892 23.459 -45.277 1.00 65.69 337 ASP A CA 1
ATOM 2686 C C . ASP A 1 337 ? 14.681 22.004 -45.746 1.00 65.69 337 ASP A C 1
ATOM 2688 O O . ASP A 1 337 ? 14.109 21.792 -46.823 1.00 65.69 337 ASP A O 1
ATOM 2692 N N . LEU A 1 338 ? 15.193 21.006 -45.011 1.00 67.31 338 LEU A N 1
ATOM 2693 C CA . LEU A 1 338 ? 15.164 19.587 -45.408 1.00 67.31 338 LEU A CA 1
ATOM 2694 C C . LEU A 1 338 ? 14.160 18.759 -44.603 1.00 67.31 338 LEU A C 1
ATOM 2696 O O . LEU A 1 338 ? 13.430 17.964 -45.193 1.00 67.31 338 LEU A O 1
ATOM 2700 N N . PHE A 1 339 ? 14.113 18.951 -43.285 1.00 70.31 339 PHE A N 1
ATOM 2701 C CA . PHE A 1 339 ? 13.241 18.202 -42.388 1.00 70.31 339 PHE A CA 1
ATOM 2702 C C . PHE A 1 339 ? 12.533 19.145 -41.405 1.00 70.31 339 PHE A C 1
ATOM 2704 O O . PHE A 1 339 ? 12.969 19.272 -40.262 1.00 70.31 339 PHE A O 1
ATOM 2711 N N . PRO A 1 340 ? 11.445 19.814 -41.829 1.00 73.06 340 PRO A N 1
ATOM 2712 C CA . PRO A 1 340 ? 10.628 20.600 -40.909 1.00 73.06 340 PRO A CA 1
ATOM 2713 C C . PRO A 1 340 ? 10.020 19.703 -39.821 1.00 73.06 340 PRO A C 1
ATOM 2715 O O . PRO A 1 340 ? 9.853 18.496 -40.028 1.00 73.06 340 PRO A O 1
ATOM 2718 N N . ASP A 1 341 ? 9.636 20.302 -38.688 1.00 71.31 341 ASP A N 1
ATOM 2719 C CA . ASP A 1 341 ? 9.093 19.590 -37.518 1.00 71.31 341 ASP A CA 1
ATOM 2720 C C . ASP A 1 341 ? 7.966 18.596 -37.888 1.00 71.31 341 ASP A C 1
ATOM 2722 O O . ASP A 1 341 ? 7.901 17.511 -37.314 1.00 71.31 341 ASP A O 1
ATOM 2726 N N . GLU A 1 342 ? 7.123 18.906 -38.885 1.00 73.12 342 GLU A N 1
ATOM 2727 C CA . GLU A 1 342 ? 6.059 18.013 -39.386 1.00 73.12 342 GLU A CA 1
ATOM 2728 C C . GLU A 1 342 ? 6.600 16.715 -40.007 1.00 73.12 342 GLU A C 1
ATOM 2730 O O . GLU A 1 342 ? 6.096 15.626 -39.728 1.00 73.12 342 GLU A O 1
ATOM 2735 N N . VAL A 1 343 ? 7.650 16.815 -40.828 1.00 73.38 343 VAL A N 1
ATOM 2736 C CA . VAL A 1 343 ? 8.280 15.663 -41.492 1.00 73.38 343 VAL A CA 1
ATOM 2737 C C . VAL A 1 343 ? 9.072 14.841 -40.479 1.00 73.38 343 VAL A C 1
ATOM 2739 O O . VAL A 1 343 ? 9.078 13.615 -40.563 1.00 73.38 343 VAL A O 1
ATOM 2742 N N . LEU A 1 344 ? 9.693 15.488 -39.488 1.00 74.00 344 LEU A N 1
ATOM 2743 C CA . LEU A 1 344 ? 10.376 14.800 -38.388 1.00 74.00 344 LEU A CA 1
ATOM 2744 C C . LEU A 1 344 ? 9.393 14.029 -37.501 1.00 74.00 344 LEU A C 1
ATOM 2746 O O . LEU A 1 344 ? 9.654 12.876 -37.164 1.00 74.00 344 LEU A O 1
ATOM 2750 N N . ALA A 1 345 ? 8.250 14.628 -37.166 1.00 73.56 345 ALA A N 1
ATOM 2751 C CA . ALA A 1 345 ? 7.215 13.983 -36.367 1.00 73.56 345 ALA A CA 1
ATOM 2752 C C . ALA A 1 345 ? 6.572 12.792 -37.104 1.00 73.56 345 ALA A C 1
ATOM 2754 O O . ALA A 1 345 ? 6.412 11.722 -36.518 1.00 73.56 345 ALA A O 1
ATOM 2755 N N . GLN A 1 346 ? 6.271 12.925 -38.402 1.00 74.31 346 GLN A N 1
ATOM 2756 C CA . GLN A 1 346 ? 5.792 11.803 -39.222 1.00 74.31 346 GLN A CA 1
ATOM 2757 C C . GLN A 1 346 ? 6.871 10.727 -39.421 1.00 74.31 346 GLN A C 1
ATOM 2759 O O . GLN A 1 346 ? 6.579 9.535 -39.339 1.00 74.31 346 GLN A O 1
ATOM 2764 N N . GLY A 1 347 ? 8.125 11.133 -39.628 1.00 71.12 347 GLY A N 1
ATOM 2765 C CA . GLY A 1 347 ? 9.271 10.233 -39.748 1.00 71.12 347 GLY A CA 1
ATOM 2766 C C . GLY A 1 347 ? 9.509 9.406 -38.486 1.00 71.12 347 GLY A C 1
ATOM 2767 O O . GLY A 1 347 ? 9.769 8.211 -38.579 1.00 71.12 347 GLY A O 1
ATOM 2768 N N . ALA A 1 348 ? 9.340 10.000 -37.303 1.00 73.94 348 ALA A N 1
ATOM 2769 C CA . ALA A 1 348 ? 9.452 9.294 -36.029 1.00 73.94 348 ALA A CA 1
ATOM 2770 C C . ALA A 1 348 ? 8.359 8.230 -35.833 1.00 73.94 348 ALA A C 1
ATOM 2772 O O . ALA A 1 348 ? 8.636 7.170 -35.283 1.00 73.94 348 ALA A O 1
ATOM 2773 N N . LEU A 1 349 ? 7.139 8.467 -36.331 1.00 74.44 349 LEU A N 1
ATOM 2774 C CA . LEU A 1 349 ? 6.064 7.467 -36.307 1.00 74.44 349 LEU A CA 1
ATOM 2775 C C . LEU A 1 349 ? 6.335 6.280 -37.245 1.00 74.44 349 LEU A C 1
ATOM 2777 O O . LEU A 1 349 ? 5.871 5.174 -36.970 1.00 74.44 349 LEU A O 1
ATOM 2781 N N . LEU A 1 350 ? 7.076 6.510 -38.337 1.00 71.44 350 LEU A N 1
ATOM 2782 C CA . LEU A 1 350 ? 7.501 5.478 -39.291 1.00 71.44 350 LEU A CA 1
ATOM 2783 C C . LEU A 1 350 ? 8.681 4.638 -38.775 1.00 71.44 350 LEU A C 1
ATOM 2785 O O . LEU A 1 350 ? 8.857 3.507 -39.220 1.00 71.44 350 LEU A O 1
ATOM 2789 N N . LEU A 1 351 ? 9.472 5.166 -37.836 1.00 70.38 351 LEU A N 1
ATOM 2790 C CA . LEU A 1 351 ? 10.553 4.454 -37.145 1.00 70.38 351 LEU A CA 1
ATOM 2791 C C . LEU A 1 351 ? 9.990 3.611 -35.985 1.00 70.38 351 LEU A C 1
ATOM 2793 O O . LEU A 1 351 ? 10.369 3.787 -34.831 1.00 70.38 351 LEU A O 1
ATOM 2797 N N . ASP A 1 352 ? 9.044 2.718 -36.286 1.00 67.94 352 ASP A N 1
ATOM 2798 C CA . ASP A 1 352 ? 8.443 1.823 -35.292 1.00 67.94 352 ASP A CA 1
ATOM 2799 C C . ASP A 1 352 ? 9.479 0.764 -34.843 1.00 67.94 352 ASP A C 1
ATOM 2801 O O . ASP A 1 352 ? 10.011 0.060 -35.715 1.00 67.94 352 ASP A O 1
ATOM 2805 N N . PRO A 1 353 ? 9.756 0.618 -33.526 1.00 66.94 353 PRO A N 1
ATOM 2806 C CA . PRO A 1 353 ? 10.726 -0.340 -32.985 1.00 66.94 353 PRO A CA 1
ATOM 2807 C C . PRO A 1 353 ? 10.561 -1.759 -33.539 1.00 66.94 353 PRO A C 1
ATOM 2809 O O . PRO A 1 353 ? 11.544 -2.428 -33.841 1.00 66.94 353 PRO A O 1
ATOM 2812 N N . SER A 1 354 ? 9.314 -2.182 -33.763 1.00 60.59 354 SER A N 1
ATOM 2813 C CA . SER A 1 354 ? 8.962 -3.519 -34.261 1.00 60.59 354 SER A CA 1
ATOM 2814 C C . SER A 1 354 ? 9.368 -3.790 -35.718 1.00 60.59 354 SER A C 1
ATOM 2816 O O . SER A 1 354 ? 9.438 -4.943 -36.144 1.00 60.59 354 SER A O 1
ATOM 2818 N N . THR A 1 355 ? 9.625 -2.742 -36.502 1.00 59.59 355 THR A N 1
ATOM 2819 C CA . THR A 1 355 ? 9.923 -2.834 -37.945 1.00 59.59 355 THR A CA 1
ATOM 2820 C C . THR A 1 355 ? 11.298 -2.283 -38.314 1.00 59.59 355 THR A C 1
ATOM 2822 O O . THR A 1 355 ? 11.758 -2.462 -39.444 1.00 59.59 355 THR A O 1
ATOM 2825 N N . PHE A 1 356 ? 11.969 -1.613 -37.376 1.00 64.00 356 PHE A N 1
ATOM 2826 C CA . PHE A 1 356 ? 13.211 -0.908 -37.638 1.00 64.00 356 PHE A CA 1
ATOM 2827 C C . PHE A 1 356 ? 14.421 -1.849 -37.572 1.00 64.00 356 PHE A C 1
ATOM 2829 O O . PHE A 1 356 ? 14.745 -2.421 -36.538 1.00 64.00 356 PHE A O 1
ATOM 2836 N N . SER A 1 357 ? 15.147 -1.973 -38.685 1.00 56.59 357 SER A N 1
ATOM 2837 C CA . SER A 1 357 ? 16.309 -2.865 -38.822 1.00 56.59 357 SER A CA 1
ATOM 2838 C C . SER A 1 357 ? 17.622 -2.292 -38.267 1.00 56.59 357 SER A C 1
ATOM 2840 O O . SER A 1 357 ? 18.693 -2.848 -38.511 1.00 56.59 357 SER A O 1
ATOM 2842 N N . GLY A 1 358 ? 17.586 -1.147 -37.572 1.00 58.44 358 GLY A N 1
ATOM 2843 C CA . GLY A 1 358 ? 18.780 -0.525 -36.980 1.00 58.44 358 GLY A CA 1
ATOM 2844 C C . GLY A 1 358 ? 19.730 0.133 -37.971 1.00 58.44 358 GLY A C 1
ATOM 2845 O O . GLY A 1 358 ? 20.757 0.670 -37.557 1.00 58.44 358 GLY A O 1
ATOM 2846 N N . LEU A 1 359 ? 19.431 0.056 -39.275 1.00 57.00 359 LEU A N 1
ATOM 2847 C CA . LEU A 1 359 ? 20.275 0.530 -40.380 1.00 57.00 359 LEU A CA 1
ATOM 2848 C C . LEU A 1 359 ? 21.731 0.002 -40.335 1.00 57.00 359 LEU A C 1
ATOM 2850 O O . LEU A 1 359 ? 22.592 0.534 -41.044 1.00 57.00 359 LEU A O 1
ATOM 2854 N N . GLY A 1 360 ? 22.003 -1.039 -39.532 1.00 53.75 360 GLY A N 1
ATOM 2855 C CA . GLY A 1 360 ? 23.334 -1.598 -39.263 1.00 53.75 360 GLY A CA 1
ATOM 2856 C C . GLY A 1 360 ? 24.243 -0.742 -38.368 1.00 53.75 360 GLY A C 1
ATOM 2857 O O . GLY A 1 360 ? 25.453 -0.938 -38.408 1.00 53.75 360 GLY A O 1
ATOM 2858 N N . VAL A 1 361 ? 23.692 0.227 -37.625 1.00 53.44 361 VAL A N 1
ATOM 2859 C CA . VAL A 1 361 ? 24.457 1.261 -36.896 1.00 53.44 361 VAL A CA 1
ATOM 2860 C C . VAL A 1 361 ? 24.534 1.015 -35.383 1.00 53.44 361 VAL A C 1
ATOM 2862 O O . VAL A 1 361 ? 25.512 1.394 -34.748 1.00 53.44 361 VAL A O 1
ATOM 2865 N N . SER A 1 362 ? 23.519 0.371 -34.804 1.00 54.88 362 SER A N 1
ATOM 2866 C CA . SER A 1 362 ? 23.442 0.036 -33.377 1.00 54.88 362 SER A CA 1
ATOM 2867 C C . SER A 1 362 ? 23.251 -1.469 -33.208 1.00 54.88 362 SER A C 1
ATOM 2869 O O . SER A 1 362 ? 22.562 -2.091 -34.018 1.00 54.88 362 SER A O 1
ATOM 2871 N N . ASN A 1 363 ? 23.818 -2.034 -32.138 1.00 57.16 363 ASN A N 1
ATOM 2872 C CA . ASN A 1 363 ? 23.557 -3.417 -31.732 1.00 57.16 363 ASN A CA 1
ATOM 2873 C C . ASN A 1 363 ? 22.088 -3.615 -31.307 1.00 57.16 363 ASN A C 1
ATOM 2875 O O . ASN A 1 363 ? 21.560 -4.706 -31.498 1.00 57.16 363 ASN A O 1
ATOM 2879 N N . ASP A 1 364 ? 21.427 -2.544 -30.837 1.00 65.69 364 ASP A N 1
ATOM 2880 C CA . ASP A 1 364 ? 20.033 -2.539 -30.379 1.00 65.69 364 ASP A CA 1
ATOM 2881 C C . ASP A 1 364 ? 19.202 -1.489 -31.156 1.00 65.69 364 ASP A C 1
ATOM 2883 O O . ASP A 1 364 ? 19.275 -0.286 -30.863 1.00 65.69 364 ASP A O 1
ATOM 2887 N N . PRO A 1 365 ? 18.425 -1.897 -32.178 1.00 66.88 365 PRO A N 1
ATOM 2888 C CA . PRO A 1 365 ? 17.623 -0.987 -33.003 1.00 66.88 365 PRO A CA 1
ATOM 2889 C C . PRO A 1 365 ? 16.406 -0.411 -32.264 1.00 66.88 365 PRO A C 1
ATOM 2891 O O . PRO A 1 365 ? 16.035 0.745 -32.478 1.00 66.88 365 PRO A O 1
ATOM 2894 N N . GLU A 1 366 ? 15.817 -1.193 -31.360 1.00 71.00 366 GLU A N 1
ATOM 2895 C CA . GLU A 1 366 ? 14.652 -0.801 -30.564 1.00 71.00 366 GLU A CA 1
ATOM 2896 C C . GLU A 1 366 ? 14.987 0.367 -29.625 1.00 71.00 366 GLU A C 1
ATOM 2898 O O . GLU A 1 366 ? 14.264 1.367 -29.596 1.00 71.00 366 GLU A O 1
ATOM 2903 N N . HIS A 1 367 ? 16.139 0.307 -28.946 1.00 74.75 367 HIS A N 1
ATOM 2904 C CA . HIS A 1 367 ? 16.614 1.372 -28.057 1.00 74.75 367 HIS A CA 1
ATOM 2905 C C . HIS A 1 367 ? 16.725 2.720 -28.773 1.00 74.75 367 HIS A C 1
ATOM 2907 O O . HIS A 1 367 ? 16.284 3.752 -28.264 1.00 74.75 367 HIS A O 1
ATOM 2913 N N . LEU A 1 368 ? 17.269 2.696 -29.990 1.00 71.94 368 LEU A N 1
ATOM 2914 C CA . LEU A 1 368 ? 17.465 3.877 -30.822 1.00 71.94 368 LEU A CA 1
ATOM 2915 C C . LEU A 1 368 ? 16.131 4.553 -31.164 1.00 71.94 368 LEU A C 1
ATOM 2917 O O . LEU A 1 368 ? 15.976 5.760 -30.985 1.00 71.94 368 LEU A O 1
ATOM 2921 N N . SER A 1 369 ? 15.159 3.763 -31.625 1.00 75.94 369 SER A N 1
ATOM 2922 C CA . SER A 1 369 ? 13.836 4.263 -32.014 1.00 75.94 369 SER A CA 1
ATOM 2923 C C . SER A 1 369 ? 13.065 4.867 -30.832 1.00 75.94 369 SER A C 1
ATOM 2925 O O . SER A 1 369 ? 12.544 5.980 -30.941 1.00 75.94 369 SER A O 1
ATOM 2927 N N . LEU A 1 370 ? 13.075 4.201 -29.670 1.00 79.69 370 LEU A N 1
ATOM 2928 C CA . LEU A 1 370 ? 12.421 4.686 -28.452 1.00 79.69 370 LEU A CA 1
ATOM 2929 C C . LEU A 1 370 ? 13.086 5.954 -27.906 1.00 79.69 370 LEU A C 1
ATOM 2931 O O . LEU A 1 370 ? 12.389 6.902 -27.544 1.00 79.69 370 LEU A O 1
ATOM 2935 N N . LYS A 1 371 ? 14.425 6.012 -27.892 1.00 78.00 371 LYS A N 1
ATOM 2936 C CA . LYS A 1 371 ? 15.180 7.187 -27.433 1.00 78.00 371 LYS A CA 1
ATOM 2937 C C . LYS A 1 371 ? 14.870 8.412 -28.290 1.00 78.00 371 LYS A C 1
ATOM 2939 O O . LYS A 1 371 ? 14.576 9.478 -27.755 1.00 78.00 371 LYS A O 1
ATOM 2944 N N . VAL A 1 372 ? 14.884 8.265 -29.613 1.00 75.56 372 VAL A N 1
ATOM 2945 C CA . VAL A 1 372 ? 14.579 9.358 -30.549 1.00 75.56 372 VAL A CA 1
ATOM 2946 C C . VAL A 1 372 ? 13.145 9.853 -30.370 1.00 75.56 372 VAL A C 1
ATOM 2948 O O . VAL A 1 372 ? 12.919 11.061 -30.256 1.00 75.56 372 VAL A O 1
ATOM 2951 N N . PHE A 1 373 ? 12.183 8.932 -30.277 1.00 83.50 373 PHE A N 1
ATOM 2952 C CA . PHE A 1 373 ? 10.786 9.276 -30.030 1.00 83.50 373 PHE A CA 1
ATOM 2953 C C . PHE A 1 373 ? 10.612 10.035 -28.703 1.00 83.50 373 PHE A C 1
ATOM 2955 O O . PHE A 1 373 ? 9.968 11.086 -28.661 1.00 83.50 373 PHE A O 1
ATOM 2962 N N . PHE A 1 374 ? 11.241 9.556 -27.626 1.00 82.56 374 PHE A N 1
ATOM 2963 C CA . PHE A 1 374 ? 11.192 10.195 -26.312 1.00 82.56 374 PHE A CA 1
ATOM 2964 C C . PHE A 1 374 ? 11.767 11.620 -26.320 1.00 82.56 374 PHE A C 1
ATOM 2966 O O . PHE A 1 374 ? 11.168 12.536 -25.752 1.00 82.56 374 PHE A O 1
ATOM 2973 N N . GLN A 1 375 ? 12.896 11.849 -26.993 1.00 80.75 375 GLN A N 1
ATOM 2974 C CA . GLN A 1 375 ? 13.489 13.188 -27.068 1.00 80.75 375 GLN A CA 1
ATOM 2975 C C . GLN A 1 375 ? 12.626 14.166 -27.869 1.00 80.75 375 GLN A C 1
ATOM 2977 O O . GLN A 1 375 ? 12.484 15.323 -27.473 1.00 80.75 375 GLN A O 1
ATOM 2982 N N . LEU A 1 376 ? 11.998 13.709 -28.956 1.00 79.00 376 LEU A N 1
ATOM 2983 C CA . LEU A 1 376 ? 11.047 14.521 -29.719 1.00 79.00 376 LEU A CA 1
ATOM 2984 C C . LEU A 1 376 ? 9.816 14.905 -28.902 1.00 79.00 376 LEU A C 1
ATOM 2986 O O . LEU A 1 376 ? 9.356 16.052 -28.981 1.00 79.00 376 LEU A O 1
ATOM 2990 N N . LEU A 1 377 ? 9.313 13.962 -28.103 1.00 82.50 377 LEU A N 1
ATOM 2991 C CA . LEU A 1 377 ? 8.214 14.189 -27.175 1.00 82.50 377 LEU A CA 1
ATOM 2992 C C . LEU A 1 377 ? 8.590 15.247 -26.134 1.00 82.50 377 LEU A C 1
ATOM 2994 O O . LEU A 1 377 ? 7.865 16.226 -25.965 1.00 82.50 377 LEU A O 1
ATOM 2998 N N . LYS A 1 378 ? 9.775 15.124 -25.527 1.00 81.50 378 LYS A N 1
ATOM 2999 C CA . LYS A 1 378 ? 10.314 16.104 -24.575 1.00 81.50 378 LYS A CA 1
ATOM 3000 C C . LYS A 1 378 ? 10.535 17.489 -25.200 1.00 81.50 378 LYS A C 1
ATOM 3002 O O . LYS A 1 378 ? 10.323 18.502 -24.536 1.00 81.50 378 LYS A O 1
ATOM 3007 N N . ALA A 1 379 ? 10.934 17.550 -26.470 1.00 77.12 379 ALA A N 1
ATOM 3008 C CA . ALA A 1 379 ? 11.103 18.796 -27.221 1.00 77.12 379 ALA A CA 1
ATOM 3009 C C . ALA A 1 379 ? 9.767 19.456 -27.637 1.00 77.12 379 ALA A C 1
ATOM 3011 O O . ALA A 1 379 ? 9.766 20.587 -28.132 1.00 77.12 379 ALA A O 1
ATOM 3012 N N . GLY A 1 380 ? 8.628 18.775 -27.449 1.00 74.69 380 GLY A N 1
ATOM 3013 C CA . GLY A 1 380 ? 7.293 19.285 -27.777 1.00 74.69 380 GLY A CA 1
ATOM 3014 C C . GLY A 1 380 ? 6.998 19.370 -29.279 1.00 74.69 380 GLY A C 1
ATOM 3015 O O . GLY A 1 380 ? 6.096 20.098 -29.688 1.00 74.69 380 GLY A O 1
ATOM 3016 N N . THR A 1 381 ? 7.748 18.650 -30.117 1.00 77.12 381 THR A N 1
ATOM 3017 C CA . THR A 1 381 ? 7.613 18.692 -31.589 1.00 77.12 381 THR A CA 1
ATOM 3018 C C . THR A 1 381 ? 6.244 18.193 -32.070 1.00 77.12 381 THR A C 1
ATOM 3020 O O . THR A 1 381 ? 5.616 18.838 -32.910 1.00 77.12 381 THR A O 1
ATOM 3023 N N . PHE A 1 382 ? 5.716 17.121 -31.471 1.00 79.50 382 PHE A N 1
ATOM 3024 C CA . PHE A 1 382 ? 4.376 16.587 -31.768 1.00 79.50 382 PHE A CA 1
ATOM 3025 C C . PHE A 1 382 ? 3.244 17.568 -31.426 1.00 79.50 382 PHE A C 1
ATOM 3027 O O . PHE A 1 382 ? 2.236 17.632 -32.125 1.00 79.50 382 PHE A O 1
ATOM 3034 N N . HIS A 1 383 ? 3.427 18.388 -30.384 1.00 75.81 383 HIS A N 1
ATOM 3035 C CA . HIS A 1 383 ? 2.453 19.417 -30.022 1.00 75.81 383 HIS A CA 1
ATOM 3036 C C . HIS A 1 383 ? 2.417 20.542 -31.064 1.00 75.81 383 HIS A C 1
ATOM 3038 O O . HIS A 1 383 ? 1.345 20.903 -31.543 1.00 75.81 383 HIS A O 1
ATOM 3044 N N . LYS A 1 384 ? 3.589 21.061 -31.458 1.00 77.81 384 LYS A N 1
ATOM 3045 C CA . LYS A 1 384 ? 3.705 22.135 -32.463 1.00 77.81 384 LYS A CA 1
ATOM 3046 C C . LYS A 1 384 ? 3.107 21.750 -33.818 1.00 77.81 384 LYS A C 1
ATOM 3048 O O . LYS A 1 384 ? 2.631 22.617 -34.540 1.00 77.81 384 LYS A O 1
ATOM 3053 N N . THR A 1 385 ? 3.145 20.463 -34.143 1.00 72.56 385 THR A N 1
ATOM 3054 C CA . THR A 1 385 ? 2.702 19.899 -35.425 1.00 72.56 385 THR A CA 1
ATOM 3055 C C . THR A 1 385 ? 1.274 19.352 -35.392 1.00 72.56 385 THR A C 1
ATOM 3057 O O . THR A 1 385 ? 0.771 18.928 -36.427 1.00 72.56 385 THR A O 1
ATOM 3060 N N . ASN A 1 386 ? 0.597 19.389 -34.235 1.00 77.56 386 ASN A N 1
ATOM 3061 C CA . ASN A 1 386 ? -0.769 18.885 -34.048 1.00 77.56 386 ASN A CA 1
ATOM 3062 C C . ASN A 1 386 ? -0.942 17.404 -34.463 1.00 77.56 386 ASN A C 1
ATOM 3064 O O . ASN A 1 386 ? -1.961 17.026 -35.041 1.00 77.56 386 ASN A O 1
ATOM 3068 N N . ILE A 1 387 ? 0.073 16.573 -34.204 1.00 80.69 387 ILE A N 1
ATOM 3069 C CA . ILE A 1 387 ? 0.054 15.135 -34.496 1.00 80.69 387 ILE A CA 1
ATOM 3070 C C . ILE A 1 387 ? -0.274 14.370 -33.216 1.00 80.69 387 ILE A C 1
ATOM 3072 O O . ILE A 1 387 ? 0.440 14.484 -32.217 1.00 80.69 387 ILE A O 1
ATOM 3076 N N . ASP A 1 388 ? -1.327 13.554 -33.264 1.00 83.50 388 ASP A N 1
ATOM 3077 C CA . ASP A 1 388 ? -1.693 12.690 -32.147 1.00 83.50 388 ASP A CA 1
ATOM 3078 C C . ASP A 1 388 ? -0.865 11.397 -32.153 1.00 83.50 388 ASP A C 1
ATOM 3080 O O . ASP A 1 388 ? -0.783 10.674 -33.147 1.00 83.50 388 ASP A O 1
ATOM 3084 N N . ILE A 1 389 ? -0.247 11.108 -31.012 1.00 86.44 389 ILE A N 1
ATOM 3085 C CA . ILE A 1 389 ? 0.672 9.982 -30.805 1.00 86.44 389 ILE A CA 1
ATOM 3086 C C . ILE A 1 389 ? 0.037 8.833 -30.009 1.00 86.44 389 ILE A C 1
ATOM 3088 O O . ILE A 1 389 ? 0.689 7.817 -29.755 1.00 86.44 389 ILE A O 1
ATOM 3092 N N . GLN A 1 390 ? -1.236 8.974 -29.628 1.00 90.00 390 GLN A N 1
ATOM 3093 C CA . GLN A 1 390 ? -1.969 8.032 -28.785 1.00 90.00 390 GLN A CA 1
ATOM 3094 C C . GLN A 1 390 ? -1.916 6.580 -29.300 1.00 90.00 390 GLN A C 1
ATOM 3096 O O . GLN A 1 390 ? -1.580 5.663 -28.548 1.00 90.00 390 GLN A O 1
ATOM 3101 N N . ASP A 1 391 ? -2.211 6.354 -30.584 1.00 85.69 391 ASP A N 1
ATOM 3102 C CA . ASP A 1 391 ? -2.235 5.005 -31.170 1.00 85.69 391 ASP A CA 1
ATOM 3103 C C . ASP A 1 391 ? -0.840 4.381 -31.296 1.00 85.69 391 ASP A C 1
ATOM 3105 O O . ASP A 1 391 ? -0.700 3.158 -31.232 1.00 85.69 391 ASP A O 1
ATOM 3109 N N . TRP A 1 392 ? 0.205 5.196 -31.454 1.00 87.69 392 TRP A N 1
ATOM 3110 C CA . TRP A 1 392 ? 1.580 4.701 -31.476 1.00 87.69 392 TRP A CA 1
ATOM 3111 C C . TRP A 1 392 ? 1.989 4.204 -30.085 1.00 87.69 392 TRP A C 1
ATOM 3113 O O . TRP A 1 392 ? 2.403 3.055 -29.951 1.00 87.69 392 TRP A O 1
ATOM 3123 N N . ILE A 1 393 ? 1.763 5.006 -29.037 1.00 88.12 393 ILE A N 1
ATOM 3124 C CA . ILE A 1 393 ? 2.088 4.629 -27.650 1.00 88.12 393 ILE A CA 1
ATOM 3125 C C . ILE A 1 393 ? 1.275 3.412 -27.204 1.00 88.12 393 ILE A C 1
ATOM 3127 O O . ILE A 1 393 ? 1.820 2.496 -26.593 1.00 88.12 393 ILE A O 1
ATOM 3131 N N . TYR A 1 394 ? -0.012 3.355 -27.553 1.00 89.12 394 TYR A N 1
ATOM 3132 C CA . TYR A 1 394 ? -0.855 2.201 -27.244 1.00 89.12 394 TYR A CA 1
ATOM 3133 C C . TYR A 1 394 ? -0.316 0.903 -27.868 1.00 89.12 394 TYR A C 1
ATOM 3135 O O . TYR A 1 394 ? -0.276 -0.127 -27.192 1.00 89.12 394 TYR A O 1
ATOM 3143 N N . ARG A 1 395 ? 0.156 0.945 -29.125 1.00 87.12 395 ARG A N 1
ATOM 3144 C CA . ARG A 1 395 ? 0.796 -0.212 -29.776 1.00 87.12 395 ARG A CA 1
ATOM 3145 C C . ARG A 1 395 ? 2.085 -0.627 -29.069 1.00 87.12 395 ARG A C 1
ATOM 3147 O O . ARG A 1 395 ? 2.245 -1.818 -28.816 1.00 87.12 395 ARG A O 1
ATOM 3154 N N . GLN A 1 396 ? 2.935 0.328 -28.683 1.00 87.19 396 GLN A N 1
ATOM 3155 C CA . GLN A 1 396 ? 4.167 0.028 -27.944 1.00 87.19 396 GLN A CA 1
ATOM 3156 C C . GLN A 1 396 ? 3.886 -0.609 -26.575 1.00 87.19 396 GLN A C 1
ATOM 3158 O O . GLN A 1 396 ? 4.573 -1.547 -26.185 1.00 87.19 396 GLN A O 1
ATOM 3163 N N . ILE A 1 397 ? 2.835 -0.172 -25.867 1.00 87.69 397 ILE A N 1
ATOM 3164 C CA . ILE A 1 397 ? 2.426 -0.797 -24.599 1.00 87.69 397 ILE A CA 1
ATOM 3165 C C . ILE A 1 397 ? 1.967 -2.244 -24.824 1.00 87.69 397 ILE A C 1
ATOM 3167 O O . ILE A 1 397 ? 2.360 -3.124 -24.064 1.00 87.69 397 ILE A O 1
ATOM 3171 N N . ILE A 1 398 ? 1.145 -2.510 -25.847 1.00 87.00 398 ILE A N 1
ATOM 3172 C CA . ILE A 1 398 ? 0.641 -3.868 -26.125 1.00 87.00 398 ILE A CA 1
ATOM 3173 C C . ILE A 1 398 ? 1.767 -4.816 -26.546 1.00 87.00 398 ILE A C 1
ATOM 3175 O O . ILE A 1 398 ? 1.758 -5.978 -26.146 1.00 87.00 398 ILE A O 1
ATOM 3179 N N . GLN A 1 399 ? 2.708 -4.333 -27.358 1.00 85.06 399 GLN A N 1
ATOM 3180 C CA . GLN A 1 399 ? 3.807 -5.131 -27.908 1.00 85.06 399 GLN A CA 1
ATOM 3181 C C . GLN A 1 399 ? 4.997 -5.282 -26.949 1.00 85.06 399 GLN A C 1
ATOM 3183 O O . GLN A 1 399 ? 5.938 -6.002 -27.271 1.00 85.06 399 GLN A O 1
ATOM 3188 N N . ALA A 1 400 ? 4.963 -4.637 -25.779 1.00 83.75 400 ALA A N 1
ATOM 3189 C CA . ALA A 1 400 ? 6.045 -4.700 -24.808 1.00 83.75 400 ALA A CA 1
ATOM 3190 C C . ALA A 1 400 ? 6.309 -6.135 -24.323 1.00 83.75 400 ALA A C 1
ATOM 3192 O O . ALA A 1 400 ? 5.396 -6.861 -23.916 1.00 83.75 400 ALA A O 1
ATOM 3193 N N . THR A 1 401 ? 7.584 -6.513 -24.314 1.00 81.25 401 THR A N 1
ATOM 3194 C CA . THR A 1 401 ? 8.088 -7.802 -23.830 1.00 81.25 401 THR A CA 1
ATOM 3195 C C . THR A 1 401 ? 8.889 -7.620 -22.535 1.00 81.25 401 THR A C 1
ATOM 3197 O O . THR A 1 401 ? 9.194 -6.501 -22.122 1.00 81.25 401 THR A O 1
ATOM 3200 N N . THR A 1 402 ? 9.166 -8.723 -21.835 1.00 78.88 402 THR A N 1
ATOM 3201 C CA . THR A 1 402 ? 10.044 -8.749 -20.654 1.00 78.88 402 THR A CA 1
ATOM 3202 C C . THR A 1 402 ? 11.457 -9.168 -21.075 1.00 78.88 402 THR A C 1
ATOM 3204 O O . THR A 1 402 ? 11.573 -10.176 -21.780 1.00 78.88 402 THR A O 1
ATOM 3207 N N . PRO A 1 403 ? 12.527 -8.474 -20.643 1.00 80.94 403 PRO A N 1
ATOM 3208 C CA . PRO A 1 403 ? 12.559 -7.320 -19.735 1.00 80.94 403 PRO A CA 1
ATOM 3209 C C . PRO A 1 403 ? 12.083 -6.016 -20.394 1.00 80.94 403 PRO A C 1
ATOM 3211 O O . PRO A 1 403 ? 12.281 -5.801 -21.586 1.00 80.94 403 PRO A O 1
ATOM 3214 N N . VAL A 1 404 ? 11.470 -5.132 -19.604 1.00 83.19 404 VAL A N 1
ATOM 3215 C CA . VAL A 1 404 ? 10.970 -3.847 -20.105 1.00 83.19 404 VAL A CA 1
ATOM 3216 C C . VAL A 1 404 ? 12.123 -2.893 -20.392 1.00 83.19 404 VAL A C 1
ATOM 3218 O O . VAL A 1 404 ? 13.058 -2.766 -19.608 1.00 83.19 404 VAL A O 1
ATOM 3221 N N . HIS A 1 405 ? 12.017 -2.177 -21.508 1.00 83.12 405 HIS A N 1
ATOM 3222 C CA . HIS A 1 405 ? 13.019 -1.213 -21.932 1.00 83.12 405 HIS A CA 1
ATOM 3223 C C . HIS A 1 405 ? 13.119 0.008 -20.977 1.00 83.12 405 HIS A C 1
ATOM 3225 O O . HIS A 1 405 ? 12.081 0.604 -20.666 1.00 83.12 405 HIS A O 1
ATOM 3231 N N . PRO A 1 406 ? 14.330 0.469 -20.589 1.00 84.00 406 PRO A N 1
ATOM 3232 C CA . PRO A 1 406 ? 14.524 1.541 -19.598 1.00 84.00 406 PRO A CA 1
ATOM 3233 C C . PRO A 1 406 ? 13.834 2.874 -19.939 1.00 84.00 406 PRO A C 1
ATOM 3235 O O . PRO A 1 406 ? 13.281 3.544 -19.071 1.00 84.00 406 PRO A O 1
ATOM 3238 N N . GLU A 1 407 ? 13.809 3.251 -21.223 1.00 83.75 407 GLU A N 1
ATOM 3239 C CA . GLU A 1 407 ? 13.192 4.510 -21.690 1.00 83.75 407 GLU A CA 1
ATOM 3240 C C . GLU A 1 407 ? 11.652 4.495 -21.655 1.00 83.75 407 GLU A C 1
ATOM 3242 O O . GLU A 1 407 ? 11.016 5.543 -21.773 1.00 83.75 407 GLU A O 1
ATOM 3247 N N . MET A 1 408 ? 11.022 3.327 -21.476 1.00 87.06 408 MET A N 1
ATOM 3248 C CA . MET A 1 408 ? 9.563 3.201 -21.536 1.00 87.06 408 MET A CA 1
ATOM 3249 C C . MET A 1 408 ? 8.870 3.948 -20.385 1.00 87.06 408 MET A C 1
ATOM 3251 O O . MET A 1 408 ? 7.889 4.655 -20.610 1.00 87.06 408 MET A O 1
ATOM 3255 N N . GLY A 1 409 ? 9.399 3.851 -19.160 1.00 88.12 409 GLY A N 1
ATOM 3256 C CA . GLY A 1 409 ? 8.866 4.566 -17.993 1.00 88.12 409 GLY A CA 1
ATOM 3257 C C . GLY A 1 409 ? 8.896 6.096 -18.162 1.00 88.12 409 GLY A C 1
ATOM 3258 O O . GLY A 1 409 ? 7.832 6.727 -18.149 1.00 88.12 409 GLY A O 1
ATOM 3259 N N . PRO A 1 410 ? 10.078 6.706 -18.393 1.00 89.94 410 PRO A N 1
ATOM 3260 C CA . PRO A 1 410 ? 10.213 8.143 -18.642 1.00 89.94 410 PRO A CA 1
ATOM 3261 C C . PRO A 1 410 ? 9.359 8.646 -19.811 1.00 89.94 410 PRO A C 1
ATOM 3263 O O . PRO A 1 410 ? 8.754 9.718 -19.715 1.00 89.94 410 PRO A O 1
ATOM 3266 N N . MET A 1 411 ? 9.257 7.864 -20.891 1.00 89.75 411 MET A N 1
ATOM 3267 C CA . MET A 1 411 ? 8.434 8.208 -22.049 1.00 89.75 411 MET A CA 1
ATOM 3268 C C . MET A 1 411 ? 6.946 8.280 -21.700 1.00 89.75 411 MET A C 1
ATOM 3270 O O . MET A 1 411 ? 6.288 9.259 -22.057 1.00 89.75 411 MET A O 1
ATOM 3274 N N . LEU A 1 412 ? 6.412 7.300 -20.964 1.00 91.44 412 LEU A N 1
ATOM 3275 C CA . LEU A 1 412 ? 5.013 7.318 -20.520 1.00 91.44 412 LEU A CA 1
ATOM 3276 C C . LEU A 1 412 ? 4.722 8.496 -19.584 1.00 91.44 412 LEU A C 1
ATOM 3278 O O . LEU A 1 412 ? 3.660 9.115 -19.692 1.00 91.44 412 LEU A O 1
ATOM 3282 N N . ARG A 1 413 ? 5.673 8.850 -18.711 1.00 90.50 413 ARG A N 1
ATOM 3283 C CA . ARG A 1 413 ? 5.558 10.017 -17.827 1.00 90.50 413 ARG A CA 1
ATOM 3284 C C . ARG A 1 413 ? 5.483 11.324 -18.620 1.00 90.50 413 ARG A C 1
ATOM 3286 O O . ARG A 1 413 ? 4.606 12.152 -18.365 1.00 90.50 413 ARG A O 1
ATOM 3293 N N . GLU A 1 414 ? 6.380 11.519 -19.588 1.00 88.69 414 GLU A N 1
ATOM 3294 C CA . GLU A 1 414 ? 6.399 12.736 -20.409 1.00 88.69 414 GLU A CA 1
ATOM 3295 C C . GLU A 1 414 ? 5.191 12.806 -21.352 1.00 88.69 414 GLU A C 1
ATOM 3297 O O . GLU A 1 414 ? 4.646 13.891 -21.557 1.00 88.69 414 GLU A O 1
ATOM 3302 N N . TYR A 1 415 ? 4.702 11.667 -21.854 1.00 89.69 415 TYR A N 1
ATOM 3303 C CA . TYR A 1 415 ? 3.457 11.594 -22.624 1.00 89.69 415 TYR A CA 1
ATOM 3304 C C . TYR A 1 415 ? 2.262 12.052 -21.788 1.00 89.69 415 TYR A C 1
ATOM 3306 O O . TYR A 1 415 ? 1.547 12.971 -22.191 1.00 89.69 415 TYR A O 1
ATOM 3314 N N . ALA A 1 416 ? 2.094 11.482 -20.590 1.00 87.88 416 ALA A N 1
ATOM 3315 C CA . ALA A 1 416 ? 1.044 11.889 -19.664 1.00 87.88 416 ALA A CA 1
ATOM 3316 C C . ALA A 1 416 ? 1.129 13.388 -19.334 1.00 87.88 416 ALA A C 1
ATOM 3318 O O . ALA A 1 416 ? 0.112 14.073 -19.324 1.00 87.88 416 ALA A O 1
ATOM 3319 N N . SER A 1 417 ? 2.336 13.921 -19.118 1.00 86.31 417 SER A N 1
ATOM 3320 C CA . SER A 1 417 ? 2.546 15.344 -18.830 1.00 86.31 417 SER A CA 1
ATOM 3321 C C . SER A 1 417 ? 2.254 16.245 -20.040 1.00 86.31 417 SER A C 1
ATOM 3323 O O . SER A 1 417 ? 1.658 17.312 -19.885 1.00 86.31 417 SER A O 1
ATOM 3325 N N . SER A 1 418 ? 2.603 15.811 -21.253 1.00 83.88 418 SER A N 1
ATOM 3326 C CA . SER A 1 418 ? 2.402 16.563 -22.501 1.00 83.88 418 SER A CA 1
ATOM 3327 C C . SER A 1 418 ? 0.931 16.785 -22.845 1.00 83.88 418 SER A C 1
ATOM 3329 O O . SER A 1 418 ? 0.597 17.838 -23.388 1.00 83.88 418 SER A O 1
ATOM 3331 N N . ILE A 1 419 ? 0.045 15.854 -22.468 1.00 83.50 419 ILE A N 1
ATOM 3332 C CA . ILE A 1 419 ? -1.412 16.017 -22.616 1.00 83.50 419 ILE A CA 1
ATOM 3333 C C . ILE A 1 419 ? -1.887 17.286 -21.891 1.00 83.50 419 ILE A C 1
ATOM 3335 O O . ILE A 1 419 ? -2.735 18.012 -22.409 1.00 83.50 419 ILE A O 1
ATOM 3339 N N . PHE A 1 420 ? -1.301 17.590 -20.728 1.00 77.44 420 PHE A N 1
ATOM 3340 C CA . PHE A 1 420 ? -1.711 18.707 -19.879 1.00 77.44 420 PHE A CA 1
ATOM 3341 C C . PHE A 1 420 ? -0.880 19.985 -20.063 1.00 77.44 420 PHE A C 1
ATOM 3343 O O . PHE A 1 420 ? -1.451 21.073 -20.065 1.00 77.44 420 PHE A O 1
ATOM 3350 N N . LYS A 1 421 ? 0.450 19.878 -20.225 1.00 73.56 421 LYS A N 1
ATOM 3351 C CA . LYS A 1 421 ? 1.391 21.018 -20.329 1.00 73.56 421 LYS A CA 1
ATOM 3352 C C . LYS A 1 421 ? 1.006 22.024 -21.414 1.00 73.56 421 LYS A C 1
ATOM 3354 O O . LYS A 1 421 ? 1.223 23.219 -21.244 1.00 73.56 421 LYS A O 1
ATOM 3359 N N . TRP A 1 422 ? 0.453 21.529 -22.517 1.00 62.91 422 TRP A N 1
ATOM 3360 C CA . TRP A 1 422 ? 0.207 22.314 -23.721 1.00 62.91 422 TRP A CA 1
ATOM 3361 C C . TRP A 1 422 ? -1.282 22.484 -24.058 1.00 62.91 422 TRP A C 1
ATOM 3363 O O . TRP A 1 422 ? -1.638 22.876 -25.169 1.00 62.91 422 TRP A O 1
ATOM 3373 N N . SER A 1 423 ? -2.170 22.180 -23.108 1.00 63.06 423 SER A N 1
ATOM 3374 C CA . SER A 1 423 ? -3.613 22.342 -23.294 1.00 63.06 423 SER A CA 1
ATOM 3375 C C . SER A 1 423 ? -3.976 23.829 -23.336 1.00 63.06 423 SER A C 1
ATOM 3377 O O . SER A 1 423 ? -3.806 24.552 -22.353 1.00 63.06 423 SER A O 1
ATOM 3379 N N . THR A 1 424 ? -4.490 24.301 -24.475 1.00 55.34 424 THR A N 1
ATOM 3380 C CA . THR A 1 424 ? -5.050 25.655 -24.605 1.00 55.34 424 THR A CA 1
ATOM 3381 C C . THR A 1 424 ? -6.570 25.548 -24.715 1.00 55.34 424 THR A C 1
ATOM 3383 O O . THR A 1 424 ? -7.092 24.873 -25.598 1.00 55.34 424 THR A O 1
ATOM 3386 N N . LYS A 1 425 ? -7.302 26.170 -23.777 1.00 53.72 425 LYS A N 1
ATOM 3387 C CA . LYS A 1 425 ? -8.782 26.138 -23.709 1.00 53.72 425 LYS A CA 1
ATOM 3388 C C . LYS A 1 425 ? -9.392 24.724 -23.763 1.00 53.72 425 LYS A C 1
ATOM 3390 O O . LYS A 1 425 ? -10.413 24.506 -24.406 1.00 53.72 425 LYS A O 1
ATOM 3395 N N . GLY A 1 426 ? -8.746 23.752 -23.119 1.00 55.03 426 GLY A N 1
ATOM 3396 C CA . GLY A 1 426 ? -9.289 22.401 -22.976 1.00 55.03 426 GLY A CA 1
ATOM 3397 C C . GLY A 1 426 ? -9.125 21.480 -24.187 1.00 55.03 426 GLY A C 1
ATOM 3398 O O . GLY A 1 426 ? -9.569 20.342 -24.090 1.00 55.03 426 GLY A O 1
ATOM 3399 N N . ASN A 1 427 ? -8.467 21.907 -25.271 1.00 59.22 427 ASN A N 1
ATOM 3400 C CA . ASN A 1 427 ? -8.100 21.028 -26.383 1.00 59.22 427 ASN A CA 1
ATOM 3401 C C . ASN A 1 427 ? -6.579 20.874 -26.447 1.00 59.22 427 ASN A C 1
ATOM 3403 O O . ASN A 1 427 ? -5.852 21.813 -26.774 1.00 59.22 427 ASN A O 1
ATOM 3407 N N . SER A 1 428 ? -6.109 19.668 -26.133 1.00 67.00 428 SER A N 1
ATOM 3408 C CA . SER A 1 428 ? -4.738 19.248 -26.410 1.00 67.00 428 SER A CA 1
ATOM 3409 C C . SER A 1 428 ? -4.712 18.504 -27.747 1.00 67.00 428 SER A C 1
ATOM 3411 O O . SER A 1 428 ? -5.623 17.716 -28.002 1.00 67.00 428 SER A O 1
ATOM 3413 N N . PRO A 1 429 ? -3.699 18.723 -28.601 1.00 71.31 429 PRO A N 1
ATOM 3414 C CA . PRO A 1 429 ? -3.535 17.945 -29.828 1.00 71.31 429 PRO A CA 1
ATOM 3415 C C . PRO A 1 429 ? -3.185 16.476 -29.555 1.00 71.31 429 PRO A C 1
ATOM 3417 O O . PRO A 1 429 ? -3.370 15.626 -30.418 1.00 71.31 429 PRO A O 1
ATOM 3420 N N . ILE A 1 430 ? -2.683 16.180 -28.352 1.00 82.00 430 ILE A N 1
ATOM 3421 C CA . ILE A 1 430 ? -2.352 14.830 -27.905 1.00 82.00 430 ILE A CA 1
ATOM 3422 C C . ILE A 1 430 ? -3.500 14.326 -27.036 1.00 82.00 430 ILE A C 1
ATOM 3424 O O . ILE A 1 430 ? -3.810 14.932 -26.005 1.00 82.00 430 ILE A O 1
ATOM 3428 N N . THR A 1 431 ? -4.111 13.209 -27.429 1.00 84.62 431 THR A N 1
ATOM 3429 C CA . THR A 1 431 ? -5.267 12.660 -26.713 1.00 84.62 431 THR A CA 1
ATOM 3430 C C . THR A 1 431 ? -4.853 11.602 -25.682 1.00 84.62 431 THR A C 1
ATOM 3432 O O . THR A 1 431 ? -3.831 10.928 -25.851 1.00 84.62 431 THR A O 1
ATOM 3435 N N . PRO A 1 432 ? -5.602 11.455 -24.570 1.00 87.31 432 PRO A N 1
ATOM 3436 C CA . PRO A 1 432 ? -5.414 10.351 -23.633 1.00 87.31 432 PRO A CA 1
ATOM 3437 C C . PRO A 1 432 ? -5.948 9.029 -24.199 1.00 87.31 432 PRO A C 1
ATOM 3439 O O . PRO A 1 432 ? -6.846 9.003 -25.040 1.00 87.31 432 PRO A O 1
ATOM 3442 N N . ILE A 1 433 ? -5.441 7.906 -23.688 1.00 88.12 433 ILE A N 1
ATOM 3443 C CA . ILE A 1 433 ? -5.942 6.580 -24.069 1.00 88.12 433 ILE A CA 1
ATOM 3444 C C . ILE A 1 433 ? -7.391 6.424 -23.558 1.00 88.12 433 ILE A C 1
ATOM 3446 O O . ILE A 1 433 ? -7.647 6.595 -22.370 1.00 88.12 433 ILE A O 1
ATOM 3450 N N . PRO A 1 434 ? -8.372 6.076 -24.408 1.00 87.31 434 PRO A N 1
ATOM 3451 C CA . PRO A 1 434 ? -9.766 6.010 -24.000 1.00 87.31 434 PRO A CA 1
ATOM 3452 C C . PRO A 1 434 ? -9.990 4.893 -22.983 1.00 87.31 434 PRO A C 1
ATOM 3454 O O . PRO A 1 434 ? -9.467 3.784 -23.115 1.00 87.31 434 PRO A O 1
ATOM 3457 N N . GLU A 1 435 ? -10.860 5.169 -22.011 1.00 86.69 435 GLU A N 1
ATOM 3458 C CA . GLU A 1 435 ? -11.188 4.256 -20.913 1.00 86.69 435 GLU A CA 1
ATOM 3459 C C . GLU A 1 435 ? -11.661 2.873 -21.401 1.00 86.69 435 GLU A C 1
ATOM 3461 O O . GLU A 1 435 ? -11.350 1.860 -20.780 1.00 86.69 435 GLU A O 1
ATOM 3466 N N . SER A 1 436 ? -12.349 2.803 -22.547 1.00 86.50 436 SER A N 1
ATOM 3467 C CA . SER A 1 436 ? -12.799 1.542 -23.155 1.00 86.50 436 SER A CA 1
ATOM 3468 C C . SER A 1 436 ? -11.647 0.628 -23.591 1.00 86.50 436 SER A C 1
ATOM 3470 O O . SER A 1 436 ? -11.727 -0.578 -23.371 1.00 86.50 436 SER A O 1
ATOM 3472 N N . LYS A 1 437 ? -10.559 1.180 -24.157 1.00 86.44 437 LYS A N 1
ATOM 3473 C CA . LYS A 1 437 ? -9.360 0.404 -24.537 1.00 86.44 437 LYS A CA 1
ATOM 3474 C C . LYS A 1 437 ? -8.629 -0.124 -23.298 1.00 86.44 437 LYS A C 1
ATOM 3476 O O . LYS A 1 437 ? -8.079 -1.221 -23.341 1.00 86.44 437 LYS A O 1
ATOM 3481 N N . ILE A 1 438 ? -8.636 0.643 -22.205 1.00 87.56 438 ILE A N 1
ATOM 3482 C CA . ILE A 1 438 ? -8.015 0.254 -20.933 1.00 87.56 438 ILE A CA 1
ATOM 3483 C C . ILE A 1 438 ? -8.824 -0.875 -20.279 1.00 87.56 438 ILE A C 1
ATOM 3485 O O . ILE A 1 438 ? -8.248 -1.897 -19.920 1.00 87.56 438 ILE A O 1
ATOM 3489 N N . LYS A 1 439 ? -10.157 -0.742 -20.193 1.00 84.44 439 LYS A N 1
ATOM 3490 C CA . LYS A 1 439 ? -11.041 -1.800 -19.664 1.00 84.44 439 LYS A CA 1
ATOM 3491 C C . LYS A 1 439 ? -10.910 -3.101 -20.441 1.00 84.44 439 LYS A C 1
ATOM 3493 O O . LYS A 1 439 ? -10.699 -4.142 -19.832 1.00 84.44 439 LYS A O 1
ATOM 3498 N N . ALA A 1 440 ? -10.938 -3.032 -21.773 1.00 84.62 440 ALA A N 1
ATOM 3499 C CA . ALA A 1 440 ? -10.811 -4.215 -22.618 1.00 84.62 440 ALA A CA 1
ATOM 3500 C C . ALA A 1 440 ? -9.516 -5.002 -22.345 1.00 84.62 440 ALA A C 1
ATOM 3502 O O . ALA A 1 440 ? -9.559 -6.231 -22.324 1.00 84.62 440 ALA A O 1
ATOM 3503 N N . LEU A 1 441 ? -8.394 -4.310 -22.087 1.00 84.31 441 LEU A N 1
ATOM 3504 C CA . LEU A 1 441 ? -7.112 -4.937 -21.743 1.00 84.31 441 LEU A CA 1
ATOM 3505 C C . LEU A 1 441 ? -7.185 -5.708 -20.416 1.00 84.31 441 LEU A C 1
ATOM 3507 O O . LEU A 1 441 ? -6.652 -6.803 -20.322 1.00 84.31 441 LEU A O 1
ATOM 3511 N N . PHE A 1 442 ? -7.842 -5.158 -19.393 1.00 81.50 442 PHE A N 1
ATOM 3512 C CA . PHE A 1 442 ? -7.916 -5.800 -18.075 1.00 81.50 442 PHE A CA 1
ATOM 3513 C C . PHE A 1 442 ? -9.039 -6.848 -17.962 1.00 81.50 442 PHE A C 1
ATOM 3515 O O . PHE A 1 442 ? -8.924 -7.769 -17.157 1.00 81.50 442 PHE A O 1
ATOM 3522 N N . GLU A 1 443 ? -10.094 -6.757 -18.778 1.00 71.25 443 GLU A N 1
ATOM 3523 C CA . GLU A 1 443 ? -11.214 -7.712 -18.798 1.00 71.25 443 GLU A CA 1
ATOM 3524 C C . GLU A 1 443 ? -10.873 -9.035 -19.508 1.00 71.25 443 GLU A C 1
ATOM 3526 O O . GLU A 1 443 ? -11.362 -10.092 -19.108 1.00 71.25 443 GLU A O 1
ATOM 3531 N N . THR A 1 444 ? -10.037 -9.008 -20.554 1.00 56.66 444 THR A N 1
ATOM 3532 C CA . THR A 1 444 ? -9.758 -10.196 -21.389 1.00 56.66 444 THR A CA 1
ATOM 3533 C C . THR A 1 444 ? -8.701 -11.148 -20.816 1.00 56.66 444 THR A C 1
ATOM 3535 O O . THR A 1 444 ? -8.657 -12.310 -21.219 1.00 56.66 444 THR A O 1
ATOM 3538 N N . 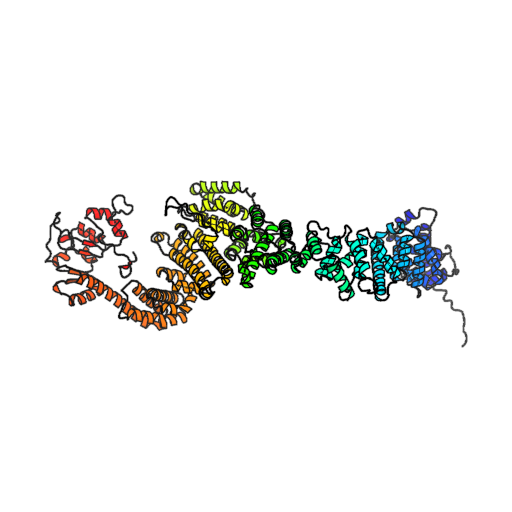THR A 1 445 ? -7.886 -10.709 -19.853 1.00 53.72 445 THR A N 1
ATOM 3539 C CA . THR A 1 445 ? -6.673 -11.427 -19.403 1.00 53.72 445 THR A CA 1
ATOM 3540 C C . THR A 1 445 ? -6.506 -11.440 -17.883 1.00 53.72 445 THR A C 1
ATOM 3542 O O . THR A 1 445 ? -5.406 -11.324 -17.350 1.00 53.72 445 THR A O 1
ATOM 3545 N N . LEU A 1 446 ? -7.590 -11.678 -17.138 1.00 54.47 446 LEU A N 1
ATOM 3546 C CA . LEU A 1 446 ? -7.500 -11.914 -15.689 1.00 54.47 446 LEU A CA 1
ATOM 3547 C C . LEU A 1 446 ? -6.697 -13.181 -15.325 1.00 54.47 446 LEU A C 1
ATOM 3549 O O . LEU A 1 446 ? -6.422 -13.392 -14.149 1.00 54.47 446 LEU A O 1
ATOM 3553 N N . VAL A 1 447 ? -6.304 -14.042 -16.266 1.00 56.66 447 VAL A N 1
ATOM 3554 C CA . VAL A 1 447 ? -5.533 -15.265 -15.967 1.00 56.66 447 VAL A CA 1
ATOM 3555 C C . VAL A 1 447 ? -4.020 -15.021 -16.067 1.00 56.66 447 VAL A C 1
ATOM 3557 O O . VAL A 1 447 ? -3.323 -15.308 -15.094 1.00 56.66 447 VAL A O 1
ATOM 3560 N N . ASP A 1 448 ? -3.542 -14.372 -17.136 1.00 69.31 448 ASP A N 1
ATOM 3561 C CA . ASP A 1 448 ? -2.111 -14.166 -17.413 1.00 69.31 448 ASP A CA 1
ATOM 3562 C C . ASP A 1 448 ? -1.752 -12.674 -17.493 1.00 69.31 448 ASP A C 1
ATOM 3564 O O . ASP A 1 448 ? -2.084 -11.975 -18.452 1.00 69.31 448 ASP A O 1
ATOM 3568 N N . ILE A 1 449 ? -1.048 -12.179 -16.472 1.00 80.31 449 ILE A N 1
ATOM 3569 C CA . ILE A 1 449 ? -0.526 -10.808 -16.449 1.00 80.31 449 ILE A CA 1
ATOM 3570 C C . ILE A 1 449 ? 0.746 -10.754 -17.293 1.00 80.31 449 ILE A C 1
ATOM 3572 O O . ILE A 1 449 ? 1.609 -11.621 -17.194 1.00 80.31 449 ILE A O 1
ATOM 3576 N N . SER A 1 450 ? 0.863 -9.714 -18.111 1.00 86.50 450 SER A N 1
ATOM 3577 C CA . SER A 1 450 ? 1.995 -9.474 -19.012 1.00 86.50 450 SER A CA 1
ATOM 3578 C C . SER A 1 450 ? 2.583 -8.070 -18.815 1.00 86.50 450 SER A C 1
ATOM 3580 O O . SER A 1 450 ? 2.014 -7.241 -18.100 1.00 86.50 450 SER A O 1
ATOM 3582 N N . ALA A 1 451 ? 3.706 -7.771 -19.479 1.00 86.38 451 ALA A N 1
ATOM 3583 C CA . ALA A 1 451 ? 4.353 -6.456 -19.421 1.00 86.38 451 ALA A CA 1
ATOM 3584 C C . ALA A 1 451 ? 3.425 -5.297 -19.835 1.00 86.38 451 ALA A C 1
ATOM 3586 O O . ALA A 1 451 ? 3.498 -4.214 -19.249 1.00 86.38 451 ALA A O 1
ATOM 3587 N N . SER A 1 452 ? 2.495 -5.532 -20.769 1.00 88.19 452 SER A N 1
ATOM 3588 C CA . SER A 1 452 ? 1.529 -4.520 -21.213 1.00 88.19 452 SER A CA 1
ATOM 3589 C C . SER A 1 452 ? 0.588 -4.066 -20.093 1.00 88.19 452 SER A C 1
ATOM 3591 O O . SER A 1 452 ? 0.263 -2.884 -20.004 1.00 88.19 452 SER A O 1
ATOM 3593 N N . HIS A 1 453 ? 0.212 -4.966 -19.179 1.00 89.25 453 HIS A N 1
ATOM 3594 C CA . HIS A 1 453 ? -0.620 -4.644 -18.017 1.00 89.25 453 HIS A CA 1
ATOM 3595 C C . HIS A 1 453 ? 0.120 -3.754 -17.011 1.00 89.25 453 HIS A C 1
ATOM 3597 O O . HIS A 1 453 ? -0.465 -2.813 -16.474 1.00 89.25 453 HIS A O 1
ATOM 3603 N N . VAL A 1 454 ? 1.411 -4.028 -16.780 1.00 90.12 454 VAL A N 1
ATOM 3604 C CA . VAL A 1 454 ? 2.271 -3.241 -15.879 1.00 90.12 454 VAL A CA 1
ATOM 3605 C C . VAL A 1 454 ? 2.439 -1.820 -16.419 1.00 90.12 454 VAL A C 1
ATOM 3607 O O . VAL A 1 454 ? 2.205 -0.849 -15.701 1.00 90.12 454 VAL A O 1
ATOM 3610 N N . LEU A 1 455 ? 2.776 -1.693 -17.705 1.00 90.81 455 LEU A N 1
ATOM 3611 C CA . LEU A 1 455 ? 2.957 -0.402 -18.370 1.00 90.81 455 LEU A CA 1
ATOM 3612 C C . LEU A 1 455 ? 1.651 0.394 -18.480 1.00 90.81 455 LEU A C 1
ATOM 3614 O O . LEU A 1 455 ? 1.656 1.611 -18.288 1.00 90.81 455 LEU A O 1
ATOM 3618 N N . MET A 1 456 ? 0.523 -0.276 -18.735 1.00 92.44 456 MET A N 1
ATOM 3619 C CA . MET A 1 456 ? -0.785 0.379 -18.769 1.00 92.44 456 MET A CA 1
ATOM 3620 C C . MET A 1 456 ? -1.185 0.910 -17.388 1.00 92.44 456 MET A C 1
ATOM 3622 O O . MET A 1 456 ? -1.652 2.045 -17.286 1.00 92.44 456 MET A O 1
ATOM 3626 N N . LEU A 1 457 ? -0.968 0.134 -16.317 1.00 91.94 457 LEU A N 1
ATOM 3627 C CA . LEU A 1 457 ? -1.190 0.611 -14.950 1.00 91.94 457 LEU A CA 1
ATOM 3628 C C . LEU A 1 457 ? -0.304 1.828 -14.653 1.00 91.94 457 LEU A C 1
ATOM 3630 O O . LEU A 1 457 ? -0.814 2.841 -14.178 1.00 91.94 457 LEU A O 1
ATOM 3634 N N . LEU A 1 458 ? 0.990 1.755 -14.976 1.00 92.19 458 LEU A N 1
ATOM 3635 C CA . LEU A 1 458 ? 1.927 2.861 -14.782 1.00 92.19 458 LEU A CA 1
ATOM 3636 C C . LEU A 1 458 ? 1.442 4.142 -15.485 1.00 92.19 458 LEU A C 1
ATOM 3638 O O . LEU A 1 458 ? 1.383 5.204 -14.866 1.00 92.19 458 LEU A O 1
ATOM 3642 N N . TYR A 1 459 ? 1.015 4.036 -16.748 1.00 93.31 459 TYR A N 1
ATOM 3643 C CA . TYR A 1 459 ? 0.442 5.157 -17.495 1.00 93.31 459 TYR A CA 1
ATOM 3644 C C . TYR A 1 459 ? -0.808 5.740 -16.819 1.00 93.31 459 TYR A C 1
ATOM 3646 O O . TYR A 1 459 ? -0.908 6.958 -16.659 1.00 93.31 459 TYR A O 1
ATOM 3654 N N . VAL A 1 460 ? -1.755 4.895 -16.397 1.00 91.50 460 VAL A N 1
ATOM 3655 C CA . VAL A 1 460 ? -2.988 5.343 -15.727 1.00 91.50 460 VAL A CA 1
ATOM 3656 C C . VAL A 1 460 ? -2.672 6.096 -14.432 1.00 91.50 460 VAL A C 1
ATOM 3658 O O . VAL A 1 460 ? -3.312 7.112 -14.138 1.00 91.50 460 VAL A O 1
ATOM 3661 N N . LEU A 1 461 ? -1.680 5.630 -13.666 1.00 90.69 461 LEU A N 1
ATOM 3662 C CA . LEU A 1 461 ? -1.229 6.300 -12.446 1.00 90.69 461 LEU A CA 1
ATOM 3663 C C . LEU A 1 461 ? -0.592 7.659 -12.759 1.00 90.69 461 LEU A C 1
ATOM 3665 O O . LEU A 1 461 ? -1.008 8.652 -12.159 1.00 90.69 461 LEU A O 1
ATOM 3669 N N . TYR A 1 462 ? 0.313 7.735 -13.741 1.00 91.12 462 TYR A N 1
ATOM 3670 C CA . TYR A 1 462 ? 0.900 9.006 -14.174 1.00 91.12 462 TYR A CA 1
ATOM 3671 C C . TYR A 1 462 ? -0.141 10.002 -14.655 1.00 91.12 462 TYR A C 1
ATOM 3673 O O . TYR A 1 462 ? -0.130 11.155 -14.233 1.00 91.12 462 TYR A O 1
ATOM 3681 N N . TYR A 1 463 ? -1.051 9.578 -15.529 1.00 89.31 463 TYR A N 1
ATOM 3682 C CA . TYR A 1 463 ? -2.084 10.456 -16.064 1.00 89.31 463 TYR A CA 1
ATOM 3683 C C . TYR A 1 463 ? -2.939 11.042 -14.938 1.00 89.31 463 TYR A C 1
ATOM 3685 O O . TYR A 1 463 ? -3.161 12.252 -14.883 1.00 89.31 463 TYR A O 1
ATOM 3693 N N . ASN A 1 464 ? -3.364 10.202 -13.991 1.00 86.56 464 ASN A N 1
ATOM 3694 C CA . ASN A 1 464 ? -4.155 10.648 -12.851 1.00 86.56 464 ASN A CA 1
ATOM 3695 C C . ASN A 1 464 ? -3.377 11.554 -11.892 1.00 86.56 464 ASN A C 1
ATOM 3697 O O . ASN A 1 464 ? -3.989 12.409 -11.254 1.00 86.56 464 ASN A O 1
ATOM 3701 N N . GLU A 1 465 ? -2.065 11.376 -11.753 1.00 84.69 465 GLU A N 1
ATOM 3702 C CA . GLU A 1 465 ? -1.215 12.275 -10.972 1.00 84.69 465 GLU A CA 1
ATOM 3703 C C . GLU A 1 465 ? -1.042 13.634 -11.668 1.00 84.69 465 GLU A C 1
ATOM 3705 O O . GLU A 1 465 ? -1.232 14.678 -11.041 1.00 84.69 465 GLU A O 1
ATOM 3710 N N . GLN A 1 466 ? -0.776 13.641 -12.978 1.00 83.19 466 GLN A N 1
ATOM 3711 C CA . GLN A 1 466 ? -0.651 14.867 -13.774 1.00 83.19 466 GLN A CA 1
ATOM 3712 C C . GLN A 1 466 ? -1.965 15.660 -13.797 1.00 83.19 466 GLN A C 1
ATOM 3714 O O . GLN A 1 466 ? -1.952 16.874 -13.583 1.00 83.19 466 GLN A O 1
ATOM 3719 N N . ALA A 1 467 ? -3.106 14.976 -13.944 1.00 78.31 467 ALA A N 1
ATOM 3720 C CA . ALA A 1 467 ? -4.429 15.587 -13.839 1.00 78.31 467 ALA A CA 1
ATOM 3721 C C . ALA A 1 467 ? -4.617 16.322 -12.498 1.00 78.31 467 ALA A C 1
ATOM 3723 O O . ALA A 1 467 ? -5.161 17.425 -12.468 1.00 78.31 467 ALA A O 1
ATOM 3724 N N . ARG A 1 468 ? -4.117 15.757 -11.387 1.00 73.50 468 ARG A N 1
ATOM 3725 C CA . ARG A 1 468 ? -4.170 16.392 -10.056 1.00 73.50 468 ARG A CA 1
ATOM 3726 C C . ARG A 1 468 ? -3.209 17.569 -9.921 1.00 73.50 468 ARG A C 1
ATOM 3728 O O . ARG A 1 468 ? -3.574 18.586 -9.336 1.00 73.50 468 ARG A O 1
ATOM 3735 N N . MET A 1 469 ? -1.985 17.453 -10.437 1.00 73.44 469 MET A N 1
ATOM 3736 C CA . MET A 1 469 ? -0.989 18.531 -10.359 1.00 73.44 469 MET A CA 1
ATOM 3737 C C . MET A 1 469 ? -1.465 19.808 -11.063 1.00 73.44 469 MET A C 1
ATOM 3739 O O . MET A 1 469 ? -1.220 20.909 -10.564 1.00 73.44 469 MET A O 1
ATOM 3743 N N . GLN A 1 470 ? -2.208 19.673 -12.165 1.00 67.44 470 GLN A N 1
ATOM 3744 C CA . GLN A 1 470 ? -2.791 20.808 -12.888 1.00 67.44 470 GLN A CA 1
ATOM 3745 C C . GLN A 1 470 ? -3.842 21.570 -12.078 1.00 67.44 470 GLN A C 1
ATOM 3747 O O . GLN A 1 470 ? -3.829 22.801 -12.075 1.00 67.44 470 GLN A O 1
ATOM 3752 N N . VAL A 1 471 ? -4.696 20.857 -11.335 1.00 61.72 471 VAL A N 1
ATOM 3753 C CA . VAL A 1 471 ? -5.684 21.475 -10.432 1.00 61.72 471 VAL A CA 1
ATOM 3754 C C . VAL A 1 471 ? -4.996 22.359 -9.383 1.00 61.72 471 VAL A C 1
ATOM 3756 O O . VAL A 1 471 ? -5.511 23.418 -9.032 1.00 61.72 471 VAL A O 1
ATOM 3759 N N . LYS A 1 472 ? -3.796 21.973 -8.921 1.00 60.47 472 LYS A N 1
ATOM 3760 C CA . LYS A 1 472 ? -3.016 22.746 -7.939 1.00 60.47 472 LYS A CA 1
ATOM 3761 C C . LYS A 1 472 ? -2.396 24.029 -8.515 1.00 60.47 472 LYS A C 1
ATOM 3763 O O . LYS A 1 472 ? -2.214 24.977 -7.758 1.00 60.47 472 LYS A O 1
ATOM 3768 N N . HIS A 1 473 ? -2.061 24.066 -9.808 1.00 57.19 473 HIS A N 1
ATOM 3769 C CA . HIS A 1 473 ? -1.264 25.155 -10.399 1.00 57.19 473 HIS A CA 1
ATOM 3770 C C . HIS A 1 473 ? -2.079 26.159 -11.231 1.00 57.19 473 HIS A C 1
ATOM 3772 O O . HIS A 1 473 ? -1.683 27.317 -11.300 1.00 57.19 473 HIS A O 1
ATOM 3778 N N . ASN A 1 474 ? -3.217 25.768 -11.825 1.00 57.16 474 ASN A N 1
ATOM 3779 C CA . ASN A 1 474 ? -3.980 26.609 -12.763 1.00 57.16 474 ASN A CA 1
ATOM 3780 C C . ASN A 1 474 ? -5.492 26.629 -12.459 1.00 57.16 474 ASN A C 1
ATOM 3782 O O . ASN A 1 474 ? -6.306 26.155 -13.249 1.00 57.16 474 ASN A O 1
ATOM 3786 N N . VAL A 1 475 ? -5.881 27.215 -11.322 1.00 56.16 475 VAL A N 1
ATOM 3787 C CA . VAL A 1 475 ? -7.276 27.245 -10.824 1.00 56.16 475 VAL A CA 1
ATOM 3788 C C . VAL A 1 475 ? -8.257 27.995 -11.750 1.00 56.16 475 VAL A C 1
ATOM 3790 O O . VAL A 1 475 ? -9.431 27.635 -11.828 1.00 56.16 475 VAL A O 1
ATOM 3793 N N . GLU A 1 476 ? -7.805 29.021 -12.478 1.00 51.25 476 GLU A N 1
ATOM 3794 C CA . GLU A 1 476 ? -8.684 29.871 -13.305 1.00 51.25 476 GLU A CA 1
ATOM 3795 C C . GLU A 1 476 ? -9.001 29.275 -14.689 1.00 51.25 476 GLU A C 1
ATOM 3797 O O . GLU A 1 476 ? -10.142 29.367 -15.140 1.00 51.25 476 GLU A O 1
ATOM 3802 N N . ASN A 1 477 ? -8.040 28.590 -15.325 1.00 49.03 477 ASN A N 1
ATOM 3803 C CA . ASN A 1 477 ? -8.206 27.973 -16.653 1.00 49.03 477 ASN A CA 1
ATOM 3804 C C . ASN A 1 477 ? -8.832 26.567 -16.607 1.00 49.03 477 ASN A C 1
ATOM 3806 O O . ASN A 1 477 ? -9.298 26.067 -17.630 1.00 49.03 477 ASN A O 1
ATOM 3810 N N . TRP A 1 478 ? -8.868 25.922 -15.436 1.00 50.16 478 TRP A N 1
ATOM 3811 C CA . TRP A 1 478 ? -9.444 24.580 -15.277 1.00 50.16 478 TRP A CA 1
ATOM 3812 C C . TRP A 1 478 ? -10.978 24.558 -15.398 1.00 50.16 478 TRP A C 1
ATOM 3814 O O . TRP A 1 478 ? -11.567 23.501 -15.598 1.00 50.16 478 TRP A O 1
ATOM 3824 N N . ARG A 1 479 ? -11.633 25.729 -15.333 1.00 48.12 479 ARG A N 1
ATOM 3825 C CA . ARG A 1 479 ? -13.096 25.888 -15.445 1.00 48.12 479 ARG A CA 1
ATOM 3826 C C . ARG A 1 479 ? -13.681 25.399 -16.780 1.00 48.12 479 ARG A C 1
ATOM 3828 O O . ARG A 1 479 ? -14.878 25.142 -16.837 1.00 48.12 479 ARG A O 1
ATOM 3835 N N . GLU A 1 480 ? -12.858 25.271 -17.823 1.00 47.09 480 GLU A N 1
ATOM 3836 C CA . GLU A 1 480 ? -13.275 24.931 -19.197 1.00 47.09 480 GLU A CA 1
ATOM 3837 C C . GLU A 1 480 ? -12.531 23.705 -19.774 1.00 47.09 480 GLU A C 1
ATOM 3839 O O . GLU A 1 480 ? -12.660 23.397 -20.958 1.00 47.09 480 GLU A O 1
ATOM 3844 N N . ALA A 1 481 ? -11.728 22.996 -18.969 1.00 50.62 481 ALA A N 1
ATOM 3845 C CA . ALA A 1 481 ? -10.910 21.886 -19.457 1.00 50.62 481 ALA A CA 1
ATOM 3846 C C . ALA A 1 481 ? -11.742 20.606 -19.681 1.00 50.62 481 ALA A C 1
ATOM 3848 O O . ALA A 1 481 ? -12.424 20.128 -18.777 1.00 50.62 481 ALA A O 1
ATOM 3849 N N . SER A 1 482 ? -11.648 20.019 -20.880 1.00 50.22 482 SER A N 1
ATOM 3850 C CA . SER A 1 482 ? -12.350 18.778 -21.254 1.00 50.22 482 SER A CA 1
ATOM 3851 C C . SER A 1 482 ? -11.722 17.501 -20.665 1.00 50.22 482 SER A C 1
ATOM 3853 O O . SER A 1 482 ? -12.375 16.462 -20.584 1.00 50.22 482 SER A O 1
ATOM 3855 N N . THR A 1 483 ? -10.455 17.565 -20.242 1.00 61.75 483 THR A N 1
ATOM 3856 C CA . THR A 1 483 ? -9.662 16.410 -19.799 1.00 61.75 483 THR A CA 1
ATOM 3857 C C . THR A 1 483 ? -9.702 16.244 -18.282 1.00 61.75 483 THR A C 1
ATOM 3859 O O . THR A 1 483 ? -8.980 16.926 -17.551 1.00 61.75 483 THR A O 1
ATOM 3862 N N . THR A 1 484 ? -10.524 15.308 -17.813 1.00 71.88 484 THR A N 1
ATOM 3863 C CA . THR A 1 484 ? -10.613 14.896 -16.406 1.00 71.88 484 THR A CA 1
ATOM 3864 C C . THR A 1 484 ? -9.730 13.677 -16.116 1.00 71.88 484 THR A C 1
ATOM 3866 O O . THR A 1 484 ? -9.245 12.995 -17.024 1.00 71.88 484 THR A O 1
ATOM 3869 N N . ALA A 1 485 ? -9.486 13.414 -14.828 1.00 78.38 485 ALA A N 1
ATOM 3870 C CA . ALA A 1 485 ? -8.864 12.168 -14.382 1.00 78.38 485 ALA A CA 1
ATOM 3871 C C . ALA A 1 485 ? -9.754 10.959 -14.731 1.00 78.38 485 ALA A C 1
ATOM 3873 O O . ALA A 1 485 ? -10.977 11.094 -14.811 1.00 78.38 485 ALA A O 1
ATOM 3874 N N . TYR A 1 486 ? -9.154 9.775 -14.892 1.00 84.50 486 TYR A N 1
ATOM 3875 C CA . TYR A 1 486 ? -9.916 8.557 -15.176 1.00 84.50 486 TYR A CA 1
ATOM 3876 C C . TYR A 1 486 ? -10.920 8.235 -14.067 1.00 84.50 486 TYR A C 1
ATOM 3878 O O . TYR A 1 486 ? -10.688 8.522 -12.885 1.00 84.50 486 TYR A O 1
ATOM 3886 N N . SER A 1 487 ? -12.029 7.604 -14.464 1.00 81.38 487 SER A N 1
ATOM 3887 C CA . SER A 1 487 ? -13.119 7.264 -13.556 1.00 81.38 487 SER A CA 1
ATOM 3888 C C . SER A 1 487 ? -12.660 6.319 -12.441 1.00 81.38 487 SER A C 1
ATOM 3890 O O . SER A 1 487 ? -11.775 5.479 -12.620 1.00 81.38 487 SER A O 1
ATOM 3892 N N . VAL A 1 488 ? -13.291 6.423 -11.269 1.00 74.69 488 VAL A N 1
ATOM 3893 C CA . VAL A 1 488 ? -12.974 5.522 -10.152 1.00 74.69 488 VAL A CA 1
ATOM 3894 C C . VAL A 1 488 ? -13.391 4.080 -10.463 1.00 74.69 488 VAL A C 1
ATOM 3896 O O . VAL A 1 488 ? -12.683 3.150 -10.096 1.00 74.69 488 VAL A O 1
ATOM 3899 N N . ASN A 1 489 ? -14.460 3.898 -11.242 1.00 76.19 489 ASN A N 1
ATOM 3900 C CA . ASN A 1 489 ? -14.918 2.582 -11.692 1.00 76.19 489 ASN A CA 1
ATOM 3901 C C . ASN A 1 489 ? -13.867 1.860 -12.549 1.00 76.19 489 ASN A C 1
ATOM 3903 O O . ASN A 1 489 ? -13.752 0.641 -12.477 1.00 76.19 489 ASN A O 1
ATOM 3907 N N . LEU A 1 490 ? -13.096 2.595 -13.364 1.00 81.69 490 LEU A N 1
ATOM 3908 C CA . LEU A 1 490 ? -11.960 2.018 -14.083 1.00 81.69 490 LEU A CA 1
ATOM 3909 C C . LEU A 1 490 ? -10.891 1.541 -13.103 1.00 81.69 490 LEU A C 1
ATOM 3911 O O . LEU A 1 490 ? -10.442 0.406 -13.194 1.00 81.69 490 LEU A O 1
ATOM 3915 N N . LEU A 1 491 ? -10.486 2.400 -12.171 1.00 79.75 491 LEU A N 1
ATOM 3916 C CA . LEU A 1 491 ? -9.413 2.097 -11.224 1.00 79.75 491 LEU A CA 1
ATOM 3917 C C . LEU A 1 491 ? -9.730 0.882 -10.347 1.00 79.75 491 LEU A C 1
ATOM 3919 O O . LEU A 1 491 ? -8.848 0.070 -10.094 1.00 79.75 491 LEU A O 1
ATOM 3923 N N . GLU A 1 492 ? -10.992 0.732 -9.944 1.00 73.50 492 GLU A N 1
ATOM 3924 C CA . GLU A 1 492 ? -11.468 -0.414 -9.163 1.00 73.50 492 GLU A CA 1
ATOM 3925 C C . GLU A 1 492 ? -11.459 -1.730 -9.965 1.00 73.50 492 GLU A C 1
ATOM 3927 O O . GLU A 1 492 ? -11.344 -2.796 -9.367 1.00 73.50 492 GLU A O 1
ATOM 3932 N N . SER A 1 493 ? -11.520 -1.678 -11.303 1.00 77.38 493 SER A N 1
ATOM 3933 C CA . SER A 1 493 ? -11.446 -2.874 -12.161 1.00 77.38 493 SER A CA 1
ATOM 3934 C C . SER A 1 493 ? -10.025 -3.416 -12.362 1.00 77.38 493 SER A C 1
ATOM 3936 O O . SER A 1 493 ? -9.856 -4.555 -12.794 1.00 77.38 493 SER A O 1
ATOM 3938 N N . ILE A 1 494 ? -8.991 -2.621 -12.063 1.00 83.56 494 ILE A N 1
ATOM 3939 C CA . ILE A 1 494 ? -7.600 -2.992 -12.341 1.00 83.56 494 ILE A CA 1
ATOM 3940 C C . ILE A 1 494 ? -7.046 -3.856 -11.190 1.00 83.56 494 ILE A C 1
ATOM 3942 O O . ILE A 1 494 ? -7.047 -3.412 -10.040 1.00 83.56 494 ILE A O 1
ATOM 3946 N N . PRO A 1 495 ? -6.492 -5.058 -11.455 1.00 81.75 495 PRO A N 1
ATOM 3947 C CA . PRO A 1 495 ? -5.949 -5.940 -10.419 1.00 81.75 495 PRO A CA 1
ATOM 3948 C C . PRO A 1 495 ? -4.537 -5.515 -9.964 1.00 81.75 495 PRO A C 1
ATOM 3950 O O . PRO A 1 495 ? -3.549 -6.216 -10.187 1.00 81.75 495 PRO A O 1
ATOM 3953 N N . ILE A 1 496 ? -4.434 -4.359 -9.301 1.00 86.19 496 ILE A N 1
ATOM 3954 C CA . ILE A 1 496 ? -3.165 -3.698 -8.938 1.00 86.19 496 ILE A CA 1
ATOM 3955 C C . ILE A 1 496 ? -2.207 -4.627 -8.173 1.00 86.19 496 ILE A C 1
ATOM 3957 O O . ILE A 1 496 ? -1.034 -4.727 -8.531 1.00 86.19 496 ILE A O 1
ATOM 3961 N N . ARG A 1 497 ? -2.687 -5.355 -7.151 1.00 83.44 497 ARG A N 1
ATOM 3962 C CA . ARG A 1 497 ? -1.821 -6.223 -6.326 1.00 83.44 497 ARG A CA 1
ATOM 3963 C C . ARG A 1 497 ? -1.190 -7.355 -7.128 1.00 83.44 497 ARG A C 1
ATOM 3965 O O . ARG A 1 497 ? -0.019 -7.678 -6.929 1.00 83.44 497 ARG A O 1
ATOM 3972 N N . ARG A 1 498 ? -1.944 -7.932 -8.065 1.00 79.56 498 ARG A N 1
ATOM 3973 C CA . ARG A 1 498 ? -1.441 -8.992 -8.942 1.00 79.56 498 ARG A CA 1
ATOM 3974 C C . ARG A 1 498 ? -0.372 -8.472 -9.888 1.00 79.56 498 ARG A C 1
ATOM 3976 O O . ARG A 1 498 ? 0.609 -9.167 -10.120 1.00 79.56 498 ARG A O 1
ATOM 3983 N N . ILE A 1 499 ? -0.559 -7.258 -10.403 1.00 85.69 499 ILE A N 1
ATOM 3984 C CA . ILE A 1 499 ? 0.418 -6.590 -11.265 1.00 85.69 499 ILE A CA 1
ATOM 3985 C C . ILE A 1 499 ? 1.714 -6.340 -10.483 1.00 85.69 499 ILE A C 1
ATOM 3987 O O . ILE A 1 499 ? 2.784 -6.652 -10.996 1.00 85.69 499 ILE A O 1
ATOM 3991 N N . LEU A 1 500 ? 1.621 -5.886 -9.225 1.00 85.44 500 LEU A N 1
ATOM 3992 C CA . LEU A 1 500 ? 2.787 -5.731 -8.344 1.00 85.44 500 LEU A CA 1
ATOM 3993 C C . LEU A 1 500 ? 3.499 -7.065 -8.081 1.00 85.44 500 LEU A C 1
ATOM 3995 O O . LEU A 1 500 ? 4.700 -7.177 -8.316 1.00 85.44 500 LEU A O 1
ATOM 3999 N N . THR A 1 501 ? 2.749 -8.101 -7.698 1.00 80.25 501 THR A N 1
ATOM 4000 C CA . THR A 1 501 ? 3.300 -9.445 -7.444 1.00 80.25 501 THR A CA 1
ATOM 4001 C C . THR A 1 501 ? 3.981 -10.012 -8.694 1.00 80.25 501 THR A C 1
ATOM 4003 O O . THR A 1 501 ? 5.056 -10.606 -8.620 1.00 80.25 501 THR A O 1
ATOM 4006 N N . PHE A 1 502 ? 3.386 -9.808 -9.872 1.00 81.44 502 PHE A N 1
ATOM 4007 C CA . PHE A 1 502 ? 3.989 -10.194 -11.146 1.00 81.44 502 PHE A CA 1
ATOM 4008 C C . PHE A 1 502 ? 5.282 -9.416 -11.413 1.00 81.44 502 PHE A C 1
ATOM 4010 O O . PHE A 1 502 ? 6.290 -10.026 -11.754 1.00 81.44 502 PHE A O 1
ATOM 4017 N N . SER A 1 503 ? 5.292 -8.097 -11.199 1.00 84.00 503 SER A N 1
ATOM 4018 C CA . SER A 1 503 ? 6.497 -7.284 -11.396 1.00 84.00 503 SER A CA 1
ATOM 4019 C C . SER A 1 503 ? 7.644 -7.634 -10.436 1.00 84.00 503 SER A C 1
ATOM 4021 O O . SER A 1 503 ? 8.803 -7.531 -10.826 1.00 84.00 503 SER A O 1
ATOM 4023 N N . GLU A 1 504 ? 7.332 -8.109 -9.226 1.00 81.50 504 GLU A N 1
ATOM 4024 C CA . GLU A 1 504 ? 8.310 -8.582 -8.231 1.00 81.50 504 GLU A CA 1
ATOM 4025 C C . GLU A 1 504 ? 8.881 -9.964 -8.581 1.00 81.50 504 GLU A C 1
ATOM 4027 O O . GLU A 1 504 ? 10.070 -10.226 -8.394 1.00 81.50 504 GLU A O 1
ATOM 4032 N N . THR A 1 505 ? 8.040 -10.866 -9.096 1.00 78.12 505 THR A N 1
ATOM 4033 C CA . THR A 1 505 ? 8.409 -12.272 -9.338 1.00 78.12 505 THR A CA 1
ATOM 4034 C C . THR A 1 505 ? 8.984 -12.528 -10.733 1.00 78.12 505 THR A C 1
ATOM 4036 O O . THR A 1 505 ? 9.802 -13.440 -10.898 1.00 78.12 505 THR A O 1
ATOM 4039 N N . ALA A 1 506 ? 8.611 -11.723 -11.733 1.00 74.81 506 ALA A N 1
ATOM 4040 C CA . ALA A 1 506 ? 9.071 -11.864 -13.113 1.00 74.81 506 ALA A CA 1
ATOM 4041 C C . ALA A 1 506 ? 10.599 -11.724 -13.221 1.00 74.81 506 ALA A C 1
ATOM 4043 O O . ALA A 1 506 ? 11.189 -10.748 -12.755 1.00 74.81 506 ALA A O 1
ATOM 4044 N N . ASP A 1 507 ? 11.253 -12.727 -13.817 1.00 69.50 507 ASP A N 1
ATOM 4045 C CA . ASP A 1 507 ? 12.715 -12.841 -13.944 1.00 69.50 507 ASP A CA 1
ATOM 4046 C C . ASP A 1 507 ? 13.490 -12.545 -12.644 1.00 69.50 507 ASP A C 1
ATOM 4048 O O . ASP A 1 507 ? 14.574 -11.955 -12.667 1.00 69.50 507 ASP A O 1
ATOM 4052 N N . LYS A 1 508 ? 12.937 -12.953 -11.487 1.00 72.00 508 LYS A N 1
ATOM 4053 C CA . LYS A 1 508 ? 13.492 -12.670 -10.145 1.00 72.00 508 LYS A CA 1
ATOM 4054 C C . LYS A 1 508 ? 13.649 -11.164 -9.870 1.00 72.00 508 LYS A C 1
ATOM 4056 O O . LYS A 1 508 ? 14.655 -10.741 -9.300 1.00 72.00 508 LYS A O 1
ATOM 4061 N N . GLY A 1 509 ? 12.699 -10.360 -10.343 1.00 72.94 509 GLY A N 1
ATOM 4062 C CA . GLY A 1 509 ? 12.669 -8.906 -10.179 1.00 72.94 509 GLY A CA 1
ATOM 4063 C C . GLY A 1 509 ? 13.525 -8.130 -11.186 1.00 72.94 509 GLY A C 1
ATOM 4064 O O . GLY A 1 509 ? 13.562 -6.903 -11.134 1.00 72.94 509 GLY A O 1
ATOM 4065 N N . LYS A 1 510 ? 14.209 -8.802 -12.125 1.00 79.88 510 LYS A N 1
ATOM 4066 C CA . LYS A 1 510 ? 15.045 -8.125 -13.134 1.00 79.88 510 LYS A CA 1
ATOM 4067 C C . LYS A 1 510 ? 14.246 -7.573 -14.313 1.00 79.88 510 LYS A C 1
ATOM 4069 O O . LYS A 1 510 ? 14.680 -6.602 -14.919 1.00 79.88 510 LYS A O 1
ATOM 4074 N N . ALA A 1 511 ? 13.084 -8.153 -14.620 1.00 82.38 511 ALA A N 1
ATOM 4075 C CA . ALA A 1 511 ? 12.283 -7.771 -15.786 1.00 82.38 511 ALA A CA 1
ATOM 4076 C C . ALA A 1 511 ? 11.759 -6.324 -15.736 1.00 82.38 511 ALA A C 1
ATOM 4078 O O . ALA A 1 511 ? 11.530 -5.726 -16.785 1.00 82.38 511 ALA A O 1
ATOM 4079 N N . PHE A 1 512 ? 11.564 -5.773 -14.534 1.00 86.06 512 PHE A N 1
ATOM 4080 C CA . PHE A 1 512 ? 10.948 -4.460 -14.306 1.00 86.06 512 PHE A CA 1
ATOM 4081 C C . PHE A 1 512 ? 11.806 -3.537 -13.430 1.00 86.06 512 PHE A C 1
ATOM 4083 O O . PHE A 1 512 ? 11.286 -2.564 -12.889 1.00 86.06 512 PHE A O 1
ATOM 4090 N N . TYR A 1 513 ? 13.100 -3.831 -13.278 1.00 86.06 513 TYR A N 1
ATOM 4091 C CA . TYR A 1 513 ? 13.991 -3.166 -12.319 1.00 86.06 513 TYR A CA 1
ATOM 4092 C C . TYR A 1 513 ? 13.945 -1.629 -12.391 1.00 86.06 513 TYR A C 1
ATOM 4094 O O . TYR A 1 513 ? 13.833 -0.974 -11.357 1.00 86.06 513 TYR A O 1
ATOM 4102 N N . ASP A 1 514 ? 13.946 -1.059 -13.599 1.00 84.94 514 ASP A N 1
ATOM 4103 C CA . ASP A 1 514 ? 13.997 0.396 -13.799 1.00 84.94 514 ASP A CA 1
ATOM 4104 C C . ASP A 1 514 ? 12.672 1.113 -13.493 1.00 84.94 514 ASP A C 1
ATOM 4106 O O . ASP A 1 514 ? 12.657 2.306 -13.200 1.00 84.94 514 ASP A O 1
ATOM 4110 N N . ILE A 1 515 ? 11.547 0.397 -13.559 1.00 88.31 515 ILE A N 1
ATOM 4111 C CA . ILE A 1 515 ? 10.196 0.975 -13.464 1.00 88.31 515 ILE A CA 1
ATOM 4112 C C . ILE A 1 515 ? 9.535 0.639 -12.124 1.00 88.31 515 ILE A C 1
ATOM 4114 O O . ILE A 1 515 ? 8.724 1.411 -11.612 1.00 88.31 515 ILE A O 1
ATOM 4118 N N . TYR A 1 516 ? 9.875 -0.507 -11.534 1.00 90.62 516 TYR A N 1
ATOM 4119 C CA . TYR A 1 516 ? 9.223 -1.029 -10.339 1.00 90.62 516 TYR A CA 1
ATOM 4120 C C . TYR A 1 516 ? 9.273 -0.083 -9.122 1.00 90.62 516 TYR A C 1
ATOM 4122 O O . TYR A 1 516 ? 8.219 0.110 -8.516 1.00 90.62 516 TYR A O 1
ATOM 4130 N N . PRO A 1 517 ? 10.404 0.568 -8.765 1.00 90.75 517 PRO A N 1
ATOM 4131 C CA . PRO A 1 517 ? 10.444 1.480 -7.616 1.00 90.75 517 PRO A CA 1
ATOM 4132 C C . PRO A 1 517 ? 9.452 2.637 -7.747 1.00 90.75 517 PRO A C 1
ATOM 4134 O O . PRO A 1 517 ? 8.809 3.046 -6.781 1.00 90.75 517 PRO A O 1
ATOM 4137 N N . GLU A 1 518 ? 9.304 3.147 -8.966 1.00 89.94 518 GLU A N 1
ATOM 4138 C CA . GLU A 1 518 ? 8.378 4.225 -9.258 1.00 89.94 518 GLU A CA 1
ATOM 4139 C C . GLU A 1 518 ? 6.929 3.743 -9.277 1.00 89.94 518 GLU A C 1
ATOM 4141 O O . GLU A 1 518 ? 6.064 4.387 -8.686 1.00 89.94 518 GLU A O 1
ATOM 4146 N N . LEU A 1 519 ? 6.664 2.582 -9.882 1.00 91.81 519 LEU A N 1
ATOM 4147 C CA . LEU A 1 519 ? 5.348 1.952 -9.840 1.00 91.81 519 LEU A CA 1
ATOM 4148 C C . LEU A 1 519 ? 4.895 1.717 -8.393 1.00 91.81 519 LEU A C 1
ATOM 4150 O O . LEU A 1 519 ? 3.778 2.084 -8.034 1.00 91.81 519 LEU A O 1
ATOM 4154 N N . LEU A 1 520 ? 5.765 1.149 -7.557 1.00 90.88 520 LEU A N 1
ATOM 4155 C CA . LEU A 1 520 ? 5.490 0.893 -6.148 1.00 90.88 520 LEU A CA 1
ATOM 4156 C C . LEU A 1 520 ? 5.217 2.197 -5.392 1.00 90.88 520 LEU A C 1
ATOM 4158 O O . LEU A 1 520 ? 4.229 2.276 -4.666 1.00 90.88 520 LEU A O 1
ATOM 4162 N N . GLY A 1 521 ? 6.033 3.235 -5.606 1.00 90.25 521 GLY A N 1
ATOM 4163 C CA . GLY A 1 521 ? 5.821 4.556 -5.011 1.00 90.25 521 GLY A CA 1
ATOM 4164 C C . GLY A 1 521 ? 4.480 5.180 -5.409 1.00 90.25 521 GLY A C 1
ATOM 4165 O O . GLY A 1 521 ? 3.753 5.690 -4.554 1.00 90.25 521 GLY A O 1
ATOM 4166 N N . LEU A 1 522 ? 4.101 5.080 -6.687 1.00 89.31 522 LEU A N 1
ATOM 4167 C CA . LEU A 1 522 ? 2.812 5.566 -7.184 1.00 89.31 522 LEU A CA 1
ATOM 4168 C C . LEU A 1 522 ? 1.637 4.770 -6.618 1.00 89.31 522 LEU A C 1
ATOM 4170 O O . LEU A 1 522 ? 0.601 5.358 -6.304 1.00 89.31 522 LEU A O 1
ATOM 4174 N N . VAL A 1 523 ? 1.761 3.449 -6.482 1.00 90.25 523 VAL A N 1
ATOM 4175 C CA . VAL A 1 523 ? 0.703 2.630 -5.880 1.00 90.25 523 VAL A CA 1
ATOM 4176 C C . VAL A 1 523 ? 0.595 2.914 -4.383 1.00 90.25 523 VAL A C 1
ATOM 4178 O O . VAL A 1 523 ? -0.515 3.132 -3.916 1.00 90.25 523 VAL A O 1
ATOM 4181 N N . ALA A 1 524 ? 1.702 3.022 -3.647 1.00 88.75 524 ALA A N 1
ATOM 4182 C CA . ALA A 1 524 ? 1.704 3.367 -2.222 1.00 88.75 524 ALA A CA 1
ATOM 4183 C C . ALA A 1 524 ? 1.083 4.744 -1.947 1.00 88.75 524 ALA A C 1
ATOM 4185 O O . ALA A 1 524 ? 0.334 4.906 -0.987 1.00 88.75 524 ALA A O 1
ATOM 4186 N N . ALA A 1 525 ? 1.325 5.723 -2.822 1.00 85.50 525 ALA A N 1
ATOM 4187 C CA . ALA A 1 525 ? 0.719 7.047 -2.710 1.00 85.50 525 ALA A CA 1
ATOM 4188 C C . ALA A 1 525 ? -0.787 7.065 -3.042 1.00 85.50 525 ALA A C 1
ATOM 4190 O O . ALA A 1 525 ? -1.515 7.930 -2.554 1.00 85.50 525 ALA A O 1
ATOM 4191 N N . ASN A 1 526 ? -1.262 6.154 -3.902 1.00 82.94 526 ASN A N 1
ATOM 4192 C CA . ASN A 1 526 ? -2.644 6.155 -4.393 1.00 82.94 526 ASN A CA 1
ATOM 4193 C C . ASN A 1 526 ? -3.569 5.138 -3.707 1.00 82.94 526 ASN A C 1
ATOM 4195 O O . ASN A 1 526 ? -4.768 5.406 -3.646 1.00 82.94 526 ASN A O 1
ATOM 4199 N N . TYR A 1 527 ? -3.029 4.014 -3.234 1.00 86.19 527 TYR A N 1
ATOM 4200 C CA . TYR A 1 527 ? -3.742 2.871 -2.651 1.00 86.19 527 TYR A CA 1
ATOM 4201 C C . TYR A 1 527 ? -2.961 2.292 -1.455 1.00 86.19 527 TYR A C 1
ATOM 4203 O O . TYR A 1 527 ? -2.526 1.136 -1.492 1.00 86.19 527 TYR A O 1
ATOM 4211 N N . PRO A 1 528 ? -2.709 3.079 -0.398 1.00 87.62 528 PRO A N 1
ATOM 4212 C CA . PRO A 1 528 ? -2.001 2.597 0.794 1.00 87.62 528 PRO A CA 1
ATOM 4213 C C . PRO A 1 528 ? -2.697 1.418 1.482 1.00 87.62 528 PRO A C 1
ATOM 4215 O O . PRO A 1 528 ? -2.026 0.596 2.097 1.00 87.62 528 PRO A O 1
ATOM 4218 N N . GLU A 1 529 ? -4.025 1.303 1.365 1.00 87.19 529 GLU A N 1
ATOM 4219 C CA . GLU A 1 529 ? -4.826 0.228 1.955 1.00 87.19 529 GLU A CA 1
ATOM 4220 C C . GLU A 1 529 ? -4.397 -1.167 1.473 1.00 87.19 529 GLU A C 1
ATOM 4222 O O . GLU A 1 529 ? -4.664 -2.169 2.130 1.00 87.19 529 GLU A O 1
ATOM 4227 N N . MET A 1 530 ? -3.677 -1.232 0.353 1.00 83.69 530 MET A N 1
ATOM 4228 C CA . MET A 1 530 ? -3.141 -2.460 -0.231 1.00 83.69 530 MET A CA 1
ATOM 4229 C C . MET A 1 530 ? -1.903 -2.995 0.497 1.00 83.69 530 MET A C 1
ATOM 4231 O O . MET A 1 530 ? -1.567 -4.167 0.329 1.00 83.69 530 MET A O 1
ATOM 4235 N N . PHE A 1 531 ? -1.220 -2.158 1.283 1.00 82.00 531 PHE A N 1
ATOM 4236 C CA . PHE A 1 531 ? 0.057 -2.471 1.932 1.00 82.00 531 PHE A CA 1
ATOM 4237 C C . PHE A 1 531 ? -0.108 -2.748 3.428 1.00 82.00 531 PHE A C 1
ATOM 4239 O O . PHE A 1 531 ? 0.606 -2.200 4.266 1.00 82.00 531 PHE A O 1
ATOM 4246 N N . ASP A 1 532 ? -1.052 -3.620 3.775 1.00 78.69 532 ASP A N 1
ATOM 4247 C CA . ASP A 1 532 ? -1.173 -4.118 5.143 1.00 78.69 532 ASP A CA 1
ATOM 4248 C C . ASP A 1 532 ? 0.049 -4.978 5.506 1.00 78.69 532 ASP A C 1
ATOM 4250 O O . ASP A 1 532 ? 0.283 -6.035 4.911 1.00 78.69 532 ASP A O 1
ATOM 4254 N N . VAL A 1 533 ? 0.808 -4.530 6.511 1.00 78.31 533 VAL A N 1
ATOM 4255 C CA . VAL A 1 533 ? 2.050 -5.164 6.982 1.00 78.31 533 VAL A CA 1
ATOM 4256 C C . VAL A 1 533 ? 1.823 -6.634 7.317 1.00 78.31 533 VAL A C 1
ATOM 4258 O O . VAL A 1 533 ? 2.631 -7.482 6.949 1.00 78.31 533 VAL A O 1
ATOM 4261 N N . VAL A 1 534 ? 0.690 -6.962 7.944 1.00 76.38 534 VAL A N 1
ATOM 4262 C CA . VAL A 1 534 ? 0.362 -8.348 8.300 1.00 76.38 534 VAL A CA 1
ATOM 4263 C C . VAL A 1 534 ? 0.186 -9.207 7.045 1.00 76.38 534 VAL A C 1
ATOM 4265 O O . VAL A 1 534 ? 0.604 -10.360 7.024 1.00 76.38 534 VAL A O 1
ATOM 4268 N N . SER A 1 535 ? -0.380 -8.648 5.970 1.00 75.12 535 SER A N 1
ATOM 4269 C CA . SER A 1 535 ? -0.513 -9.339 4.680 1.00 75.12 535 SER A CA 1
ATOM 4270 C C . SER A 1 535 ? 0.835 -9.655 4.068 1.00 75.12 535 SER A C 1
ATOM 4272 O O . SER A 1 535 ? 1.058 -10.782 3.640 1.00 75.12 535 SER A O 1
ATOM 4274 N N . LEU A 1 536 ? 1.714 -8.656 4.045 1.00 76.50 536 LEU A N 1
ATOM 4275 C CA . LEU A 1 536 ? 3.033 -8.762 3.436 1.00 76.50 536 LEU A CA 1
ATOM 4276 C C . LEU A 1 536 ? 3.900 -9.785 4.181 1.00 76.50 536 LEU A C 1
ATOM 4278 O O . LEU A 1 536 ? 4.548 -10.608 3.543 1.00 76.50 536 LEU A O 1
ATOM 4282 N N . LEU A 1 537 ? 3.832 -9.809 5.517 1.00 77.94 537 LEU A N 1
ATOM 4283 C CA . LEU A 1 537 ? 4.528 -10.807 6.337 1.00 77.94 537 LEU A CA 1
ATOM 4284 C C . LEU A 1 537 ? 4.006 -12.232 6.093 1.00 77.94 537 LEU A C 1
ATOM 4286 O O . LEU A 1 537 ? 4.797 -13.157 5.944 1.00 77.94 537 LEU A O 1
ATOM 4290 N N . ILE A 1 538 ? 2.683 -12.419 5.986 1.00 74.00 538 ILE A N 1
ATOM 4291 C CA . ILE A 1 538 ? 2.093 -13.733 5.663 1.00 74.00 538 ILE A CA 1
ATOM 4292 C C . ILE A 1 538 ? 2.552 -14.220 4.280 1.00 74.00 538 ILE A C 1
ATOM 4294 O O . ILE A 1 538 ? 2.732 -15.419 4.062 1.00 74.00 538 ILE A O 1
ATOM 4298 N N . GLU A 1 539 ? 2.714 -13.312 3.319 1.00 71.56 539 GLU A N 1
ATOM 4299 C CA . GLU A 1 539 ? 3.229 -13.649 1.992 1.00 71.56 539 GLU A CA 1
ATOM 4300 C C . GLU A 1 539 ? 4.714 -14.033 2.022 1.00 71.56 539 GLU A C 1
ATOM 4302 O O . GLU A 1 539 ? 5.102 -14.995 1.355 1.00 71.56 539 GLU A O 1
ATOM 4307 N N . GLU A 1 540 ? 5.526 -13.338 2.821 1.00 71.50 540 GLU A N 1
ATOM 4308 C CA . GLU A 1 540 ? 6.939 -13.665 3.031 1.00 71.50 540 GLU A CA 1
ATOM 4309 C C . GLU A 1 540 ? 7.104 -15.049 3.674 1.00 71.50 540 GLU A C 1
ATOM 4311 O O . GLU A 1 540 ? 7.856 -15.876 3.162 1.00 71.50 540 GLU A O 1
ATOM 4316 N N . GLU A 1 541 ? 6.326 -15.355 4.718 1.00 69.00 541 GLU A N 1
ATOM 4317 C CA . GLU A 1 541 ? 6.318 -16.672 5.374 1.00 69.00 541 GLU A CA 1
ATOM 4318 C C . GLU A 1 541 ? 5.894 -17.810 4.431 1.00 69.00 541 GLU A C 1
ATOM 4320 O O . GLU A 1 541 ? 6.337 -18.951 4.577 1.00 69.00 541 GLU A O 1
ATOM 4325 N N . ARG A 1 542 ? 5.020 -17.519 3.461 1.00 64.69 542 ARG A N 1
ATOM 4326 C CA . ARG A 1 542 ? 4.537 -18.504 2.483 1.00 64.69 542 ARG A CA 1
ATOM 4327 C C . ARG A 1 542 ? 5.492 -18.740 1.330 1.00 64.69 542 ARG A C 1
ATOM 4329 O O . ARG A 1 542 ? 5.364 -19.779 0.686 1.00 64.69 542 ARG A O 1
ATOM 4336 N N . ASN A 1 543 ? 6.404 -17.814 1.045 1.00 61.81 543 ASN A N 1
ATOM 4337 C CA . ASN A 1 543 ? 7.396 -17.984 -0.006 1.00 61.81 543 ASN A CA 1
ATOM 4338 C C . ASN A 1 543 ? 8.527 -18.891 0.504 1.00 61.81 543 ASN A C 1
ATOM 4340 O O . ASN A 1 543 ? 9.367 -18.452 1.286 1.00 61.81 543 ASN A O 1
ATOM 4344 N N . PRO A 1 544 ? 8.636 -20.146 0.029 1.00 51.28 544 PRO A N 1
ATOM 4345 C CA . PRO A 1 544 ? 9.599 -21.117 0.545 1.00 51.28 544 PRO A CA 1
ATOM 4346 C C . PRO A 1 544 ? 11.026 -20.875 0.015 1.00 51.28 544 PRO A C 1
ATOM 4348 O O . PRO A 1 544 ? 11.800 -21.816 -0.129 1.00 51.28 544 PRO A O 1
ATOM 4351 N N . GLN A 1 545 ? 11.390 -19.633 -0.331 1.00 49.03 545 GLN A N 1
ATOM 4352 C CA . GLN A 1 545 ? 12.761 -19.294 -0.737 1.00 49.03 545 GLN A CA 1
ATOM 4353 C C . GLN A 1 545 ? 13.745 -19.270 0.448 1.00 49.03 545 GLN A C 1
ATOM 4355 O O . GLN A 1 545 ? 14.934 -19.044 0.242 1.00 49.03 545 GLN A O 1
ATOM 4360 N N . SER A 1 546 ? 13.284 -19.575 1.664 1.00 41.84 546 SER A N 1
ATOM 4361 C CA . SER A 1 546 ? 14.107 -19.904 2.827 1.00 41.84 546 SER A CA 1
ATOM 4362 C C . SER A 1 546 ? 14.360 -21.422 2.926 1.00 41.84 546 SER A C 1
ATOM 4364 O O . SER A 1 546 ? 13.653 -22.144 3.617 1.00 41.84 546 SER A O 1
ATOM 4366 N N . ASP A 1 547 ? 15.371 -21.910 2.199 1.00 39.97 547 ASP A N 1
ATOM 4367 C CA . ASP A 1 547 ? 16.265 -23.042 2.542 1.00 39.97 547 ASP A CA 1
ATOM 4368 C C . ASP A 1 547 ? 15.716 -24.332 3.215 1.00 39.97 547 ASP A C 1
ATOM 4370 O O . ASP A 1 547 ? 16.465 -25.038 3.894 1.00 39.97 547 ASP A O 1
ATOM 4374 N N . VAL A 1 548 ? 14.459 -24.738 3.002 1.00 43.97 548 VAL A N 1
ATOM 4375 C CA . VAL A 1 548 ? 13.968 -26.047 3.477 1.00 43.97 548 VAL A CA 1
ATOM 4376 C C . VAL A 1 548 ? 13.286 -26.827 2.356 1.00 43.97 548 VAL A C 1
ATOM 4378 O O . VAL A 1 548 ? 12.228 -26.449 1.853 1.00 43.97 548 VAL A O 1
ATOM 4381 N N . ASP A 1 549 ? 13.903 -27.956 1.999 1.00 36.59 549 ASP A N 1
ATOM 4382 C CA . ASP A 1 549 ? 13.399 -28.997 1.102 1.00 36.59 549 ASP A CA 1
ATOM 4383 C C . ASP A 1 549 ? 12.019 -29.522 1.551 1.00 36.59 549 ASP A C 1
ATOM 4385 O O . ASP A 1 549 ? 11.900 -30.532 2.248 1.00 36.59 549 ASP A O 1
ATOM 4389 N N . LEU A 1 550 ? 10.942 -28.858 1.129 1.00 36.41 550 LEU A N 1
ATOM 4390 C CA . LEU A 1 550 ? 9.595 -29.428 1.134 1.00 36.41 550 LEU A CA 1
ATOM 4391 C C . LEU A 1 550 ? 9.340 -30.126 -0.213 1.00 36.41 550 LEU A C 1
ATOM 4393 O O . LEU A 1 550 ? 9.545 -29.517 -1.270 1.00 36.41 550 LEU A O 1
ATOM 4397 N N . PRO A 1 551 ? 8.884 -31.395 -0.225 1.00 35.97 551 PRO A N 1
ATOM 4398 C CA . PRO A 1 551 ? 8.629 -32.118 -1.463 1.00 35.97 551 PRO A CA 1
ATOM 4399 C C . PRO A 1 551 ? 7.567 -31.394 -2.293 1.00 35.97 551 PRO A C 1
ATOM 4401 O O . PRO A 1 551 ? 6.411 -31.278 -1.886 1.00 35.97 551 PRO A O 1
ATOM 4404 N N . ARG A 1 552 ? 7.955 -30.947 -3.491 1.00 40.16 552 ARG A N 1
ATOM 4405 C CA . ARG A 1 552 ? 7.054 -30.436 -4.530 1.00 40.16 552 ARG A CA 1
ATOM 4406 C C . ARG A 1 552 ? 6.105 -31.546 -4.985 1.00 40.16 552 ARG A C 1
ATOM 4408 O O . ARG A 1 552 ? 6.325 -32.183 -6.008 1.00 40.16 552 ARG A O 1
ATOM 4415 N N . THR A 1 553 ? 5.028 -31.757 -4.242 1.00 38.47 553 THR A N 1
ATOM 4416 C CA . THR A 1 553 ? 3.813 -32.394 -4.761 1.00 38.47 553 THR A CA 1
ATOM 4417 C C . THR A 1 553 ? 2.866 -31.277 -5.172 1.00 38.47 553 THR A C 1
ATOM 4419 O O . THR A 1 553 ? 1.836 -31.040 -4.557 1.00 38.47 553 THR A O 1
ATOM 4422 N N . ILE A 1 554 ? 3.249 -30.538 -6.219 1.00 43.31 554 ILE A N 1
ATOM 4423 C CA . ILE A 1 554 ? 2.268 -29.771 -6.988 1.00 43.31 554 ILE A CA 1
ATOM 4424 C C . ILE A 1 554 ? 1.510 -30.823 -7.800 1.00 43.31 554 ILE A C 1
ATOM 4426 O O . ILE A 1 554 ? 1.873 -31.146 -8.932 1.00 43.31 554 ILE A O 1
ATOM 4430 N N . GLU A 1 555 ? 0.521 -31.456 -7.166 1.00 44.16 555 GLU A N 1
ATOM 4431 C CA . GLU A 1 555 ? -0.501 -32.197 -7.894 1.00 44.16 555 GLU A CA 1
ATOM 4432 C C . GLU A 1 555 ? -1.155 -31.239 -8.896 1.00 44.16 555 GLU A C 1
ATOM 4434 O O . GLU A 1 555 ? -1.327 -30.048 -8.629 1.00 44.16 555 GLU A O 1
ATOM 4439 N N . LYS A 1 556 ? -1.431 -31.761 -10.094 1.00 47.75 556 LYS A N 1
ATOM 4440 C CA . LYS A 1 556 ? -1.994 -31.046 -11.245 1.00 47.75 556 LYS A CA 1
ATOM 4441 C C . LYS A 1 556 ? -3.049 -30.026 -10.805 1.00 47.75 556 LYS A C 1
ATOM 4443 O O . LYS A 1 556 ? -4.053 -30.409 -10.216 1.00 47.75 556 LYS A O 1
ATOM 4448 N N . ILE A 1 557 ? -2.828 -28.756 -11.150 1.00 52.47 557 ILE A N 1
ATOM 4449 C CA . ILE A 1 557 ? -3.791 -27.667 -10.951 1.00 52.47 557 ILE A CA 1
ATOM 4450 C C . ILE A 1 557 ? -5.136 -28.105 -11.564 1.00 52.47 557 ILE A C 1
ATOM 4452 O O . ILE A 1 557 ? -5.175 -28.379 -12.770 1.00 52.47 557 ILE A O 1
ATOM 4456 N N . PRO A 1 558 ? -6.224 -28.220 -10.780 1.00 55.50 558 PRO A N 1
ATOM 4457 C CA . PRO A 1 558 ? -7.528 -28.547 -11.335 1.00 55.50 558 PRO A CA 1
ATOM 4458 C C . PRO A 1 558 ? -8.041 -27.371 -12.186 1.00 55.50 558 PRO A C 1
ATOM 4460 O O . PRO A 1 558 ? -7.852 -26.215 -11.800 1.00 55.50 558 PRO A O 1
ATOM 4463 N N . PRO A 1 559 ? -8.707 -27.619 -13.330 1.00 58.88 559 PRO A N 1
ATOM 4464 C CA . PRO A 1 559 ? -9.358 -26.557 -14.094 1.00 58.88 559 PRO A CA 1
ATOM 4465 C C . PRO A 1 559 ? -10.423 -25.828 -13.252 1.00 58.88 559 PRO A C 1
ATOM 4467 O O . PRO A 1 559 ? -11.021 -26.422 -12.355 1.00 58.88 559 PRO A O 1
ATOM 4470 N N . SER A 1 560 ? -10.673 -24.545 -13.550 1.00 57.44 560 SER A N 1
ATOM 4471 C CA . SER A 1 560 ? -11.542 -23.643 -12.761 1.00 57.44 560 SER A CA 1
ATOM 4472 C C . SER A 1 560 ? -12.928 -24.236 -12.437 1.00 57.44 560 SER A C 1
ATOM 4474 O O . SER A 1 560 ? -13.387 -24.107 -11.300 1.00 57.44 560 SER A O 1
ATOM 4476 N N . ASP A 1 561 ? -13.524 -24.982 -13.375 1.00 60.22 561 ASP A N 1
ATOM 4477 C CA . ASP A 1 561 ? -14.823 -25.656 -13.214 1.00 60.22 561 ASP A CA 1
ATOM 4478 C C . ASP A 1 561 ? -14.797 -26.806 -12.188 1.00 60.22 561 ASP A C 1
ATOM 4480 O O . ASP A 1 561 ? -15.781 -27.072 -11.491 1.00 60.22 561 ASP A O 1
ATOM 4484 N N . VAL A 1 562 ? -13.656 -27.490 -12.058 1.00 62.28 562 VAL A N 1
ATOM 4485 C CA . VAL A 1 562 ? -13.470 -28.596 -11.105 1.00 62.28 562 VAL A CA 1
ATOM 4486 C C . VAL A 1 562 ? -13.378 -28.052 -9.684 1.00 62.28 562 VAL A C 1
ATOM 4488 O O . VAL A 1 562 ? -13.985 -28.602 -8.776 1.00 62.28 562 VAL A O 1
ATOM 4491 N N . ILE A 1 563 ? -12.727 -26.904 -9.496 1.00 65.12 563 ILE A N 1
ATOM 4492 C CA . ILE A 1 563 ? -12.591 -26.264 -8.182 1.00 65.12 563 ILE A CA 1
ATOM 4493 C C . ILE A 1 563 ? -13.956 -25.837 -7.623 1.00 65.12 563 ILE A C 1
ATOM 4495 O O . ILE A 1 563 ? -14.250 -26.082 -6.453 1.00 65.12 563 ILE A O 1
ATOM 4499 N N . ALA A 1 564 ? -14.804 -25.208 -8.444 1.00 64.12 564 ALA A N 1
ATOM 4500 C CA . ALA A 1 564 ? -16.126 -24.761 -8.007 1.00 64.12 564 ALA A CA 1
ATOM 4501 C C . ALA A 1 564 ? -17.041 -25.947 -7.652 1.00 64.12 564 ALA A C 1
ATOM 4503 O O .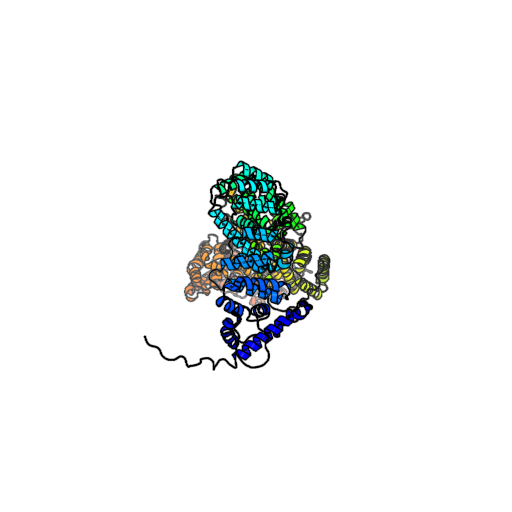 ALA A 1 564 ? -17.718 -25.932 -6.622 1.00 64.12 564 ALA A O 1
ATOM 4504 N N . THR A 1 565 ? -17.020 -27.002 -8.470 1.00 66.25 565 THR A N 1
ATOM 4505 C CA . THR A 1 565 ? -17.828 -28.211 -8.248 1.00 66.25 565 THR A CA 1
ATOM 4506 C C . THR A 1 565 ? -17.343 -29.029 -7.049 1.00 66.25 565 THR A C 1
ATOM 4508 O O . THR A 1 565 ? -18.158 -29.516 -6.260 1.00 66.25 565 THR A O 1
ATOM 4511 N N . GLU A 1 566 ? -16.029 -29.126 -6.854 1.00 67.06 566 GLU A N 1
ATOM 4512 C CA . GLU A 1 566 ? -15.415 -29.784 -5.704 1.00 67.06 566 GLU A CA 1
ATOM 4513 C C . GLU A 1 566 ? -15.698 -29.007 -4.413 1.00 67.06 566 GLU A C 1
ATOM 4515 O O . GLU A 1 566 ? -16.156 -29.604 -3.436 1.00 67.06 566 GLU A O 1
ATOM 4520 N N . PHE A 1 567 ? -15.597 -27.674 -4.431 1.00 70.88 567 PHE A N 1
ATOM 4521 C CA . PHE A 1 567 ? -15.979 -26.832 -3.295 1.00 70.88 567 PHE A CA 1
ATOM 4522 C C . PHE A 1 567 ? -17.463 -26.970 -2.938 1.00 70.88 567 PHE A C 1
ATOM 4524 O O . PHE A 1 567 ? -17.809 -27.180 -1.776 1.00 70.88 567 PHE A O 1
ATOM 4531 N N . GLU A 1 568 ? -18.366 -26.937 -3.920 1.00 69.75 568 GLU A N 1
ATOM 4532 C CA . GLU A 1 568 ? -19.788 -27.183 -3.666 1.00 69.75 568 GLU A CA 1
ATOM 4533 C C . GLU A 1 568 ? -20.050 -28.573 -3.070 1.00 69.75 568 GLU A C 1
ATOM 4535 O O . GLU A 1 568 ? -20.940 -28.729 -2.225 1.00 69.75 568 GLU A O 1
ATOM 4540 N N . SER A 1 569 ? -19.286 -29.588 -3.483 1.00 70.12 569 SER A N 1
ATOM 4541 C CA . SER A 1 569 ? -19.380 -30.941 -2.929 1.00 70.12 569 SER A CA 1
ATOM 4542 C C . SER A 1 569 ? -18.943 -30.986 -1.458 1.00 70.12 569 SER A C 1
ATOM 4544 O O . SER A 1 569 ? -19.676 -31.525 -0.622 1.00 70.12 569 SER A O 1
ATOM 4546 N N . ILE A 1 570 ? -17.840 -30.308 -1.114 1.00 70.56 570 ILE A N 1
ATOM 4547 C CA . ILE A 1 570 ? -17.350 -30.132 0.260 1.00 70.56 570 ILE A CA 1
ATOM 4548 C C . ILE A 1 570 ? -18.426 -29.436 1.097 1.00 70.56 570 ILE A C 1
ATOM 4550 O O . ILE A 1 570 ? -18.800 -29.907 2.172 1.00 70.56 570 ILE A O 1
ATOM 4554 N N . MET A 1 571 ? -19.021 -28.367 0.567 1.00 68.56 571 MET A N 1
ATOM 4555 C CA . MET A 1 571 ? -20.067 -27.615 1.257 1.00 68.56 571 MET A CA 1
ATOM 4556 C C . MET A 1 571 ? -21.368 -28.417 1.437 1.00 68.56 571 MET A C 1
ATOM 4558 O O . MET A 1 571 ? -22.089 -28.189 2.412 1.00 68.56 571 MET A O 1
ATOM 4562 N N . LYS A 1 572 ? -21.689 -29.371 0.549 1.00 72.25 572 LYS A N 1
ATOM 4563 C CA . LYS A 1 572 ? -22.809 -30.324 0.720 1.00 72.25 572 LYS A CA 1
ATOM 4564 C C . LYS A 1 572 ? -22.498 -31.407 1.763 1.00 72.25 572 LYS A C 1
ATOM 4566 O O . LYS A 1 572 ? -23.412 -31.872 2.448 1.00 72.25 572 LYS A O 1
ATOM 4571 N N . MET A 1 573 ? -21.231 -31.799 1.904 1.00 69.56 573 MET A N 1
ATOM 4572 C CA . MET A 1 573 ? -20.766 -32.802 2.872 1.00 69.56 573 MET A CA 1
ATOM 4573 C C . MET A 1 573 ? -20.417 -32.224 4.255 1.00 69.56 573 MET A C 1
ATOM 4575 O O . MET A 1 573 ? -20.317 -32.994 5.209 1.00 69.56 573 MET A O 1
ATOM 4579 N N . TRP A 1 574 ? -20.353 -30.895 4.384 1.00 70.94 574 TRP A N 1
ATOM 4580 C CA . TRP A 1 574 ? -19.983 -30.103 5.569 1.00 70.94 574 TRP A CA 1
ATOM 4581 C C . TRP A 1 574 ? -20.470 -30.649 6.922 1.00 70.94 574 TRP A C 1
ATOM 4583 O O . TRP A 1 574 ? -19.684 -30.848 7.844 1.00 70.94 574 TRP A O 1
ATOM 4593 N N . LEU A 1 575 ? -21.775 -30.924 7.042 1.00 66.56 575 LEU A N 1
ATOM 4594 C CA . LEU A 1 575 ? -22.401 -31.433 8.276 1.00 66.56 575 LEU A CA 1
ATOM 4595 C C . LEU A 1 575 ? -22.439 -32.966 8.360 1.00 66.56 575 LEU A C 1
ATOM 4597 O O . LEU A 1 575 ? -22.723 -33.508 9.425 1.00 66.56 575 LEU A O 1
ATOM 4601 N N . ARG A 1 576 ? -22.212 -33.669 7.244 1.00 73.31 576 ARG A N 1
ATOM 4602 C CA . ARG A 1 576 ? -22.352 -35.133 7.144 1.00 73.31 576 ARG A CA 1
ATOM 4603 C C . ARG A 1 576 ? -21.027 -35.868 7.354 1.00 73.31 576 ARG A C 1
ATOM 4605 O O . ARG A 1 576 ? -21.038 -36.950 7.927 1.00 73.31 576 ARG A O 1
ATOM 4612 N N . ALA A 1 577 ? -19.913 -35.295 6.900 1.00 72.75 577 ALA A N 1
ATOM 4613 C CA . ALA A 1 577 ? -18.572 -35.867 7.006 1.00 72.75 577 ALA A CA 1
ATOM 4614 C C . ALA A 1 577 ? -17.539 -34.751 7.272 1.00 72.75 577 ALA A C 1
ATOM 4616 O O . ALA A 1 577 ? -16.887 -34.274 6.334 1.00 72.75 577 ALA A O 1
ATOM 4617 N N . PRO A 1 578 ? -17.397 -34.299 8.533 1.00 72.94 578 PRO A N 1
ATOM 4618 C CA . PRO A 1 578 ? -16.549 -33.158 8.861 1.00 72.94 578 PRO A CA 1
ATOM 4619 C C . PRO A 1 578 ? -15.061 -33.432 8.592 1.00 72.94 578 PRO A C 1
ATOM 4621 O O . PRO A 1 578 ? -14.386 -32.577 8.037 1.00 72.94 578 PRO A O 1
ATOM 4624 N N . ASP A 1 579 ? -14.536 -34.622 8.887 1.00 79.12 579 ASP A N 1
ATOM 4625 C CA . ASP A 1 579 ? -13.099 -34.886 8.698 1.00 79.12 579 ASP A CA 1
ATOM 4626 C C . ASP A 1 579 ? -12.673 -34.869 7.222 1.00 79.12 579 ASP A C 1
ATOM 4628 O O . ASP A 1 579 ? -11.656 -34.265 6.880 1.00 79.12 579 ASP A O 1
ATOM 4632 N N . ASN A 1 580 ? -13.495 -35.431 6.329 1.00 77.81 580 ASN A N 1
ATOM 4633 C CA . ASN A 1 580 ? -13.239 -35.388 4.886 1.00 77.81 580 ASN A CA 1
ATOM 4634 C C . ASN A 1 580 ? -13.343 -33.955 4.347 1.00 77.81 580 ASN A C 1
ATOM 4636 O O . ASN A 1 580 ? -12.499 -33.524 3.566 1.00 77.81 580 ASN A O 1
ATOM 4640 N N . SER A 1 581 ? -14.348 -33.202 4.808 1.00 78.56 581 SER A N 1
ATOM 4641 C CA . SER A 1 581 ? -14.543 -31.800 4.415 1.00 78.56 581 SER A CA 1
ATOM 4642 C C . SER A 1 581 ? -13.385 -30.916 4.896 1.00 78.56 581 SER A C 1
ATOM 4644 O O . SER A 1 581 ? -12.937 -30.031 4.173 1.00 78.56 581 SER A O 1
ATOM 4646 N N . TYR A 1 582 ? -12.859 -31.180 6.097 1.00 81.38 582 TYR A N 1
ATOM 4647 C CA . TYR A 1 582 ? -11.696 -30.484 6.646 1.00 81.38 582 TYR A CA 1
ATOM 4648 C C . TYR A 1 582 ? -10.414 -30.817 5.877 1.00 81.38 582 TYR A C 1
ATOM 4650 O O . TYR A 1 582 ? -9.665 -29.908 5.529 1.00 81.38 582 TYR A O 1
ATOM 4658 N N . SER A 1 583 ? -10.167 -32.098 5.573 1.00 78.19 583 SER A N 1
ATOM 4659 C CA . SER A 1 583 ? -8.997 -32.515 4.789 1.00 78.19 583 SER A CA 1
ATOM 4660 C C . SER A 1 583 ? -8.986 -31.873 3.402 1.00 78.19 583 SER A C 1
ATOM 4662 O O . SER A 1 583 ? -7.935 -31.422 2.954 1.00 78.19 583 SER A O 1
ATOM 4664 N N . ALA A 1 584 ? -10.151 -31.785 2.754 1.00 76.31 584 ALA A N 1
ATOM 4665 C CA . ALA A 1 584 ? -10.293 -31.148 1.449 1.00 76.31 584 ALA A CA 1
ATOM 4666 C C . ALA A 1 584 ? -10.095 -29.620 1.516 1.00 76.31 584 ALA A C 1
ATOM 4668 O O . ALA A 1 584 ? -9.424 -29.039 0.669 1.00 76.31 584 ALA A O 1
ATOM 4669 N N . LEU A 1 585 ? -10.591 -28.945 2.560 1.00 79.50 585 LEU A N 1
ATOM 4670 C CA . LEU A 1 585 ? -10.285 -27.523 2.771 1.00 79.50 585 LEU A CA 1
ATOM 4671 C C . LEU A 1 585 ? -8.798 -27.282 3.044 1.00 79.50 585 LEU A C 1
ATOM 4673 O O . LEU A 1 585 ? -8.224 -26.314 2.552 1.00 79.50 585 LEU A O 1
ATOM 4677 N N . LYS A 1 586 ? -8.159 -28.166 3.811 1.00 81.56 586 LYS A N 1
ATOM 4678 C CA . LYS A 1 586 ? -6.729 -28.066 4.101 1.00 81.56 586 LYS A CA 1
ATOM 4679 C C . LYS A 1 586 ? -5.880 -28.281 2.847 1.00 81.56 586 LYS A C 1
ATOM 4681 O O . LYS A 1 586 ? -4.889 -27.579 2.687 1.00 81.56 586 LYS A O 1
ATOM 4686 N N . SER A 1 587 ? -6.268 -29.189 1.946 1.00 79.31 587 SER A N 1
ATOM 4687 C CA . SER A 1 587 ? -5.595 -29.314 0.648 1.00 79.31 587 SER A CA 1
ATOM 4688 C C . SER A 1 587 ? -5.819 -28.074 -0.218 1.00 79.31 587 SER A C 1
ATOM 4690 O O . SER A 1 587 ? -4.862 -27.572 -0.798 1.00 79.31 587 SER A O 1
ATOM 4692 N N . MET A 1 588 ? -7.026 -27.500 -0.237 1.00 76.44 588 MET A N 1
ATOM 4693 C CA . MET A 1 588 ? -7.291 -26.249 -0.963 1.00 76.44 588 MET A CA 1
ATOM 4694 C C . MET A 1 588 ? -6.469 -25.062 -0.447 1.00 76.44 588 MET A C 1
ATOM 4696 O O . MET A 1 588 ? -6.042 -24.230 -1.240 1.00 76.44 588 MET A O 1
ATOM 4700 N N . ALA A 1 589 ? -6.196 -24.991 0.859 1.00 77.00 589 ALA A N 1
ATOM 4701 C CA . ALA A 1 589 ? -5.345 -23.949 1.439 1.00 77.00 589 ALA A CA 1
ATOM 4702 C C . ALA A 1 589 ? -3.888 -23.984 0.927 1.00 77.00 589 ALA A C 1
ATOM 4704 O O . ALA A 1 589 ? -3.176 -22.996 1.074 1.00 77.00 589 ALA A O 1
ATOM 4705 N N . THR A 1 590 ? -3.445 -25.095 0.322 1.00 78.31 590 THR A N 1
ATOM 4706 C CA . THR A 1 590 ? -2.098 -25.239 -0.268 1.00 78.31 590 THR A CA 1
ATOM 4707 C C . THR A 1 590 ? -2.026 -24.867 -1.750 1.00 78.31 590 THR A C 1
ATOM 4709 O O . THR A 1 590 ? -0.947 -24.884 -2.340 1.00 78.31 590 THR A O 1
ATOM 4712 N N . TRP A 1 591 ? -3.160 -24.554 -2.379 1.00 76.25 591 TRP A N 1
ATOM 4713 C CA . TRP A 1 591 ? -3.210 -24.242 -3.805 1.00 76.25 591 TRP A CA 1
ATOM 4714 C C . TRP A 1 591 ? -2.671 -22.841 -4.123 1.00 76.25 591 TRP A C 1
ATOM 4716 O O . TRP A 1 591 ? -2.676 -21.965 -3.256 1.00 76.25 591 TRP A O 1
ATOM 4726 N N . PRO A 1 592 ? -2.245 -22.587 -5.380 1.00 74.12 592 PRO A N 1
ATOM 4727 C CA . PRO A 1 592 ? -1.793 -21.265 -5.791 1.00 74.12 592 PRO A CA 1
ATOM 4728 C C . PRO A 1 592 ? -2.880 -20.200 -5.567 1.00 74.12 592 PRO A C 1
ATOM 4730 O O . PRO A 1 592 ? -4.044 -20.418 -5.929 1.00 74.12 592 PRO A O 1
ATOM 4733 N N . PRO A 1 593 ? -2.515 -19.014 -5.051 1.00 75.88 593 PRO A N 1
ATOM 4734 C CA . PRO A 1 593 ? -3.482 -17.990 -4.664 1.00 75.88 593 PRO A CA 1
ATOM 4735 C C . PRO A 1 593 ? -4.263 -17.433 -5.867 1.00 75.88 593 PRO A C 1
ATOM 4737 O O . PRO A 1 593 ? -5.429 -17.063 -5.742 1.00 75.88 593 PRO A O 1
ATOM 4740 N N . THR A 1 594 ? -3.667 -17.455 -7.064 1.00 72.56 594 THR A N 1
ATOM 4741 C CA . THR A 1 594 ? -4.314 -17.065 -8.327 1.00 72.56 594 THR A CA 1
ATOM 4742 C C . THR A 1 594 ? -5.476 -17.981 -8.709 1.00 72.56 594 THR A C 1
ATOM 4744 O O . THR A 1 594 ? -6.485 -17.502 -9.219 1.00 72.56 594 THR A O 1
ATOM 4747 N N . CYS A 1 595 ? -5.378 -19.282 -8.425 1.00 72.88 595 CYS A N 1
ATOM 4748 C CA . CYS A 1 595 ? -6.435 -20.251 -8.726 1.00 72.88 595 CYS A CA 1
ATOM 4749 C C . CYS A 1 595 ? -7.625 -20.097 -7.770 1.00 72.88 595 CYS A C 1
ATOM 4751 O O . CYS A 1 595 ? -8.779 -20.196 -8.187 1.00 72.88 595 CYS A O 1
ATOM 4753 N N . LEU A 1 596 ? -7.344 -19.818 -6.493 1.00 76.62 596 LEU A N 1
ATOM 4754 C CA . LEU A 1 596 ? -8.371 -19.545 -5.485 1.00 76.62 596 LEU A CA 1
ATOM 4755 C C . LEU A 1 596 ? -9.123 -18.242 -5.795 1.00 76.62 596 LEU A C 1
ATOM 4757 O O . LEU A 1 596 ? -10.347 -18.207 -5.683 1.00 76.62 596 LEU A O 1
ATOM 4761 N N . ALA A 1 597 ? -8.410 -17.207 -6.254 1.00 76.31 597 ALA A N 1
ATOM 4762 C CA . ALA A 1 597 ? -8.984 -15.906 -6.592 1.00 76.31 597 ALA A CA 1
ATOM 4763 C C . ALA A 1 597 ? -10.066 -15.980 -7.687 1.00 76.31 597 ALA A C 1
ATOM 4765 O O . ALA A 1 597 ? -11.109 -15.349 -7.546 1.00 76.31 597 ALA A O 1
ATOM 4766 N N . ILE A 1 598 ? -9.874 -16.799 -8.731 1.00 76.19 598 ILE A N 1
ATOM 4767 C CA . ILE A 1 598 ? -10.856 -16.960 -9.827 1.00 76.19 598 ILE A CA 1
ATOM 4768 C C . ILE A 1 598 ? -12.221 -17.434 -9.297 1.00 76.19 598 ILE A C 1
ATOM 4770 O O . ILE A 1 598 ? -13.267 -17.015 -9.786 1.00 76.19 598 ILE A O 1
ATOM 4774 N N . ASN A 1 599 ? -12.216 -18.278 -8.264 1.00 76.94 599 ASN A N 1
ATOM 4775 C CA . ASN A 1 599 ? -13.420 -18.859 -7.673 1.00 76.94 599 ASN A CA 1
ATOM 4776 C C . ASN A 1 599 ? -13.837 -18.188 -6.352 1.00 76.94 599 ASN A C 1
ATOM 4778 O O . ASN A 1 599 ? -14.703 -18.711 -5.642 1.00 76.94 599 ASN A O 1
ATOM 4782 N N . ALA A 1 600 ? -13.272 -17.019 -6.025 1.00 81.50 600 ALA A N 1
ATOM 4783 C CA . ALA A 1 600 ? -13.481 -16.337 -4.748 1.00 81.50 600 ALA A CA 1
ATOM 4784 C C . ALA A 1 600 ? -14.965 -16.082 -4.448 1.00 81.50 600 ALA A C 1
ATOM 4786 O O . ALA A 1 600 ? -15.435 -16.368 -3.347 1.00 81.50 600 ALA A O 1
ATOM 4787 N N . LYS A 1 601 ? -15.742 -15.628 -5.442 1.00 83.12 601 LYS A N 1
ATOM 4788 C CA . LYS A 1 601 ? -17.183 -15.370 -5.286 1.00 83.12 601 LYS A CA 1
ATOM 4789 C C . LYS A 1 601 ? -17.954 -16.605 -4.815 1.00 83.12 601 LYS A C 1
ATOM 4791 O O . LYS A 1 601 ? -18.767 -16.507 -3.894 1.00 83.12 601 LYS A O 1
ATOM 4796 N N . THR A 1 602 ? -17.698 -17.762 -5.420 1.00 80.25 602 THR A N 1
ATOM 4797 C CA . THR A 1 602 ? -18.356 -19.029 -5.066 1.00 80.25 602 THR A CA 1
ATOM 4798 C C . THR A 1 602 ? -17.904 -19.510 -3.691 1.00 80.25 602 THR A C 1
ATOM 4800 O O . THR A 1 602 ? -18.736 -19.905 -2.877 1.00 80.25 602 THR A O 1
ATOM 4803 N N . ILE A 1 603 ? -16.600 -19.412 -3.405 1.00 82.12 603 ILE A N 1
ATOM 4804 C CA . ILE A 1 603 ? -16.019 -19.835 -2.128 1.00 82.12 603 ILE A CA 1
ATOM 4805 C C . ILE A 1 603 ? -16.649 -19.060 -0.966 1.00 82.12 603 ILE A C 1
ATOM 4807 O O . ILE A 1 603 ? -17.156 -19.661 -0.023 1.00 82.12 603 ILE A O 1
ATOM 4811 N N . ILE A 1 604 ? -16.671 -17.731 -1.063 1.00 84.94 604 ILE A N 1
ATOM 4812 C CA . ILE A 1 604 ? -17.092 -16.813 0.003 1.00 84.94 604 ILE A CA 1
ATOM 4813 C C . ILE A 1 604 ? -18.599 -16.873 0.242 1.00 84.94 604 ILE A C 1
ATOM 4815 O O . ILE A 1 604 ? -19.038 -17.008 1.384 1.00 84.94 604 ILE A O 1
ATOM 4819 N N . SER A 1 605 ? -19.395 -16.803 -0.830 1.00 80.62 605 SER A N 1
ATOM 4820 C CA . SER A 1 605 ? -20.860 -16.794 -0.719 1.00 80.62 605 SER A CA 1
ATOM 4821 C C . SER A 1 605 ? -21.417 -18.108 -0.170 1.00 80.62 605 SER A C 1
ATOM 4823 O O . SER A 1 605 ? -22.395 -18.100 0.575 1.00 80.62 605 SER A O 1
ATOM 4825 N N . ALA A 1 606 ? -20.787 -19.243 -0.488 1.00 74.81 606 ALA A N 1
ATOM 4826 C CA . ALA A 1 606 ? -21.228 -20.537 0.014 1.00 74.81 606 ALA A CA 1
ATOM 4827 C C . ALA A 1 606 ? -20.727 -20.832 1.439 1.00 74.81 606 ALA A C 1
ATOM 4829 O O . ALA A 1 606 ? -21.434 -21.516 2.189 1.00 74.81 606 ALA A O 1
ATOM 4830 N N . SER A 1 607 ? -19.537 -20.349 1.825 1.00 77.44 607 SER A N 1
ATOM 4831 C CA . SER A 1 607 ? -18.907 -20.690 3.107 1.00 77.44 607 SER A CA 1
ATOM 4832 C C . SER A 1 607 ? -19.306 -19.781 4.266 1.00 77.44 607 SER A C 1
ATOM 4834 O O . SER A 1 607 ? -19.693 -20.297 5.316 1.00 77.44 607 SER A O 1
ATOM 4836 N N . LEU A 1 608 ? -19.244 -18.455 4.106 1.00 80.62 608 LEU A N 1
ATOM 4837 C CA . LEU A 1 608 ? -19.326 -17.508 5.225 1.00 80.62 608 LEU A CA 1
ATOM 4838 C C . LEU A 1 608 ? -20.623 -17.623 6.037 1.00 80.62 608 LEU A C 1
ATOM 4840 O O . LEU A 1 608 ? -20.523 -17.774 7.257 1.00 80.62 608 LEU A O 1
ATOM 4844 N N . PRO A 1 609 ? -21.824 -17.678 5.426 1.00 76.88 609 PRO A N 1
ATOM 4845 C CA . PRO A 1 609 ? -23.064 -17.816 6.191 1.00 76.88 609 PRO A CA 1
ATOM 4846 C C . PRO A 1 609 ? -23.135 -19.116 7.006 1.00 76.88 609 PRO A C 1
ATOM 4848 O O . PRO A 1 609 ? -23.762 -19.155 8.065 1.00 76.88 609 PRO A O 1
ATOM 4851 N N . ARG A 1 610 ? -22.478 -20.186 6.530 1.00 76.31 610 ARG A N 1
ATOM 4852 C CA . ARG A 1 610 ? -22.455 -21.512 7.174 1.00 76.31 610 ARG A CA 1
ATOM 4853 C C . ARG A 1 610 ? -21.361 -21.634 8.232 1.00 76.31 610 ARG A C 1
ATOM 4855 O O . ARG A 1 610 ? -21.546 -22.350 9.211 1.00 76.31 610 ARG A O 1
ATOM 4862 N N . LEU A 1 611 ? -20.240 -20.932 8.067 1.00 80.06 611 LEU A N 1
ATOM 4863 C CA . LEU A 1 611 ? -19.164 -20.868 9.063 1.00 80.06 611 LEU A CA 1
ATOM 4864 C C . LEU A 1 611 ? -19.640 -20.204 10.366 1.00 80.06 611 LEU A C 1
ATOM 4866 O O . LEU A 1 611 ? -19.175 -20.580 11.438 1.00 80.06 611 LEU A O 1
ATOM 4870 N N . LEU A 1 612 ? -20.621 -19.297 10.282 1.00 79.19 612 LEU A N 1
ATOM 4871 C CA . LEU A 1 612 ? -21.247 -18.621 11.427 1.00 79.19 612 LEU A CA 1
ATOM 4872 C C . LEU A 1 612 ? -22.231 -19.500 12.228 1.00 79.19 612 LEU A C 1
ATOM 4874 O O . LEU A 1 612 ? -22.773 -19.053 13.244 1.00 79.19 612 LEU A O 1
ATOM 4878 N N . ASP A 1 613 ? -22.495 -20.742 11.806 1.00 77.62 613 ASP A N 1
ATOM 4879 C CA . ASP A 1 613 ? -23.339 -21.667 12.566 1.00 77.62 613 ASP A CA 1
ATOM 4880 C C . ASP A 1 613 ? -22.634 -22.172 13.833 1.00 77.62 613 ASP A C 1
ATOM 4882 O O . ASP A 1 613 ? -21.483 -22.602 13.816 1.00 77.62 613 ASP A O 1
ATOM 4886 N N . SER A 1 614 ? -23.378 -22.259 14.940 1.00 68.56 614 SER A N 1
ATOM 4887 C CA . SER A 1 614 ? -22.877 -22.717 16.249 1.00 68.56 614 SER A CA 1
ATOM 4888 C C . SER A 1 614 ? -22.369 -24.167 16.289 1.00 68.56 614 SER A C 1
ATOM 4890 O O . SER A 1 614 ? -21.816 -24.592 17.302 1.00 68.56 614 SER A O 1
ATOM 4892 N N . ARG A 1 615 ? -22.580 -24.930 15.209 1.00 71.00 615 ARG A N 1
ATOM 4893 C CA . ARG A 1 615 ? -22.154 -26.329 15.036 1.00 71.00 615 ARG A CA 1
ATOM 4894 C C . ARG A 1 615 ? -20.773 -26.461 14.384 1.00 71.00 615 ARG A C 1
ATOM 4896 O O . ARG A 1 615 ? -20.244 -27.570 14.328 1.00 71.00 615 ARG A O 1
ATOM 4903 N N . THR A 1 616 ? -20.213 -25.367 13.877 1.00 76.81 616 THR A N 1
ATOM 4904 C CA . THR A 1 616 ? -18.920 -25.355 13.189 1.00 76.81 616 THR A CA 1
ATOM 4905 C C . THR A 1 616 ? -17.775 -25.514 14.191 1.00 76.81 616 THR A C 1
ATOM 4907 O O . THR A 1 616 ? -17.779 -24.901 15.255 1.00 76.81 616 THR A O 1
ATOM 4910 N N . GLN A 1 617 ? -16.797 -26.364 13.865 1.00 77.69 617 GLN A N 1
ATOM 4911 C CA . GLN A 1 617 ? -15.603 -26.567 14.694 1.00 77.69 617 GLN A CA 1
ATOM 4912 C C . GLN A 1 617 ? -14.520 -25.540 14.335 1.00 77.69 617 GLN A C 1
ATOM 4914 O O . GLN A 1 617 ? -14.359 -25.194 13.167 1.00 77.69 617 GLN A O 1
ATOM 4919 N N . GLU A 1 618 ? -13.727 -25.129 15.324 1.00 80.62 618 GLU A N 1
ATOM 4920 C CA . GLU A 1 618 ? -12.693 -24.086 15.204 1.00 80.62 618 GLU A CA 1
ATOM 4921 C C . GLU A 1 618 ? -11.668 -24.360 14.090 1.00 80.62 618 GLU A C 1
ATOM 4923 O O . GLU A 1 618 ? -11.393 -23.485 13.277 1.00 80.62 618 GLU A O 1
ATOM 4928 N N . ARG A 1 619 ? -11.241 -25.620 13.924 1.00 83.19 619 ARG A N 1
ATOM 4929 C CA . ARG A 1 619 ? -10.320 -26.035 12.848 1.00 83.19 619 ARG A CA 1
ATOM 4930 C C . ARG A 1 619 ? -10.774 -25.636 11.435 1.00 83.19 619 ARG A C 1
ATOM 4932 O O . ARG A 1 619 ? -9.939 -25.366 10.578 1.00 83.19 619 ARG A O 1
ATOM 4939 N N . PHE A 1 620 ? -12.083 -25.598 11.169 1.00 82.75 620 PHE A N 1
ATOM 4940 C CA . PHE A 1 620 ? -12.602 -25.170 9.865 1.00 82.75 620 PHE A CA 1
ATOM 4941 C C . PHE A 1 620 ? -12.494 -23.665 9.666 1.00 82.75 620 PHE A C 1
ATOM 4943 O O . PHE A 1 620 ? -12.247 -23.221 8.547 1.00 82.75 620 PHE A O 1
ATOM 4950 N N . LEU A 1 621 ? -12.675 -22.895 10.741 1.00 84.69 621 LEU A N 1
ATOM 4951 C CA . LEU A 1 621 ? -12.514 -21.449 10.713 1.00 84.69 621 LEU A CA 1
ATOM 4952 C C . LEU A 1 621 ? -11.057 -21.092 10.405 1.00 84.69 621 LEU A C 1
ATOM 4954 O O . LEU A 1 621 ? -10.820 -20.211 9.586 1.00 84.69 621 LEU A O 1
ATOM 4958 N N . ASP A 1 622 ? -10.096 -21.820 10.979 1.00 84.94 622 ASP A N 1
ATOM 4959 C CA . ASP A 1 622 ? -8.668 -21.608 10.713 1.00 84.94 622 ASP A CA 1
ATOM 4960 C C . ASP A 1 622 ? -8.274 -21.973 9.278 1.00 84.94 622 ASP A C 1
ATOM 4962 O O . ASP A 1 622 ? -7.574 -21.209 8.614 1.00 84.94 622 ASP A O 1
ATOM 4966 N N . ALA A 1 623 ? -8.761 -23.107 8.761 1.00 84.44 623 ALA A N 1
ATOM 4967 C CA . ALA A 1 623 ? -8.529 -23.486 7.366 1.00 84.44 623 ALA A CA 1
ATOM 4968 C C . ALA A 1 623 ? -9.133 -22.453 6.399 1.00 84.44 623 ALA A C 1
ATOM 4970 O O . ALA A 1 623 ? -8.486 -22.049 5.433 1.00 84.44 623 ALA A O 1
ATOM 4971 N N . PHE A 1 624 ? -10.348 -21.971 6.683 1.00 87.69 624 PHE A N 1
ATOM 4972 C CA . PHE A 1 624 ? -10.969 -20.909 5.895 1.00 87.69 624 PHE A CA 1
ATOM 4973 C C . PHE A 1 624 ? -10.191 -19.594 5.987 1.00 87.69 624 PHE A C 1
ATOM 4975 O O . PHE A 1 624 ? -9.994 -18.939 4.968 1.00 87.69 624 PHE A O 1
ATOM 4982 N N . ARG A 1 625 ? -9.705 -19.223 7.176 1.00 88.44 625 ARG A N 1
ATOM 4983 C CA . ARG A 1 625 ? -8.873 -18.032 7.369 1.00 88.44 625 ARG A CA 1
ATOM 4984 C C . ARG A 1 625 ? -7.622 -18.079 6.495 1.00 88.44 625 ARG A C 1
ATOM 4986 O O . ARG A 1 625 ? -7.336 -17.094 5.827 1.00 88.44 625 ARG A O 1
ATOM 4993 N N . GLN A 1 626 ? -6.931 -19.218 6.431 1.00 85.50 626 GLN A N 1
ATOM 4994 C CA . GLN A 1 626 ? -5.754 -19.378 5.568 1.00 85.50 626 GLN A CA 1
ATOM 4995 C C . GLN A 1 626 ? -6.096 -19.197 4.082 1.00 85.50 626 GLN A C 1
ATOM 4997 O O . GLN A 1 626 ? -5.366 -18.502 3.371 1.00 85.50 626 GLN A O 1
ATOM 5002 N N . ILE A 1 627 ? -7.215 -19.774 3.626 1.00 86.62 627 ILE A N 1
ATOM 5003 C CA . ILE A 1 627 ? -7.717 -19.609 2.251 1.00 86.62 627 ILE A CA 1
ATOM 5004 C C . ILE A 1 627 ? -8.055 -18.137 1.981 1.00 86.62 627 ILE A C 1
ATOM 5006 O O . ILE A 1 627 ? -7.650 -17.589 0.959 1.00 86.62 627 ILE A O 1
ATOM 5010 N N . TRP A 1 628 ? -8.748 -17.472 2.909 1.00 90.00 628 TRP A N 1
ATOM 5011 C CA . TRP A 1 628 ? -9.106 -16.059 2.797 1.00 90.00 628 TRP A CA 1
ATOM 5012 C C . TRP A 1 628 ? -7.862 -15.165 2.726 1.00 90.00 628 TRP A C 1
ATOM 5014 O O . TRP A 1 628 ? -7.740 -14.365 1.804 1.00 90.00 628 TRP A O 1
ATOM 5024 N N . GLU A 1 629 ? -6.889 -15.362 3.621 1.00 87.44 629 GLU A N 1
ATOM 5025 C CA . GLU A 1 629 ? -5.611 -14.636 3.615 1.00 87.44 629 GLU A CA 1
ATOM 5026 C C . GLU A 1 629 ? -4.830 -14.880 2.312 1.00 87.44 629 GLU A C 1
ATOM 5028 O O . GLU A 1 629 ? -4.173 -13.975 1.809 1.00 87.44 629 GLU A O 1
ATOM 5033 N N . SER A 1 630 ? -4.936 -16.080 1.726 1.00 82.44 630 SER A N 1
ATOM 5034 C CA . SER A 1 630 ? -4.347 -16.406 0.419 1.00 82.44 630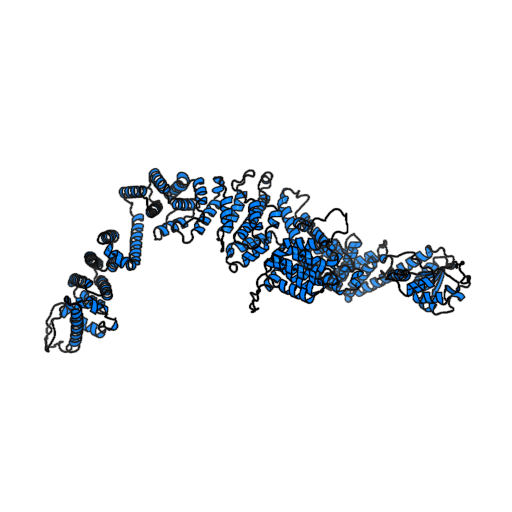 SER A CA 1
ATOM 5035 C C . SER A 1 630 ? -5.028 -15.730 -0.762 1.00 82.44 630 SER A C 1
ATOM 5037 O O . SER A 1 630 ? -4.362 -15.442 -1.748 1.00 82.44 630 SER A O 1
ATOM 5039 N N . MET A 1 631 ? -6.336 -15.499 -0.709 1.00 84.81 631 MET A N 1
ATOM 5040 C CA . MET A 1 631 ? -7.017 -14.726 -1.748 1.00 84.81 631 MET A CA 1
ATOM 5041 C C . MET A 1 631 ? -6.755 -13.224 -1.571 1.00 84.81 631 MET A C 1
ATOM 5043 O O . MET A 1 631 ? -6.657 -12.495 -2.559 1.00 84.81 631 MET A O 1
ATOM 5047 N N . ASN A 1 632 ? -6.591 -12.765 -0.324 1.00 86.44 632 ASN A N 1
ATOM 5048 C CA . ASN A 1 632 ? -6.375 -11.356 0.003 1.00 86.44 632 ASN A CA 1
ATOM 5049 C C . ASN A 1 632 ? -5.040 -10.822 -0.531 1.00 86.44 632 ASN A C 1
ATOM 5051 O O . ASN A 1 632 ? -4.961 -9.655 -0.895 1.00 86.44 632 ASN A O 1
ATOM 5055 N N . SER A 1 633 ? -4.013 -11.671 -0.644 1.00 79.56 633 SER A N 1
ATOM 5056 C CA . SER A 1 633 ? -2.733 -11.292 -1.260 1.00 79.56 633 SER A CA 1
ATOM 5057 C C . SER A 1 633 ? -2.827 -11.017 -2.764 1.00 79.56 633 SER A C 1
ATOM 5059 O O . SER A 1 633 ? -1.921 -10.425 -3.337 1.00 79.56 633 SER A O 1
ATOM 5061 N N . VAL A 1 634 ? -3.911 -11.427 -3.431 1.00 77.75 634 VAL A N 1
ATOM 5062 C CA . VAL A 1 634 ? -4.057 -11.338 -4.894 1.00 77.75 634 VAL A CA 1
ATOM 5063 C C . VAL A 1 634 ? -5.159 -10.353 -5.287 1.00 77.75 634 VAL A C 1
ATOM 5065 O O . VAL A 1 634 ? -4.935 -9.512 -6.156 1.00 77.75 634 VAL A O 1
ATOM 5068 N N . ILE A 1 635 ? -6.333 -10.415 -4.651 1.00 82.19 635 ILE A N 1
ATOM 5069 C CA . ILE A 1 635 ? -7.512 -9.596 -4.996 1.00 82.19 635 ILE A CA 1
ATOM 5070 C C . ILE A 1 635 ? -8.156 -8.923 -3.765 1.00 82.19 635 ILE A C 1
ATOM 5072 O O . ILE A 1 635 ? -9.335 -9.144 -3.495 1.00 82.19 635 ILE A O 1
ATOM 5076 N N . PRO A 1 636 ? -7.439 -8.076 -3.006 1.00 85.50 636 PRO A N 1
ATOM 5077 C CA . PRO A 1 636 ? -7.940 -7.529 -1.737 1.00 85.50 636 PRO A CA 1
ATOM 5078 C C . PRO A 1 636 ? -9.231 -6.703 -1.883 1.00 85.50 636 PRO A C 1
ATOM 5080 O O . PRO A 1 636 ? -10.158 -6.886 -1.101 1.00 85.50 636 PRO A O 1
ATOM 5083 N N . HIS A 1 637 ? -9.347 -5.847 -2.908 1.00 85.56 637 HIS A N 1
ATOM 5084 C CA . HIS A 1 637 ? -10.546 -5.018 -3.126 1.00 85.56 637 HIS A CA 1
ATOM 5085 C C . HIS A 1 637 ? -11.788 -5.866 -3.430 1.00 85.56 637 HIS A C 1
ATOM 5087 O O . HIS A 1 637 ? -12.821 -5.724 -2.779 1.00 85.56 637 HIS A O 1
ATOM 5093 N N . GLU A 1 638 ? -11.688 -6.769 -4.409 1.00 84.81 638 GLU A N 1
ATOM 5094 C CA . GLU A 1 638 ? -12.799 -7.642 -4.796 1.00 84.81 638 GLU A CA 1
ATOM 5095 C C . GLU A 1 638 ? -13.183 -8.578 -3.645 1.00 84.81 638 GLU A C 1
ATOM 5097 O O . GLU A 1 638 ? -14.364 -8.733 -3.326 1.00 84.81 638 GLU A O 1
ATOM 5102 N N . LEU A 1 639 ? -12.184 -9.147 -2.964 1.00 88.69 639 LEU A N 1
ATOM 5103 C CA . LEU A 1 639 ? -12.391 -10.019 -1.818 1.00 88.69 639 LEU A CA 1
ATOM 5104 C C . LEU A 1 639 ? -13.107 -9.299 -0.677 1.00 88.69 639 LEU A C 1
ATOM 5106 O O . LEU A 1 639 ? -14.029 -9.868 -0.091 1.00 88.69 639 LEU A O 1
ATOM 5110 N N . ALA A 1 640 ? -12.713 -8.063 -0.368 1.00 89.69 640 ALA A N 1
ATOM 5111 C CA . ALA A 1 640 ? -13.341 -7.253 0.665 1.00 89.69 640 ALA A CA 1
ATOM 5112 C C . ALA A 1 640 ? -14.833 -7.038 0.373 1.00 89.69 640 ALA A C 1
ATOM 5114 O O . ALA A 1 640 ? -15.671 -7.370 1.213 1.00 89.69 640 ALA A O 1
ATOM 5115 N N . VAL A 1 641 ? -15.179 -6.612 -0.847 1.00 89.88 641 VAL A N 1
ATOM 5116 C CA . VAL A 1 641 ? -16.576 -6.418 -1.277 1.00 89.88 641 VAL A CA 1
ATOM 5117 C C . VAL A 1 641 ? -17.373 -7.719 -1.202 1.00 89.88 641 VAL A C 1
ATOM 5119 O O . VAL A 1 641 ? -18.491 -7.732 -0.683 1.00 89.88 641 VAL A O 1
ATOM 5122 N N . LEU A 1 642 ? -16.814 -8.828 -1.695 1.00 88.88 642 LEU A N 1
ATOM 5123 C CA . LEU A 1 642 ? -17.467 -10.139 -1.641 1.00 88.88 642 LEU A CA 1
ATOM 5124 C C . LEU A 1 642 ? -17.698 -10.596 -0.196 1.00 88.88 642 LEU A C 1
ATOM 5126 O O . LEU A 1 642 ? -18.770 -11.110 0.118 1.00 88.88 642 LEU A O 1
ATOM 5130 N N . THR A 1 643 ? -16.713 -10.388 0.679 1.00 91.00 643 THR A N 1
ATOM 5131 C CA . THR A 1 643 ? -16.772 -10.779 2.093 1.00 91.00 643 THR A CA 1
ATOM 5132 C C . THR A 1 643 ? -17.827 -9.963 2.833 1.00 91.00 643 THR A C 1
ATOM 5134 O O . THR A 1 643 ? -18.678 -10.541 3.501 1.00 91.00 643 THR A O 1
ATOM 5137 N N . VAL A 1 644 ? -17.833 -8.637 2.671 1.00 89.44 644 VAL A N 1
ATOM 5138 C CA . VAL A 1 644 ? -18.819 -7.749 3.310 1.00 89.44 644 VAL A CA 1
ATOM 5139 C C . VAL A 1 644 ? -20.230 -8.095 2.854 1.00 89.44 644 VAL A C 1
ATOM 5141 O O . VAL A 1 644 ? -21.104 -8.309 3.689 1.00 89.44 644 VAL A O 1
ATOM 5144 N N . ASN A 1 645 ? -20.444 -8.233 1.544 1.00 89.06 645 ASN A N 1
ATOM 5145 C CA . ASN A 1 645 ? -21.758 -8.565 0.998 1.00 89.06 645 ASN A CA 1
ATOM 5146 C C . ASN A 1 645 ? -22.245 -9.959 1.423 1.00 89.06 645 ASN A C 1
ATOM 5148 O O . ASN A 1 645 ? -23.443 -10.145 1.610 1.00 89.06 645 ASN A O 1
ATOM 5152 N N . ALA A 1 646 ? -21.344 -10.926 1.618 1.00 86.94 646 ALA A N 1
ATOM 5153 C CA . ALA A 1 646 ? -21.692 -12.253 2.131 1.00 86.94 646 ALA A CA 1
ATOM 5154 C C . ALA A 1 646 ? -21.975 -12.281 3.645 1.00 86.94 646 ALA A C 1
ATOM 5156 O O . ALA A 1 646 ? -22.623 -13.209 4.124 1.00 86.94 646 ALA A O 1
ATOM 5157 N N . LEU A 1 647 ? -21.488 -11.291 4.401 1.00 86.44 647 LEU A N 1
ATOM 5158 C CA . LEU A 1 647 ? -21.747 -11.131 5.837 1.00 86.44 647 LEU A CA 1
ATOM 5159 C C . LEU A 1 647 ? -22.990 -10.281 6.134 1.00 86.44 647 LEU A C 1
ATOM 5161 O O . LEU A 1 647 ? -23.326 -10.086 7.305 1.00 86.44 647 LEU A O 1
ATOM 5165 N N . MET A 1 648 ? -23.670 -9.769 5.108 1.00 81.62 648 MET A N 1
ATOM 5166 C CA . MET A 1 648 ? -24.927 -9.051 5.288 1.00 81.62 648 MET A CA 1
ATOM 5167 C C . MET A 1 648 ? -26.044 -10.015 5.703 1.00 81.62 648 MET A C 1
ATOM 5169 O O . MET A 1 648 ? -26.132 -11.117 5.160 1.00 81.62 648 MET A O 1
ATOM 5173 N N . PRO A 1 649 ? -26.911 -9.630 6.657 1.00 71.19 649 PRO A N 1
ATOM 5174 C CA . PRO A 1 649 ? -28.029 -10.473 7.058 1.00 71.19 649 PRO A CA 1
ATOM 5175 C C . PRO A 1 649 ? -28.980 -10.711 5.876 1.00 71.19 649 PRO A C 1
ATOM 5177 O O . PRO A 1 649 ? -29.431 -9.761 5.233 1.00 71.19 649 PRO A O 1
ATOM 5180 N N . ASP A 1 650 ? -29.315 -11.979 5.614 1.00 60.62 650 ASP A N 1
ATOM 5181 C CA . ASP A 1 650 ? -30.348 -12.355 4.645 1.00 60.62 650 ASP A CA 1
ATOM 5182 C C . ASP A 1 650 ? -31.665 -11.678 5.049 1.00 60.62 650 ASP A C 1
ATOM 5184 O O . ASP A 1 650 ? -32.211 -11.947 6.121 1.00 60.62 650 ASP A O 1
ATOM 5188 N N . GLY A 1 651 ? -32.140 -10.749 4.215 1.00 49.94 651 GLY A N 1
ATOM 5189 C CA . GLY A 1 651 ? -33.204 -9.806 4.552 1.00 49.94 651 GLY A CA 1
ATOM 5190 C C . GLY A 1 651 ? -34.428 -10.449 5.207 1.00 49.94 651 GLY A C 1
ATOM 5191 O O . GLY A 1 651 ? -35.258 -11.060 4.533 1.00 49.94 651 GLY A O 1
ATOM 5192 N N . GLN A 1 652 ? -34.575 -10.240 6.517 1.00 40.81 652 GLN A N 1
ATOM 5193 C CA . GLN A 1 652 ? -35.851 -10.404 7.216 1.00 40.81 652 GLN A CA 1
ATOM 5194 C C . GLN A 1 652 ? -36.386 -9.117 7.847 1.00 40.81 652 GLN A C 1
ATOM 5196 O O . GLN A 1 652 ? -37.546 -9.109 8.243 1.00 40.81 652 GLN A O 1
ATOM 5201 N N . GLU A 1 653 ? -35.652 -8.002 7.856 1.00 42.31 653 GLU A N 1
ATOM 5202 C CA . GLU A 1 653 ? -36.179 -6.744 8.400 1.00 42.31 653 GLU A CA 1
ATOM 5203 C C . GLU A 1 653 ? -35.819 -5.545 7.517 1.00 42.31 653 GLU A C 1
ATOM 5205 O O . GLU A 1 653 ? -34.748 -4.963 7.616 1.00 42.31 653 GLU A O 1
ATOM 5210 N N . GLU A 1 654 ? -36.731 -5.262 6.581 1.00 43.00 654 GLU A N 1
ATOM 5211 C CA . GLU A 1 654 ? -37.374 -3.965 6.302 1.00 43.00 654 GLU A CA 1
ATOM 5212 C C . GLU A 1 654 ? -37.878 -3.963 4.845 1.00 43.00 654 GLU A C 1
ATOM 5214 O O . GLU A 1 654 ? -37.144 -3.735 3.892 1.00 43.00 654 GLU A O 1
ATOM 5219 N N . GLN A 1 655 ? -39.186 -4.207 4.700 1.00 41.22 655 GLN A N 1
ATOM 5220 C CA . GLN A 1 655 ? -39.977 -4.236 3.459 1.00 41.22 655 GLN A CA 1
ATOM 5221 C C . GLN A 1 655 ? -39.765 -5.464 2.535 1.00 41.22 655 GLN A C 1
ATOM 5223 O O . GLN A 1 655 ? -38.743 -5.581 1.866 1.00 41.22 655 GLN A O 1
ATOM 5228 N N . PRO A 1 656 ? -40.782 -6.337 2.362 1.00 45.97 656 PRO A N 1
ATOM 5229 C CA . PRO A 1 656 ? -40.686 -7.575 1.570 1.00 45.97 656 PRO A CA 1
ATOM 5230 C C . PRO A 1 656 ? -40.507 -7.389 0.045 1.00 45.97 656 PRO A C 1
ATOM 5232 O O . PRO A 1 656 ? -40.520 -8.375 -0.683 1.00 45.97 656 PRO A O 1
ATOM 5235 N N . ASN A 1 657 ? -40.328 -6.156 -0.451 1.00 40.88 657 ASN A N 1
ATOM 5236 C CA . ASN A 1 657 ? -40.273 -5.833 -1.885 1.00 40.88 657 ASN A CA 1
ATOM 5237 C C . ASN A 1 657 ? -39.000 -5.099 -2.357 1.00 40.88 657 ASN A C 1
ATOM 5239 O O . ASN A 1 657 ? -38.910 -4.781 -3.542 1.00 40.88 657 ASN A O 1
ATOM 5243 N N . LYS A 1 658 ? -37.999 -4.850 -1.501 1.00 45.81 658 LYS A N 1
ATOM 5244 C CA . LYS A 1 658 ? -36.681 -4.360 -1.947 1.00 45.81 658 LYS A CA 1
ATOM 5245 C C . LYS A 1 658 ? -35.609 -5.385 -1.597 1.00 45.81 658 LYS A C 1
ATOM 5247 O O . LYS A 1 658 ? -35.234 -5.521 -0.440 1.00 45.81 658 LYS A O 1
ATOM 5252 N N . LYS A 1 659 ? -35.097 -6.100 -2.606 1.00 51.59 659 LYS A N 1
ATOM 5253 C CA . LYS A 1 659 ? -33.796 -6.769 -2.473 1.00 51.59 659 LYS A CA 1
ATOM 5254 C C . LYS A 1 659 ? -32.777 -5.683 -2.128 1.00 51.59 659 LYS A C 1
ATOM 5256 O O . LYS A 1 659 ? -32.670 -4.712 -2.872 1.00 51.59 659 LYS A O 1
ATOM 5261 N N . VAL A 1 660 ? -32.090 -5.826 -1.000 1.00 59.59 660 VAL A N 1
ATOM 5262 C CA . VAL A 1 660 ? -30.960 -4.958 -0.656 1.00 59.59 660 VAL A CA 1
ATOM 5263 C C . VAL A 1 660 ? -29.908 -5.160 -1.745 1.00 59.59 660 VAL A C 1
ATOM 5265 O O . VAL A 1 660 ? -29.476 -6.289 -1.984 1.00 59.59 660 VAL A O 1
ATOM 5268 N N . GLU A 1 661 ? -29.582 -4.098 -2.478 1.00 70.00 661 GLU A N 1
ATOM 5269 C CA . GLU A 1 661 ? -28.515 -4.143 -3.476 1.00 70.00 661 GLU A CA 1
ATOM 5270 C C . GLU A 1 661 ? -27.168 -4.370 -2.771 1.00 70.00 661 GLU A C 1
ATOM 5272 O O . GLU A 1 661 ? -26.964 -3.833 -1.678 1.00 70.00 661 GLU A O 1
ATOM 5277 N N . PRO A 1 662 ? -26.258 -5.173 -3.353 1.00 80.94 662 PRO A N 1
ATOM 5278 C CA . PRO A 1 662 ? -24.938 -5.384 -2.776 1.00 80.94 662 PRO A CA 1
ATOM 5279 C C . PRO A 1 662 ? -24.174 -4.059 -2.718 1.00 80.94 662 PRO A C 1
ATOM 5281 O O . PRO A 1 662 ? -24.230 -3.260 -3.656 1.00 80.94 662 PRO A O 1
ATOM 5284 N N . TYR A 1 663 ? -23.432 -3.846 -1.635 1.00 85.94 663 TYR A N 1
ATOM 5285 C CA . TYR A 1 663 ? -22.589 -2.670 -1.492 1.00 85.94 663 TYR A CA 1
ATOM 5286 C C . TYR A 1 663 ? -21.476 -2.672 -2.536 1.00 85.94 663 TYR A C 1
ATOM 5288 O O . TYR A 1 663 ? -20.846 -3.704 -2.794 1.00 85.94 663 TYR A O 1
ATOM 5296 N N . SER A 1 664 ? -21.217 -1.498 -3.110 1.00 86.81 664 SER A N 1
ATOM 5297 C CA . SER A 1 664 ? -20.061 -1.268 -3.975 1.00 86.81 664 SER A CA 1
ATOM 5298 C C . SER A 1 664 ? -18.824 -0.871 -3.165 1.00 86.81 664 SER A C 1
ATOM 5300 O O . SER A 1 664 ? -18.931 -0.344 -2.055 1.00 86.81 664 SER A O 1
ATOM 5302 N N . GLN A 1 665 ? -17.636 -1.059 -3.749 1.00 84.12 665 GLN A N 1
ATOM 5303 C CA . GLN A 1 665 ? -16.368 -0.622 -3.151 1.00 84.12 665 GLN A CA 1
ATOM 5304 C C . GLN A 1 665 ? -16.397 0.876 -2.812 1.00 84.12 665 GLN A C 1
ATOM 5306 O O . GLN A 1 665 ? -15.977 1.282 -1.730 1.00 84.12 665 GLN A O 1
ATOM 5311 N N . GLN A 1 666 ? -16.964 1.695 -3.702 1.00 84.12 666 GLN A N 1
ATOM 5312 C CA . GLN A 1 666 ? -17.142 3.124 -3.469 1.00 84.12 666 GLN A CA 1
ATOM 5313 C C . GLN A 1 666 ? -18.015 3.431 -2.248 1.00 84.12 666 GLN A C 1
ATOM 5315 O O . GLN A 1 666 ? -17.664 4.321 -1.481 1.00 84.12 666 GLN A O 1
ATOM 5320 N N . GLN A 1 667 ? -19.135 2.734 -2.050 1.00 87.19 667 GLN A N 1
ATOM 5321 C CA . GLN A 1 667 ? -20.002 2.987 -0.894 1.00 87.19 667 GLN A CA 1
ATOM 5322 C C . GLN A 1 667 ? -19.282 2.674 0.421 1.00 87.19 667 GLN A C 1
ATOM 5324 O O . GLN A 1 667 ? -19.310 3.490 1.338 1.00 87.19 667 GLN A O 1
ATOM 5329 N N . LEU A 1 668 ? -18.577 1.542 0.476 1.00 88.69 668 LEU A N 1
ATOM 5330 C CA . LEU A 1 668 ? -17.830 1.118 1.663 1.00 88.69 668 LEU A CA 1
ATOM 5331 C C . LEU A 1 668 ? -16.635 2.033 1.967 1.00 88.69 668 LEU A C 1
ATOM 5333 O O . LEU A 1 668 ? -16.342 2.300 3.127 1.00 88.69 668 LEU A O 1
ATOM 5337 N N . MET A 1 669 ? -15.964 2.551 0.935 1.00 88.00 669 MET A N 1
ATOM 5338 C CA . MET A 1 669 ? -14.867 3.514 1.088 1.00 88.00 669 MET A CA 1
ATOM 5339 C C . MET A 1 669 ? -15.335 4.894 1.557 1.00 88.00 669 MET A C 1
ATOM 5341 O O . MET A 1 669 ? -14.575 5.591 2.213 1.00 88.00 669 MET A O 1
ATOM 5345 N N . MET A 1 670 ? -16.545 5.322 1.191 1.00 87.25 670 MET A N 1
ATOM 5346 C CA . MET A 1 670 ? -17.066 6.634 1.594 1.00 87.25 670 MET A CA 1
ATOM 5347 C C . MET A 1 670 ? -17.681 6.609 3.000 1.00 87.25 670 MET A C 1
ATOM 5349 O O . MET A 1 670 ? -17.675 7.633 3.681 1.00 87.25 670 MET A O 1
ATOM 5353 N N . ASP A 1 671 ? -18.198 5.458 3.436 1.00 89.00 671 ASP A N 1
ATOM 5354 C CA . ASP A 1 671 ? -18.829 5.288 4.748 1.00 89.00 671 ASP A CA 1
ATOM 5355 C C . ASP A 1 671 ? -18.404 3.958 5.414 1.00 89.00 671 ASP A C 1
ATOM 5357 O O . ASP A 1 671 ? -19.170 2.988 5.431 1.00 89.00 671 ASP A O 1
ATOM 5361 N N . PRO A 1 672 ? -17.178 3.883 5.977 1.00 91.19 672 PRO A N 1
ATOM 5362 C CA . PRO A 1 672 ? -16.675 2.687 6.663 1.00 91.19 672 PRO A CA 1
ATOM 5363 C C . PRO A 1 672 ? -17.570 2.144 7.795 1.00 91.19 672 PRO A C 1
ATOM 5365 O O . PRO A 1 672 ? -17.651 0.919 7.932 1.00 91.19 672 PRO A O 1
ATOM 5368 N N . PRO A 1 673 ? -18.296 2.972 8.583 1.00 89.62 673 PRO A N 1
ATOM 5369 C CA . PRO A 1 673 ? -19.267 2.482 9.564 1.00 89.62 673 PRO A CA 1
ATOM 5370 C C . PRO A 1 673 ? -20.320 1.504 9.017 1.00 89.62 673 PRO A C 1
ATOM 5372 O O . PRO A 1 673 ? -20.849 0.698 9.785 1.00 89.62 673 PRO A O 1
ATOM 5375 N N . LEU A 1 674 ? -20.604 1.503 7.706 1.00 89.00 674 LEU A N 1
ATOM 5376 C CA . LEU A 1 674 ? -21.521 0.536 7.085 1.00 89.00 674 LEU A CA 1
ATOM 5377 C C . LEU A 1 674 ? -21.104 -0.922 7.312 1.00 89.00 674 LEU A C 1
ATOM 5379 O O . LEU A 1 674 ? -21.972 -1.791 7.400 1.00 89.00 674 LEU A O 1
ATOM 5383 N N . LEU A 1 675 ? -19.804 -1.194 7.472 1.00 90.06 675 LEU A N 1
ATOM 5384 C CA . LEU A 1 675 ? -19.272 -2.536 7.733 1.00 90.06 675 LEU A CA 1
ATOM 5385 C C . LEU A 1 675 ? -19.852 -3.159 9.010 1.00 90.06 675 LEU A C 1
ATOM 5387 O O . LEU A 1 675 ? -20.028 -4.374 9.095 1.00 90.06 675 LEU A O 1
ATOM 5391 N N . LEU A 1 676 ? -20.189 -2.333 10.001 1.00 87.75 676 LEU A N 1
ATOM 5392 C CA . LEU A 1 676 ? -20.696 -2.774 11.301 1.00 87.75 676 LEU A CA 1
ATOM 5393 C C . LEU A 1 676 ? -22.174 -3.195 11.260 1.00 87.75 676 LEU A C 1
ATOM 5395 O O . LEU A 1 676 ? -22.688 -3.712 12.249 1.00 87.75 676 LEU A O 1
ATOM 5399 N N . ARG A 1 677 ? -22.854 -3.039 10.113 1.00 86.44 677 ARG A N 1
ATOM 5400 C CA . ARG A 1 677 ? -24.222 -3.542 9.875 1.00 86.44 677 ARG A CA 1
ATOM 5401 C C . ARG A 1 677 ? -24.259 -5.024 9.463 1.00 86.44 677 ARG A C 1
ATOM 5403 O O . ARG A 1 677 ? -25.303 -5.506 9.024 1.00 86.44 677 ARG A O 1
ATOM 5410 N N . CYS A 1 678 ? -23.135 -5.730 9.581 1.00 86.38 678 CYS A N 1
ATOM 5411 C CA . CYS A 1 678 ? -23.018 -7.156 9.290 1.00 86.38 678 CYS A CA 1
ATOM 5412 C C . CYS A 1 678 ? -23.778 -8.037 10.302 1.00 86.38 678 CYS A C 1
ATOM 5414 O O . CYS A 1 678 ? -24.274 -7.572 11.332 1.00 86.38 678 CYS A O 1
ATOM 5416 N N . ASP A 1 679 ? -23.896 -9.333 10.002 1.00 86.12 679 ASP A N 1
ATOM 5417 C CA . ASP A 1 679 ? -24.541 -10.307 10.882 1.00 86.12 679 ASP A CA 1
ATOM 5418 C C . ASP A 1 679 ? -23.911 -10.296 12.287 1.00 86.12 679 ASP A C 1
ATOM 5420 O O . ASP A 1 679 ? -22.723 -10.568 12.476 1.00 86.12 679 ASP A O 1
ATOM 5424 N N . SER A 1 680 ? -24.746 -10.054 13.301 1.00 85.69 680 SER A N 1
ATOM 5425 C CA . SER A 1 680 ? -24.346 -9.990 14.712 1.00 85.69 680 SER A CA 1
ATOM 5426 C C . SER A 1 680 ? -23.575 -11.215 15.228 1.00 85.69 680 SER A C 1
ATOM 5428 O O . SER A 1 680 ? -22.853 -11.108 16.222 1.00 85.69 680 SER A O 1
ATOM 5430 N N . ARG A 1 681 ? -23.694 -12.379 14.570 1.00 86.88 681 ARG A N 1
ATOM 5431 C CA . ARG A 1 681 ? -22.940 -13.599 14.906 1.00 86.88 681 ARG A CA 1
ATOM 5432 C C . ARG A 1 681 ? -21.433 -13.442 14.693 1.00 86.88 681 ARG A C 1
ATOM 5434 O O . ARG A 1 681 ? -20.660 -14.072 15.416 1.00 86.88 681 ARG A O 1
ATOM 5441 N N . VAL A 1 682 ? -21.011 -12.579 13.764 1.00 89.19 682 VAL A N 1
ATOM 5442 C CA . VAL A 1 682 ? -19.594 -12.269 13.498 1.00 89.19 682 VAL A CA 1
ATOM 5443 C C . VAL A 1 682 ? -18.906 -11.758 14.764 1.00 89.19 682 VAL A C 1
ATOM 5445 O O . VAL A 1 682 ? -17.804 -12.188 15.096 1.00 89.19 682 VAL A O 1
ATOM 5448 N N . PHE A 1 683 ? -19.603 -10.932 15.545 1.00 89.56 683 PHE A N 1
ATOM 5449 C CA . PHE A 1 683 ? -19.093 -10.305 16.767 1.00 89.56 683 PHE A CA 1
ATOM 5450 C C . PHE A 1 683 ? -18.834 -11.268 17.933 1.00 89.56 683 PHE A C 1
ATOM 5452 O O . PHE A 1 683 ? -18.386 -10.842 18.999 1.00 89.56 683 PHE A O 1
ATOM 5459 N N . ARG A 1 684 ? -19.146 -12.558 17.770 1.00 88.69 684 ARG A N 1
ATOM 5460 C CA . ARG A 1 684 ? -18.883 -13.623 18.750 1.00 88.69 684 ARG A CA 1
ATOM 5461 C C . ARG A 1 684 ? -18.191 -14.833 18.112 1.00 88.69 684 ARG A C 1
ATOM 5463 O O . ARG A 1 684 ? -18.266 -15.937 18.649 1.00 88.69 684 ARG A O 1
ATOM 5470 N N . CYS A 1 685 ? -17.519 -14.626 16.980 1.00 89.00 685 CYS A N 1
ATOM 5471 C CA . CYS A 1 685 ? -16.732 -15.635 16.278 1.00 89.00 685 CYS A CA 1
ATOM 5472 C C . CYS A 1 685 ? -15.301 -15.108 16.043 1.00 89.00 685 CYS A C 1
ATOM 5474 O O . CYS A 1 685 ? -15.078 -14.440 15.034 1.00 89.00 685 CYS A O 1
ATOM 5476 N N . PRO A 1 686 ? -14.326 -15.397 16.928 1.00 90.19 686 PRO A N 1
ATOM 5477 C CA . PRO A 1 686 ? -13.015 -14.738 16.929 1.00 90.19 686 PRO A CA 1
ATOM 5478 C C . PRO A 1 686 ? -12.259 -14.809 15.599 1.00 90.19 686 PRO A C 1
ATOM 5480 O O . PRO A 1 686 ? -11.789 -13.787 15.106 1.00 90.19 686 PRO A O 1
ATOM 5483 N N . THR A 1 687 ? -12.214 -15.974 14.950 1.00 90.00 687 THR A N 1
ATOM 5484 C CA . THR A 1 687 ? -11.494 -16.148 13.678 1.00 90.00 687 THR A CA 1
ATOM 5485 C C . THR A 1 687 ? -12.065 -15.288 12.545 1.00 90.00 687 THR A C 1
ATOM 5487 O O . THR A 1 687 ? -11.310 -14.673 11.796 1.00 90.00 687 THR A O 1
ATOM 5490 N N . ILE A 1 688 ? -13.395 -15.200 12.433 1.00 91.12 688 ILE A N 1
ATOM 5491 C CA . ILE A 1 688 ? -14.062 -14.349 11.433 1.00 91.12 688 ILE A CA 1
ATOM 5492 C C . ILE A 1 688 ? -13.990 -12.880 11.855 1.00 91.12 688 ILE A C 1
ATOM 5494 O O . ILE A 1 688 ? -13.814 -12.009 11.010 1.00 91.12 688 ILE A O 1
ATOM 5498 N N . PHE A 1 689 ? -14.050 -12.595 13.156 1.00 92.62 689 PHE A N 1
ATOM 5499 C CA . PHE A 1 689 ? -13.886 -11.247 13.681 1.00 92.62 689 PHE A CA 1
ATOM 5500 C C . PHE A 1 689 ? -12.489 -10.677 13.391 1.00 92.62 689 PHE A C 1
ATOM 5502 O O . PHE A 1 689 ? -12.375 -9.498 13.084 1.00 92.62 689 PHE A O 1
ATOM 5509 N N . ARG A 1 690 ? -11.432 -11.502 13.377 1.00 91.62 690 ARG A N 1
ATOM 5510 C CA . ARG A 1 690 ? -10.096 -11.084 12.907 1.00 91.62 690 ARG A CA 1
ATOM 5511 C C . ARG A 1 690 ? -10.109 -10.640 11.445 1.00 91.62 690 ARG A C 1
ATOM 5513 O O . ARG A 1 690 ? -9.539 -9.604 11.122 1.00 91.62 690 ARG A O 1
ATOM 5520 N N . ILE A 1 691 ? -10.789 -11.393 10.576 1.00 91.50 691 ILE A N 1
ATOM 5521 C CA . ILE A 1 691 ? -10.980 -11.012 9.167 1.00 91.50 691 ILE A CA 1
ATOM 5522 C C . ILE A 1 691 ? -11.771 -9.700 9.086 1.00 91.50 691 ILE A C 1
ATOM 5524 O O . ILE A 1 691 ? -11.396 -8.790 8.355 1.00 91.50 691 ILE A O 1
ATOM 5528 N N . PHE A 1 692 ? -12.834 -9.574 9.880 1.00 93.06 692 PHE A N 1
ATOM 5529 C CA . PHE A 1 692 ? -13.663 -8.374 9.938 1.00 93.06 692 PHE A CA 1
ATOM 5530 C C . PHE A 1 692 ? -12.878 -7.129 10.378 1.00 93.06 692 PHE A C 1
ATOM 5532 O O . PHE A 1 692 ? -12.928 -6.113 9.695 1.00 93.06 692 PHE A O 1
ATOM 5539 N N . ILE A 1 693 ? -12.113 -7.202 11.470 1.00 93.38 693 ILE A N 1
ATOM 5540 C CA . ILE A 1 693 ? -11.286 -6.087 11.960 1.00 93.38 693 ILE A CA 1
ATOM 5541 C C . ILE A 1 693 ? -10.249 -5.669 10.920 1.00 93.38 693 ILE A C 1
ATOM 5543 O O . ILE A 1 693 ? -10.025 -4.479 10.707 1.00 93.38 693 ILE A O 1
ATOM 5547 N N . ARG A 1 694 ? -9.676 -6.637 10.204 1.00 91.00 694 ARG A N 1
ATOM 5548 C CA . ARG A 1 694 ? -8.764 -6.360 9.099 1.00 91.00 694 ARG A CA 1
ATOM 5549 C C . ARG A 1 694 ? -9.441 -5.596 7.961 1.00 91.00 694 ARG A C 1
ATOM 5551 O O . ARG A 1 694 ? -8.862 -4.647 7.443 1.00 91.00 694 ARG A O 1
ATOM 5558 N N . LEU A 1 695 ? -10.678 -5.959 7.613 1.00 92.25 695 LEU A N 1
ATOM 5559 C CA . LEU A 1 695 ? -11.481 -5.210 6.642 1.00 92.25 695 LEU A CA 1
ATOM 5560 C C . LEU A 1 695 ? -11.802 -3.797 7.136 1.00 92.25 695 LEU A C 1
ATOM 5562 O O . LEU A 1 695 ? -11.721 -2.855 6.355 1.00 92.25 695 LEU A O 1
ATOM 5566 N N . VAL A 1 696 ? -12.118 -3.624 8.421 1.00 93.00 696 VAL A N 1
ATOM 5567 C CA . VAL A 1 696 ? -12.329 -2.291 9.005 1.00 93.00 696 VAL A CA 1
ATOM 5568 C C . VAL A 1 696 ? -11.066 -1.439 8.863 1.00 93.00 696 VAL A C 1
ATOM 5570 O O . VAL A 1 696 ? -11.149 -0.328 8.350 1.00 93.00 696 VAL A O 1
ATOM 5573 N N . GLY A 1 697 ? -9.891 -1.964 9.225 1.00 91.69 697 GLY A N 1
ATOM 5574 C CA . GLY A 1 697 ? -8.613 -1.269 9.031 1.00 91.69 697 GLY A CA 1
ATOM 5575 C C . GLY A 1 697 ? -8.356 -0.895 7.568 1.00 91.69 697 GLY A C 1
ATOM 5576 O O . GLY A 1 697 ? -8.058 0.262 7.268 1.00 91.69 697 GLY 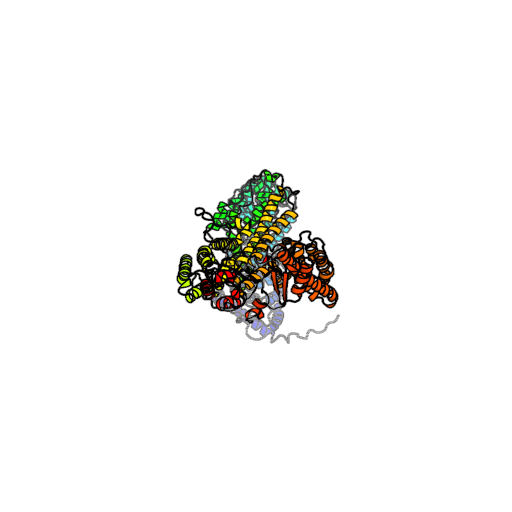A O 1
ATOM 5577 N N . PHE A 1 698 ? -8.567 -1.848 6.657 1.00 91.19 698 PHE A N 1
ATOM 5578 C CA . PHE A 1 698 ? -8.458 -1.650 5.212 1.00 91.19 698 PHE A CA 1
ATOM 5579 C C . PHE A 1 698 ? -9.348 -0.490 4.719 1.00 91.19 698 PHE A C 1
ATOM 5581 O O . PHE A 1 698 ? -8.870 0.427 4.046 1.00 91.19 698 PHE A O 1
ATOM 5588 N N . TYR A 1 699 ? -10.629 -0.474 5.106 1.00 92.44 699 TYR A N 1
ATOM 5589 C CA . TYR A 1 699 ? -11.561 0.565 4.667 1.00 92.44 699 TYR A CA 1
ATOM 5590 C C . TYR A 1 699 ? -11.327 1.926 5.335 1.00 92.44 699 TYR A C 1
ATOM 5592 O O . TYR A 1 699 ? -11.518 2.946 4.677 1.00 92.44 699 TYR A O 1
ATOM 5600 N N . LEU A 1 700 ? -10.869 1.975 6.592 1.00 91.81 700 LEU A N 1
ATOM 5601 C CA . LEU A 1 700 ? -10.509 3.236 7.253 1.00 91.81 700 LEU A CA 1
ATOM 5602 C C . LEU A 1 700 ? -9.309 3.905 6.564 1.00 91.81 700 LEU A C 1
ATOM 5604 O O . LEU A 1 700 ? -9.356 5.097 6.261 1.00 91.81 700 LEU A O 1
ATOM 5608 N N . VAL A 1 701 ? -8.255 3.143 6.246 1.00 90.88 701 VAL A N 1
ATOM 5609 C CA . VAL A 1 701 ? -7.071 3.670 5.545 1.00 90.88 701 VAL A CA 1
ATOM 5610 C C . VAL A 1 701 ? -7.447 4.213 4.163 1.00 90.88 701 VAL A C 1
ATOM 5612 O O . VAL A 1 701 ? -7.116 5.365 3.847 1.00 90.88 701 VAL A O 1
ATOM 5615 N N . GLY A 1 702 ? -8.172 3.420 3.367 1.00 89.69 702 GLY A N 1
ATOM 5616 C CA . GLY A 1 702 ? -8.564 3.828 2.018 1.00 89.69 702 GLY A CA 1
ATOM 5617 C C . GLY A 1 702 ? -9.593 4.964 2.015 1.00 89.69 702 GLY A C 1
ATOM 5618 O O . GLY A 1 702 ? -9.479 5.873 1.193 1.00 89.69 702 GLY A O 1
ATOM 5619 N N . SER A 1 703 ? -10.521 5.008 2.984 1.00 90.94 703 SER A N 1
ATOM 5620 C CA . SER A 1 703 ? -11.440 6.142 3.184 1.00 90.94 703 SER A CA 1
ATOM 5621 C C . SER A 1 703 ? -10.670 7.448 3.376 1.00 90.94 703 SER A C 1
ATOM 5623 O O . SER A 1 703 ? -10.853 8.399 2.609 1.00 90.94 703 SER A O 1
ATOM 5625 N N . ARG A 1 704 ? -9.727 7.485 4.332 1.00 88.94 704 ARG A N 1
ATOM 5626 C CA . ARG A 1 704 ? -8.919 8.683 4.618 1.00 88.94 704 ARG A CA 1
ATOM 5627 C C . ARG A 1 704 ? -8.197 9.195 3.376 1.00 88.94 704 ARG A C 1
ATOM 5629 O O . ARG A 1 704 ? -8.242 10.391 3.088 1.00 88.94 704 ARG A O 1
ATOM 5636 N N . HIS A 1 705 ? -7.561 8.303 2.619 1.00 86.31 705 HIS A N 1
ATOM 5637 C CA . HIS A 1 705 ? -6.813 8.691 1.422 1.00 86.31 705 HIS A CA 1
ATOM 5638 C C . HIS A 1 705 ? -7.727 9.110 0.272 1.00 86.31 705 HIS A C 1
ATOM 5640 O O . HIS A 1 705 ? -7.438 10.093 -0.417 1.00 86.31 705 HIS A O 1
ATOM 5646 N N . ARG A 1 706 ? -8.870 8.442 0.097 1.00 84.00 706 ARG A N 1
ATOM 5647 C CA . ARG A 1 706 ? -9.863 8.800 -0.918 1.00 84.00 706 ARG A CA 1
ATOM 5648 C C . ARG A 1 706 ? -10.478 10.166 -0.637 1.00 84.00 706 ARG A C 1
ATOM 5650 O O . ARG A 1 706 ? -10.490 11.009 -1.535 1.00 84.00 706 ARG A O 1
ATOM 5657 N N . PHE A 1 707 ? -10.910 10.429 0.595 1.00 85.44 707 PHE A N 1
ATOM 5658 C CA . PHE A 1 707 ? -11.391 11.751 0.993 1.00 85.44 707 PHE A CA 1
ATOM 5659 C C . PHE A 1 707 ? -10.300 12.807 0.865 1.00 85.44 707 PHE A C 1
ATOM 5661 O O . PHE A 1 707 ? -10.583 13.899 0.378 1.00 85.44 707 PHE A O 1
ATOM 5668 N N . ARG A 1 708 ? -9.049 12.499 1.242 1.00 84.94 708 ARG A N 1
ATOM 5669 C CA . ARG A 1 708 ? -7.933 13.444 1.098 1.00 84.94 708 ARG A CA 1
ATOM 5670 C C . ARG A 1 708 ? -7.721 13.814 -0.364 1.00 84.94 708 ARG A C 1
ATOM 5672 O O . ARG A 1 708 ? -7.569 14.988 -0.685 1.00 84.94 708 ARG A O 1
ATOM 5679 N N . ARG A 1 709 ? -7.784 12.827 -1.256 1.00 76.56 709 ARG A N 1
ATOM 5680 C CA . ARG A 1 709 ? -7.673 13.021 -2.702 1.00 76.56 709 ARG A CA 1
ATOM 5681 C C . ARG A 1 709 ? -8.830 13.844 -3.266 1.00 76.56 709 ARG A C 1
ATOM 5683 O O . ARG A 1 709 ? -8.575 14.757 -4.047 1.00 76.56 709 ARG A O 1
ATOM 5690 N N . LEU A 1 710 ? -10.073 13.530 -2.898 1.00 77.44 710 LEU A N 1
ATOM 5691 C CA . LEU A 1 710 ? -11.249 14.301 -3.320 1.00 77.44 710 LEU A CA 1
ATOM 5692 C C . LEU A 1 710 ? -11.138 15.750 -2.848 1.00 77.44 710 LEU A C 1
ATOM 5694 O O . LEU A 1 710 ? -11.266 16.667 -3.652 1.00 77.44 710 LEU A O 1
ATOM 5698 N N . TYR A 1 711 ? -10.785 15.946 -1.579 1.00 79.06 711 TYR A N 1
ATOM 5699 C CA . TYR A 1 711 ? -10.563 17.263 -1.006 1.00 79.06 711 TYR A CA 1
ATOM 5700 C C . TYR A 1 711 ? -9.454 18.030 -1.734 1.00 79.06 711 TYR A C 1
ATOM 5702 O O . TYR A 1 711 ? -9.640 19.198 -2.043 1.00 79.06 711 TYR A O 1
ATOM 5710 N N . GLU A 1 712 ? -8.334 17.395 -2.089 1.00 74.44 712 GLU A N 1
ATOM 5711 C CA . GLU A 1 712 ? -7.270 18.045 -2.868 1.00 74.44 712 GLU A CA 1
ATOM 5712 C C . GLU A 1 712 ? -7.696 18.427 -4.292 1.00 74.44 712 GLU A C 1
ATOM 5714 O O . GLU A 1 712 ? -7.246 19.458 -4.792 1.00 74.44 712 GLU A O 1
ATOM 5719 N N . CYS A 1 713 ? -8.562 17.637 -4.933 1.00 69.00 713 CYS A N 1
ATOM 5720 C CA . CYS A 1 713 ? -9.109 17.954 -6.256 1.00 69.00 713 CYS A CA 1
ATOM 5721 C C . CYS A 1 713 ? -10.154 19.079 -6.186 1.00 69.00 713 CYS A C 1
ATOM 5723 O O . CYS A 1 713 ? -10.219 19.925 -7.070 1.00 69.00 713 CYS A O 1
ATOM 5725 N N . GLU A 1 714 ? -10.959 19.118 -5.126 1.00 69.62 714 GLU A N 1
ATOM 5726 C CA . GLU A 1 714 ? -12.024 20.111 -4.953 1.00 69.62 714 GLU A CA 1
ATOM 5727 C C . GLU A 1 714 ? -11.581 21.346 -4.156 1.00 69.62 714 GLU A C 1
ATOM 5729 O O . GLU A 1 714 ? -12.335 22.310 -4.041 1.00 69.62 714 GLU A O 1
ATOM 5734 N N . ARG A 1 715 ? -10.340 21.378 -3.653 1.00 68.31 715 ARG A N 1
ATOM 5735 C CA . ARG A 1 715 ? -9.791 22.459 -2.811 1.00 68.31 715 ARG A CA 1
ATOM 5736 C C . ARG A 1 715 ? -9.926 23.850 -3.435 1.00 68.31 715 ARG A C 1
ATOM 5738 O O . ARG A 1 715 ? -10.052 24.835 -2.713 1.00 68.31 715 ARG A O 1
ATOM 5745 N N . ALA A 1 716 ? -9.885 23.933 -4.762 1.00 61.22 716 ALA A N 1
ATOM 5746 C CA . ALA A 1 716 ? -10.076 25.168 -5.518 1.00 61.22 716 ALA A CA 1
ATOM 5747 C C . ALA A 1 716 ? -11.534 25.676 -5.515 1.00 61.22 716 ALA A C 1
ATOM 5749 O O . ALA A 1 716 ? -11.774 26.868 -5.698 1.00 61.22 716 ALA A O 1
ATOM 5750 N N . HIS A 1 717 ? -12.500 24.778 -5.315 1.00 62.66 717 HIS A N 1
ATOM 5751 C CA . HIS A 1 717 ? -13.942 25.043 -5.325 1.00 62.66 717 HIS A CA 1
ATOM 5752 C C . HIS A 1 717 ? -14.534 25.205 -3.920 1.00 62.66 717 HIS A C 1
ATOM 5754 O O . HIS A 1 717 ? -15.644 25.716 -3.770 1.00 62.66 717 HIS A O 1
ATOM 5760 N N . ILE A 1 718 ? -13.804 24.771 -2.893 1.00 66.44 718 ILE A N 1
ATOM 5761 C CA . ILE A 1 718 ? -14.238 24.819 -1.502 1.00 66.44 718 ILE A CA 1
ATOM 5762 C C . ILE A 1 718 ? -13.898 26.183 -0.891 1.00 66.44 718 ILE A C 1
ATOM 5764 O O . ILE A 1 718 ? -12.766 26.663 -0.968 1.00 66.44 718 ILE A O 1
ATOM 5768 N N . ASP A 1 719 ? -14.883 26.794 -0.231 1.00 69.50 719 ASP A N 1
ATOM 5769 C CA . ASP A 1 719 ? -14.682 28.002 0.566 1.00 69.50 719 ASP A CA 1
ATOM 5770 C C . ASP A 1 719 ? -13.760 27.695 1.758 1.00 69.50 719 ASP A C 1
ATOM 5772 O O . ASP A 1 719 ? -14.183 27.146 2.781 1.00 69.50 719 ASP A O 1
ATOM 5776 N N . GLN A 1 720 ? -12.485 28.067 1.618 1.00 69.25 720 GLN A N 1
ATOM 5777 C CA . GLN A 1 720 ? -11.439 27.835 2.619 1.00 69.25 720 GLN A CA 1
ATOM 5778 C C . GLN A 1 720 ? -11.745 28.509 3.964 1.00 69.25 720 GLN A C 1
ATOM 5780 O O . GLN A 1 720 ? -11.201 28.098 4.989 1.00 69.25 720 GLN A O 1
ATOM 5785 N N . SER A 1 721 ? -12.636 29.510 3.986 1.00 66.50 721 SER A N 1
ATOM 5786 C CA . SER A 1 721 ? -13.084 30.138 5.232 1.00 66.50 721 SER A CA 1
ATOM 5787 C C . SER A 1 721 ? -13.998 29.223 6.058 1.00 66.50 721 SER A C 1
ATOM 5789 O O . SER A 1 721 ? -13.981 29.287 7.287 1.00 66.50 721 SER A O 1
ATOM 5791 N N . ARG A 1 722 ? -14.760 28.331 5.405 1.00 68.12 722 ARG A N 1
ATOM 5792 C CA . ARG A 1 722 ? -15.666 27.370 6.058 1.00 68.12 722 ARG A CA 1
ATOM 5793 C C . ARG A 1 722 ? -15.031 25.998 6.245 1.00 68.12 722 ARG A C 1
ATOM 5795 O O . ARG A 1 722 ? -15.254 25.350 7.269 1.00 68.12 722 ARG A O 1
ATOM 5802 N N . PHE A 1 723 ? -14.241 25.548 5.278 1.00 76.75 723 PHE A N 1
ATOM 5803 C CA . PHE A 1 723 ? -13.682 24.203 5.271 1.00 76.75 723 PHE A CA 1
ATOM 5804 C C . PHE A 1 723 ? -12.174 24.267 5.022 1.00 76.75 723 PHE A C 1
ATOM 5806 O O . PHE A 1 723 ? -11.698 24.319 3.891 1.00 76.75 723 PHE A O 1
ATOM 5813 N N . SER A 1 724 ? -11.436 24.338 6.131 1.00 81.38 724 SER A N 1
ATOM 5814 C CA . SER A 1 724 ? -9.974 24.366 6.164 1.00 81.38 724 SER A CA 1
ATOM 5815 C C . SER A 1 724 ? -9.386 22.956 6.278 1.00 81.38 724 SER A C 1
ATOM 5817 O O . SER A 1 724 ? -10.071 22.028 6.711 1.00 81.38 724 SER A O 1
ATOM 5819 N N . ASP A 1 725 ? -8.082 22.815 6.009 1.00 82.19 725 ASP A N 1
ATOM 5820 C CA . ASP A 1 725 ? -7.336 21.557 6.201 1.00 82.19 725 ASP A CA 1
ATOM 5821 C C . ASP A 1 725 ? -7.508 20.995 7.628 1.00 82.19 725 ASP A C 1
ATOM 5823 O O . ASP A 1 725 ? -7.568 19.781 7.822 1.00 82.19 725 ASP A O 1
ATOM 5827 N N . LYS A 1 726 ? -7.651 21.876 8.630 1.00 83.75 726 LYS A N 1
ATOM 5828 C CA . LYS A 1 726 ? -7.916 21.491 10.021 1.00 83.75 726 LYS A CA 1
ATOM 5829 C C . LYS A 1 726 ? -9.308 20.875 10.181 1.00 83.75 726 LYS A C 1
ATOM 5831 O O . LYS A 1 726 ? -9.418 19.804 10.765 1.00 83.75 726 LYS A O 1
ATOM 5836 N N . ASN A 1 727 ? -10.346 21.515 9.636 1.00 84.88 727 ASN A N 1
ATOM 5837 C CA . ASN A 1 727 ? -11.723 21.010 9.713 1.00 84.88 727 ASN A CA 1
ATOM 5838 C C . ASN A 1 727 ? -11.870 19.679 8.962 1.00 84.88 727 ASN A C 1
ATOM 5840 O O . ASN A 1 727 ? -12.563 18.784 9.438 1.00 84.88 727 ASN A O 1
ATOM 5844 N N . PHE A 1 728 ? -11.183 19.533 7.825 1.00 86.56 728 PHE A N 1
ATOM 5845 C CA . PHE A 1 728 ? -11.135 18.285 7.068 1.00 86.56 728 PHE A CA 1
ATOM 5846 C C . PHE A 1 728 ? -10.494 17.145 7.872 1.00 86.56 728 PHE A C 1
ATOM 5848 O O . PHE A 1 728 ? -11.076 16.068 7.979 1.00 86.56 728 PHE A O 1
ATOM 5855 N N . ASN A 1 729 ? -9.335 17.384 8.494 1.00 87.38 729 ASN A N 1
ATOM 5856 C CA . ASN A 1 729 ? -8.690 16.372 9.333 1.00 87.38 729 ASN A CA 1
ATOM 5857 C C . ASN A 1 729 ? -9.578 15.988 10.527 1.00 87.38 729 ASN A C 1
ATOM 5859 O O . ASN A 1 729 ? -9.729 14.807 10.815 1.00 87.38 729 ASN A O 1
ATOM 5863 N N . THR A 1 730 ? -10.236 16.961 11.164 1.00 88.50 730 THR A N 1
ATOM 5864 C CA . THR A 1 730 ? -11.192 16.695 12.250 1.00 88.50 730 THR A CA 1
ATOM 5865 C C . THR A 1 730 ? -12.400 15.882 11.776 1.00 88.50 730 THR A C 1
ATOM 5867 O O . THR A 1 730 ? -12.862 15.012 12.504 1.00 88.50 730 THR A O 1
ATOM 5870 N N . MET A 1 731 ? -12.904 16.106 10.558 1.00 88.50 731 MET A N 1
ATOM 5871 C CA . MET A 1 731 ? -13.975 15.285 9.976 1.00 88.50 731 MET A CA 1
ATOM 5872 C C . MET A 1 731 ? -13.547 13.818 9.833 1.00 88.50 731 MET A C 1
ATOM 5874 O O . MET A 1 731 ? -14.311 12.929 10.206 1.00 88.50 731 MET A O 1
ATOM 5878 N N . LEU A 1 732 ? -12.333 13.569 9.329 1.00 89.75 732 LEU A N 1
ATOM 5879 C CA . LEU A 1 732 ? -11.784 12.213 9.226 1.00 89.75 732 LEU A CA 1
ATOM 5880 C C . LEU A 1 732 ? -11.613 11.571 10.607 1.00 89.75 732 LEU A C 1
ATOM 5882 O O . LEU A 1 732 ? -12.039 10.440 10.813 1.00 89.75 732 LEU A O 1
ATOM 5886 N N . GLU A 1 733 ? -11.068 12.311 11.575 1.00 90.38 733 GLU A N 1
ATOM 5887 C CA . GLU A 1 733 ? -10.910 11.829 12.952 1.00 90.38 733 GLU A CA 1
ATOM 5888 C C . GLU A 1 733 ? -12.260 11.486 13.603 1.00 90.38 733 GLU A C 1
ATOM 5890 O O . GLU A 1 733 ? -12.347 10.501 14.330 1.00 90.38 733 GLU A O 1
ATOM 5895 N N . VAL A 1 734 ? -13.323 12.250 13.322 1.00 90.31 734 VAL A N 1
ATOM 5896 C CA . VAL A 1 734 ? -14.685 11.971 13.813 1.00 90.31 734 VAL A CA 1
ATOM 5897 C C . VAL A 1 734 ? -15.287 10.719 13.167 1.00 90.31 734 VAL A C 1
ATOM 5899 O O . VAL A 1 734 ? -15.971 9.958 13.851 1.00 90.31 734 VAL A O 1
ATOM 5902 N N . GLN A 1 735 ? -15.046 10.478 11.874 1.00 90.12 735 GLN A N 1
ATOM 5903 C CA . GLN A 1 735 ? -15.487 9.242 11.211 1.00 90.12 735 GLN A CA 1
ATOM 5904 C C . GLN A 1 735 ? -14.788 8.016 11.813 1.00 90.12 735 GLN A C 1
ATOM 5906 O O . GLN A 1 735 ? -15.438 7.015 12.137 1.00 90.12 735 GLN A O 1
ATOM 5911 N N . ASP A 1 736 ? -13.472 8.110 11.997 1.00 91.56 736 ASP A N 1
ATOM 5912 C CA . ASP A 1 736 ? -12.684 7.045 12.605 1.00 91.56 736 ASP A CA 1
ATOM 5913 C C . ASP A 1 736 ? -13.160 6.805 14.045 1.00 91.56 736 ASP A C 1
ATOM 5915 O O . ASP A 1 736 ? -13.451 5.667 14.412 1.00 91.56 736 ASP A O 1
ATOM 5919 N N . SER A 1 737 ? -13.350 7.863 14.845 1.00 93.00 737 SER A N 1
ATOM 5920 C CA . SER A 1 737 ? -13.770 7.732 16.245 1.00 93.00 737 SER A CA 1
ATOM 5921 C C . SER A 1 737 ? -15.166 7.124 16.390 1.00 93.00 737 SER A C 1
ATOM 5923 O O . SER A 1 737 ? -15.382 6.336 17.308 1.00 93.00 737 SER A O 1
ATOM 5925 N N . LEU A 1 738 ? -16.092 7.416 15.468 1.00 91.94 738 LEU A N 1
ATOM 5926 C CA . LEU A 1 738 ? -17.406 6.771 15.416 1.00 91.94 738 LEU A CA 1
ATOM 5927 C C . LEU A 1 738 ? -17.274 5.259 15.195 1.00 91.94 738 LEU A C 1
ATOM 5929 O O . LEU A 1 738 ? -17.929 4.472 15.876 1.00 91.94 738 LEU A O 1
ATOM 5933 N N . THR A 1 739 ? -16.403 4.848 14.273 1.00 93.19 739 THR A N 1
ATOM 5934 C CA . THR A 1 739 ? -16.137 3.427 14.010 1.00 93.19 739 THR A CA 1
ATOM 5935 C C . THR A 1 739 ? -15.559 2.747 15.253 1.00 93.19 739 THR A C 1
ATOM 5937 O O . THR A 1 739 ? -16.001 1.661 15.626 1.00 93.19 739 THR A O 1
ATOM 5940 N N . LEU A 1 740 ? -14.625 3.408 15.946 1.00 93.44 740 LEU A N 1
ATOM 5941 C CA . LEU A 1 740 ? -14.041 2.902 17.192 1.00 93.44 740 LEU A CA 1
ATOM 5942 C C . LEU A 1 740 ? -15.066 2.789 18.320 1.00 93.44 740 LEU A C 1
ATOM 5944 O O . LEU A 1 740 ? -15.061 1.803 19.055 1.00 93.44 740 LEU A O 1
ATOM 5948 N N . GLN A 1 741 ? -15.965 3.765 18.439 1.00 92.88 741 GLN A N 1
ATOM 5949 C CA . GLN A 1 741 ? -17.038 3.744 19.425 1.00 92.88 741 GLN A CA 1
ATOM 5950 C C . GLN A 1 741 ? -17.948 2.529 19.221 1.00 92.88 741 GLN A C 1
ATOM 5952 O O . GLN A 1 741 ? -18.210 1.784 20.162 1.00 92.88 741 GLN A O 1
ATOM 5957 N N . LEU A 1 742 ? -18.372 2.282 17.981 1.00 92.50 742 LEU A N 1
ATOM 5958 C CA . LEU A 1 742 ? -19.209 1.131 17.645 1.00 92.50 742 LEU A CA 1
ATOM 5959 C C . LEU A 1 742 ? -18.481 -0.206 17.886 1.00 92.50 742 LEU A C 1
ATOM 5961 O O . LEU A 1 742 ? -19.093 -1.173 18.339 1.00 92.50 742 LEU A O 1
ATOM 5965 N N . LEU A 1 743 ? -17.166 -0.269 17.644 1.00 94.31 743 LEU A N 1
ATOM 5966 C CA . LEU A 1 743 ? -16.345 -1.434 18.000 1.00 94.31 743 LEU A CA 1
ATOM 5967 C C . LEU A 1 743 ? -16.275 -1.655 19.518 1.00 94.31 743 LEU A C 1
ATOM 5969 O O . LEU A 1 743 ? -16.358 -2.794 19.978 1.00 94.31 743 LEU A O 1
ATOM 5973 N N . LEU A 1 744 ? -16.172 -0.587 20.311 1.00 92.94 744 LEU A N 1
ATOM 5974 C CA . LEU A 1 744 ? -16.229 -0.685 21.769 1.00 92.94 744 LEU A CA 1
ATOM 5975 C C . LEU A 1 744 ? -17.608 -1.153 22.251 1.00 92.94 744 LEU A C 1
ATOM 5977 O O . LEU A 1 744 ? -17.682 -2.003 23.134 1.00 92.94 744 LEU A O 1
ATOM 5981 N N . GLU A 1 745 ? -18.699 -0.696 21.638 1.00 91.44 745 GLU A N 1
ATOM 5982 C CA . GLU A 1 745 ? -20.051 -1.182 21.953 1.00 91.44 745 GLU A CA 1
ATOM 5983 C C . GLU A 1 745 ? -20.211 -2.690 21.685 1.00 91.44 745 GLU A C 1
ATOM 5985 O O . GLU A 1 745 ? -20.896 -3.402 22.425 1.00 91.44 745 GLU A O 1
ATOM 5990 N N . ILE A 1 746 ? -19.527 -3.227 20.671 1.00 90.94 746 ILE A N 1
ATOM 5991 C CA . ILE A 1 746 ? -19.494 -4.673 20.403 1.00 90.94 746 ILE A CA 1
ATOM 5992 C C . ILE A 1 746 ? -18.818 -5.456 21.546 1.00 90.94 746 ILE A C 1
ATOM 5994 O O . ILE A 1 746 ? -19.206 -6.602 21.829 1.00 90.94 746 ILE A O 1
ATOM 5998 N N . CYS A 1 747 ? -17.843 -4.843 22.218 1.00 90.56 747 CYS A N 1
ATOM 5999 C CA . CYS A 1 747 ? -17.100 -5.419 23.338 1.00 90.56 747 CYS A CA 1
ATOM 6000 C C . CYS A 1 747 ? -17.890 -5.468 24.657 1.00 90.56 747 CYS A C 1
ATOM 6002 O O . CYS A 1 747 ? -17.410 -6.088 25.613 1.00 90.56 747 CYS A O 1
ATOM 6004 N N . GLU A 1 748 ? -19.081 -4.865 24.734 1.00 89.19 748 GLU A N 1
ATOM 6005 C CA . GLU A 1 748 ? -19.924 -4.934 25.931 1.00 89.19 748 GLU A CA 1
ATOM 6006 C C . GLU A 1 748 ? -20.441 -6.357 26.211 1.00 89.19 748 GLU A C 1
ATOM 6008 O O . GLU A 1 748 ? -20.823 -7.106 25.303 1.00 89.19 748 GLU A O 1
ATOM 6013 N N . GLU A 1 749 ? -20.489 -6.730 27.499 1.00 85.31 749 GLU A N 1
ATOM 6014 C CA . GLU A 1 749 ? -20.999 -8.032 27.943 1.00 85.31 749 GLU A CA 1
ATOM 6015 C C . GLU A 1 749 ? -22.527 -8.086 27.801 1.00 85.31 749 GLU A C 1
ATOM 6017 O O . GLU A 1 749 ? -23.273 -7.398 28.503 1.00 85.31 749 GLU A O 1
ATOM 6022 N N . LYS A 1 750 ? -23.015 -8.962 26.917 1.00 83.75 750 LYS A N 1
ATOM 6023 C CA . LYS A 1 750 ? -24.449 -9.229 26.743 1.00 83.75 750 LYS A CA 1
ATOM 6024 C C . LYS A 1 750 ? -24.869 -10.413 27.622 1.00 83.75 750 LYS A C 1
ATOM 6026 O O . LYS A 1 750 ? -24.059 -11.292 27.916 1.00 83.75 750 LYS A O 1
ATOM 6031 N N . PRO A 1 751 ? -26.153 -10.539 28.013 1.00 73.75 751 PRO A N 1
ATOM 6032 C CA . PRO A 1 751 ? -26.609 -11.646 28.865 1.00 73.75 751 PRO A CA 1
ATOM 6033 C C . PRO A 1 751 ? -26.353 -13.040 28.261 1.00 73.75 751 PRO A C 1
ATOM 6035 O O . PRO A 1 751 ? -26.219 -14.010 29.004 1.00 73.75 751 PRO A O 1
ATOM 6038 N N . ALA A 1 752 ? -26.250 -13.144 26.931 1.00 70.94 752 ALA A N 1
ATOM 6039 C CA . ALA A 1 752 ? -25.893 -14.376 26.227 1.00 70.94 752 ALA A CA 1
ATOM 6040 C C . ALA A 1 752 ? -24.415 -14.791 26.412 1.00 70.94 752 ALA A C 1
ATOM 6042 O O . ALA A 1 752 ? -24.098 -15.977 26.309 1.00 70.94 752 ALA A O 1
ATOM 6043 N N . ASP A 1 753 ? -23.526 -13.848 26.742 1.00 77.00 753 ASP A N 1
ATOM 6044 C CA . ASP A 1 753 ? -22.076 -14.062 26.841 1.00 77.00 753 ASP A CA 1
ATOM 6045 C C . ASP A 1 753 ? -21.661 -14.722 28.169 1.00 77.00 753 ASP A C 1
ATOM 6047 O O . ASP A 1 753 ? -20.563 -15.271 28.284 1.00 77.00 753 ASP A O 1
ATOM 6051 N N . GLN A 1 754 ? -22.566 -14.782 29.158 1.00 67.81 754 GLN A N 1
ATOM 6052 C CA . GLN A 1 754 ? -22.302 -15.374 30.480 1.00 67.81 754 GLN A CA 1
ATOM 6053 C C . GLN A 1 754 ? -21.841 -16.838 30.412 1.00 67.81 754 GLN A C 1
ATOM 6055 O O . GLN A 1 754 ? -21.123 -17.301 31.299 1.00 67.81 754 GLN A O 1
ATOM 6060 N N . HIS A 1 755 ? -22.240 -17.564 29.363 1.00 66.50 755 HIS A N 1
ATOM 6061 C CA . HIS A 1 755 ? -21.883 -18.965 29.141 1.00 66.50 755 HIS A CA 1
ATOM 6062 C C . HIS A 1 755 ? -20.603 -19.156 28.303 1.00 66.50 755 HIS A C 1
ATOM 6064 O O . HIS A 1 755 ? -20.104 -20.277 28.234 1.00 66.50 755 HIS A O 1
ATOM 6070 N N . LYS A 1 756 ? -20.057 -18.096 27.683 1.00 72.25 756 LYS A N 1
ATOM 6071 C CA . LYS A 1 756 ? -18.887 -18.135 26.780 1.00 72.25 756 LYS A CA 1
ATOM 6072 C C . LYS A 1 756 ? -17.915 -16.969 27.024 1.00 72.25 756 LYS A C 1
ATOM 6074 O O . LYS A 1 756 ? -17.470 -16.312 26.087 1.00 72.25 756 LYS A O 1
ATOM 6079 N N . LYS A 1 757 ? -17.543 -16.732 28.285 1.00 74.69 757 LYS A N 1
ATOM 6080 C CA . LYS A 1 757 ? -16.669 -15.605 28.667 1.00 74.69 757 LYS A CA 1
ATOM 6081 C C . LYS A 1 757 ? -15.319 -15.565 27.938 1.00 74.69 757 LYS A C 1
ATOM 6083 O O . LYS A 1 757 ? -14.833 -14.478 27.657 1.00 74.69 757 LYS A O 1
ATOM 6088 N N . GLY A 1 758 ? -14.743 -16.724 27.602 1.00 82.44 758 GLY A N 1
ATOM 6089 C CA . GLY A 1 758 ? -13.474 -16.796 26.864 1.00 82.44 758 GLY A CA 1
ATOM 6090 C C . GLY A 1 758 ? -13.549 -16.187 25.461 1.00 82.44 758 GLY A C 1
ATOM 6091 O O . GLY A 1 758 ? -12.641 -15.473 25.061 1.00 82.44 758 GLY A O 1
ATOM 6092 N N . VAL A 1 759 ? -14.671 -16.380 24.758 1.00 86.50 759 VAL A N 1
ATOM 6093 C CA . VAL A 1 759 ? -14.875 -15.835 23.406 1.00 86.50 759 VAL A CA 1
ATOM 6094 C C . VAL A 1 759 ? -14.952 -14.310 23.441 1.00 86.50 759 VAL A C 1
ATOM 6096 O O . VAL A 1 759 ? -14.338 -13.644 22.618 1.00 86.50 759 VAL A O 1
ATOM 6099 N N . LEU A 1 760 ? -15.678 -13.744 24.411 1.00 89.19 760 LEU A N 1
ATOM 6100 C CA . LEU A 1 760 ? -15.764 -12.290 24.568 1.00 89.19 760 LEU A CA 1
ATOM 6101 C C . LEU A 1 760 ? -14.398 -11.678 24.907 1.00 89.19 760 LEU A C 1
ATOM 6103 O O . LEU A 1 760 ? -14.054 -10.645 24.346 1.00 89.19 760 LEU A O 1
ATOM 6107 N N . ALA A 1 761 ? -13.616 -12.324 25.777 1.00 89.06 761 ALA A N 1
ATOM 6108 C CA . ALA A 1 761 ? -12.273 -11.861 26.120 1.00 89.06 761 ALA A CA 1
ATOM 6109 C C . ALA A 1 761 ? -11.337 -11.841 24.898 1.00 89.06 761 ALA A C 1
ATOM 6111 O O . ALA A 1 761 ? -10.556 -10.908 24.742 1.00 89.06 761 ALA A O 1
ATOM 6112 N N . GLU A 1 762 ? -11.448 -12.825 24.003 1.00 91.12 762 GLU A N 1
ATOM 6113 C CA . GLU A 1 762 ? -10.672 -12.846 22.760 1.00 91.12 762 GLU A CA 1
ATOM 6114 C C . GLU A 1 762 ? -11.098 -11.731 21.792 1.00 91.12 762 GLU A C 1
ATOM 6116 O O . GLU A 1 762 ? -10.246 -11.035 21.248 1.00 91.12 762 GLU A O 1
ATOM 6121 N N . ILE A 1 763 ? -12.406 -11.496 21.629 1.00 92.75 763 ILE A N 1
ATOM 6122 C CA . ILE A 1 763 ? -12.936 -10.372 20.832 1.00 92.75 763 ILE A CA 1
ATOM 6123 C C . ILE A 1 763 ? -12.457 -9.026 21.394 1.00 92.75 763 ILE A C 1
ATOM 6125 O O . ILE A 1 763 ? -12.048 -8.146 20.634 1.00 92.75 763 ILE A O 1
ATOM 6129 N N . GLN A 1 764 ? -12.472 -8.877 22.721 1.00 93.62 764 GLN A N 1
ATOM 6130 C CA . GLN A 1 764 ? -11.950 -7.699 23.410 1.00 93.62 764 GLN A CA 1
ATOM 6131 C C . GLN A 1 764 ? -10.453 -7.524 23.154 1.00 93.62 764 GLN A C 1
ATOM 6133 O O . GLN A 1 764 ? -10.045 -6.421 22.817 1.00 93.62 764 GLN A O 1
ATOM 6138 N N . SER A 1 765 ? -9.655 -8.594 23.241 1.00 94.31 765 SER A N 1
ATOM 6139 C CA . SER A 1 765 ? -8.221 -8.551 22.921 1.00 94.31 765 SER A CA 1
ATOM 6140 C C . SER A 1 765 ? -7.989 -8.085 21.486 1.00 94.31 765 SER A C 1
ATOM 6142 O O . SER A 1 765 ? -7.312 -7.088 21.289 1.00 94.31 765 SER A O 1
ATOM 6144 N N . ILE A 1 766 ? -8.632 -8.719 20.497 1.00 94.06 766 ILE A N 1
ATOM 6145 C CA . ILE A 1 766 ? -8.472 -8.367 19.074 1.00 94.06 766 ILE A CA 1
ATOM 6146 C C . ILE A 1 766 ? -8.846 -6.897 18.822 1.00 94.06 766 ILE A C 1
ATOM 6148 O O . ILE A 1 766 ? -8.161 -6.191 18.084 1.00 94.06 766 ILE A O 1
ATOM 6152 N N . THR A 1 767 ? -9.932 -6.423 19.437 1.00 95.31 767 THR A N 1
ATOM 6153 C CA . THR A 1 767 ? -10.378 -5.029 19.295 1.00 95.31 767 THR A CA 1
ATOM 6154 C C . THR A 1 767 ? -9.403 -4.059 19.964 1.00 95.31 767 THR A C 1
ATOM 6156 O O . THR A 1 767 ? -9.088 -3.017 19.395 1.00 95.31 767 THR A O 1
ATOM 6159 N N . CYS A 1 768 ? -8.907 -4.394 21.158 1.00 95.19 768 CYS A N 1
ATOM 6160 C CA . CYS A 1 768 ? -7.922 -3.598 21.885 1.00 95.19 768 CYS A CA 1
ATOM 6161 C C . CYS A 1 768 ? -6.579 -3.532 21.150 1.00 95.19 768 CYS A C 1
ATOM 6163 O O . CYS A 1 768 ? -6.023 -2.444 21.050 1.00 95.19 768 CYS A O 1
ATOM 6165 N N . ASP A 1 769 ? -6.107 -4.637 20.572 1.00 93.69 769 ASP A N 1
ATOM 6166 C CA . ASP A 1 769 ? -4.883 -4.678 19.765 1.00 93.69 769 ASP A CA 1
ATOM 6167 C C . ASP A 1 769 ? -5.009 -3.763 18.537 1.00 93.69 769 ASP A C 1
ATOM 6169 O O . ASP A 1 769 ? -4.102 -2.994 18.220 1.00 93.69 769 ASP A O 1
ATOM 6173 N N . PHE A 1 770 ? -6.170 -3.776 17.876 1.00 93.56 770 PHE A N 1
ATOM 6174 C CA . PHE A 1 770 ? -6.455 -2.881 16.753 1.00 93.56 770 PHE A CA 1
ATOM 6175 C C . PHE A 1 770 ? -6.496 -1.402 17.171 1.00 93.56 770 PHE A C 1
ATOM 6177 O O . PHE A 1 770 ? -5.854 -0.557 16.546 1.00 93.56 770 PHE A O 1
ATOM 6184 N N . LEU A 1 771 ? -7.203 -1.084 18.261 1.00 94.81 771 LEU A N 1
ATOM 6185 C CA . LEU A 1 771 ? -7.249 0.266 18.833 1.00 94.81 771 LEU A CA 1
ATOM 6186 C C . LEU A 1 771 ? -5.856 0.754 19.251 1.00 94.81 771 LEU A C 1
ATOM 6188 O O . LEU A 1 771 ? -5.524 1.918 19.043 1.00 94.81 771 LEU A O 1
ATOM 6192 N N . HIS A 1 772 ? -5.034 -0.133 19.813 1.00 94.56 772 HIS A N 1
ATOM 6193 C CA . HIS A 1 772 ? -3.666 0.163 20.215 1.00 94.56 772 HIS A CA 1
ATOM 6194 C C . HIS A 1 772 ? -2.822 0.649 19.034 1.00 94.56 772 HIS A C 1
ATOM 6196 O O . HIS A 1 772 ? -2.214 1.717 19.142 1.00 94.56 772 HIS A O 1
ATOM 6202 N N . GLN A 1 773 ? -2.843 -0.078 17.909 1.00 92.00 773 GLN A N 1
ATOM 6203 C CA . GLN A 1 773 ? -2.128 0.311 16.687 1.00 92.00 773 GLN A CA 1
ATOM 6204 C C . GLN A 1 773 ? -2.625 1.660 16.151 1.00 92.00 773 GLN A C 1
ATOM 6206 O O . GLN A 1 773 ? -1.825 2.555 15.887 1.00 92.00 773 GLN A O 1
ATOM 6211 N N . LEU A 1 774 ? -3.945 1.869 16.099 1.00 91.25 774 LEU A N 1
ATOM 6212 C CA . LEU A 1 774 ? -4.514 3.143 15.645 1.00 91.25 774 LEU A CA 1
ATOM 6213 C C . LEU A 1 774 ? -4.145 4.329 16.546 1.00 91.25 774 LEU A C 1
ATOM 6215 O O . LEU A 1 774 ? -3.933 5.434 16.052 1.00 91.25 774 LEU A O 1
ATOM 6219 N N . PHE A 1 775 ? -4.049 4.127 17.862 1.00 93.38 775 PHE A N 1
ATOM 6220 C CA . PHE A 1 775 ? -3.621 5.181 18.784 1.00 93.38 775 PHE A CA 1
ATOM 6221 C C . PHE A 1 775 ? -2.131 5.506 18.662 1.00 93.38 775 PHE A C 1
ATOM 6223 O O . PHE A 1 775 ? -1.751 6.649 18.918 1.00 93.38 775 PHE A O 1
ATOM 6230 N N . ILE A 1 776 ? -1.297 4.534 18.272 1.00 91.19 776 ILE A N 1
ATOM 6231 C CA . ILE A 1 776 ? 0.114 4.779 17.948 1.00 91.19 776 ILE A CA 1
ATOM 6232 C C . ILE A 1 776 ? 0.220 5.621 16.673 1.00 91.19 776 ILE A C 1
ATOM 6234 O O . ILE A 1 776 ? 0.980 6.588 16.647 1.00 91.19 776 ILE A O 1
ATOM 6238 N N . GLU A 1 777 ? -0.559 5.288 15.642 1.00 88.31 777 GLU A N 1
ATOM 6239 C CA . GLU A 1 777 ? -0.576 6.032 14.378 1.00 88.31 777 GLU A CA 1
ATOM 6240 C C . GLU A 1 777 ? -1.125 7.459 14.541 1.00 88.31 777 GLU A C 1
ATOM 6242 O O . GLU A 1 777 ? -0.553 8.408 14.003 1.00 88.31 777 GLU A O 1
ATOM 6247 N N . ASN A 1 778 ? -2.225 7.629 15.287 1.00 88.88 778 ASN A N 1
ATOM 6248 C CA . ASN A 1 778 ? -2.840 8.931 15.542 1.00 88.88 778 ASN A CA 1
ATOM 6249 C C . ASN A 1 778 ? -3.284 9.099 17.015 1.00 88.88 778 ASN A C 1
ATOM 6251 O O . ASN A 1 778 ? -4.400 8.715 17.381 1.00 88.88 778 ASN A O 1
ATOM 6255 N N . PRO A 1 779 ? -2.490 9.776 17.866 1.00 89.25 779 PRO A N 1
ATOM 6256 C CA . PRO A 1 779 ? -2.845 9.992 19.270 1.00 89.25 779 PRO A CA 1
ATOM 6257 C C . PRO A 1 779 ? -4.032 10.954 19.467 1.00 89.25 779 PRO A C 1
ATOM 6259 O O . PRO A 1 779 ? -4.694 10.909 20.508 1.00 89.25 779 PRO A O 1
ATOM 6262 N N . ASN A 1 780 ? -4.357 11.810 18.486 1.00 88.38 780 ASN A N 1
ATOM 6263 C CA . ASN A 1 780 ? -5.529 12.690 18.583 1.00 88.38 780 ASN A CA 1
ATOM 6264 C C . ASN A 1 780 ? -6.835 11.894 18.544 1.00 88.38 780 ASN A C 1
ATOM 6266 O O . ASN A 1 780 ? -7.796 12.270 19.217 1.00 88.38 780 ASN A O 1
ATOM 6270 N N . LEU A 1 781 ? -6.855 10.771 17.820 1.00 90.88 781 LEU A N 1
ATOM 6271 C CA . LEU A 1 781 ? -8.011 9.881 17.744 1.00 90.88 781 LEU A CA 1
ATOM 6272 C C . LEU A 1 781 ? -8.369 9.315 19.125 1.00 90.88 781 LEU A C 1
ATOM 6274 O O . LEU A 1 781 ? -9.538 9.291 19.507 1.00 90.88 781 LEU A O 1
ATOM 6278 N N . GLN A 1 782 ? -7.354 8.951 19.915 1.00 91.88 782 GLN A N 1
ATOM 6279 C CA . GLN A 1 782 ? -7.524 8.513 21.301 1.00 91.88 782 GLN A CA 1
ATOM 6280 C C . GLN A 1 782 ? -8.147 9.615 22.171 1.00 91.88 782 GLN A C 1
ATOM 6282 O O . GLN A 1 782 ? -9.079 9.363 22.938 1.00 91.88 782 GLN A O 1
ATOM 6287 N N . LYS A 1 783 ? -7.654 10.856 22.045 1.00 91.44 783 LYS A N 1
ATOM 6288 C CA . LYS A 1 783 ? -8.190 12.011 22.778 1.00 91.44 783 LYS A CA 1
ATOM 6289 C C . LYS A 1 783 ? -9.649 12.279 22.403 1.00 91.44 783 LYS A C 1
ATOM 6291 O O . LYS A 1 783 ? -10.473 12.478 23.295 1.00 91.44 783 LYS A O 1
ATOM 6296 N N . LEU A 1 784 ? -9.972 12.252 21.111 1.00 91.25 784 LEU A N 1
ATOM 6297 C CA . LEU A 1 784 ? -11.324 12.481 20.603 1.00 91.25 784 LEU A CA 1
ATOM 6298 C C . LEU A 1 784 ? -12.304 11.411 21.100 1.00 91.25 784 LEU A C 1
ATOM 6300 O O . LEU A 1 784 ? -13.380 11.755 21.589 1.00 91.25 784 LEU A O 1
ATOM 6304 N N . LEU A 1 785 ? -11.910 10.136 21.058 1.00 92.69 785 LEU A N 1
ATOM 6305 C CA . LEU A 1 785 ? -12.713 9.027 21.575 1.00 92.69 785 LEU A CA 1
ATOM 6306 C C . LEU A 1 785 ? -13.038 9.215 23.068 1.00 92.69 785 LEU A C 1
ATOM 6308 O O . LEU A 1 785 ? -14.190 9.098 23.480 1.00 92.69 785 LEU A O 1
ATOM 6312 N N . HIS A 1 786 ? -12.055 9.600 23.887 1.00 91.62 786 HIS A N 1
ATOM 6313 C CA . HIS A 1 786 ? -12.287 9.875 25.310 1.00 91.62 786 HIS A CA 1
ATOM 6314 C C . HIS A 1 786 ? -13.144 11.123 25.570 1.00 91.62 786 HIS A C 1
ATOM 6316 O O . HIS A 1 786 ? -13.883 11.156 26.552 1.00 91.62 786 HIS A O 1
ATOM 6322 N N . GLN A 1 787 ? -13.096 12.133 24.696 1.00 89.19 787 GLN A N 1
ATOM 6323 C CA . GLN A 1 787 ? -13.983 13.304 24.763 1.00 89.19 787 GLN A CA 1
ATOM 6324 C C . GLN A 1 787 ? -15.431 12.992 24.344 1.00 89.19 787 GLN A C 1
ATOM 6326 O O . GLN A 1 787 ? -16.368 13.672 24.790 1.00 89.19 787 GLN A O 1
ATOM 6331 N N . GLN A 1 788 ? -15.615 11.991 23.478 1.00 88.81 788 GLN A N 1
ATOM 6332 C CA . GLN A 1 788 ? -16.919 11.451 23.084 1.00 88.81 788 GLN A CA 1
ATOM 6333 C C . GLN A 1 788 ? -17.500 10.513 24.147 1.00 88.81 788 GLN A C 1
ATOM 6335 O O . GLN A 1 788 ? -18.718 10.479 24.298 1.00 88.81 788 GLN A O 1
ATOM 6340 N N . SER A 1 789 ? -16.635 9.881 24.949 1.00 89.44 789 SER A N 1
ATOM 6341 C CA . SER A 1 789 ? -16.939 8.939 26.033 1.00 89.44 789 SER A CA 1
ATOM 6342 C C . SER A 1 789 ? -17.582 7.627 25.573 1.00 89.44 789 SER A C 1
ATOM 6344 O O . SER A 1 789 ? -18.279 7.556 24.567 1.00 89.44 789 SER A O 1
ATOM 6346 N N . TYR A 1 790 ? -17.349 6.567 26.340 1.00 91.88 790 TYR A N 1
ATOM 6347 C CA . TYR A 1 790 ? -17.944 5.246 26.140 1.00 91.88 790 TYR A CA 1
ATOM 6348 C C . TYR A 1 790 ? -18.344 4.639 27.485 1.00 91.88 790 TYR A C 1
ATOM 6350 O O . TYR A 1 790 ? -18.066 5.191 28.553 1.00 91.88 790 TYR A O 1
ATOM 6358 N N . SER A 1 791 ? -19.017 3.492 27.435 1.00 88.56 791 SER A N 1
ATOM 6359 C CA . SER A 1 791 ? -19.495 2.767 28.611 1.00 88.56 791 SER A CA 1
ATOM 6360 C C . SER A 1 791 ? -18.407 2.580 29.668 1.00 88.56 791 SER A C 1
ATOM 6362 O O . SER A 1 791 ? -17.355 1.991 29.409 1.00 88.56 791 SER A O 1
ATOM 6364 N N . THR A 1 792 ? -18.673 3.031 30.899 1.00 85.88 792 THR A N 1
ATOM 6365 C CA . THR A 1 792 ? -17.712 2.947 32.015 1.00 85.88 792 THR A CA 1
ATOM 6366 C C . THR A 1 792 ? -17.336 1.509 32.375 1.00 85.88 792 THR A C 1
ATOM 6368 O O . THR A 1 792 ? -16.289 1.275 32.974 1.00 85.88 792 THR A O 1
ATOM 6371 N N . SER A 1 793 ? -18.158 0.539 31.962 1.00 85.94 793 SER A N 1
ATOM 6372 C CA . SER A 1 793 ? -17.895 -0.894 32.115 1.00 85.94 793 SER A CA 1
ATOM 6373 C C . SER A 1 793 ? -16.712 -1.397 31.278 1.00 85.94 793 SER A C 1
ATOM 6375 O O . SER A 1 793 ? -16.079 -2.380 31.660 1.00 85.94 793 SER A O 1
ATOM 6377 N N . LEU A 1 794 ? -16.386 -0.711 30.177 1.00 90.69 794 LEU A N 1
ATOM 6378 C CA . LEU A 1 794 ? -15.302 -1.074 29.262 1.00 90.69 794 LEU A CA 1
ATOM 6379 C C . LEU A 1 794 ? -13.961 -0.449 29.645 1.00 90.69 794 LEU A C 1
ATOM 6381 O O . LEU A 1 794 ? -12.926 -0.966 29.239 1.00 90.69 794 LEU A O 1
ATOM 6385 N N . ILE A 1 795 ? -13.953 0.614 30.458 1.00 91.25 795 ILE A N 1
ATOM 6386 C CA . ILE A 1 795 ? -12.721 1.289 30.901 1.00 91.25 795 ILE A CA 1
ATOM 6387 C C . ILE A 1 795 ? -11.681 0.300 31.468 1.00 91.25 795 ILE A C 1
ATOM 6389 O O . ILE A 1 795 ? -10.542 0.356 31.013 1.00 91.25 795 ILE A O 1
ATOM 6393 N N . PRO A 1 796 ? -12.014 -0.645 32.377 1.00 91.00 796 PRO A N 1
ATOM 6394 C CA . PRO A 1 796 ? -11.026 -1.609 32.864 1.00 91.00 796 PRO A CA 1
ATOM 6395 C C . PRO A 1 796 ? -10.428 -2.485 31.756 1.00 91.00 796 PRO A C 1
ATOM 6397 O O . PRO A 1 796 ? -9.255 -2.832 31.820 1.00 91.00 796 PRO A O 1
ATOM 6400 N N . VAL A 1 797 ? -11.225 -2.855 30.749 1.00 91.00 797 VAL A N 1
ATOM 6401 C CA . VAL A 1 797 ? -10.776 -3.685 29.620 1.00 91.00 797 VAL A CA 1
ATOM 6402 C C . VAL A 1 797 ? -9.828 -2.884 28.733 1.00 91.00 797 VAL A C 1
ATOM 6404 O O . VAL A 1 797 ? -8.740 -3.353 28.420 1.00 91.00 797 VAL A O 1
ATOM 6407 N N . VAL A 1 798 ? -10.221 -1.658 28.379 1.00 92.94 798 VAL A N 1
ATOM 6408 C CA . VAL A 1 798 ? -9.439 -0.756 27.525 1.00 92.94 798 VAL A CA 1
ATOM 6409 C C . VAL A 1 798 ? -8.114 -0.392 28.190 1.00 92.94 798 VAL A C 1
ATOM 6411 O O . VAL A 1 798 ? -7.070 -0.531 27.569 1.00 92.94 798 VAL A O 1
ATOM 6414 N N . VAL A 1 799 ? -8.134 0.027 29.458 1.00 92.50 799 VAL A N 1
ATOM 6415 C CA . VAL A 1 799 ? -6.920 0.442 30.180 1.00 92.50 799 VAL A CA 1
ATOM 6416 C C . VAL A 1 799 ? -5.947 -0.728 30.349 1.00 92.50 799 VAL A C 1
ATOM 6418 O O . VAL A 1 799 ? -4.748 -0.535 30.191 1.00 92.50 799 VAL A O 1
ATOM 6421 N N . LYS A 1 800 ? -6.447 -1.938 30.620 1.00 90.69 800 LYS A N 1
ATOM 6422 C CA . LYS A 1 800 ? -5.598 -3.114 30.839 1.00 90.69 800 LYS A CA 1
ATOM 6423 C C . LYS A 1 800 ? -5.032 -3.716 29.551 1.00 90.69 800 LYS A C 1
ATOM 6425 O O . LYS A 1 800 ? -3.900 -4.187 29.554 1.00 90.69 800 LYS A O 1
ATOM 6430 N N . ASN A 1 801 ? -5.820 -3.753 28.476 1.00 91.62 801 ASN A N 1
ATOM 6431 C CA . ASN A 1 801 ? -5.437 -4.439 27.239 1.00 91.62 801 ASN A CA 1
ATOM 6432 C C . ASN A 1 801 ? -4.783 -3.508 26.204 1.00 91.62 801 ASN A C 1
ATOM 6434 O O . ASN A 1 801 ? -4.208 -4.002 25.244 1.00 91.62 801 ASN A O 1
ATOM 6438 N N . ILE A 1 802 ? -4.875 -2.180 26.356 1.00 94.31 802 ILE A N 1
ATOM 6439 C CA . ILE A 1 802 ? -4.248 -1.215 25.441 1.00 94.31 802 ILE A CA 1
ATOM 6440 C C . ILE A 1 802 ? -3.058 -0.544 26.127 1.00 94.31 802 ILE A C 1
ATOM 6442 O O . ILE A 1 802 ? -3.215 0.363 26.944 1.00 94.31 802 ILE A O 1
ATOM 6446 N N . GLU A 1 803 ? -1.844 -0.915 25.725 1.00 89.44 803 GLU A N 1
ATOM 6447 C CA . GLU A 1 803 ? -0.610 -0.402 26.337 1.00 89.44 803 GLU A CA 1
ATOM 6448 C C . GLU A 1 803 ? -0.394 1.106 26.101 1.00 89.44 803 GLU A C 1
ATOM 6450 O O . GLU A 1 803 ? 0.165 1.814 26.942 1.00 89.44 803 GLU A O 1
ATOM 6455 N N . SER A 1 804 ? -0.888 1.643 24.979 1.00 92.50 804 SER A N 1
ATOM 6456 C CA . SER A 1 804 ? -0.777 3.069 24.613 1.00 92.50 804 SER A CA 1
ATOM 6457 C C . SER A 1 804 ? -1.710 3.999 25.409 1.00 92.50 804 SER A C 1
ATOM 6459 O O . SER A 1 804 ? -1.719 5.213 25.193 1.00 92.50 804 SER A O 1
ATOM 6461 N N . MET A 1 805 ? -2.468 3.484 26.382 1.00 91.88 805 MET A N 1
ATOM 6462 C CA . MET A 1 805 ? -3.348 4.293 27.240 1.00 91.88 805 MET A CA 1
ATOM 6463 C C . MET A 1 805 ? -2.599 5.221 28.204 1.00 91.88 805 MET A C 1
ATOM 6465 O O . MET A 1 805 ? -3.164 6.210 28.668 1.00 91.88 805 MET A O 1
ATOM 6469 N N . HIS A 1 806 ? -1.308 4.995 28.453 1.00 88.31 806 HIS A N 1
ATOM 6470 C CA . HIS A 1 806 ? -0.490 5.921 29.242 1.00 88.31 806 HIS A CA 1
ATOM 6471 C C . HIS A 1 806 ? -0.379 7.323 28.599 1.00 88.31 806 HIS A C 1
ATOM 6473 O O . HIS A 1 806 ? -0.189 8.311 29.310 1.00 88.31 806 HIS A O 1
ATOM 6479 N N . VAL A 1 807 ? -0.559 7.447 27.276 1.00 88.62 807 VAL A N 1
ATOM 6480 C CA . VAL A 1 807 ? -0.582 8.742 26.567 1.00 88.62 807 VAL A CA 1
ATOM 6481 C C . VAL A 1 807 ? -1.740 9.627 27.056 1.00 88.62 807 VAL A C 1
ATOM 6483 O O . VAL A 1 807 ? -1.598 10.852 27.120 1.00 88.62 807 VAL A O 1
ATOM 6486 N N . CYS A 1 808 ? -2.846 9.025 27.518 1.00 89.06 808 CYS A N 1
ATOM 6487 C CA . CYS A 1 808 ? -4.008 9.737 28.058 1.00 89.06 808 CYS A CA 1
ATOM 6488 C C . CYS A 1 808 ? -3.680 10.649 29.238 1.00 89.06 808 CYS A C 1
ATOM 6490 O O . CYS A 1 808 ? -4.335 11.673 29.423 1.00 89.06 808 CYS A O 1
ATOM 6492 N N . ILE A 1 809 ? -2.655 10.300 30.022 1.00 89.38 809 ILE A N 1
ATOM 6493 C CA . ILE A 1 809 ? -2.231 11.033 31.221 1.00 89.38 809 ILE A CA 1
ATOM 6494 C C . ILE A 1 809 ? -1.957 12.511 30.891 1.00 89.38 809 ILE A C 1
ATOM 6496 O O . ILE A 1 809 ? -2.243 13.380 31.711 1.00 89.38 809 ILE A O 1
ATOM 6500 N N . GLY A 1 810 ? -1.471 12.816 29.680 1.00 87.75 810 GLY A N 1
ATOM 6501 C CA . GLY A 1 810 ? -1.154 14.183 29.257 1.00 87.75 810 GLY A CA 1
ATOM 6502 C C . GLY A 1 810 ? -2.364 15.115 29.111 1.00 87.75 810 GLY A C 1
ATOM 6503 O O . GLY A 1 810 ? -2.237 16.304 29.381 1.00 87.75 810 GLY A O 1
ATOM 6504 N N . TYR A 1 811 ? -3.533 14.595 28.721 1.00 90.69 811 TYR A N 1
ATOM 6505 C CA . TYR A 1 811 ? -4.762 15.383 28.513 1.00 90.69 811 TYR A CA 1
ATOM 6506 C C . TYR A 1 811 ? -5.886 15.038 29.502 1.00 90.69 811 TYR A C 1
ATOM 6508 O O . TYR A 1 811 ? -6.985 15.584 29.424 1.00 90.69 811 TYR A O 1
ATOM 6516 N N . LEU A 1 812 ? -5.622 14.153 30.461 1.00 90.56 812 LEU A N 1
ATOM 6517 C CA . LEU A 1 812 ? -6.568 13.740 31.492 1.00 90.56 812 LEU A CA 1
ATOM 6518 C C . LEU A 1 812 ? -7.112 14.909 32.342 1.00 90.56 812 LEU A C 1
ATOM 6520 O O . LEU A 1 812 ? -8.318 14.917 32.601 1.00 90.56 812 LEU A O 1
ATOM 6524 N N . PRO A 1 813 ? -6.316 15.938 32.717 1.00 91.19 813 PRO A N 1
ATOM 6525 C CA . PRO A 1 813 ? -6.862 17.117 33.388 1.00 91.19 813 PRO A CA 1
ATOM 6526 C C . PRO A 1 813 ? -7.935 17.824 32.552 1.00 91.19 813 PRO A C 1
ATOM 6528 O O . PRO A 1 813 ? -8.949 18.248 33.099 1.00 91.19 813 PRO A O 1
ATOM 6531 N N . GLU A 1 814 ? -7.780 17.903 31.227 1.00 90.88 814 GLU A N 1
ATOM 6532 C CA . GLU A 1 814 ? -8.783 18.524 30.349 1.00 90.88 814 GLU A CA 1
ATOM 6533 C C . GLU A 1 814 ? -10.115 17.754 30.347 1.00 90.88 814 GLU A C 1
ATOM 6535 O O . GLU A 1 814 ? -11.173 18.361 30.190 1.00 90.88 814 GLU A O 1
ATOM 6540 N N . LEU A 1 815 ? -10.079 16.429 30.535 1.00 88.81 815 LEU A N 1
ATOM 6541 C CA . LEU A 1 815 ? -11.276 15.586 30.650 1.00 88.81 815 LEU A CA 1
ATOM 6542 C C . LEU A 1 815 ? -11.953 15.723 32.023 1.00 88.81 815 LEU A C 1
ATOM 6544 O O . LEU A 1 815 ? -13.179 15.721 32.109 1.00 88.81 815 LEU A O 1
ATOM 6548 N N . ILE A 1 816 ? -11.173 15.875 33.098 1.00 88.62 816 ILE A N 1
ATOM 6549 C CA . ILE A 1 816 ? -11.697 16.011 34.468 1.00 88.62 816 ILE A CA 1
ATOM 6550 C C . ILE A 1 816 ? -12.383 17.371 34.685 1.00 88.62 816 ILE A C 1
ATOM 6552 O O . ILE A 1 816 ? -13.368 17.448 35.415 1.00 88.62 816 ILE A O 1
ATOM 6556 N N . HIS A 1 817 ? -11.908 18.443 34.046 1.00 87.38 817 HIS A N 1
ATOM 6557 C CA . HIS A 1 817 ? -12.484 19.790 34.204 1.00 87.38 817 HIS A CA 1
ATOM 6558 C C . HIS A 1 817 ? -13.568 20.124 33.164 1.00 87.38 817 HIS A C 1
ATOM 6560 O O . HIS A 1 817 ? -13.862 21.295 32.928 1.00 87.38 817 HIS A O 1
ATOM 6566 N N . GLN A 1 818 ? -14.176 19.116 32.530 1.00 86.00 818 GLN A N 1
ATOM 6567 C CA . GLN A 1 818 ? -15.313 19.325 31.630 1.00 86.00 818 GLN A CA 1
ATOM 6568 C C . GLN A 1 818 ? -16.537 19.861 32.395 1.00 86.00 818 GLN A C 1
ATOM 6570 O O . GLN A 1 818 ? -16.809 19.457 33.525 1.00 86.00 818 GLN A O 1
ATOM 6575 N N . HIS A 1 819 ? -17.305 20.753 31.759 1.00 82.38 819 HIS A N 1
ATOM 6576 C CA . HIS A 1 819 ? -18.543 21.302 32.335 1.00 82.38 819 HIS A CA 1
ATOM 6577 C C . HIS A 1 819 ? -19.684 20.277 32.400 1.00 82.38 819 HIS A C 1
ATOM 6579 O O . HIS A 1 819 ? -20.582 20.400 33.231 1.00 82.38 819 HIS A O 1
ATOM 6585 N N . ASP A 1 820 ? -19.654 19.282 31.514 1.00 83.25 820 ASP A N 1
ATOM 6586 C CA . ASP A 1 820 ? -20.624 18.193 31.474 1.00 83.25 820 ASP A CA 1
ATOM 6587 C C . ASP A 1 820 ? -20.324 17.170 32.580 1.00 83.25 820 ASP A C 1
ATOM 6589 O O . ASP A 1 820 ? -19.218 16.624 32.657 1.00 83.25 820 ASP A O 1
ATOM 6593 N N . TYR A 1 821 ? -21.320 16.904 33.428 1.00 81.06 821 TYR A N 1
ATOM 6594 C CA . TYR A 1 821 ? -21.200 15.988 34.559 1.00 81.06 821 TYR A CA 1
ATOM 6595 C C . TYR A 1 821 ? -20.855 14.560 34.124 1.00 81.06 821 TYR A C 1
ATOM 6597 O O . TYR A 1 821 ? -20.038 13.915 34.779 1.00 81.06 821 TYR A O 1
ATOM 6605 N N . GLU A 1 822 ? -21.425 14.063 33.022 1.00 80.88 822 GLU A N 1
ATOM 6606 C CA . GLU A 1 822 ? -21.185 12.684 32.573 1.00 80.88 822 GLU A CA 1
ATOM 6607 C C . GLU A 1 822 ? -19.757 12.511 32.047 1.00 80.88 822 GLU A C 1
ATOM 6609 O O . GLU A 1 822 ? -19.072 11.546 32.393 1.00 80.88 822 GLU A O 1
ATOM 6614 N N . LYS A 1 823 ? -19.254 13.500 31.301 1.00 85.19 823 LYS A N 1
ATOM 6615 C CA . LYS A 1 823 ? -17.873 13.508 30.794 1.00 85.19 823 LYS A CA 1
ATOM 6616 C C . LYS A 1 823 ? -16.852 13.694 31.909 1.00 85.19 823 LYS A C 1
ATOM 6618 O O . LYS A 1 823 ? -15.826 13.015 31.923 1.00 85.19 823 LYS A O 1
ATOM 6623 N N . ARG A 1 824 ? -17.156 14.563 32.879 1.00 86.81 824 ARG A N 1
ATOM 6624 C CA . ARG A 1 824 ? -16.350 14.737 34.093 1.00 86.81 824 ARG A CA 1
ATOM 6625 C C . ARG A 1 824 ? -16.283 13.440 34.900 1.00 86.81 824 ARG A C 1
ATOM 6627 O O . ARG A 1 824 ? -15.200 13.041 35.323 1.00 86.81 824 ARG A O 1
ATOM 6634 N N . ALA A 1 825 ? -17.411 12.748 35.068 1.00 85.06 825 ALA A N 1
ATOM 6635 C CA . ALA A 1 825 ? -17.468 11.447 35.731 1.00 85.06 825 ALA A CA 1
ATOM 6636 C C . ALA A 1 825 ? -16.637 10.387 34.989 1.00 85.06 825 ALA A C 1
ATOM 6638 O O . ALA A 1 825 ? -15.846 9.684 35.616 1.00 85.06 825 ALA A O 1
ATOM 6639 N N . PHE A 1 826 ? -16.761 10.314 33.660 1.00 90.56 826 PHE A N 1
ATOM 6640 C CA . PHE A 1 826 ? -15.948 9.435 32.818 1.00 90.56 826 PHE A CA 1
ATOM 6641 C C . PHE A 1 826 ? -14.447 9.707 33.000 1.00 90.56 826 PHE A C 1
ATOM 6643 O O . PHE A 1 826 ? -13.687 8.776 33.262 1.00 90.56 826 PHE A O 1
ATOM 6650 N N . GLY A 1 827 ? -14.027 10.977 32.946 1.00 90.62 827 GLY A N 1
ATOM 6651 C CA . GLY A 1 827 ? -12.634 11.383 33.147 1.00 90.62 827 GLY A CA 1
ATOM 6652 C C . GLY A 1 827 ? -12.080 10.989 34.520 1.00 90.62 827 GLY A C 1
ATOM 6653 O O . GLY A 1 827 ? -10.959 10.493 34.606 1.00 90.62 827 GLY A O 1
ATOM 6654 N N . LEU A 1 828 ? -12.874 11.138 35.587 1.00 88.88 828 LEU A N 1
ATOM 6655 C CA . LEU A 1 828 ? -12.496 10.725 36.946 1.00 88.88 828 LEU A CA 1
ATOM 6656 C C . LEU A 1 828 ? -12.355 9.202 37.078 1.00 88.88 828 LEU A C 1
ATOM 6658 O O . LEU A 1 828 ? -11.398 8.716 37.685 1.00 88.88 828 LEU A O 1
ATOM 6662 N N . ILE A 1 829 ? -13.280 8.441 36.490 1.00 89.44 829 ILE A N 1
ATOM 6663 C CA . ILE A 1 829 ? -13.228 6.975 36.508 1.00 89.44 829 ILE A CA 1
ATOM 6664 C C . ILE A 1 829 ? -12.022 6.484 35.701 1.00 89.44 829 ILE A C 1
ATOM 6666 O O . ILE A 1 829 ? -11.249 5.673 36.212 1.00 89.44 829 ILE A O 1
ATOM 6670 N N . LEU A 1 830 ? -11.806 7.012 34.493 1.00 92.12 830 LEU A N 1
ATOM 6671 C CA . LEU A 1 830 ? -10.641 6.699 33.663 1.00 92.12 830 LEU A CA 1
ATOM 6672 C C . LEU A 1 830 ? -9.331 7.011 34.396 1.00 92.12 830 LEU A C 1
ATOM 6674 O O . LEU A 1 830 ? -8.446 6.160 34.451 1.00 92.12 830 LEU A O 1
ATOM 6678 N N . ALA A 1 831 ? -9.237 8.184 35.031 1.00 90.62 831 ALA A N 1
ATOM 6679 C CA . ALA A 1 831 ? -8.078 8.572 35.827 1.00 90.62 831 ALA A CA 1
ATOM 6680 C C . ALA A 1 831 ? -7.757 7.550 36.923 1.00 90.62 831 ALA A C 1
ATOM 6682 O O . ALA A 1 831 ? -6.600 7.178 37.096 1.00 90.62 831 ALA A O 1
ATOM 6683 N N . SER A 1 832 ? -8.779 7.050 37.624 1.00 89.31 832 SER A N 1
ATOM 6684 C CA . SER A 1 832 ? -8.573 6.066 38.689 1.00 89.31 832 SER A CA 1
ATOM 6685 C C . SER A 1 832 ? -8.000 4.739 38.200 1.00 89.31 832 SER A C 1
ATOM 6687 O O . SER A 1 832 ? -7.167 4.161 38.890 1.00 89.31 832 SER A O 1
ATOM 6689 N N . TYR A 1 833 ? -8.417 4.268 37.020 1.00 90.69 833 TYR A N 1
ATOM 6690 C CA . TYR A 1 833 ? -7.886 3.042 36.421 1.00 90.69 833 TYR A CA 1
ATOM 6691 C C . TYR A 1 833 ? -6.466 3.251 35.883 1.00 90.69 833 TYR A C 1
ATOM 6693 O O . TYR A 1 833 ? -5.622 2.376 36.039 1.00 90.69 833 TYR A O 1
ATOM 6701 N N . LEU A 1 834 ? -6.161 4.431 35.334 1.00 90.56 834 LEU A N 1
ATOM 6702 C CA . LEU A 1 834 ? -4.799 4.783 34.917 1.00 90.56 834 LEU A CA 1
ATOM 6703 C C . LEU A 1 834 ? -3.829 4.844 36.105 1.00 90.56 834 LEU A C 1
ATOM 6705 O O . LEU A 1 834 ? -2.708 4.355 36.002 1.00 90.56 834 LEU A O 1
ATOM 6709 N N . CYS A 1 835 ? -4.265 5.396 37.243 1.00 88.88 835 CYS A N 1
ATOM 6710 C CA . CYS A 1 835 ? -3.505 5.347 38.494 1.00 88.88 835 CYS A CA 1
ATOM 6711 C C . CYS A 1 835 ? -3.309 3.909 39.004 1.00 88.88 835 CYS A C 1
ATOM 6713 O O . CYS A 1 835 ? -2.328 3.645 39.697 1.00 88.88 835 CYS A O 1
ATOM 6715 N N . GLU A 1 836 ? -4.246 3.004 38.699 1.00 88.44 836 GLU A N 1
ATOM 6716 C CA . GLU A 1 836 ? -4.188 1.602 39.112 1.00 88.44 836 GLU A CA 1
ATOM 6717 C C . GLU A 1 836 ? -3.129 0.806 38.349 1.00 88.44 836 GLU A C 1
ATOM 6719 O O . GLU A 1 836 ? -2.327 0.113 38.978 1.00 88.44 836 GLU A O 1
ATOM 6724 N N . GLU A 1 837 ? -3.132 0.932 37.022 1.00 88.56 837 GLU A N 1
ATOM 6725 C CA . GLU A 1 837 ? -2.246 0.186 36.123 1.00 88.56 837 GLU A CA 1
ATOM 6726 C C . GLU A 1 837 ? -0.844 0.812 36.026 1.00 88.56 837 GLU A C 1
ATOM 6728 O O . GLU A 1 837 ? 0.152 0.088 36.008 1.00 88.56 837 GLU A O 1
ATOM 6733 N N . TRP A 1 838 ? -0.731 2.149 36.035 1.00 88.81 838 TRP A N 1
ATOM 6734 C CA . TRP A 1 838 ? 0.551 2.857 35.913 1.00 88.81 838 TRP A CA 1
ATOM 6735 C C . TRP A 1 838 ? 0.827 3.807 37.088 1.00 88.81 838 TRP A C 1
ATOM 6737 O O . TRP A 1 838 ? 0.716 5.027 36.938 1.00 88.81 838 TRP A O 1
ATOM 6747 N N . PRO A 1 839 ? 1.245 3.290 38.259 1.00 86.12 839 PRO A N 1
ATOM 6748 C CA . PRO A 1 839 ? 1.574 4.114 39.419 1.00 86.12 839 PRO A CA 1
ATOM 6749 C C . PRO A 1 839 ? 2.893 4.880 39.207 1.00 86.12 839 PRO A C 1
ATOM 6751 O O . PRO A 1 839 ? 3.981 4.398 39.511 1.00 86.12 839 PRO A O 1
ATOM 6754 N N . MET A 1 840 ? 2.795 6.098 38.675 1.00 88.62 840 MET A N 1
ATOM 6755 C CA . MET A 1 840 ? 3.918 6.995 38.381 1.00 88.62 840 MET A CA 1
ATOM 6756 C C . MET A 1 840 ? 3.781 8.342 39.109 1.00 88.62 840 MET A C 1
ATOM 6758 O O . MET A 1 840 ? 2.692 8.748 39.520 1.00 88.62 840 MET A O 1
ATOM 6762 N N . GLN A 1 841 ? 4.871 9.112 39.191 1.00 86.69 841 GLN A N 1
ATOM 6763 C CA . GLN A 1 841 ? 4.851 10.454 39.797 1.00 86.69 841 GLN A CA 1
ATOM 6764 C C . GLN A 1 841 ? 3.841 11.398 39.113 1.00 86.69 841 GLN A C 1
ATOM 6766 O O . GLN A 1 841 ? 3.147 12.159 39.781 1.00 86.69 841 GLN A O 1
ATOM 6771 N N . LYS A 1 842 ? 3.691 11.311 37.783 1.00 87.06 842 LYS A N 1
ATOM 6772 C CA . LYS A 1 842 ? 2.696 12.105 37.038 1.00 87.06 842 LYS A CA 1
ATOM 6773 C C . LYS A 1 842 ? 1.252 11.730 37.392 1.00 87.06 842 LYS A C 1
ATOM 6775 O O . LYS A 1 842 ? 0.422 12.612 37.574 1.00 87.06 842 LYS A O 1
ATOM 6780 N N . THR A 1 843 ? 0.938 10.438 37.516 1.00 87.94 843 THR A N 1
ATOM 6781 C CA . THR A 1 843 ? -0.416 9.985 37.892 1.00 87.94 843 THR A CA 1
ATOM 6782 C C . THR A 1 843 ? -0.749 10.325 39.341 1.00 87.94 843 THR A C 1
ATOM 6784 O O . THR A 1 843 ? -1.895 10.645 39.636 1.00 87.94 843 THR A O 1
ATOM 6787 N N . LEU A 1 844 ? 0.250 10.316 40.227 1.00 85.81 844 LEU A N 1
ATOM 6788 C CA . LEU A 1 844 ? 0.127 10.799 41.602 1.00 85.81 844 LEU A CA 1
ATOM 6789 C C . LEU A 1 844 ? -0.205 12.297 41.635 1.00 85.81 844 LEU A C 1
ATOM 6791 O O . LEU A 1 844 ? -1.138 12.702 42.326 1.00 85.81 844 LEU A O 1
ATOM 6795 N N . GLN A 1 845 ? 0.505 13.108 40.842 1.00 87.31 845 GLN A N 1
ATOM 6796 C CA . GLN A 1 845 ? 0.233 14.541 40.728 1.00 87.31 845 GLN A CA 1
ATOM 6797 C C . GLN A 1 845 ? -1.202 14.800 40.248 1.00 87.31 845 GLN A C 1
ATOM 6799 O O . GLN A 1 845 ? -1.927 15.565 40.875 1.00 87.31 845 GLN A O 1
ATOM 6804 N N . ILE A 1 846 ? -1.658 14.096 39.207 1.00 86.81 846 ILE A N 1
ATOM 6805 C CA . ILE A 1 846 ? -3.036 14.223 38.708 1.00 86.81 846 ILE A CA 1
ATOM 6806 C C . ILE A 1 846 ? -4.060 13.777 39.757 1.00 86.81 846 ILE A C 1
ATOM 6808 O O . ILE A 1 846 ? -5.087 14.437 39.938 1.00 86.81 846 ILE A O 1
ATOM 6812 N N . ALA A 1 847 ? -3.795 12.679 40.470 1.00 85.25 847 ALA A N 1
ATOM 6813 C CA . ALA A 1 847 ? -4.673 12.210 41.535 1.00 85.25 847 ALA A CA 1
ATOM 6814 C C . ALA A 1 847 ? -4.834 13.278 42.632 1.00 85.25 847 ALA A C 1
ATOM 6816 O O . ALA A 1 847 ? -5.955 13.588 43.041 1.00 85.25 847 ALA A O 1
ATOM 6817 N N . ARG A 1 848 ? -3.720 13.887 43.055 1.00 83.56 848 ARG A N 1
ATOM 6818 C CA . ARG A 1 848 ? -3.665 14.905 44.109 1.00 83.56 848 ARG A CA 1
ATOM 6819 C C . ARG A 1 848 ? -4.254 16.254 43.689 1.00 83.56 848 ARG A C 1
ATOM 6821 O O . ARG A 1 848 ? -4.988 16.853 44.468 1.00 83.56 848 ARG A O 1
ATOM 6828 N N . GLU A 1 849 ? -3.923 16.738 42.496 1.00 85.25 849 GLU A N 1
ATOM 6829 C CA . GLU A 1 849 ? -4.254 18.097 42.041 1.00 85.25 849 GLU A CA 1
ATOM 6830 C C . GLU A 1 849 ? -5.606 18.186 41.324 1.00 85.25 849 GLU A C 1
ATOM 6832 O O . GLU A 1 849 ? -6.217 19.254 41.304 1.00 85.25 849 GLU A O 1
ATOM 6837 N N . HIS A 1 850 ? -6.103 17.085 40.748 1.00 86.25 850 HIS A N 1
ATOM 6838 C CA . HIS A 1 850 ? -7.294 17.116 39.894 1.00 86.25 850 HIS A CA 1
ATOM 6839 C C . HIS A 1 850 ? -8.378 16.121 40.306 1.00 86.25 850 HIS A C 1
ATOM 6841 O O . HIS A 1 850 ? -9.535 16.525 40.440 1.00 86.25 850 HIS A O 1
ATOM 6847 N N . VAL A 1 851 ? -8.040 14.845 40.534 1.00 83.12 851 VAL A N 1
ATOM 6848 C CA . VAL A 1 851 ? -9.040 13.802 40.846 1.00 83.12 851 VAL A CA 1
ATOM 6849 C C . VAL A 1 851 ? -9.671 14.045 42.214 1.00 83.12 851 VAL A C 1
ATOM 6851 O O . VAL A 1 851 ? -10.889 14.185 42.312 1.00 83.12 851 VAL A O 1
ATOM 6854 N N . LEU A 1 852 ? -8.858 14.141 43.270 1.00 80.12 852 LEU A N 1
ATOM 6855 C CA . LEU A 1 852 ? -9.359 14.299 44.637 1.00 80.12 852 LEU A CA 1
ATOM 6856 C C . LEU A 1 852 ? -10.088 15.634 44.862 1.00 80.12 852 LEU A C 1
ATOM 6858 O O . LEU A 1 852 ? -11.193 15.592 45.407 1.00 80.12 852 LEU A O 1
ATOM 6862 N N . PRO A 1 853 ? -9.569 16.798 44.415 1.00 82.75 853 PRO A N 1
ATOM 6863 C CA . PRO A 1 853 ? -10.290 18.061 44.548 1.00 82.75 853 PRO A CA 1
ATOM 6864 C C . PRO A 1 853 ? -11.618 18.060 43.788 1.00 82.75 853 PRO A C 1
ATOM 6866 O O . PRO A 1 853 ? -12.618 18.532 44.320 1.00 82.75 853 PRO A O 1
ATOM 6869 N N . SER A 1 854 ? -11.661 17.466 42.590 1.00 82.88 854 SER A N 1
ATOM 6870 C CA . SER A 1 854 ? -12.899 17.365 41.808 1.00 82.88 854 SER A CA 1
ATOM 6871 C C . SER A 1 854 ? -13.948 16.482 42.472 1.00 82.88 854 SER A C 1
ATOM 6873 O O . SER A 1 854 ? -15.129 16.814 42.459 1.00 82.88 854 SER A O 1
ATOM 6875 N N . VAL A 1 855 ? -13.537 15.360 43.065 1.00 78.62 855 VAL A N 1
ATOM 6876 C CA . VAL A 1 855 ? -14.458 14.476 43.790 1.00 78.62 855 VAL A CA 1
ATOM 6877 C C . VAL A 1 855 ? -14.969 15.174 45.050 1.00 78.62 855 VAL A C 1
ATOM 6879 O O . VAL A 1 855 ? -16.173 15.161 45.291 1.00 78.62 855 VAL A O 1
ATOM 6882 N N . LEU A 1 856 ? -14.091 15.844 45.809 1.00 74.94 856 LEU A N 1
ATOM 6883 C CA . LEU A 1 856 ? -14.488 16.650 46.968 1.00 74.94 856 LEU A CA 1
ATOM 6884 C C . LEU A 1 856 ? -15.489 17.738 46.576 1.00 74.94 856 LEU A C 1
ATOM 6886 O O . LEU A 1 856 ? -16.498 17.895 47.254 1.00 74.94 856 LEU A O 1
ATOM 6890 N N . GLU A 1 857 ? -15.257 18.457 45.478 1.00 79.25 857 GLU A N 1
ATOM 6891 C CA . GLU A 1 857 ? -16.180 19.477 44.970 1.00 79.25 857 GLU A CA 1
ATOM 6892 C C . GLU A 1 857 ? -17.557 18.880 44.628 1.00 79.25 857 GLU A C 1
ATOM 6894 O O . GLU A 1 857 ? -18.587 19.435 45.008 1.00 79.25 857 GLU A O 1
ATOM 6899 N N . ILE A 1 858 ? -17.590 17.721 43.960 1.00 76.81 858 ILE A N 1
ATOM 6900 C CA . ILE A 1 858 ? -18.841 17.041 43.588 1.00 76.81 858 ILE A CA 1
ATOM 6901 C C . ILE A 1 858 ? -19.609 16.565 44.829 1.00 76.81 858 ILE A C 1
ATOM 6903 O O . ILE A 1 858 ? -20.832 16.702 44.874 1.00 76.81 858 ILE A O 1
ATOM 6907 N N . VAL A 1 859 ? -18.910 16.012 45.824 1.00 69.69 859 VAL A N 1
ATOM 6908 C CA . VAL A 1 859 ? -19.517 15.455 47.045 1.00 69.69 859 VAL A CA 1
ATOM 6909 C C . VAL A 1 859 ? -19.981 16.559 48.004 1.00 69.69 859 VAL A C 1
ATOM 6911 O O . VAL A 1 859 ? -21.066 16.457 48.573 1.00 69.69 859 VAL A O 1
ATOM 6914 N N . THR A 1 860 ? -19.209 17.642 48.142 1.00 67.38 860 THR A N 1
ATOM 6915 C CA . THR A 1 860 ? -19.509 18.757 49.066 1.00 67.38 860 THR A CA 1
ATOM 6916 C C . THR A 1 860 ? -20.454 19.814 48.484 1.00 67.38 860 THR A C 1
ATOM 6918 O O . THR A 1 860 ? -20.927 20.688 49.215 1.00 67.38 860 THR A O 1
ATOM 6921 N N . SER A 1 861 ? -20.761 19.751 47.184 1.00 66.94 861 SER A N 1
ATOM 6922 C CA . SER A 1 861 ? -21.669 20.694 46.526 1.00 66.94 861 SER A CA 1
ATOM 6923 C C . SER A 1 861 ? -23.074 20.684 47.162 1.00 66.94 861 SER A C 1
ATOM 6925 O O . SER A 1 861 ? -23.693 19.625 47.289 1.00 66.94 861 SER A O 1
ATOM 6927 N N . PRO A 1 862 ? -23.657 21.858 47.491 1.00 51.19 862 PRO A N 1
ATOM 6928 C CA . PRO A 1 862 ? -24.998 21.963 48.078 1.00 51.19 862 PRO A CA 1
ATOM 6929 C C . PRO A 1 862 ? -26.116 21.557 47.105 1.00 51.19 862 PRO A C 1
ATOM 6931 O O . PRO A 1 862 ? -27.222 21.221 47.530 1.00 51.19 862 PRO A O 1
ATOM 6934 N N . LYS A 1 863 ? -25.834 21.566 45.797 1.00 51.91 863 LYS A N 1
ATOM 6935 C CA . LYS A 1 863 ? -26.666 20.952 44.759 1.00 51.91 863 LYS A CA 1
ATOM 6936 C C . LYS A 1 863 ? -26.062 19.590 44.438 1.00 51.91 863 LYS A C 1
ATOM 6938 O O . LYS A 1 863 ? -25.381 19.453 43.422 1.00 51.91 863 LYS A O 1
ATOM 6943 N N . LEU A 1 864 ? -26.265 18.607 45.318 1.00 53.81 864 LEU A N 1
ATOM 6944 C CA . LEU A 1 864 ? -25.868 17.239 44.996 1.00 53.81 864 LEU A CA 1
ATOM 6945 C C . LEU A 1 864 ? -26.550 16.836 43.676 1.00 53.81 864 LEU A C 1
ATOM 6947 O O . LEU A 1 864 ? -27.762 17.049 43.538 1.00 53.81 864 LEU A O 1
ATOM 6951 N N . PRO A 1 865 ? -25.814 16.251 42.713 1.00 55.28 865 PRO A N 1
ATOM 6952 C CA . PRO A 1 865 ? -26.455 15.554 41.609 1.00 55.28 865 PRO A CA 1
ATOM 6953 C C . PRO A 1 865 ? -27.419 14.500 42.185 1.00 55.28 865 PRO A C 1
ATOM 6955 O O . PRO A 1 865 ? -27.197 14.021 43.304 1.00 55.28 865 PRO A O 1
ATOM 6958 N N . PRO A 1 866 ? -28.507 14.146 41.472 1.00 55.56 866 PRO A N 1
ATOM 6959 C CA . PRO A 1 866 ? -29.407 13.087 41.922 1.00 55.56 866 PRO A CA 1
ATOM 6960 C C . PRO A 1 866 ? -28.572 11.868 42.322 1.00 55.56 866 PRO A C 1
ATOM 6962 O O . PRO A 1 866 ? -27.639 11.505 41.602 1.00 55.56 866 PRO A O 1
ATOM 6965 N N . ILE A 1 867 ? -28.842 11.315 43.510 1.00 55.78 867 ILE A N 1
ATOM 6966 C CA . ILE A 1 867 ? -28.038 10.235 44.083 1.00 55.78 867 ILE A CA 1
ATOM 6967 C C . ILE A 1 867 ? -28.200 8.999 43.195 1.00 55.78 867 ILE A C 1
ATOM 6969 O O . ILE A 1 867 ? -29.125 8.207 43.354 1.00 55.78 867 ILE A O 1
ATOM 6973 N N . ASN A 1 868 ? -27.301 8.883 42.225 1.00 60.78 868 ASN A N 1
ATOM 6974 C CA . ASN A 1 868 ? -27.322 7.900 41.156 1.00 60.78 868 ASN A CA 1
ATOM 6975 C C . ASN A 1 868 ? -26.105 6.978 41.293 1.00 60.78 868 ASN A C 1
ATOM 6977 O O . ASN A 1 868 ? -25.144 7.281 42.002 1.00 60.78 868 ASN A O 1
ATOM 6981 N N . SER A 1 869 ? -26.113 5.852 40.576 1.00 62.56 869 SER A N 1
ATOM 6982 C CA . SER A 1 869 ? -24.992 4.899 40.585 1.00 62.56 869 SER A CA 1
ATOM 6983 C C . SER A 1 869 ? -23.648 5.536 40.209 1.00 62.56 869 SER A C 1
ATOM 6985 O O . SER A 1 869 ? -22.616 5.122 40.715 1.00 62.56 869 SER A O 1
ATOM 6987 N N . THR A 1 870 ? -23.665 6.568 39.365 1.00 67.38 870 THR A N 1
ATOM 6988 C CA . THR A 1 870 ? -22.471 7.285 38.902 1.00 67.38 870 THR A CA 1
ATOM 6989 C C . THR A 1 870 ? -21.730 8.008 40.026 1.00 67.38 870 THR A C 1
ATOM 6991 O O . THR A 1 870 ? -20.505 8.021 40.024 1.00 67.38 870 THR A O 1
ATOM 6994 N N . LEU A 1 871 ? -22.434 8.552 41.026 1.00 72.12 871 LEU A N 1
ATOM 6995 C CA . LEU A 1 871 ? -21.794 9.200 42.177 1.00 72.12 871 LEU A CA 1
ATOM 6996 C C . LEU A 1 871 ? -20.991 8.191 43.013 1.00 72.12 871 LEU A C 1
ATOM 6998 O O . LEU A 1 871 ? -19.888 8.494 43.460 1.00 72.12 871 LEU A O 1
ATOM 7002 N N . PHE A 1 872 ? -21.509 6.969 43.165 1.00 72.00 872 PHE A N 1
ATOM 7003 C CA . PHE A 1 872 ? -20.772 5.876 43.799 1.00 72.00 872 PHE A CA 1
ATOM 7004 C C . PHE A 1 872 ? -19.538 5.480 43.001 1.00 72.00 872 PHE A C 1
ATOM 7006 O O . PHE A 1 872 ? -18.476 5.306 43.593 1.00 72.00 872 PHE A O 1
ATOM 7013 N N . ASP A 1 873 ? -19.666 5.372 41.678 1.00 74.44 873 ASP A N 1
ATOM 7014 C CA . ASP A 1 873 ? -18.546 5.032 40.800 1.00 74.44 873 ASP A CA 1
ATOM 7015 C C . ASP A 1 873 ? -17.432 6.095 40.886 1.00 74.44 873 ASP A C 1
ATOM 7017 O O . ASP A 1 873 ? -16.255 5.744 40.926 1.00 74.44 873 ASP A O 1
ATOM 7021 N N . ILE A 1 874 ? -17.786 7.381 41.016 1.00 78.44 874 ILE A N 1
ATOM 7022 C CA . ILE A 1 874 ? -16.838 8.495 41.207 1.00 78.44 874 ILE A CA 1
ATOM 7023 C C . ILE A 1 874 ? -16.132 8.420 42.571 1.00 78.44 874 ILE A C 1
ATOM 7025 O O . ILE A 1 874 ? -14.915 8.590 42.650 1.00 78.44 874 ILE A O 1
ATOM 7029 N N . ILE A 1 875 ? -16.863 8.151 43.657 1.00 75.88 875 ILE A N 1
ATOM 7030 C CA . ILE A 1 875 ? -16.256 8.013 44.992 1.00 75.88 875 ILE A CA 1
ATOM 7031 C C . ILE A 1 875 ? -15.353 6.770 45.040 1.00 75.88 875 ILE A C 1
ATOM 7033 O O . ILE A 1 875 ? -14.242 6.823 45.567 1.00 75.88 875 ILE A O 1
ATOM 7037 N N . GLN A 1 876 ? -15.778 5.660 44.430 1.00 80.06 876 GLN A N 1
ATOM 7038 C CA . GLN A 1 876 ? -14.953 4.459 44.278 1.00 80.06 876 GLN A CA 1
ATOM 7039 C C . GLN A 1 876 ? -13.702 4.721 43.436 1.00 80.06 876 GLN A C 1
ATOM 7041 O O . GLN A 1 876 ? -12.629 4.232 43.781 1.00 80.06 876 GLN A O 1
ATOM 7046 N N . ALA A 1 877 ? -13.807 5.535 42.383 1.00 79.31 877 ALA A N 1
ATOM 7047 C CA . ALA A 1 877 ? -12.663 5.972 41.592 1.00 79.31 877 ALA A CA 1
ATOM 7048 C C . ALA A 1 877 ? -11.643 6.748 42.450 1.00 79.31 877 ALA A C 1
ATOM 7050 O O . ALA A 1 877 ? -10.444 6.474 42.380 1.00 79.31 877 ALA A O 1
ATOM 7051 N N . ALA A 1 878 ? -12.100 7.650 43.325 1.00 78.00 878 ALA A N 1
ATOM 7052 C CA . ALA A 1 878 ? -11.224 8.368 44.255 1.00 78.00 878 ALA A CA 1
ATOM 7053 C C . ALA A 1 878 ? -10.532 7.432 45.260 1.00 78.00 878 ALA A C 1
ATOM 7055 O O . ALA A 1 878 ? -9.328 7.549 45.490 1.00 78.00 878 ALA A O 1
ATOM 7056 N N . ILE A 1 879 ? -11.277 6.475 45.826 1.00 80.50 879 ILE A N 1
ATOM 7057 C CA . ILE A 1 879 ? -10.732 5.472 46.754 1.00 80.50 879 ILE A CA 1
ATOM 7058 C C . ILE A 1 879 ? -9.675 4.611 46.052 1.00 80.50 879 ILE A C 1
ATOM 7060 O O . ILE A 1 879 ? -8.594 4.421 46.607 1.00 80.50 879 ILE A O 1
ATOM 7064 N N . ARG A 1 880 ? -9.952 4.142 44.829 1.00 82.38 880 ARG A N 1
ATOM 7065 C CA . ARG A 1 880 ? -9.017 3.348 44.015 1.00 82.38 880 ARG A CA 1
ATOM 7066 C C . ARG A 1 880 ? -7.726 4.109 43.722 1.00 82.38 880 ARG A C 1
ATOM 7068 O O . ARG A 1 880 ? -6.643 3.560 43.901 1.00 82.38 880 ARG A O 1
ATOM 7075 N N . ALA A 1 881 ? -7.831 5.375 43.318 1.00 80.69 881 ALA A N 1
ATOM 7076 C CA . ALA A 1 881 ? -6.659 6.209 43.062 1.00 80.69 881 ALA A CA 1
ATOM 7077 C C . ALA A 1 881 ? -5.820 6.405 44.341 1.00 80.69 881 ALA A C 1
ATOM 7079 O O . ALA A 1 881 ? -4.600 6.256 44.313 1.00 80.69 881 ALA A O 1
ATOM 7080 N N . ALA A 1 882 ? -6.468 6.674 45.480 1.00 78.75 882 ALA A N 1
ATOM 7081 C CA . ALA A 1 882 ? -5.784 6.853 46.760 1.00 78.75 882 ALA A CA 1
ATOM 7082 C C . ALA A 1 882 ? -5.175 5.547 47.312 1.00 78.75 882 ALA A C 1
ATOM 7084 O O . ALA A 1 882 ? -4.185 5.583 48.039 1.00 78.75 882 ALA A O 1
ATOM 7085 N N . GLU A 1 883 ? -5.728 4.380 46.962 1.00 82.19 883 GLU A N 1
ATOM 7086 C CA . GLU A 1 883 ? -5.213 3.073 47.387 1.00 82.19 883 GLU A CA 1
ATOM 7087 C C . GLU A 1 883 ? -3.823 2.749 46.855 1.00 82.19 883 GLU A C 1
ATOM 7089 O O . GLU A 1 883 ? -3.064 2.058 47.536 1.00 82.19 883 GLU A O 1
ATOM 7094 N N . LYS A 1 884 ? -3.476 3.262 45.675 1.00 83.12 884 LYS A N 1
ATOM 7095 C CA . LYS A 1 884 ? -2.163 3.029 45.070 1.00 83.12 884 LYS A CA 1
ATOM 7096 C C . LYS A 1 884 ? -1.070 3.955 45.589 1.00 83.12 884 LYS A C 1
ATOM 7098 O O . LYS A 1 884 ? 0.100 3.621 45.440 1.00 83.12 884 LYS A O 1
ATOM 7103 N N . PHE A 1 885 ? -1.430 5.053 46.255 1.00 82.44 885 PHE A N 1
ATOM 7104 C CA . PHE A 1 885 ? -0.482 6.019 46.820 1.00 82.44 885 PHE A CA 1
ATOM 7105 C C . PHE A 1 885 ? -0.706 6.216 48.332 1.00 82.44 885 PHE A C 1
ATOM 7107 O O . PHE A 1 885 ? -1.106 7.298 48.772 1.00 82.44 885 PHE A O 1
ATOM 7114 N N . PRO A 1 886 ? -0.472 5.173 49.154 1.00 72.12 886 PRO A N 1
ATOM 7115 C CA . PRO A 1 886 ? -0.835 5.184 50.570 1.00 72.12 886 PRO A CA 1
ATOM 7116 C C . PRO A 1 886 ? -0.041 6.195 51.410 1.00 72.12 886 PRO A C 1
ATOM 7118 O O . PRO A 1 886 ? -0.597 6.736 52.362 1.00 72.12 886 PRO A O 1
ATOM 7121 N N . GLU A 1 887 ? 1.222 6.465 51.063 1.00 72.81 887 GLU A N 1
ATOM 7122 C CA . GLU A 1 887 ? 2.098 7.363 51.835 1.00 72.81 887 GLU A CA 1
ATOM 7123 C C . GLU A 1 887 ? 1.678 8.837 51.739 1.00 72.81 887 GLU A C 1
ATOM 7125 O O . GLU A 1 887 ? 1.792 9.571 52.717 1.00 72.81 887 GLU A O 1
ATOM 7130 N N . GLU A 1 888 ? 1.143 9.264 50.592 1.00 69.62 888 GLU A N 1
ATOM 7131 C CA . GLU A 1 888 ? 0.784 10.668 50.350 1.00 69.62 888 GLU A CA 1
ATOM 7132 C C . GLU A 1 888 ? -0.723 10.947 50.447 1.00 69.62 888 GLU A C 1
ATOM 7134 O O . GLU A 1 888 ? -1.120 12.068 50.760 1.00 69.62 888 GLU A O 1
ATOM 7139 N N . LEU A 1 889 ? -1.577 9.948 50.182 1.00 75.75 889 LEU A N 1
ATOM 7140 C CA . LEU A 1 889 ? -3.035 10.122 50.071 1.00 75.75 889 LEU A CA 1
ATOM 7141 C C . LEU A 1 889 ? -3.836 9.345 51.135 1.00 75.75 889 LEU A C 1
ATOM 7143 O O . LEU A 1 889 ? -5.066 9.281 51.059 1.00 75.75 889 LEU A O 1
ATOM 7147 N N . GLY A 1 890 ? -3.174 8.772 52.147 1.00 70.38 890 GLY A N 1
ATOM 7148 C CA . GLY A 1 890 ? -3.811 7.947 53.182 1.00 70.38 890 GLY A CA 1
ATOM 7149 C C . GLY A 1 890 ? -4.897 8.663 54.001 1.00 70.38 890 GLY A C 1
ATOM 7150 O O . GLY A 1 890 ? -5.952 8.085 54.261 1.00 70.38 890 GLY A O 1
ATOM 7151 N N . GLU A 1 891 ? -4.687 9.933 54.357 1.00 70.31 891 GLU A N 1
ATOM 7152 C CA . GLU A 1 891 ? -5.665 10.741 55.107 1.00 70.31 891 GLU A CA 1
ATOM 7153 C C . GLU A 1 891 ? -6.896 11.087 54.251 1.00 70.31 891 GLU A C 1
ATOM 7155 O O . GLU A 1 891 ? -8.041 10.958 54.688 1.00 70.31 891 GLU A O 1
ATOM 7160 N N . LEU A 1 892 ? -6.673 11.426 52.977 1.00 67.06 892 LEU A N 1
ATOM 7161 C CA . LEU A 1 892 ? -7.739 11.700 52.009 1.00 67.06 892 LEU A CA 1
ATOM 7162 C C . LEU A 1 892 ? -8.568 10.444 51.703 1.00 67.06 892 LEU A C 1
ATOM 7164 O O . LEU A 1 892 ? -9.782 10.540 51.536 1.00 67.06 892 LEU A O 1
ATOM 7168 N N . LYS A 1 893 ? -7.947 9.257 51.700 1.00 69.31 893 LYS A N 1
ATOM 7169 C CA . LYS A 1 893 ? -8.655 7.973 51.598 1.00 69.31 893 LYS A CA 1
ATOM 7170 C C . LYS A 1 893 ? -9.623 7.760 52.760 1.00 69.31 893 LYS A C 1
ATOM 7172 O O . LYS A 1 893 ? -10.743 7.310 52.525 1.00 69.31 893 LYS A O 1
ATOM 7177 N N . LEU A 1 894 ? -9.191 8.030 53.995 1.00 75.12 894 LEU A N 1
ATOM 7178 C CA . LEU A 1 894 ? -10.041 7.874 55.178 1.00 75.12 894 LEU A CA 1
ATOM 7179 C C . LEU A 1 894 ? -11.265 8.787 55.067 1.00 75.12 894 LEU A C 1
ATOM 7181 O O . LEU A 1 894 ? -12.391 8.301 55.136 1.00 75.12 894 LEU A O 1
ATOM 7185 N N . ARG A 1 895 ? -11.034 10.060 54.733 1.00 72.81 895 ARG A N 1
ATOM 7186 C CA . ARG A 1 895 ? -12.096 11.044 54.509 1.00 72.81 895 ARG A CA 1
ATOM 7187 C C . ARG A 1 895 ? -13.075 10.627 53.404 1.00 72.81 895 ARG A C 1
ATOM 7189 O O . ARG A 1 895 ? -14.280 10.732 53.577 1.00 72.81 895 ARG A O 1
ATOM 7196 N N . MET A 1 896 ? -12.587 10.101 52.279 1.00 69.25 896 MET A N 1
ATOM 7197 C CA . MET A 1 896 ? -13.450 9.613 51.188 1.00 69.25 896 MET A CA 1
ATOM 7198 C C . MET A 1 896 ? -14.286 8.391 51.582 1.00 69.25 896 MET A C 1
ATOM 7200 O O . MET A 1 896 ? -15.406 8.226 51.101 1.00 69.25 896 MET A O 1
ATOM 7204 N N . LYS A 1 897 ? -13.755 7.517 52.448 1.00 71.62 897 LYS A N 1
ATOM 7205 C CA . LYS A 1 897 ? -14.518 6.388 52.994 1.00 71.62 897 LYS A CA 1
ATOM 7206 C C . LYS A 1 897 ? -15.609 6.857 53.951 1.00 71.62 897 LYS A C 1
ATOM 7208 O O . LYS A 1 897 ? -16.723 6.355 53.850 1.00 71.62 897 LYS A O 1
ATOM 7213 N N . GLU A 1 898 ? -15.307 7.826 54.809 1.00 73.44 898 GLU A N 1
ATOM 7214 C CA . GLU A 1 898 ? -16.288 8.448 55.706 1.00 73.44 898 GLU A CA 1
ATOM 7215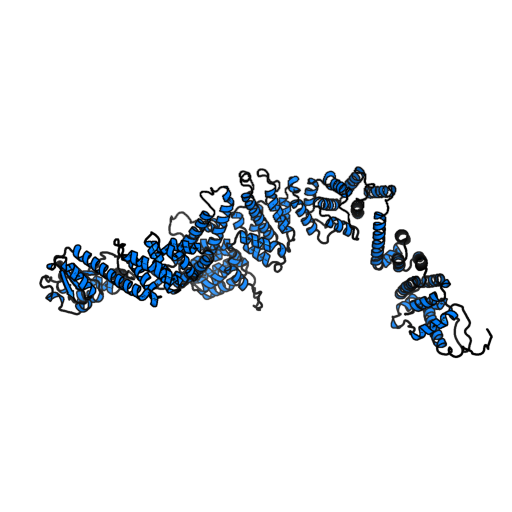 C C . GLU A 1 898 ? -17.433 9.086 54.907 1.00 73.44 898 GLU A C 1
ATOM 7217 O O . GLU A 1 898 ? -18.590 8.739 55.124 1.00 73.44 898 GLU A O 1
ATOM 7222 N N . GLU A 1 899 ? -17.119 9.899 53.895 1.00 67.38 899 GLU A N 1
ATOM 7223 C CA . GLU A 1 899 ? -18.109 10.514 52.991 1.00 67.38 899 GLU A CA 1
ATOM 7224 C C . GLU A 1 899 ? -18.944 9.467 52.231 1.00 67.38 899 GLU A C 1
ATOM 7226 O O . GLU A 1 899 ? -20.153 9.618 52.048 1.00 67.38 899 GLU A O 1
ATOM 7231 N N . MET A 1 900 ? -18.327 8.360 51.799 1.00 66.25 900 MET A N 1
ATOM 7232 C CA . MET A 1 900 ? -19.051 7.253 51.169 1.00 66.25 900 MET A CA 1
ATOM 7233 C C . MET A 1 900 ? -20.059 6.616 52.131 1.00 66.25 900 MET A C 1
ATOM 7235 O O . MET A 1 900 ? -21.174 6.275 51.726 1.00 66.25 900 MET A O 1
ATOM 7239 N N . ASP A 1 901 ? -19.662 6.402 53.381 1.00 68.25 901 ASP A N 1
ATOM 7240 C CA . ASP A 1 901 ? -20.514 5.783 54.388 1.00 68.25 901 ASP A CA 1
ATOM 7241 C C . ASP A 1 901 ? -21.619 6.750 54.852 1.00 68.25 901 ASP A C 1
ATOM 7243 O O . ASP A 1 901 ? -22.768 6.325 55.004 1.00 68.25 901 ASP A O 1
ATOM 7247 N N . GLU A 1 902 ? -21.342 8.057 54.920 1.00 67.50 902 GLU A N 1
ATOM 7248 C CA . GLU A 1 902 ? -22.357 9.104 55.091 1.00 67.50 902 GLU A CA 1
ATOM 7249 C C . GLU A 1 902 ? -23.359 9.139 53.927 1.00 67.50 902 GLU A C 1
ATOM 7251 O O . GLU A 1 902 ? -24.571 9.196 54.153 1.00 67.50 902 GLU A O 1
ATOM 7256 N N . LEU A 1 903 ? -22.898 9.034 52.676 1.00 64.38 903 LEU A N 1
ATOM 7257 C CA . LEU A 1 903 ? -23.774 8.994 51.503 1.00 64.38 903 LEU A CA 1
ATOM 7258 C C . LEU A 1 903 ? -24.673 7.746 51.512 1.00 64.38 903 LEU A C 1
ATOM 7260 O O . LEU A 1 903 ? -25.881 7.849 51.280 1.00 64.38 903 LEU A O 1
ATOM 7264 N N . LYS A 1 904 ? -24.111 6.565 51.816 1.00 64.81 904 LYS A N 1
ATOM 7265 C CA . LYS A 1 904 ? -24.890 5.325 51.996 1.00 64.81 904 LYS A CA 1
ATOM 7266 C C . LYS A 1 904 ? -25.941 5.498 53.084 1.00 64.81 904 LYS A C 1
ATOM 7268 O O . LYS A 1 904 ? -27.081 5.070 52.899 1.00 64.81 904 LYS A O 1
ATOM 7273 N N . GLN A 1 905 ? -25.581 6.136 54.196 1.00 65.94 905 GLN A N 1
ATOM 7274 C CA . GLN A 1 905 ? -26.521 6.423 55.269 1.00 65.94 905 GLN A CA 1
ATOM 7275 C C . GLN A 1 905 ? -27.640 7.357 54.802 1.00 65.94 905 GLN A C 1
ATOM 7277 O O . GLN A 1 905 ? -28.809 7.027 54.972 1.00 65.94 905 GLN A O 1
ATOM 7282 N N . ARG A 1 906 ? -27.311 8.449 54.108 1.00 64.00 906 ARG A N 1
ATOM 7283 C CA . ARG A 1 906 ? -28.285 9.419 53.592 1.00 64.00 906 ARG A CA 1
ATOM 7284 C C . ARG A 1 906 ? -29.278 8.807 52.599 1.00 64.00 906 ARG A C 1
ATOM 7286 O O . ARG A 1 906 ? -30.446 9.187 52.585 1.00 64.00 906 ARG A O 1
ATOM 7293 N N . ILE A 1 907 ? -28.852 7.841 51.786 1.00 61.31 907 ILE A N 1
ATOM 7294 C CA . ILE A 1 907 ? -29.749 7.093 50.884 1.00 61.31 907 ILE A CA 1
ATOM 7295 C C . ILE A 1 907 ? -30.688 6.188 51.672 1.00 61.31 907 ILE A C 1
ATOM 7297 O O . ILE A 1 907 ? -31.886 6.160 51.390 1.00 61.31 907 ILE A O 1
ATOM 7301 N N . ARG A 1 908 ? -30.159 5.456 52.660 1.00 63.16 908 ARG A N 1
ATOM 7302 C CA . ARG A 1 908 ? -30.977 4.625 53.554 1.00 63.16 908 ARG A CA 1
ATOM 7303 C C . ARG A 1 908 ? -32.026 5.484 54.262 1.00 63.16 908 ARG A C 1
ATOM 7305 O O . ARG A 1 908 ? -33.207 5.131 54.270 1.00 63.16 908 ARG A O 1
ATOM 7312 N N . ASP A 1 909 ? -31.630 6.664 54.717 1.00 63.31 909 ASP A N 1
ATOM 7313 C CA . ASP A 1 909 ? -32.519 7.645 55.327 1.00 63.31 909 ASP A CA 1
ATOM 7314 C C . ASP A 1 909 ? -33.582 8.148 54.325 1.00 63.31 909 ASP A C 1
ATOM 7316 O O . ASP A 1 909 ? -34.763 8.154 54.652 1.00 63.31 909 ASP A O 1
ATOM 7320 N N . LEU A 1 910 ? -33.235 8.474 53.074 1.00 61.72 910 LEU A N 1
ATOM 7321 C CA . LEU A 1 910 ? -34.210 8.882 52.041 1.00 61.72 910 LEU A CA 1
ATOM 7322 C C . LEU A 1 910 ? -35.214 7.776 51.681 1.00 61.72 910 LEU A C 1
ATOM 7324 O O . LEU A 1 910 ? -36.400 8.052 51.490 1.00 61.72 910 LEU A O 1
ATOM 7328 N N . THR A 1 911 ? -34.768 6.517 51.589 1.00 59.56 911 THR A N 1
ATOM 7329 C CA . THR A 1 911 ? -35.681 5.382 51.351 1.00 59.56 911 THR A CA 1
ATOM 7330 C C . THR A 1 911 ? -36.660 5.201 52.505 1.00 59.56 911 THR A C 1
ATOM 7332 O O . THR A 1 911 ? -37.841 4.925 52.282 1.00 59.56 911 THR A O 1
ATOM 7335 N N . THR A 1 912 ? -36.185 5.429 53.729 1.00 62.81 912 THR A N 1
ATOM 7336 C CA . THR A 1 912 ? -36.999 5.398 54.940 1.00 62.81 912 THR A CA 1
ATOM 7337 C C . THR A 1 912 ? -37.994 6.556 54.951 1.00 62.81 912 THR A C 1
ATOM 7339 O O . THR A 1 912 ? -39.187 6.332 55.118 1.00 62.81 912 THR A O 1
ATOM 7342 N N . GLU A 1 913 ? -37.563 7.769 54.619 1.00 63.94 913 GLU A N 1
ATOM 7343 C CA . GLU A 1 913 ? -38.412 8.960 54.535 1.00 63.94 913 GLU A CA 1
ATOM 7344 C C . GLU A 1 913 ? -39.520 8.816 53.476 1.00 63.94 913 GLU A C 1
ATOM 7346 O O . GLU A 1 913 ? -40.684 9.142 53.720 1.00 63.94 913 GLU A O 1
ATOM 7351 N N . ALA A 1 914 ? -39.189 8.267 52.304 1.00 61.31 914 ALA A N 1
ATOM 7352 C CA . ALA A 1 914 ? -40.158 7.994 51.245 1.00 61.31 914 ALA A CA 1
ATOM 7353 C C . ALA A 1 914 ? -41.206 6.947 51.665 1.00 61.31 914 ALA A C 1
ATOM 7355 O O . ALA A 1 914 ? -42.374 7.062 51.278 1.00 61.31 914 ALA A O 1
ATOM 7356 N N . LEU A 1 915 ? -40.812 5.946 52.461 1.00 63.41 915 LEU A N 1
ATOM 7357 C CA . LEU A 1 915 ? -41.725 4.974 53.071 1.00 63.41 915 LEU A CA 1
ATOM 7358 C C . LEU A 1 915 ? -42.622 5.640 54.125 1.00 63.41 915 LEU A C 1
ATOM 7360 O O . LEU A 1 915 ? -43.837 5.440 54.117 1.00 63.41 915 LEU A O 1
ATOM 7364 N N . LEU A 1 916 ? -42.052 6.458 55.008 1.00 66.31 916 LEU A N 1
ATOM 7365 C CA . LEU A 1 916 ? -42.778 7.123 56.091 1.00 66.31 916 LEU A CA 1
ATOM 7366 C C . LEU A 1 916 ? -43.829 8.115 55.545 1.00 66.31 916 LEU A C 1
ATOM 7368 O O . LEU A 1 916 ? -45.016 7.998 55.868 1.00 66.31 916 LEU A O 1
ATOM 7372 N N . LYS A 1 917 ? -43.454 8.983 54.594 1.00 66.25 917 LYS A N 1
ATOM 7373 C CA . LYS A 1 917 ? -44.350 10.001 54.007 1.00 66.25 917 LYS A CA 1
ATOM 7374 C C . LYS A 1 917 ? -45.484 9.437 53.147 1.00 66.25 917 LYS A C 1
ATOM 7376 O O . LYS A 1 917 ? -46.583 9.990 53.142 1.00 66.25 917 LYS A O 1
ATOM 7381 N N . ASN A 1 918 ? -45.253 8.345 52.413 1.00 63.50 918 ASN A N 1
ATOM 7382 C CA . ASN A 1 918 ? -46.223 7.830 51.433 1.00 63.50 918 ASN A CA 1
ATOM 7383 C C . ASN A 1 918 ? -47.138 6.715 51.970 1.00 63.50 918 ASN A C 1
ATOM 7385 O O . ASN A 1 918 ? -48.030 6.241 51.256 1.00 63.50 918 ASN A O 1
ATOM 7389 N N . THR A 1 919 ? -46.964 6.278 53.222 1.00 69.31 919 THR A N 1
ATOM 7390 C CA . THR A 1 919 ? -47.801 5.222 53.806 1.00 69.31 919 THR A CA 1
ATOM 7391 C C . THR A 1 919 ? -49.087 5.777 54.424 1.00 69.31 919 THR A C 1
ATOM 7393 O O . THR A 1 919 ? -49.084 6.460 55.448 1.00 69.31 919 THR A O 1
ATOM 7396 N N . LYS A 1 920 ? -50.235 5.384 53.852 1.00 69.44 920 LYS A N 1
ATOM 7397 C CA . LYS A 1 920 ? -51.584 5.631 54.410 1.00 69.44 920 LYS A CA 1
ATOM 7398 C C . LYS A 1 920 ? -51.987 4.640 55.519 1.00 69.44 920 LYS A C 1
ATOM 7400 O O . LYS A 1 920 ? -53.168 4.497 55.813 1.00 69.44 920 LYS A O 1
ATOM 7405 N N . ALA A 1 921 ? -51.040 3.878 56.065 1.00 71.56 921 ALA A N 1
ATOM 7406 C CA . ALA A 1 921 ? -51.325 2.867 57.080 1.00 71.56 921 ALA A CA 1
ATOM 7407 C C . ALA A 1 921 ? -51.521 3.515 58.459 1.00 71.56 921 ALA A C 1
ATOM 7409 O O . ALA A 1 921 ? -50.782 4.430 58.814 1.00 71.56 921 ALA A O 1
ATOM 7410 N N . ASN A 1 922 ? -52.480 3.012 59.244 1.00 72.75 922 ASN A N 1
ATOM 7411 C CA . ASN A 1 922 ? -52.735 3.501 60.607 1.00 72.75 922 ASN A CA 1
ATOM 7412 C C . ASN A 1 922 ? -51.582 3.176 61.568 1.00 72.75 922 ASN A C 1
ATOM 7414 O O . ASN A 1 922 ? -51.327 3.934 62.495 1.00 72.75 922 ASN A O 1
ATOM 7418 N N . LYS A 1 923 ? -50.896 2.050 61.339 1.00 76.25 923 LYS A N 1
ATOM 7419 C CA . LYS A 1 923 ? -49.741 1.599 62.115 1.00 76.25 923 LYS A CA 1
ATOM 7420 C C . LYS A 1 923 ? -48.773 0.865 61.196 1.00 76.25 923 LYS A C 1
ATOM 7422 O O . LYS A 1 923 ? -49.205 0.059 60.370 1.00 76.25 923 LYS A O 1
ATOM 7427 N N . VAL A 1 924 ? -47.482 1.150 61.316 1.00 77.31 924 VAL A N 1
ATOM 7428 C CA . VAL A 1 924 ? -46.416 0.509 60.536 1.00 77.31 924 VAL A CA 1
ATOM 7429 C C . VAL A 1 924 ? -45.427 -0.115 61.506 1.00 77.31 924 VAL A C 1
ATOM 7431 O O . VAL A 1 924 ? -44.943 0.549 62.421 1.00 77.31 924 VAL A O 1
ATOM 7434 N N . VAL A 1 925 ? -45.128 -1.399 61.308 1.00 77.38 925 VAL A N 1
ATOM 7435 C CA . VAL A 1 925 ? -44.137 -2.107 62.121 1.00 77.38 925 VAL A CA 1
ATOM 7436 C C . VAL A 1 925 ? -42.960 -2.510 61.251 1.00 77.38 925 VAL A C 1
ATOM 7438 O O . VAL A 1 925 ? -43.113 -3.314 60.332 1.00 77.38 925 VAL A O 1
ATOM 7441 N N . ALA A 1 926 ? -41.802 -1.927 61.540 1.00 76.50 926 ALA A N 1
ATOM 7442 C CA . ALA A 1 926 ? -40.544 -2.247 60.886 1.00 76.50 926 ALA A CA 1
ATOM 7443 C C . ALA A 1 926 ? -39.810 -3.319 61.697 1.00 76.50 926 ALA A C 1
ATOM 7445 O O . ALA A 1 926 ? -39.745 -3.250 62.924 1.00 76.50 926 ALA A O 1
ATOM 7446 N N . ILE A 1 927 ? -39.277 -4.320 61.006 1.00 77.44 927 ILE A N 1
ATOM 7447 C CA . ILE A 1 927 ? -38.492 -5.401 61.596 1.00 77.44 927 ILE A CA 1
ATOM 7448 C C . ILE A 1 927 ? -37.134 -5.373 60.912 1.00 77.44 927 ILE A C 1
ATOM 7450 O O . ILE A 1 927 ? -37.055 -5.698 59.728 1.00 77.44 927 ILE A O 1
ATOM 7454 N N . GLU A 1 928 ? -36.095 -4.990 61.646 1.00 75.00 928 GLU A N 1
ATOM 7455 C CA . GLU A 1 928 ? -34.751 -4.833 61.095 1.00 75.00 928 GLU A CA 1
ATOM 7456 C C . GLU A 1 928 ? -33.695 -5.359 62.070 1.00 75.00 928 GLU A C 1
ATOM 7458 O O . GLU A 1 928 ? -33.831 -5.222 63.285 1.00 75.00 928 GLU A O 1
ATOM 7463 N N . GLY A 1 929 ? -32.658 -6.005 61.537 1.00 70.88 929 GLY A N 1
ATOM 7464 C CA . GLY A 1 929 ? -31.528 -6.523 62.308 1.00 70.88 929 GLY A CA 1
ATOM 7465 C C . GLY A 1 929 ? -30.263 -5.670 62.188 1.00 70.88 929 GLY A C 1
ATOM 7466 O O . GLY A 1 929 ? -29.354 -5.824 63.004 1.00 70.88 929 GLY A O 1
ATOM 7467 N N . GLU A 1 930 ? -30.179 -4.787 61.190 1.00 73.44 930 GLU A N 1
ATOM 7468 C CA . GLU A 1 930 ? -29.020 -3.914 60.985 1.00 73.44 930 GLU A CA 1
ATOM 7469 C C . GLU A 1 930 ? -29.092 -2.633 61.831 1.00 73.44 930 GLU A C 1
ATOM 7471 O O . GLU A 1 930 ? -29.964 -1.781 61.652 1.00 73.44 930 GLU A O 1
ATOM 7476 N N . ARG A 1 931 ? -28.112 -2.463 62.732 1.00 70.44 931 ARG A N 1
ATOM 7477 C CA . ARG A 1 931 ? -28.025 -1.320 63.665 1.00 70.44 931 ARG A CA 1
ATOM 7478 C C . ARG A 1 931 ? -27.970 0.045 62.968 1.00 70.44 931 ARG A C 1
ATOM 7480 O O . ARG A 1 931 ? -28.497 1.019 63.492 1.00 70.44 931 ARG A O 1
ATOM 7487 N N . GLU A 1 932 ? -27.354 0.123 61.791 1.00 66.56 932 GLU A N 1
ATOM 7488 C CA . GLU A 1 932 ? -27.232 1.369 61.016 1.00 66.56 932 GLU A CA 1
ATOM 7489 C C . GLU A 1 932 ? -28.589 1.872 60.502 1.00 66.56 932 GLU A C 1
ATOM 7491 O O . GLU A 1 932 ? -28.871 3.071 60.552 1.00 66.56 932 GLU A O 1
ATOM 7496 N N . PHE A 1 933 ? -29.457 0.957 60.060 1.00 67.00 933 PHE A N 1
ATOM 7497 C CA . PHE A 1 933 ? -30.806 1.286 59.598 1.00 67.00 933 PHE A CA 1
ATOM 7498 C C . PHE A 1 933 ? -31.732 1.620 60.770 1.00 67.00 933 PHE A C 1
ATOM 7500 O O . PHE A 1 933 ? -32.492 2.581 60.700 1.00 67.00 933 PHE A O 1
ATOM 7507 N N . ILE A 1 934 ? -31.618 0.873 61.873 1.00 71.06 934 ILE A N 1
ATOM 7508 C CA . ILE A 1 934 ? -32.334 1.135 63.131 1.00 71.06 934 ILE A CA 1
ATOM 7509 C C . ILE A 1 934 ? -32.099 2.580 63.594 1.00 71.06 934 ILE A C 1
ATOM 7511 O O . ILE A 1 934 ? -33.056 3.302 63.866 1.00 71.06 934 ILE A O 1
ATOM 7515 N N . ASN A 1 935 ? -30.844 3.035 63.609 1.00 70.38 935 ASN A N 1
ATOM 7516 C CA . ASN A 1 935 ? -30.496 4.389 64.044 1.00 70.38 935 ASN A CA 1
ATOM 7517 C C . ASN A 1 935 ? -31.066 5.484 63.122 1.00 70.38 935 ASN A C 1
ATOM 7519 O O . ASN A 1 935 ? -31.530 6.512 63.618 1.00 70.38 935 ASN A O 1
ATOM 7523 N N . GLY A 1 936 ? -31.051 5.272 61.800 1.00 69.44 936 GLY A N 1
ATOM 7524 C CA . GLY A 1 936 ? -31.654 6.194 60.825 1.00 69.44 936 GLY A CA 1
ATOM 7525 C C . GLY A 1 936 ? -33.181 6.254 60.942 1.00 69.44 936 GLY A C 1
ATOM 7526 O O . GLY A 1 936 ? -33.763 7.336 61.036 1.00 69.44 936 GLY A O 1
ATOM 7527 N N . PHE A 1 937 ? -33.824 5.087 61.050 1.00 71.31 937 PHE A N 1
ATOM 7528 C CA . PHE A 1 937 ? -35.269 4.956 61.242 1.00 71.31 937 PHE A CA 1
ATOM 7529 C C . PHE A 1 937 ? -35.734 5.630 62.535 1.00 71.31 937 PHE A C 1
ATOM 7531 O O . PHE A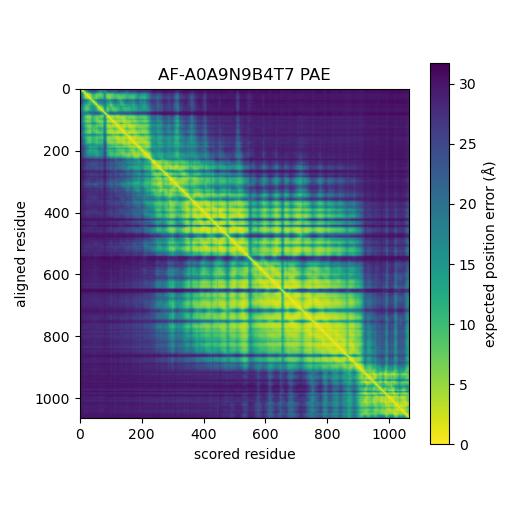 1 937 ? -36.699 6.390 62.513 1.00 71.31 937 PHE A O 1
ATOM 7538 N N . LEU A 1 938 ? -35.030 5.407 63.651 1.00 72.50 938 LEU A N 1
ATOM 7539 C CA . LEU A 1 938 ? -35.358 6.034 64.931 1.00 72.50 938 LEU A CA 1
ATOM 7540 C C . LEU A 1 938 ? -35.284 7.559 64.831 1.00 72.50 938 LEU A C 1
ATOM 7542 O O . LEU A 1 938 ? -36.275 8.209 65.142 1.00 72.50 938 LEU A O 1
ATOM 7546 N N . LYS A 1 939 ? -34.188 8.127 64.302 1.00 71.69 939 LYS A N 1
ATOM 7547 C CA . LYS A 1 939 ? -34.046 9.586 64.114 1.00 71.69 939 LYS A CA 1
ATOM 7548 C C . LYS A 1 939 ? -35.186 10.203 63.296 1.00 71.69 939 LYS A C 1
ATOM 7550 O O . LYS A 1 939 ? -35.620 11.311 63.596 1.00 71.69 939 LYS A O 1
ATOM 7555 N N . GLN A 1 940 ? -35.672 9.514 62.264 1.00 67.69 940 GLN A N 1
ATOM 7556 C CA . GLN A 1 940 ? -36.771 10.014 61.432 1.00 67.69 940 GLN A CA 1
ATOM 7557 C C . GLN A 1 940 ? -38.145 9.844 62.084 1.00 67.69 940 GLN A C 1
ATOM 7559 O O . GLN A 1 940 ? -38.974 10.747 61.996 1.00 67.69 940 GLN A O 1
ATOM 7564 N N . VAL A 1 941 ? -38.381 8.731 62.782 1.00 69.75 941 VAL A N 1
ATOM 7565 C CA . VAL A 1 941 ? -39.620 8.499 63.539 1.00 69.75 941 VAL A CA 1
ATOM 7566 C C . VAL A 1 941 ? -39.749 9.456 64.721 1.00 69.75 941 VAL A C 1
ATOM 7568 O O . VAL A 1 941 ? -40.866 9.783 65.097 1.00 69.75 941 VAL A O 1
ATOM 7571 N N . GLU A 1 942 ? -38.647 9.959 65.286 1.00 67.19 942 GLU A N 1
ATOM 7572 C CA . GLU A 1 942 ? -38.712 11.027 66.292 1.00 67.19 942 GLU A CA 1
ATOM 7573 C C . GLU A 1 942 ? -39.253 12.354 65.741 1.00 67.19 942 GLU A C 1
ATOM 7575 O O . GLU A 1 942 ? -39.854 13.113 66.500 1.00 67.19 942 GLU A O 1
ATOM 7580 N N . ASN A 1 943 ? -39.085 12.605 64.438 1.00 63.44 943 ASN A N 1
ATOM 7581 C CA . ASN A 1 943 ? -39.592 13.798 63.755 1.00 63.44 943 ASN A CA 1
ATOM 7582 C C . ASN A 1 943 ? -41.035 13.630 63.237 1.00 63.44 943 ASN A C 1
ATOM 7584 O O . ASN A 1 943 ? -41.692 14.623 62.925 1.00 63.44 943 ASN A O 1
ATOM 7588 N N . GLU A 1 944 ? -41.540 12.396 63.144 1.00 62.12 944 GLU A N 1
ATOM 7589 C CA . GLU A 1 944 ? -42.926 12.074 62.785 1.00 62.12 944 GLU A CA 1
ATOM 7590 C C . GLU A 1 944 ? -43.720 11.552 64.007 1.00 62.12 944 GLU A C 1
ATOM 7592 O O . GLU A 1 944 ? -43.199 11.410 65.108 1.00 62.12 944 GLU A O 1
ATOM 7597 N N . ASN A 1 945 ? -45.024 11.289 63.859 1.00 64.50 945 ASN A N 1
ATOM 7598 C CA . ASN A 1 945 ? -45.869 10.776 64.949 1.00 64.50 945 ASN A CA 1
ATOM 7599 C C . ASN A 1 945 ? -45.341 9.429 65.499 1.00 64.50 945 ASN A C 1
ATOM 7601 O O . ASN A 1 945 ? -45.588 8.381 64.892 1.00 64.50 945 ASN A O 1
ATOM 7605 N N . LYS A 1 946 ? -44.682 9.446 66.672 1.00 65.56 946 LYS A N 1
ATOM 7606 C CA . LYS A 1 946 ? -44.111 8.262 67.353 1.00 65.56 946 LYS A CA 1
ATOM 7607 C C . LYS A 1 946 ? -45.112 7.108 67.523 1.00 65.56 946 LYS A C 1
ATOM 7609 O O . LYS A 1 946 ? -44.723 5.952 67.409 1.00 65.56 946 LYS A O 1
ATOM 7614 N N . ASP A 1 947 ? -46.402 7.399 67.699 1.00 67.25 947 ASP A N 1
ATOM 7615 C CA . ASP A 1 947 ? -47.439 6.374 67.913 1.00 67.25 947 ASP A CA 1
ATOM 7616 C C . ASP A 1 947 ? -47.807 5.572 66.647 1.00 67.25 947 ASP A C 1
ATOM 7618 O O . ASP A 1 947 ? -48.351 4.467 66.741 1.00 67.25 947 ASP A O 1
ATOM 7622 N N . LYS A 1 948 ? -47.498 6.091 65.448 1.00 74.62 948 LYS A N 1
ATOM 7623 C CA . LYS A 1 948 ? -47.794 5.425 64.165 1.00 74.62 948 LYS A CA 1
ATOM 7624 C C . LYS A 1 948 ? -46.789 4.309 63.844 1.00 74.62 948 LYS A C 1
ATOM 7626 O O . LYS A 1 948 ? -47.125 3.386 63.097 1.00 74.62 948 LYS A O 1
ATOM 7631 N N . TYR A 1 949 ? -45.576 4.362 64.393 1.00 75.69 949 TYR A N 1
ATOM 7632 C CA . TYR A 1 949 ? -44.460 3.503 63.988 1.00 75.69 949 TYR A CA 1
ATOM 7633 C C . TYR A 1 949 ? -43.915 2.683 65.162 1.00 75.69 949 TYR A C 1
ATOM 7635 O O . TYR A 1 949 ? -43.637 3.211 66.231 1.00 75.69 949 TYR A O 1
ATOM 7643 N N . LYS A 1 950 ? -43.719 1.377 64.958 1.00 77.12 950 LYS A N 1
ATOM 7644 C CA . LYS A 1 950 ? -43.086 0.477 65.937 1.00 77.12 950 LYS A CA 1
ATOM 7645 C C . LYS A 1 950 ? -41.888 -0.213 65.289 1.00 77.12 950 LYS A C 1
ATOM 7647 O O . LYS A 1 950 ? -42.029 -0.787 64.213 1.00 77.12 950 LYS A O 1
ATOM 7652 N N . LEU A 1 951 ? -40.727 -0.177 65.935 1.00 76.19 951 LEU A N 1
ATOM 7653 C CA . LEU A 1 951 ? -39.523 -0.873 65.479 1.00 76.19 951 LEU A CA 1
ATOM 7654 C C . LEU A 1 951 ? -39.292 -2.126 66.328 1.00 76.19 951 LEU A C 1
ATOM 7656 O O . LEU A 1 951 ? -39.404 -2.079 67.552 1.00 76.19 951 LEU A O 1
ATOM 7660 N N . LEU A 1 952 ? -38.988 -3.245 65.678 1.00 76.50 952 LEU A N 1
ATOM 7661 C CA . LEU A 1 952 ? -38.584 -4.492 66.320 1.00 76.50 952 LEU A CA 1
ATOM 7662 C C . LEU A 1 952 ? -37.175 -4.851 65.845 1.00 76.50 952 LEU A C 1
ATOM 7664 O O . LEU A 1 952 ? -36.977 -5.164 64.671 1.00 76.50 952 LEU A O 1
ATOM 7668 N N . GLU A 1 953 ? -36.212 -4.821 66.764 1.00 76.56 953 GLU A N 1
ATOM 7669 C CA . GLU A 1 953 ? -34.823 -5.190 66.486 1.00 76.56 953 GLU A CA 1
ATOM 7670 C C . GLU A 1 953 ? -34.687 -6.716 66.414 1.00 76.56 953 GLU A C 1
ATOM 7672 O O . GLU A 1 953 ? -34.514 -7.405 67.421 1.00 76.56 953 GLU A O 1
ATOM 7677 N N . ALA A 1 954 ? -34.831 -7.271 65.215 1.00 71.25 954 ALA A N 1
ATOM 7678 C CA . ALA A 1 954 ? -34.718 -8.702 64.975 1.00 71.25 954 ALA A CA 1
ATOM 7679 C C . ALA A 1 954 ? -34.311 -8.971 63.527 1.00 71.25 954 ALA A C 1
ATOM 7681 O O . ALA A 1 954 ? -34.816 -8.349 62.595 1.00 71.25 954 ALA A O 1
ATOM 7682 N N . SER A 1 955 ? -33.447 -9.967 63.315 1.00 68.19 955 SER A N 1
ATOM 7683 C CA . SER A 1 955 ? -33.164 -10.434 61.959 1.00 68.19 955 SER A CA 1
ATOM 7684 C C . SER A 1 955 ? -34.422 -11.072 61.358 1.00 68.19 955 SER A C 1
ATOM 7686 O O . SER A 1 955 ? -34.957 -12.018 61.940 1.00 68.19 955 SER A O 1
ATOM 7688 N N . PRO A 1 956 ? -34.861 -10.677 60.150 1.00 62.72 956 PRO A N 1
ATOM 7689 C CA . PRO A 1 956 ? -35.984 -11.329 59.482 1.00 62.72 956 PRO A CA 1
ATOM 7690 C C . PRO A 1 956 ? -35.797 -12.847 59.338 1.00 62.72 956 PRO A C 1
ATOM 7692 O O . PRO A 1 956 ? -36.772 -13.591 59.328 1.00 62.72 956 PRO A O 1
ATOM 7695 N N . ARG A 1 957 ? -34.544 -13.327 59.261 1.00 63.31 957 ARG A N 1
ATOM 7696 C CA . ARG A 1 957 ? -34.222 -14.756 59.130 1.00 63.31 957 ARG A CA 1
ATOM 7697 C C . ARG A 1 957 ? -34.524 -15.569 60.389 1.00 63.31 957 ARG A C 1
ATOM 7699 O O . ARG A 1 957 ? -34.985 -16.697 60.253 1.00 63.31 957 ARG A O 1
ATOM 7706 N N . SER A 1 958 ? -34.289 -15.017 61.580 1.00 64.06 958 SER A N 1
ATOM 7707 C CA . SER A 1 958 ? -34.554 -15.716 62.847 1.00 64.06 958 SER A CA 1
ATOM 7708 C C . SER A 1 958 ? -36.048 -15.790 63.178 1.00 64.06 958 SER A C 1
ATOM 7710 O O . SER A 1 958 ? -36.469 -16.626 63.977 1.00 64.06 958 SER A O 1
ATOM 7712 N N . LEU A 1 959 ? -36.867 -14.959 62.528 1.00 63.41 959 LEU A N 1
ATOM 7713 C CA . LEU A 1 959 ? -38.310 -14.914 62.743 1.00 63.41 959 LEU A CA 1
ATOM 7714 C C . LEU A 1 959 ? -39.077 -16.034 62.039 1.00 63.41 959 LEU A C 1
ATOM 7716 O O . LEU A 1 959 ? -40.105 -16.462 62.551 1.00 63.41 959 LEU A O 1
ATOM 7720 N N . TYR A 1 960 ? -38.570 -16.568 60.923 1.00 61.81 960 TYR A N 1
ATOM 7721 C CA . TYR A 1 960 ? -39.206 -17.703 60.233 1.00 61.81 960 TYR A CA 1
ATOM 7722 C C . TYR A 1 960 ? -39.157 -19.006 61.048 1.00 61.81 960 TYR A C 1
ATOM 7724 O O . TYR A 1 960 ? -39.944 -19.920 60.808 1.00 61.81 960 TYR A O 1
ATOM 7732 N N . THR A 1 961 ? -38.224 -19.097 62.000 1.00 57.72 961 THR A N 1
ATOM 7733 C CA . THR A 1 961 ? -38.039 -20.247 62.898 1.00 57.72 961 THR A CA 1
ATOM 7734 C C . THR A 1 961 ? -38.708 -20.070 64.259 1.00 57.72 961 THR A C 1
ATOM 7736 O O . THR A 1 961 ? -38.816 -21.034 65.009 1.00 57.72 961 THR A O 1
ATOM 7739 N N . ALA A 1 962 ? -39.149 -18.858 64.597 1.00 58.44 962 ALA A N 1
ATOM 7740 C CA . ALA A 1 962 ? -39.763 -18.565 65.883 1.00 58.44 962 ALA A CA 1
ATOM 7741 C C . ALA A 1 962 ? -41.287 -18.739 65.787 1.00 58.44 962 ALA A C 1
ATOM 7743 O O . ALA A 1 962 ? -41.994 -17.827 65.368 1.00 58.44 962 ALA A O 1
ATOM 7744 N N . GLU A 1 963 ? -41.799 -19.897 66.211 1.00 54.34 963 GLU A N 1
ATOM 7745 C CA . GLU A 1 963 ? -43.227 -20.269 66.132 1.00 54.34 963 GLU A CA 1
ATOM 7746 C C . GLU A 1 963 ? -44.191 -19.364 66.934 1.00 54.34 963 GLU A C 1
ATOM 7748 O O . GLU A 1 963 ? -45.394 -19.568 66.869 1.00 54.34 963 GLU A O 1
ATOM 7753 N N . TYR A 1 964 ? -43.705 -18.361 67.683 1.00 52.53 964 TYR A N 1
ATOM 7754 C CA . TYR A 1 964 ? -44.534 -17.576 68.617 1.00 52.53 964 TYR A CA 1
ATOM 7755 C C . TYR A 1 964 ? -44.197 -16.072 68.700 1.00 52.53 964 TYR A C 1
ATOM 7757 O O . TYR A 1 964 ? -44.611 -15.403 69.651 1.00 52.53 964 TYR A O 1
ATOM 7765 N N . PHE A 1 965 ? -43.415 -15.514 67.765 1.00 59.19 965 PHE A N 1
ATOM 7766 C CA . PHE A 1 965 ? -42.859 -14.156 67.930 1.00 59.19 965 PHE A CA 1
ATOM 7767 C C . PHE A 1 965 ? -43.833 -13.011 67.595 1.00 59.19 965 PHE A C 1
ATOM 7769 O O . PHE A 1 965 ? -43.799 -11.962 68.239 1.00 59.19 965 PHE A O 1
ATOM 7776 N N . LEU A 1 966 ? -44.699 -13.174 66.589 1.00 62.81 966 LEU A N 1
ATOM 7777 C CA . LEU A 1 966 ? -45.537 -12.075 66.091 1.00 62.81 966 LEU A CA 1
ATOM 7778 C C . LEU A 1 966 ? -46.852 -11.858 66.865 1.00 62.81 966 LEU A C 1
ATOM 7780 O O . LEU A 1 966 ? -47.107 -10.710 67.222 1.00 62.81 966 LEU A O 1
ATOM 7784 N N . PRO A 1 967 ? -47.668 -12.872 67.214 1.00 57.41 967 PRO A N 1
ATOM 7785 C CA . PRO A 1 967 ? -48.972 -12.629 67.852 1.00 57.41 967 PRO A CA 1
ATOM 7786 C C . PRO A 1 967 ? -48.874 -11.885 69.185 1.00 57.41 967 PRO A C 1
ATOM 7788 O O . PRO A 1 967 ? -49.701 -11.029 69.488 1.00 57.41 967 PRO A O 1
ATOM 7791 N N . LYS A 1 968 ? -47.815 -12.148 69.965 1.00 62.38 968 LYS A N 1
ATOM 7792 C CA . LYS A 1 968 ? -47.562 -11.478 71.253 1.00 62.38 968 LYS A CA 1
ATOM 7793 C C . LYS A 1 968 ? -47.250 -9.985 71.109 1.00 62.38 968 LYS A C 1
ATOM 7795 O O . LYS A 1 968 ? -47.484 -9.223 72.038 1.00 62.38 968 LYS A O 1
ATOM 7800 N N . ASN A 1 969 ? -46.725 -9.568 69.957 1.00 63.41 969 ASN A N 1
ATOM 7801 C CA . ASN A 1 969 ? -46.300 -8.192 69.696 1.00 63.41 969 ASN A CA 1
ATOM 7802 C C . ASN A 1 969 ? -47.360 -7.350 68.962 1.00 63.41 969 ASN A C 1
ATOM 7804 O O . ASN A 1 969 ? -47.171 -6.134 68.832 1.00 63.41 969 ASN A O 1
ATOM 7808 N N . PHE A 1 970 ? -48.446 -7.988 68.508 1.00 68.56 970 PHE A N 1
ATOM 7809 C CA . PHE A 1 970 ? -49.508 -7.433 67.664 1.00 68.56 970 PHE A CA 1
ATOM 7810 C C . PHE A 1 970 ? -50.903 -7.811 68.200 1.00 68.56 970 PHE A C 1
ATOM 7812 O O . PHE A 1 970 ? -51.730 -8.374 67.489 1.00 68.56 970 PHE A O 1
ATOM 7819 N N . THR A 1 971 ? -51.186 -7.482 69.462 1.00 61.19 971 THR A N 1
ATOM 7820 C CA . THR A 1 971 ? -52.475 -7.773 70.128 1.00 61.19 971 THR A CA 1
ATOM 7821 C C . THR A 1 971 ? -53.672 -7.015 69.540 1.00 61.19 971 THR A C 1
ATOM 7823 O O . THR A 1 971 ? -54.813 -7.328 69.858 1.00 61.19 971 THR A O 1
ATOM 7826 N N . GLU A 1 972 ? -53.417 -6.011 68.701 1.00 66.38 972 GLU A N 1
ATOM 7827 C CA . GLU A 1 972 ? -54.420 -5.160 68.047 1.00 66.38 972 GLU A CA 1
ATOM 7828 C C . GLU A 1 972 ? -54.920 -5.725 66.701 1.00 66.38 972 GLU A C 1
ATOM 7830 O O . GLU A 1 972 ? -55.831 -5.156 66.105 1.00 66.38 972 GLU A O 1
ATOM 7835 N N . VAL A 1 973 ? -54.317 -6.811 66.198 1.00 70.19 973 VAL A N 1
ATOM 7836 C CA . VAL A 1 973 ? -54.635 -7.399 64.886 1.00 70.19 973 VAL A CA 1
ATOM 7837 C C . VAL A 1 973 ? -55.657 -8.526 65.044 1.00 70.19 973 VAL A C 1
ATOM 7839 O O . VAL A 1 973 ? -55.456 -9.457 65.823 1.00 70.19 973 VAL A O 1
ATOM 7842 N N . GLU A 1 974 ? -56.750 -8.461 64.285 1.00 71.56 974 GLU A N 1
ATOM 7843 C CA . GLU A 1 974 ? -57.804 -9.478 64.298 1.00 71.56 974 GLU A CA 1
ATOM 7844 C C . GLU A 1 974 ? -57.347 -10.754 63.567 1.00 71.56 974 GLU A C 1
ATOM 7846 O O . GLU A 1 974 ? -56.874 -10.705 62.431 1.00 71.56 974 GLU A O 1
ATOM 7851 N N . ILE A 1 975 ? -57.496 -11.918 64.208 1.00 75.56 975 ILE A N 1
ATOM 7852 C CA . ILE A 1 975 ? -57.167 -13.214 63.601 1.00 75.56 975 ILE A CA 1
ATOM 7853 C C . ILE A 1 975 ? -58.365 -13.700 62.783 1.00 75.56 975 ILE A C 1
ATOM 7855 O O . ILE A 1 975 ? -59.405 -14.056 63.341 1.00 75.56 975 ILE A O 1
ATOM 7859 N N . LEU A 1 976 ? -58.211 -13.766 61.458 1.00 78.75 976 LEU A N 1
ATOM 7860 C CA . LEU A 1 976 ? -59.263 -14.238 60.560 1.00 78.75 976 LEU A CA 1
ATOM 7861 C C . LEU A 1 976 ? -59.096 -15.726 60.195 1.00 78.75 976 LEU A C 1
ATOM 7863 O O . LEU A 1 976 ? -57.984 -16.193 59.929 1.00 78.75 976 LEU A O 1
ATOM 7867 N N . PRO A 1 977 ? -60.197 -16.496 60.100 1.00 76.38 977 PRO A N 1
ATOM 7868 C CA . PRO A 1 977 ? -60.148 -17.893 59.676 1.00 76.38 977 PRO A CA 1
ATOM 7869 C C . PRO A 1 977 ? -59.714 -18.029 58.205 1.00 76.38 977 PRO A C 1
ATOM 7871 O O . PRO A 1 977 ? -60.065 -17.213 57.357 1.00 76.38 977 PRO A O 1
ATOM 7874 N N . TRP A 1 978 ? -59.023 -19.124 57.858 1.00 79.12 978 TRP A N 1
ATOM 7875 C CA . TRP A 1 978 ? -58.456 -19.388 56.516 1.00 79.12 978 TRP A CA 1
ATOM 7876 C C . TRP A 1 978 ? -59.497 -19.721 55.410 1.00 79.12 978 TRP A C 1
ATOM 7878 O O . TRP A 1 978 ? -59.236 -20.524 54.505 1.00 79.12 978 TRP A O 1
ATOM 7888 N N . LYS A 1 979 ? -60.703 -19.144 55.468 1.00 73.50 979 LYS A N 1
ATOM 7889 C CA . LYS A 1 979 ? -61.802 -19.371 54.512 1.00 73.50 979 LYS A CA 1
ATOM 7890 C C . LYS A 1 979 ? -61.693 -18.444 53.289 1.00 73.50 979 LYS A C 1
ATOM 7892 O O . LYS A 1 979 ? -61.110 -17.367 53.353 1.00 73.50 979 LYS A O 1
ATOM 7897 N N . GLN A 1 980 ? -62.226 -18.879 52.143 1.00 57.62 980 GLN A N 1
ATOM 7898 C CA . GLN A 1 980 ? -62.278 -18.070 50.917 1.00 57.62 980 GLN A CA 1
ATOM 7899 C C . GLN A 1 980 ? -63.261 -16.899 51.106 1.00 57.62 980 GLN A C 1
ATOM 7901 O O . GLN A 1 980 ? -64.458 -17.131 51.218 1.00 57.62 980 GLN A O 1
ATOM 7906 N N . GLY A 1 981 ? -62.760 -15.657 51.146 1.00 59.50 981 GLY A N 1
ATOM 7907 C CA . GLY A 1 981 ? -63.588 -14.446 51.013 1.00 59.50 981 GLY A CA 1
ATOM 7908 C C . GLY A 1 981 ? -63.161 -13.249 51.867 1.00 59.50 981 GLY A C 1
ATOM 7909 O O . GLY A 1 981 ? -63.245 -12.119 51.399 1.00 59.50 981 GLY A O 1
ATOM 7910 N N . GLN A 1 982 ? -62.647 -13.474 53.079 1.00 62.91 982 GLN A N 1
ATOM 7911 C CA . GLN A 1 982 ? -62.200 -12.403 53.981 1.00 62.91 982 GLN A CA 1
ATOM 7912 C C . GLN A 1 982 ? -60.670 -12.333 53.988 1.00 62.91 982 GLN A C 1
ATOM 7914 O O . GLN A 1 982 ? -59.997 -13.244 54.468 1.00 62.91 982 GLN A O 1
ATOM 7919 N N . LEU A 1 983 ? -60.120 -11.268 53.402 1.00 67.44 983 LEU A N 1
ATOM 7920 C CA . LEU A 1 983 ? -58.697 -10.953 53.502 1.00 67.44 983 LEU A CA 1
ATOM 7921 C C . LEU A 1 983 ? -58.482 -10.016 54.702 1.00 67.44 983 LEU A C 1
ATOM 7923 O O . LEU A 1 983 ? -59.245 -9.052 54.832 1.00 67.44 983 LEU A O 1
ATOM 7927 N N . PRO A 1 984 ? -57.456 -10.255 55.535 1.00 72.06 984 PRO A N 1
ATOM 7928 C CA . PRO A 1 984 ? -57.017 -9.295 56.544 1.00 72.06 984 PRO A CA 1
ATOM 7929 C C . PRO A 1 984 ? -56.724 -7.927 55.900 1.00 72.06 984 PRO A C 1
ATOM 7931 O O . PRO A 1 984 ? -56.307 -7.855 54.737 1.00 72.06 984 PRO A O 1
ATOM 7934 N N . LYS A 1 985 ? -56.966 -6.829 56.632 1.00 70.88 985 LYS A N 1
ATOM 7935 C CA . LYS A 1 985 ? -56.642 -5.460 56.164 1.00 70.88 985 LYS A CA 1
ATOM 7936 C C . LYS A 1 985 ? -55.129 -5.226 56.132 1.00 70.88 985 LYS A C 1
ATOM 7938 O O . LYS A 1 985 ? -54.642 -4.320 55.452 1.00 70.88 985 LYS A O 1
ATOM 7943 N N . GLU A 1 986 ? -54.407 -6.058 56.862 1.00 78.88 986 GLU A N 1
ATOM 7944 C CA . GLU A 1 986 ? -52.974 -6.091 57.024 1.00 78.88 986 GLU A CA 1
ATOM 7945 C C . GLU A 1 986 ? -52.299 -6.474 55.706 1.00 78.88 986 GLU A C 1
ATOM 7947 O O . GLU A 1 986 ? -52.749 -7.334 54.941 1.00 78.88 986 GLU A O 1
ATOM 7952 N N . LYS A 1 987 ? -51.179 -5.812 55.435 1.00 80.75 987 LYS A N 1
ATOM 7953 C CA . LYS A 1 987 ? -50.323 -6.079 54.284 1.00 80.75 987 LYS A CA 1
ATOM 7954 C C . LYS A 1 987 ? -48.911 -6.255 54.794 1.00 80.75 987 LYS A C 1
ATOM 7956 O O . LYS A 1 987 ? -48.477 -5.482 55.644 1.00 80.75 987 LYS A O 1
ATOM 7961 N N . SER A 1 988 ? -48.195 -7.230 54.254 1.00 79.44 988 SER A N 1
ATOM 7962 C CA . SER A 1 988 ? -46.790 -7.430 54.595 1.00 79.44 988 SER A CA 1
ATOM 7963 C C . SER A 1 988 ? -45.889 -7.170 53.394 1.00 79.44 988 SER A C 1
ATOM 7965 O O . SER A 1 988 ? -46.236 -7.490 52.257 1.00 79.44 988 SER A O 1
ATOM 7967 N N . PHE A 1 989 ? -44.736 -6.556 53.645 1.00 76.69 989 PHE A N 1
ATOM 7968 C CA . PHE A 1 989 ? -43.733 -6.220 52.638 1.00 76.69 989 PHE A CA 1
ATOM 7969 C C . PHE A 1 989 ? -42.413 -6.860 53.061 1.00 76.69 989 PHE A C 1
ATOM 7971 O O . PHE A 1 989 ? -41.996 -6.684 54.205 1.00 76.69 989 PHE A O 1
ATOM 7978 N N . HIS A 1 990 ? -41.766 -7.619 52.173 1.00 72.75 990 HIS A N 1
ATOM 7979 C CA . HIS A 1 990 ? -40.504 -8.287 52.503 1.00 72.75 990 HIS A CA 1
ATOM 7980 C C . HIS A 1 990 ? -39.490 -8.257 51.357 1.00 72.75 990 HIS A C 1
ATOM 7982 O O . HIS A 1 990 ? -39.843 -8.334 50.178 1.00 72.75 990 HIS A O 1
ATOM 7988 N N . ASN A 1 991 ? -38.212 -8.232 51.743 1.00 66.81 991 ASN A N 1
ATOM 7989 C CA . ASN A 1 991 ? -37.041 -8.289 50.868 1.00 66.81 991 ASN A CA 1
ATOM 7990 C C . ASN A 1 991 ? -36.168 -9.516 51.221 1.00 66.81 991 ASN A C 1
ATOM 7992 O O . ASN A 1 991 ? -35.045 -9.382 51.699 1.00 66.81 991 ASN A O 1
ATOM 7996 N N . ALA A 1 992 ? -36.728 -10.731 51.128 1.00 58.75 992 ALA A N 1
ATOM 7997 C CA . ALA A 1 992 ? -36.146 -11.927 51.754 1.00 58.75 992 ALA A CA 1
ATOM 7998 C C . ALA A 1 992 ? -36.189 -13.202 50.890 1.00 58.75 992 ALA A C 1
ATOM 8000 O O . ALA A 1 992 ? -36.848 -13.279 49.854 1.00 58.75 992 ALA A O 1
ATOM 8001 N N . GLN A 1 993 ? -35.474 -14.235 51.356 1.00 62.97 993 GLN A N 1
ATOM 8002 C CA . GLN A 1 993 ? -35.421 -15.572 50.756 1.00 62.97 993 GLN A CA 1
ATOM 8003 C C . GLN A 1 993 ? -36.809 -16.236 50.751 1.00 62.97 993 GLN A C 1
ATOM 8005 O O . GLN A 1 993 ? -37.332 -16.676 51.771 1.00 62.97 993 GLN A O 1
ATOM 8010 N N . TRP A 1 994 ? -37.382 -16.332 49.558 1.00 69.75 994 TRP A N 1
ATOM 8011 C CA . TRP A 1 994 ? -38.756 -16.753 49.285 1.00 69.75 994 TRP A CA 1
ATOM 8012 C C . TRP A 1 994 ? -39.101 -18.203 49.707 1.00 69.75 994 TRP A C 1
ATOM 8014 O O . TRP A 1 994 ? -40.262 -18.482 50.001 1.00 69.75 994 TRP A O 1
ATOM 8024 N N . LEU A 1 995 ? -38.123 -19.121 49.790 1.00 70.12 995 LEU A N 1
ATOM 8025 C CA . LEU A 1 995 ? -38.342 -20.518 50.216 1.00 70.12 995 LEU A CA 1
ATOM 8026 C C . LEU A 1 995 ? -38.853 -20.613 51.656 1.00 70.12 995 LEU A C 1
ATOM 8028 O O . LEU A 1 995 ? -39.841 -21.299 51.923 1.00 70.12 995 LEU A O 1
ATOM 8032 N N . SER A 1 996 ? -38.194 -19.902 52.573 1.00 72.88 996 SER A N 1
ATOM 8033 C CA . SER A 1 996 ? -38.571 -19.869 53.989 1.00 72.88 996 SER A CA 1
ATOM 8034 C C . SER A 1 996 ? -39.982 -19.319 54.156 1.00 72.88 996 SER A C 1
ATOM 8036 O O . SER A 1 996 ? -40.772 -19.821 54.946 1.00 72.88 996 SER A O 1
ATOM 8038 N N . TRP A 1 997 ? -40.330 -18.339 53.329 1.00 76.38 997 TRP A N 1
ATOM 8039 C CA . TRP A 1 997 ? -41.622 -17.685 53.375 1.00 76.38 997 TRP A CA 1
ATOM 8040 C C . TRP A 1 997 ? -42.764 -18.545 52.804 1.00 76.38 997 TRP A C 1
ATOM 8042 O O . TRP A 1 997 ? -43.850 -18.591 53.379 1.00 76.38 997 TRP A O 1
ATOM 8052 N N . MET A 1 998 ? -42.529 -19.298 51.723 1.00 76.81 998 MET A N 1
ATOM 8053 C CA . MET A 1 998 ? -43.515 -20.266 51.220 1.00 76.81 998 MET A CA 1
ATOM 8054 C C . MET A 1 998 ? -43.793 -21.376 52.236 1.00 76.81 998 MET A C 1
ATOM 8056 O O . MET A 1 998 ? -44.940 -21.792 52.397 1.00 76.81 998 MET A O 1
ATOM 8060 N N . SER A 1 999 ? -42.764 -21.806 52.975 1.00 78.25 999 SER A N 1
ATOM 8061 C CA . SER A 1 999 ? -42.945 -22.710 54.113 1.00 78.25 999 SER A CA 1
ATOM 8062 C C . SER A 1 999 ? -43.858 -22.098 55.181 1.00 78.25 999 SER A C 1
ATOM 8064 O O . SER A 1 999 ? -44.649 -22.827 55.777 1.00 78.25 999 SER A O 1
ATOM 8066 N N . CYS A 1 1000 ? -43.807 -20.781 55.400 1.00 79.06 1000 CYS A N 1
ATOM 8067 C CA . CYS A 1 1000 ? -44.684 -20.114 56.361 1.00 79.06 1000 CYS A CA 1
ATOM 8068 C C . CYS A 1 1000 ? -46.158 -20.098 55.946 1.00 79.06 1000 CYS A C 1
ATOM 8070 O O . CYS A 1 1000 ? -47.020 -20.283 56.801 1.00 79.06 1000 CYS A O 1
ATOM 8072 N N . ILE A 1 1001 ? -46.467 -19.971 54.649 1.00 81.75 1001 ILE A N 1
ATOM 8073 C CA . ILE A 1 1001 ? -47.852 -20.120 54.160 1.00 81.75 1001 ILE A CA 1
ATOM 8074 C C . ILE A 1 1001 ? -48.365 -21.531 54.445 1.00 81.75 1001 ILE A C 1
ATOM 8076 O O . ILE A 1 1001 ? -49.467 -21.704 54.962 1.00 81.75 1001 ILE A O 1
ATOM 8080 N N . VAL A 1 1002 ? -47.561 -22.545 54.101 1.00 81.12 1002 VAL A N 1
ATOM 8081 C CA . VAL A 1 1002 ? -47.938 -23.958 54.259 1.00 81.12 1002 VAL A CA 1
ATOM 8082 C C . VAL A 1 1002 ? -48.178 -24.288 55.729 1.00 81.12 1002 VAL A C 1
ATOM 8084 O O . VAL A 1 1002 ? -49.183 -24.910 56.065 1.00 81.12 1002 VAL A O 1
ATOM 8087 N N . ARG A 1 1003 ? -47.266 -23.847 56.604 1.00 80.56 1003 ARG A N 1
ATOM 8088 C CA . ARG A 1 1003 ? -47.339 -24.067 58.055 1.00 80.56 1003 ARG A CA 1
ATOM 8089 C C . ARG A 1 1003 ? -48.323 -23.136 58.763 1.00 80.56 1003 ARG A C 1
ATOM 8091 O O . ARG A 1 1003 ? -48.609 -23.370 59.930 1.00 80.56 1003 ARG A O 1
ATOM 8098 N N . ARG A 1 1004 ? -48.840 -22.114 58.070 1.00 81.38 1004 ARG A N 1
ATOM 8099 C CA . ARG A 1 1004 ? -49.706 -21.055 58.615 1.00 81.38 1004 ARG A CA 1
ATOM 8100 C C . ARG A 1 1004 ? -49.116 -20.390 59.861 1.00 81.38 1004 ARG A C 1
ATOM 8102 O O . ARG A 1 1004 ? -49.834 -20.133 60.818 1.00 81.38 1004 ARG A O 1
ATOM 8109 N N . ASN A 1 1005 ? -47.810 -20.148 59.841 1.00 76.25 1005 ASN A N 1
ATOM 8110 C CA . ASN A 1 1005 ? -47.083 -19.513 60.938 1.00 76.25 1005 ASN A CA 1
ATOM 8111 C C . ASN A 1 1005 ? -46.621 -18.093 60.545 1.00 76.25 1005 ASN A C 1
ATOM 8113 O O . ASN A 1 1005 ? -46.811 -17.658 59.401 1.00 76.25 1005 ASN A O 1
ATOM 8117 N N . PHE A 1 1006 ? -46.007 -17.360 61.478 1.00 77.75 1006 PHE A N 1
ATOM 8118 C CA . PHE A 1 1006 ? -45.529 -15.988 61.253 1.00 77.75 1006 PHE A CA 1
ATOM 8119 C C . PHE A 1 1006 ? -46.713 -15.042 60.951 1.00 77.75 1006 PHE A C 1
ATOM 8121 O O . PHE A 1 1006 ? -47.678 -14.992 61.707 1.00 77.75 1006 PHE A O 1
ATOM 8128 N N . VAL A 1 1007 ? -46.680 -14.275 59.859 1.00 77.06 1007 VAL A N 1
ATOM 8129 C CA . VAL A 1 1007 ? -47.761 -13.337 59.489 1.00 77.06 1007 VAL A CA 1
ATOM 8130 C C . VAL A 1 1007 ? -49.046 -14.073 59.065 1.00 77.06 1007 VAL A C 1
ATOM 8132 O O . VAL A 1 1007 ? -50.129 -13.493 59.074 1.00 77.06 1007 VAL A O 1
ATOM 8135 N N . TYR A 1 1008 ? -48.959 -15.365 58.740 1.00 81.06 1008 TYR A N 1
ATOM 8136 C CA . TYR A 1 1008 ? -50.098 -16.170 58.291 1.00 81.06 1008 TYR A CA 1
ATOM 8137 C C . TYR A 1 1008 ? -50.972 -16.733 59.406 1.00 81.06 1008 TYR A C 1
ATOM 8139 O O . TYR A 1 1008 ? -52.031 -17.296 59.125 1.00 81.06 1008 TYR A O 1
ATOM 8147 N N . GLU A 1 1009 ? -50.574 -16.528 60.659 1.00 78.81 1009 GLU A N 1
ATOM 8148 C CA . GLU A 1 1009 ? -51.402 -16.836 61.828 1.00 78.81 1009 GLU A CA 1
ATOM 8149 C C . GLU A 1 1009 ? -52.634 -15.926 61.890 1.00 78.81 1009 GLU A C 1
ATOM 8151 O O . GLU A 1 1009 ? -53.686 -16.353 62.354 1.00 78.81 1009 GLU A O 1
ATOM 8156 N N . PHE A 1 1010 ? -52.545 -14.712 61.330 1.00 77.94 1010 PHE A N 1
ATOM 8157 C CA . PHE A 1 1010 ? -53.654 -13.754 61.228 1.00 77.94 1010 PHE A CA 1
ATOM 8158 C C . PHE A 1 1010 ? -54.631 -14.061 60.077 1.00 77.94 1010 PHE A C 1
ATOM 8160 O O . PHE A 1 1010 ? -55.614 -13.347 59.881 1.00 77.94 1010 PHE A O 1
ATOM 8167 N N . GLY A 1 1011 ? -54.375 -15.114 59.295 1.00 81.25 1011 GLY A N 1
ATOM 8168 C CA . GLY A 1 1011 ? -55.162 -15.486 58.123 1.00 81.25 1011 GLY A CA 1
ATOM 8169 C C . GLY A 1 1011 ? -54.419 -15.234 56.810 1.00 81.25 1011 GLY A C 1
ATOM 8170 O O . GLY A 1 1011 ? -53.190 -15.210 56.750 1.00 81.25 1011 GLY A O 1
ATOM 8171 N N . ARG A 1 1012 ? -55.165 -15.068 55.710 1.00 82.38 1012 ARG A N 1
ATOM 8172 C CA . ARG A 1 1012 ? -54.608 -14.922 54.350 1.00 82.38 1012 ARG A CA 1
ATOM 8173 C C . ARG A 1 1012 ? -54.083 -13.506 54.087 1.00 82.38 1012 ARG A C 1
ATOM 8175 O O . ARG A 1 1012 ? -54.632 -12.787 53.255 1.00 82.38 1012 ARG A O 1
ATOM 8182 N N . VAL A 1 1013 ? -53.046 -13.096 54.810 1.00 83.25 1013 VAL A N 1
ATOM 8183 C CA . VAL A 1 1013 ? -52.439 -11.765 54.663 1.00 83.25 1013 VAL A CA 1
ATOM 8184 C C . VAL A 1 1013 ? -51.887 -11.583 53.248 1.00 83.25 1013 VAL A C 1
ATOM 8186 O O . VAL A 1 1013 ? -51.240 -12.472 52.694 1.00 83.25 1013 VAL A O 1
ATOM 8189 N N . ARG A 1 1014 ? -52.153 -10.420 52.639 1.00 83.38 1014 ARG A N 1
ATOM 8190 C CA . ARG A 1 1014 ? -51.609 -10.091 51.317 1.00 83.38 1014 ARG A CA 1
ATOM 8191 C C . ARG A 1 1014 ? -50.160 -9.646 51.462 1.00 83.38 1014 ARG A C 1
ATOM 8193 O O . ARG A 1 1014 ? -49.875 -8.673 52.163 1.00 83.38 1014 ARG A O 1
ATOM 8200 N N . THR A 1 1015 ? -49.273 -10.293 50.720 1.00 82.94 1015 THR A N 1
ATOM 8201 C CA . THR A 1 1015 ? -47.841 -10.032 50.826 1.00 82.94 1015 THR A CA 1
ATOM 8202 C C . THR A 1 1015 ? -47.223 -9.586 49.518 1.00 82.94 1015 THR A C 1
ATOM 8204 O O . THR A 1 1015 ? -47.490 -10.143 48.456 1.00 82.94 1015 THR A O 1
ATOM 8207 N N . TYR A 1 1016 ? -46.359 -8.587 49.635 1.00 83.06 1016 TYR A N 1
ATOM 8208 C CA . TYR A 1 1016 ? -45.593 -7.988 48.561 1.00 83.06 1016 TYR A CA 1
ATOM 8209 C C . TYR A 1 1016 ? -44.130 -8.389 48.748 1.00 83.06 1016 TYR A C 1
ATOM 8211 O O . TYR A 1 1016 ? -43.537 -8.149 49.804 1.00 83.06 1016 TYR A O 1
ATOM 8219 N N . LEU A 1 1017 ? -43.564 -9.045 47.737 1.00 78.94 1017 LEU A N 1
ATOM 8220 C CA . LEU A 1 1017 ? -42.208 -9.583 47.773 1.00 78.94 1017 LEU A CA 1
ATOM 8221 C C . LEU A 1 1017 ? -41.351 -8.900 46.718 1.00 78.94 1017 LEU A C 1
ATOM 8223 O O . LEU A 1 1017 ? -41.697 -8.902 45.537 1.00 78.94 1017 LEU A O 1
ATOM 8227 N N . PHE A 1 1018 ? -40.203 -8.387 47.144 1.00 77.12 1018 PHE A N 1
ATOM 8228 C CA . PHE A 1 1018 ? -39.141 -7.990 46.231 1.00 77.12 1018 PHE A CA 1
ATOM 8229 C C . PHE A 1 1018 ? -38.278 -9.212 45.912 1.00 77.12 1018 PHE A C 1
ATOM 8231 O O . PHE A 1 1018 ? -37.812 -9.914 46.809 1.00 77.12 1018 PHE A O 1
ATOM 8238 N N . CYS A 1 1019 ? -38.090 -9.501 44.626 1.00 74.94 1019 CYS A N 1
ATOM 8239 C CA . CYS A 1 1019 ? -37.232 -10.590 44.174 1.00 74.94 1019 CYS A CA 1
ATOM 8240 C C . CYS A 1 1019 ? -36.622 -10.274 42.807 1.00 74.94 1019 CYS A C 1
ATOM 8242 O O . CYS A 1 1019 ? -37.061 -9.361 42.108 1.00 74.94 1019 CYS A O 1
ATOM 8244 N N . ARG A 1 1020 ? -35.592 -11.035 42.430 1.00 75.19 1020 ARG A N 1
ATOM 8245 C CA . ARG A 1 1020 ? -34.917 -10.867 41.141 1.00 75.19 1020 ARG A CA 1
ATOM 8246 C C . ARG A 1 1020 ? -35.846 -11.202 39.972 1.00 75.19 1020 ARG A C 1
ATOM 8248 O O . ARG A 1 1020 ? -36.671 -12.113 40.062 1.00 75.19 1020 ARG A O 1
ATOM 8255 N N . SER A 1 1021 ? -35.673 -10.490 38.860 1.00 76.25 1021 SER A N 1
ATOM 8256 C CA . SER A 1 1021 ? -36.568 -10.587 37.697 1.00 76.25 1021 SER A CA 1
ATOM 8257 C C . SER A 1 1021 ? -36.589 -11.983 37.059 1.00 76.25 1021 SER A C 1
ATOM 8259 O O . SER A 1 1021 ? -37.647 -12.486 36.682 1.00 76.25 1021 SER A O 1
ATOM 8261 N N . ASP A 1 1022 ? -35.437 -12.654 36.999 1.00 76.62 1022 ASP A N 1
ATOM 8262 C CA . ASP A 1 1022 ? -35.301 -14.027 36.512 1.00 76.62 1022 ASP A CA 1
ATOM 8263 C C . ASP A 1 1022 ? -36.085 -15.022 37.374 1.00 76.62 1022 ASP A C 1
ATOM 8265 O O . ASP A 1 1022 ? -36.712 -15.956 36.867 1.00 76.62 1022 ASP A O 1
ATOM 8269 N N . PHE A 1 1023 ? -36.071 -14.804 38.684 1.00 79.44 1023 PHE A N 1
ATOM 8270 C CA . PHE A 1 1023 ? -36.786 -15.615 39.645 1.00 79.44 1023 PHE A CA 1
ATOM 8271 C C . PHE A 1 1023 ? -38.301 -15.391 39.567 1.00 79.44 1023 PHE A C 1
ATOM 8273 O O . PHE A 1 1023 ? -39.045 -16.370 39.501 1.00 79.44 1023 PHE A O 1
ATOM 8280 N N . ALA A 1 1024 ? -38.754 -14.136 39.475 1.00 80.50 1024 ALA A N 1
ATOM 8281 C CA . ALA A 1 1024 ? -40.164 -13.796 39.273 1.00 80.50 1024 ALA A CA 1
ATOM 8282 C C . ALA A 1 1024 ? -40.733 -14.459 38.003 1.00 80.50 1024 ALA A C 1
ATOM 8284 O O . ALA A 1 1024 ? -41.774 -15.115 38.055 1.00 80.50 1024 ALA A O 1
ATOM 8285 N N . GLN A 1 1025 ? -39.999 -14.391 36.884 1.00 82.75 1025 GLN A N 1
ATOM 8286 C CA . GLN A 1 1025 ? -40.384 -15.047 35.628 1.00 82.75 1025 GLN A CA 1
ATOM 8287 C C . GLN A 1 1025 ? -40.502 -16.568 35.760 1.00 82.75 1025 GLN A C 1
ATOM 8289 O O . GLN A 1 1025 ? -41.408 -17.168 35.187 1.00 82.75 1025 GLN A O 1
ATOM 8294 N N . ARG A 1 1026 ? -39.591 -17.209 36.503 1.00 83.12 1026 ARG A N 1
ATOM 8295 C CA . ARG A 1 1026 ? -39.651 -18.656 36.762 1.00 83.12 1026 ARG A CA 1
ATOM 8296 C C . ARG A 1 1026 ? -40.841 -19.023 37.643 1.00 83.12 1026 ARG A C 1
ATOM 8298 O O . ARG A 1 1026 ? -41.441 -20.064 37.417 1.00 83.12 1026 ARG A O 1
ATOM 8305 N N . LEU A 1 1027 ? -41.175 -18.191 38.629 1.00 81.75 1027 LEU A N 1
ATOM 8306 C CA . LEU A 1 1027 ? -42.253 -18.445 39.587 1.00 81.75 1027 LEU A CA 1
ATOM 8307 C C . LEU A 1 1027 ? -43.648 -18.311 38.955 1.00 81.75 1027 LEU A C 1
ATOM 8309 O O . LEU A 1 1027 ? -44.558 -19.035 39.339 1.00 81.75 1027 LEU A O 1
ATOM 8313 N N . MET A 1 1028 ? -43.792 -17.443 37.951 1.00 83.38 1028 MET A N 1
ATOM 8314 C CA . MET A 1 1028 ? -45.037 -17.231 37.198 1.00 83.38 1028 MET A CA 1
ATOM 8315 C C . MET A 1 1028 ? -45.105 -18.032 35.882 1.00 83.38 1028 MET A C 1
ATOM 8317 O O . MET A 1 1028 ? -45.992 -17.807 35.061 1.00 83.38 1028 MET A O 1
ATOM 8321 N N . ALA A 1 1029 ? -44.162 -18.947 35.635 1.00 85.00 1029 ALA A N 1
ATOM 8322 C CA . ALA A 1 1029 ? -44.062 -19.653 34.360 1.00 85.00 1029 ALA A CA 1
ATOM 8323 C C . ALA A 1 1029 ? -45.224 -20.659 34.147 1.00 85.00 1029 ALA A C 1
ATOM 8325 O O . ALA A 1 1029 ? -45.332 -21.643 34.895 1.00 85.00 1029 ALA A O 1
ATOM 8326 N N . PRO A 1 1030 ? -46.053 -20.492 33.094 1.00 82.12 1030 PRO A N 1
ATOM 8327 C CA . PRO A 1 1030 ? -47.195 -21.368 32.836 1.00 82.12 1030 PRO A CA 1
ATOM 8328 C C . PRO A 1 1030 ? -46.762 -22.774 32.394 1.00 82.12 1030 PRO A C 1
ATOM 8330 O O . PRO A 1 1030 ? -45.613 -23.006 31.998 1.00 82.12 1030 PRO A O 1
ATOM 8333 N N . LYS A 1 1031 ? -47.688 -23.740 32.462 1.00 81.00 1031 LYS A N 1
ATOM 8334 C CA . LYS A 1 1031 ? -47.463 -25.115 31.980 1.00 81.00 1031 LYS A CA 1
ATOM 8335 C C . LYS A 1 1031 ? -47.043 -25.078 30.501 1.00 81.00 1031 LYS A C 1
ATOM 8337 O O . LYS A 1 1031 ? -47.737 -24.481 29.690 1.00 81.00 1031 LYS A O 1
ATOM 8342 N N . GLY A 1 1032 ? -45.904 -25.695 30.175 1.00 76.31 1032 GLY A N 1
ATOM 8343 C CA . GLY A 1 1032 ? -45.323 -25.714 28.821 1.00 76.31 1032 GLY A CA 1
ATOM 8344 C C . GLY A 1 1032 ? -44.184 -24.713 28.574 1.00 76.31 1032 GLY A C 1
ATOM 8345 O O . GLY A 1 1032 ? -43.502 -24.819 27.562 1.00 76.31 1032 GLY A O 1
ATOM 8346 N N . ASN A 1 1033 ? -43.917 -23.777 29.492 1.00 84.50 1033 ASN A N 1
ATOM 8347 C CA . ASN A 1 1033 ? -42.787 -22.851 29.369 1.00 84.50 1033 ASN A CA 1
ATOM 8348 C C . ASN A 1 1033 ? -41.466 -23.509 29.820 1.00 84.50 1033 ASN A C 1
ATOM 8350 O O . ASN A 1 1033 ? -41.406 -24.097 30.899 1.00 84.50 1033 ASN A O 1
ATOM 8354 N N . ILE A 1 1034 ? -40.390 -23.334 29.043 1.00 78.00 1034 ILE A N 1
ATOM 8355 C CA . ILE A 1 1034 ? -39.030 -23.839 29.329 1.00 78.00 1034 ILE A CA 1
ATOM 8356 C C . ILE A 1 1034 ? -38.515 -23.359 30.699 1.00 78.00 1034 ILE A C 1
ATOM 8358 O O . ILE A 1 1034 ? -37.759 -24.056 31.371 1.00 78.00 1034 ILE A O 1
ATOM 8362 N N . LYS A 1 1035 ? -38.945 -22.175 31.151 1.00 76.69 1035 LYS A N 1
ATOM 8363 C CA . LYS A 1 1035 ? -38.549 -21.597 32.444 1.00 76.69 1035 LYS A CA 1
ATOM 8364 C C . LYS A 1 1035 ? -39.315 -22.175 33.646 1.00 76.69 1035 LYS A C 1
ATOM 8366 O O . LYS A 1 1035 ? -38.989 -21.815 34.781 1.00 76.69 1035 LYS A O 1
ATOM 8371 N N . ARG A 1 1036 ? -40.320 -23.041 33.440 1.00 82.25 1036 ARG A N 1
ATOM 8372 C CA . ARG A 1 1036 ? -41.127 -23.626 34.524 1.00 82.25 1036 ARG A CA 1
ATOM 8373 C C . ARG A 1 1036 ? -40.293 -24.587 35.366 1.00 82.25 1036 ARG A C 1
ATOM 8375 O O . ARG A 1 1036 ? -39.589 -25.447 34.853 1.00 82.25 1036 ARG A O 1
ATOM 8382 N N . ASN A 1 1037 ? -40.412 -24.467 36.684 1.00 83.69 1037 ASN A N 1
ATOM 8383 C CA . ASN A 1 1037 ? -39.720 -25.323 37.641 1.00 83.69 1037 ASN A CA 1
ATOM 8384 C C . ASN A 1 1037 ? -40.648 -25.734 38.798 1.00 83.69 1037 ASN A C 1
ATOM 8386 O O . ASN A 1 1037 ? -41.818 -25.348 38.855 1.00 83.69 1037 ASN A O 1
ATOM 8390 N N . LYS A 1 1038 ? -40.107 -26.503 39.753 1.00 82.06 1038 LYS A N 1
ATOM 8391 C CA . LYS A 1 1038 ? -40.826 -26.944 40.962 1.00 82.06 1038 LYS A CA 1
ATOM 8392 C C . LYS A 1 1038 ? -41.421 -25.791 41.787 1.00 82.06 1038 LYS A C 1
ATOM 8394 O O . LYS A 1 1038 ? -42.400 -25.990 42.496 1.00 82.06 1038 LYS A O 1
ATOM 8399 N N . TYR A 1 1039 ? -40.865 -24.587 41.672 1.00 80.94 1039 TYR A N 1
ATOM 8400 C CA . TYR A 1 1039 ? -41.301 -23.411 42.422 1.00 80.94 1039 TYR A CA 1
ATOM 8401 C C . TYR A 1 1039 ? -42.519 -22.736 41.798 1.00 80.94 1039 TYR A C 1
ATOM 8403 O O . TYR A 1 1039 ? -43.382 -22.282 42.538 1.00 80.94 1039 TYR A O 1
ATOM 8411 N N . ALA A 1 1040 ? -42.643 -22.760 40.468 1.00 83.25 1040 ALA A N 1
ATOM 8412 C CA . ALA A 1 1040 ? -43.856 -22.328 39.773 1.00 83.25 1040 ALA A CA 1
ATOM 8413 C C . ALA A 1 1040 ? -45.073 -23.171 40.182 1.00 83.25 1040 ALA A C 1
ATOM 8415 O O . ALA A 1 1040 ? -46.133 -22.642 40.497 1.00 83.25 1040 ALA A O 1
ATOM 8416 N N . ALA A 1 1041 ? -44.897 -24.496 40.246 1.00 82.31 1041 ALA A N 1
ATOM 8417 C CA . ALA A 1 1041 ? -45.953 -25.413 40.673 1.00 82.31 1041 ALA A CA 1
ATOM 8418 C C . ALA A 1 1041 ? -46.359 -25.187 42.140 1.00 82.31 1041 ALA A C 1
ATOM 8420 O O . ALA A 1 1041 ? -47.541 -25.228 42.475 1.00 82.31 1041 ALA A O 1
ATOM 8421 N N . LEU A 1 1042 ? -45.379 -24.921 43.008 1.00 82.00 1042 LEU A N 1
ATOM 8422 C CA . LEU A 1 1042 ? -45.625 -24.652 44.421 1.00 82.00 1042 LEU A CA 1
ATOM 8423 C C . LEU A 1 1042 ? -46.317 -23.293 44.618 1.00 82.00 1042 LEU A C 1
ATOM 8425 O O . LEU A 1 1042 ? -47.283 -23.216 45.370 1.00 82.00 1042 LEU A O 1
ATOM 8429 N N . ALA A 1 1043 ? -45.908 -22.253 43.886 1.00 81.88 1043 ALA A N 1
ATOM 8430 C CA . ALA A 1 1043 ? -46.578 -20.953 43.879 1.00 81.88 1043 ALA A CA 1
ATOM 8431 C C . ALA A 1 1043 ? -48.049 -21.059 43.454 1.00 81.88 1043 ALA A C 1
ATOM 8433 O O . ALA A 1 1043 ? -48.919 -20.619 44.201 1.00 81.88 1043 ALA A O 1
ATOM 8434 N N . GLU A 1 1044 ? -48.326 -21.718 42.320 1.00 82.25 1044 GLU A N 1
ATOM 8435 C CA . GLU A 1 1044 ? -49.689 -21.961 41.820 1.00 82.25 1044 GLU A CA 1
ATOM 8436 C C . GLU A 1 1044 ? -50.568 -22.695 42.848 1.00 82.25 1044 GLU A C 1
ATOM 8438 O O . GLU A 1 1044 ? -51.763 -22.423 42.941 1.00 82.25 1044 GLU A O 1
ATOM 8443 N N . SER A 1 1045 ? -49.987 -23.608 43.637 1.00 80.38 1045 SER A N 1
ATOM 8444 C CA . SER A 1 1045 ? -50.721 -24.357 44.667 1.00 80.38 1045 SER A CA 1
ATOM 8445 C C . SER A 1 1045 ? -51.052 -23.540 45.921 1.00 80.38 1045 SER A C 1
ATOM 8447 O O . SER A 1 1045 ? -52.024 -23.846 46.612 1.00 80.38 1045 SER A O 1
ATOM 8449 N N . LEU A 1 1046 ? -50.256 -22.508 46.226 1.00 80.44 1046 LEU A N 1
ATOM 8450 C CA . LEU A 1 1046 ? -50.391 -21.709 47.448 1.00 80.44 1046 LEU A CA 1
ATOM 8451 C C . LEU A 1 1046 ? -51.226 -20.441 47.251 1.00 80.44 1046 LEU A C 1
ATOM 8453 O O . LEU A 1 1046 ? -51.856 -19.982 48.205 1.00 80.44 1046 LEU A O 1
ATOM 8457 N N . GLY A 1 1047 ? -51.264 -19.874 46.043 1.00 77.25 1047 GLY A N 1
ATOM 8458 C CA . GLY A 1 1047 ? -52.080 -18.698 45.756 1.00 77.25 1047 GLY A CA 1
ATOM 8459 C C . GLY A 1 1047 ? -51.825 -18.070 44.387 1.00 77.25 1047 GLY A C 1
ATOM 8460 O O . GLY A 1 1047 ? -50.969 -18.500 43.621 1.00 77.25 1047 GLY A O 1
ATOM 8461 N N . SER A 1 1048 ? -52.579 -17.013 44.080 1.00 79.88 1048 SER A N 1
ATOM 8462 C CA . SER A 1 1048 ? -52.373 -16.210 42.872 1.00 79.88 1048 SER A CA 1
ATOM 8463 C C . SER A 1 1048 ? -51.162 -15.293 43.044 1.00 79.88 1048 SER A C 1
ATOM 8465 O O . SER A 1 1048 ? -51.170 -14.426 43.922 1.00 79.88 1048 SER A O 1
ATOM 8467 N N . VAL A 1 1049 ? -50.153 -15.450 42.189 1.00 83.12 1049 VAL A N 1
ATOM 8468 C CA . VAL A 1 1049 ? -48.987 -14.562 42.132 1.00 83.12 1049 VAL A CA 1
ATOM 8469 C C . VAL A 1 1049 ? -49.086 -13.686 40.891 1.00 83.12 1049 VAL A C 1
ATOM 8471 O O . VAL A 1 1049 ? -49.301 -14.188 39.792 1.00 83.12 1049 VAL A O 1
ATOM 8474 N N . THR A 1 1050 ? -48.925 -12.378 41.072 1.00 83.50 1050 THR A N 1
ATOM 8475 C CA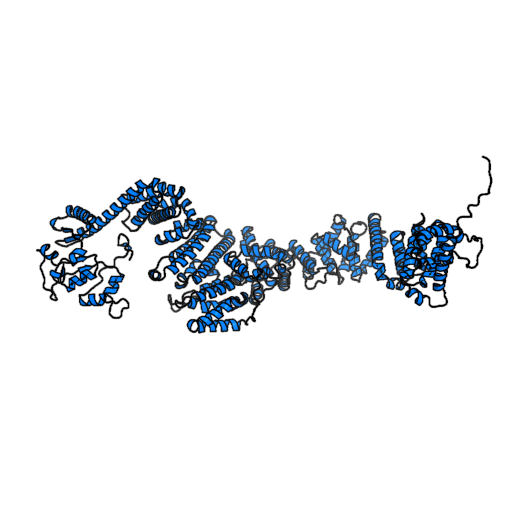 . THR A 1 1050 ? -48.976 -11.386 39.993 1.00 83.50 1050 THR A CA 1
ATOM 8476 C C . THR A 1 1050 ? -47.806 -10.424 40.114 1.00 83.50 1050 THR A C 1
ATOM 8478 O O . THR A 1 1050 ? -47.494 -9.967 41.216 1.00 83.50 1050 THR A O 1
ATOM 8481 N N . GLU A 1 1051 ? -47.196 -10.073 38.987 1.00 82.94 1051 GLU A N 1
ATOM 8482 C CA . GLU A 1 1051 ? -46.210 -8.997 38.929 1.00 82.94 1051 GLU A CA 1
ATOM 8483 C C . GLU A 1 1051 ? -46.909 -7.644 39.078 1.00 82.94 1051 GLU A C 1
ATOM 8485 O O . GLU A 1 1051 ? -47.863 -7.347 38.363 1.00 82.94 1051 GLU A O 1
ATOM 8490 N N . ILE A 1 1052 ? -46.454 -6.842 40.040 1.00 81.00 1052 ILE A N 1
ATOM 8491 C CA . ILE A 1 1052 ? -47.034 -5.521 40.323 1.00 81.00 1052 ILE A CA 1
ATOM 8492 C C . ILE A 1 1052 ? -46.220 -4.428 39.637 1.00 81.00 1052 ILE A C 1
ATOM 8494 O O . ILE A 1 1052 ? -46.778 -3.510 39.046 1.00 81.00 1052 ILE A O 1
ATOM 8498 N N . MET A 1 1053 ? -44.895 -4.512 39.748 1.00 78.00 1053 MET A N 1
ATOM 8499 C CA . MET A 1 1053 ? -43.970 -3.518 39.224 1.00 78.00 1053 MET A CA 1
ATOM 8500 C C . MET A 1 1053 ? -42.611 -4.167 38.983 1.00 78.00 1053 MET A C 1
ATOM 8502 O O . MET A 1 1053 ? -42.124 -4.923 39.827 1.00 78.00 1053 MET A O 1
ATOM 8506 N N . LYS A 1 1054 ? -41.983 -3.813 37.861 1.00 76.06 1054 LYS A N 1
ATOM 8507 C CA . LYS A 1 1054 ? -40.597 -4.159 37.561 1.00 76.06 1054 LYS A CA 1
ATOM 8508 C C . LYS A 1 1054 ? -39.715 -2.939 37.785 1.00 76.06 1054 LYS A C 1
ATOM 8510 O O . LYS A 1 1054 ? -39.888 -1.925 37.115 1.00 76.06 1054 LYS A O 1
ATOM 8515 N N . ILE A 1 1055 ? -38.769 -3.049 38.711 1.00 67.75 1055 ILE A N 1
ATOM 8516 C CA . ILE A 1 1055 ? -37.807 -1.981 38.995 1.00 67.75 1055 ILE A CA 1
ATOM 8517 C C . ILE A 1 1055 ? -36.552 -2.236 38.139 1.00 67.75 1055 ILE A C 1
ATOM 8519 O O . ILE A 1 1055 ? -36.000 -3.339 38.202 1.00 67.75 1055 ILE A O 1
ATOM 8523 N N . PRO A 1 1056 ? -36.111 -1.279 37.301 1.00 60.72 1056 PRO A N 1
ATOM 8524 C CA . PRO A 1 1056 ? -34.888 -1.427 36.515 1.00 60.72 1056 PRO A CA 1
ATOM 8525 C C . PRO A 1 1056 ? -33.654 -1.461 37.428 1.00 60.72 1056 PRO A C 1
ATOM 8527 O O . PRO A 1 1056 ? -33.672 -0.899 38.519 1.00 60.72 1056 PRO A O 1
ATOM 8530 N N . ALA A 1 1057 ? -32.552 -2.070 36.977 1.00 53.34 1057 ALA A N 1
ATOM 8531 C CA . ALA A 1 1057 ? -31.324 -2.199 37.777 1.00 53.34 1057 ALA A CA 1
ATOM 8532 C C . ALA A 1 1057 ? -30.759 -0.844 38.257 1.00 53.34 1057 ALA A C 1
ATOM 8534 O O . ALA A 1 1057 ? -30.179 -0.768 39.336 1.00 53.34 1057 ALA A O 1
ATOM 8535 N N . GLY A 1 1058 ? -30.985 0.233 37.493 1.00 46.00 1058 GLY A N 1
ATOM 8536 C CA . GLY A 1 1058 ? -30.628 1.603 37.881 1.00 46.00 1058 GLY A CA 1
ATOM 8537 C C . GLY A 1 1058 ? -31.467 2.193 39.023 1.00 46.00 1058 GLY A C 1
ATOM 8538 O O . GLY A 1 1058 ? -31.093 3.225 39.561 1.00 46.00 1058 GLY A O 1
ATOM 8539 N N . GLY A 1 1059 ? -32.572 1.547 39.409 1.00 51.47 1059 GLY A N 1
ATOM 8540 C CA . GLY A 1 1059 ? -33.404 1.932 40.552 1.00 51.47 1059 GLY A CA 1
ATOM 8541 C C . GLY A 1 1059 ? -32.943 1.357 41.897 1.00 51.47 1059 GLY A C 1
ATOM 8542 O O . GLY A 1 1059 ? -33.581 1.631 42.909 1.00 51.47 1059 GLY A O 1
ATOM 8543 N N . TYR A 1 1060 ? -31.868 0.559 41.923 1.00 53.41 1060 TYR A N 1
ATOM 8544 C CA . TYR A 1 1060 ? -31.283 -0.015 43.141 1.00 53.41 1060 TYR A CA 1
ATOM 8545 C C . TYR A 1 1060 ? -29.897 0.585 43.418 1.00 53.41 1060 TYR A C 1
ATOM 8547 O O . TYR A 1 1060 ? -29.104 0.773 42.496 1.00 53.41 1060 TYR A O 1
ATOM 8555 N N . LEU A 1 1061 ? -29.596 0.856 44.693 1.00 50.59 1061 LEU A N 1
ATOM 8556 C CA . LEU A 1 1061 ? -28.308 1.382 45.161 1.00 50.59 1061 LEU A CA 1
ATOM 8557 C C . LEU A 1 1061 ? -27.772 0.501 46.309 1.00 50.59 1061 LEU A C 1
ATOM 8559 O O . LEU A 1 1061 ? -28.443 0.407 47.337 1.00 50.59 1061 LEU A O 1
ATOM 8563 N N . PRO A 1 1062 ? -26.593 -0.145 46.167 1.00 49.47 1062 PRO A N 1
ATOM 8564 C CA . PRO A 1 1062 ? -25.774 -0.225 44.950 1.00 49.47 1062 PRO A CA 1
ATOM 8565 C C . PRO A 1 1062 ? -26.523 -0.940 43.813 1.00 49.47 1062 PRO A C 1
ATOM 8567 O O . PRO A 1 1062 ? -27.444 -1.716 44.080 1.00 49.47 1062 PRO A O 1
ATOM 8570 N N . LYS A 1 1063 ? -26.134 -0.683 42.551 1.00 46.47 1063 LYS A N 1
ATOM 8571 C CA . LYS A 1 1063 ? -26.703 -1.373 41.378 1.00 46.47 1063 LYS A CA 1
ATOM 8572 C C . LYS A 1 1063 ? -26.703 -2.873 41.661 1.00 46.47 1063 LYS A C 1
ATOM 8574 O O . LYS A 1 1063 ? -25.641 -3.475 41.826 1.00 46.47 1063 LYS A O 1
ATOM 8579 N N . ALA A 1 1064 ? -27.888 -3.471 41.753 1.00 45.34 1064 ALA A N 1
ATOM 8580 C CA . ALA A 1 1064 ? -27.990 -4.909 41.917 1.00 45.34 1064 ALA A CA 1
ATOM 8581 C C . ALA A 1 1064 ? -27.313 -5.547 40.700 1.00 45.34 1064 ALA A C 1
ATOM 8583 O O . ALA A 1 1064 ? -27.673 -5.246 39.564 1.00 45.34 1064 ALA A O 1
ATOM 8584 N N . SER A 1 1065 ? -26.322 -6.411 40.924 1.00 36.81 1065 SER A N 1
ATOM 8585 C CA . SER A 1 1065 ? -25.579 -7.057 39.835 1.00 36.81 1065 SER A CA 1
ATOM 8586 C C . SER A 1 1065 ? -26.456 -7.963 38.957 1.00 36.81 1065 SER A C 1
ATOM 8588 O O . SER A 1 1065 ? -25.953 -8.523 37.983 1.00 36.81 1065 SER A O 1
ATOM 8590 N N . ARG A 1 1066 ? -27.742 -8.148 39.309 1.00 32.41 1066 ARG A N 1
ATOM 8591 C CA . ARG A 1 1066 ? -28.713 -9.048 38.677 1.00 32.41 1066 ARG A CA 1
ATOM 8592 C C . ARG A 1 1066 ? -30.165 -8.647 38.918 1.00 32.41 1066 ARG A C 1
ATOM 8594 O O . ARG A 1 1066 ? -30.505 -8.407 40.099 1.00 32.41 1066 ARG A O 1
#

InterPro domains:
  IPR029063 S-adenosyl-L-methionine-dependent methyltransferase superfamily [G3DSA:3.40.50.150] (910-1060)
  IPR029063 S-adenosyl-L-methionine-dependent methyltransferase superfamily [SSF53335] (911-1062)
  IPR029321 Integrator complex subunit 2 [PF14750] (284-886)
  IPR029321 Integrator complex subunit 2 [PTHR28608] (283-852)